Protein AF-A0ABD3E0N3-F1 (afdb_monomer)

Sequence (915 aa):
MKGLLKVYPAPFKTHHQGITCQASEEGISEEGERRDCPWVLFLNRLLGYKVDYRSIFSSAVKKGVQGAMGGGGATRLKSFRVTPQPYVPPEEAGAAVAAESSTGTWTTVWTDGLTSLDPYKGRCYHIEPVPGETDQYICYVAYPLDLFEEGSVTNMFTSIVGNVFGFKALRALRLEDLRIPPAYIKTFQGPPHGIQVERDKLNKYGRPLLGCTIKPKLGLSAKNYGRAVYECLRGGLDFTKDDENQFIKHRLNEIKGHYLNATAGTCEEMIKRAVFARELGVPIVMHDYLTGGFTANTSLAHYFRGLLLHIHRAMHAVIDRQKNHGIHFRVLAKACSMSGGDHIHSGTVVGKQEGERDITLGFVDLLRDDFFEKDRSRGIYFTQDWVSLPGVIPVASGGIHVWHMPALTEIFGDDSVLQFGGGTLGHPWGNAPGAVANRVALEACVQARNEGRDLAAEGNAIIREASKWSPELAAACEVWKEIKFEFTAVDTLDKGQENSMERCVRLIFEKSFFIFRGRISRGTRFFSSQSIMPPRDENSLNSNSTQASSTVTSQSQSTTTINDSSLTGTQGSYNGIFEDHPGLNPSSERIVELQSDIHAKLGELMINRSPQDVLVAAEALHGESDNILFIPSLLNDLNINGVQGEAYTEALNLAGLVPIPSPLEQFAIIPLIPMKIGNLYFSFTNPSLFMLLTLSLVLLFVHFVTKKGGGNSVPNAWQSLVELIYDFVPNLVNEQIGGLSGNVKQKFFPCISVTLTFSLFRNLQGMIPYSFTVTSHFLITLGLSFSLFIGITIVGFQKNGLHFLSFSLPAGVPLPLAPFLVLLELIPHCFRALSLGIRLFANMMAGHSSVKILSGSAWTMLCMNDLFYFIGDPGPLFIVLALTGLELGVAISQAHVSTISICIYLNDATNLHQR

Solvent-accessible surface area (backbone atoms only — not comparable to full-atom values): 53062 Å² total; per-residue (Å²): 133,89,86,83,92,88,84,89,84,87,86,90,86,88,84,83,87,88,91,86,81,88,86,86,81,86,88,84,86,84,91,74,90,77,83,77,62,72,66,62,64,54,54,69,71,73,64,85,73,79,86,65,75,68,78,80,53,67,71,56,74,78,62,52,79,73,60,71,83,72,64,82,82,57,63,29,43,35,37,30,39,38,25,48,31,90,95,49,53,69,68,56,50,33,41,52,46,19,25,55,36,54,73,47,69,100,62,93,58,77,67,53,77,79,51,73,54,81,74,54,44,29,38,51,78,49,75,45,77,38,59,94,50,93,66,34,28,40,30,30,32,38,33,43,54,88,82,44,59,77,60,35,64,54,52,46,44,51,38,66,60,56,56,56,73,74,38,83,64,40,72,32,39,16,44,52,38,70,28,64,33,53,80,58,52,71,47,30,81,17,17,48,60,8,49,69,51,48,30,63,75,69,71,56,76,94,47,53,45,37,31,25,42,56,75,68,70,69,88,70,52,58,70,59,45,51,49,54,47,50,36,26,44,76,22,57,28,51,31,34,29,54,34,97,90,37,75,76,89,78,88,80,91,62,106,57,37,50,28,48,44,27,64,51,99,44,68,69,57,19,50,50,44,47,50,51,44,54,75,64,65,54,60,33,29,24,37,36,36,64,78,59,24,56,68,50,32,30,55,50,24,67,70,26,68,87,36,47,39,35,31,41,58,55,73,46,68,82,36,30,44,51,70,62,39,38,41,30,57,54,40,56,49,54,46,40,43,43,39,20,24,24,28,34,62,61,40,50,47,62,14,73,47,82,38,44,62,49,50,41,48,37,41,50,46,69,36,46,58,49,65,44,73,58,34,69,85,25,64,32,81,51,55,38,50,45,82,78,47,49,24,28,27,37,25,31,51,48,73,41,45,63,88,47,38,28,57,48,51,67,70,55,36,46,73,22,34,46,29,28,27,65,44,12,64,65,27,97,81,34,34,28,42,16,18,35,19,46,42,52,40,44,52,51,43,50,52,40,45,75,73,69,47,55,41,88,83,42,29,72,56,55,50,57,58,52,26,75,79,32,67,44,32,36,54,51,46,68,77,49,70,84,70,77,51,91,71,88,66,70,45,70,77,77,62,64,91,69,56,71,63,58,58,50,53,47,56,54,47,54,60,51,49,56,60,46,60,73,55,60,83,77,69,83,82,90,88,82,85,87,87,87,84,87,85,86,87,90,86,85,89,83,88,88,86,86,88,81,89,85,86,89,88,90,88,89,86,84,90,84,90,87,84,88,88,84,91,86,85,88,86,88,84,85,88,75,93,85,89,88,74,96,83,72,62,73,71,59,59,55,50,52,52,53,53,51,50,37,36,53,50,44,51,68,69,44,77,92,55,55,76,65,55,38,50,42,20,36,51,45,56,55,57,90,60,85,48,85,71,55,59,60,50,44,45,48,35,42,70,74,44,34,88,77,14,69,51,45,51,47,9,36,56,63,43,57,74,46,84,70,88,50,81,64,58,74,73,58,83,46,71,76,46,82,40,73,61,86,96,45,83,51,55,45,29,50,60,57,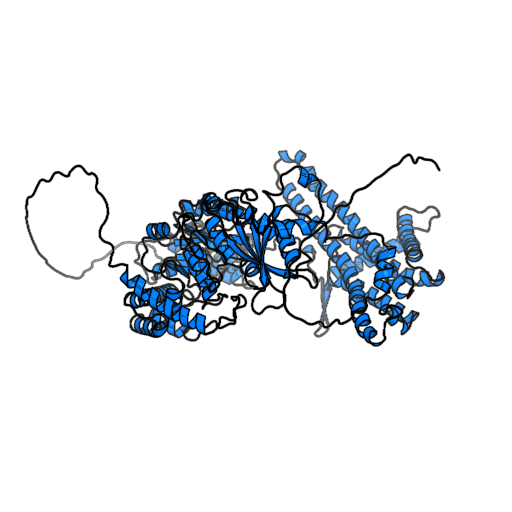52,50,52,50,51,48,52,51,48,52,53,48,52,52,44,44,42,59,72,72,60,48,85,50,96,70,67,49,76,69,43,47,51,52,49,50,60,58,55,47,46,56,53,53,49,60,73,50,37,71,102,61,61,71,81,62,58,59,68,51,44,65,61,53,45,50,51,33,53,49,43,33,50,43,40,54,47,31,71,41,85,96,46,62,45,49,47,42,34,61,70,56,26,35,51,52,26,44,52,51,44,51,50,41,50,52,53,17,37,72,74,45,45,82,61,44,64,49,75,35,46,72,92,86,66,57,78,86,54,47,69,59,44,32,57,61,41,49,52,62,58,56,44,53,32,52,51,57,11,50,54,47,14,53,55,44,36,53,43,56,45,50,50,48,50,50,43,50,51,41,48,56,58,68,70,62,81,57,89,84,44,84,83,70,57,61,58,54,56,46,51,42,51,52,48,49,53,51,41,52,52,48,37,51,47,47,24,51,53,52,45,50,50,52,38,45,53,43,28,57,44,70,50,79,86,83,123

Radius of gyration: 40.69 Å; Cα contacts (8 Å, |Δi|>4): 1198; chains: 1; bounding box: 104×104×114 Å

Organism: NCBI:txid1961234

Foldseek 3Di:
DDDDDDDDDDDDDDDDDDDDDDDDDDDDDDDDDDDDDPVVVVVVVPPPDDPDPPPPPPVPLVPLQPPPVPDDFFKKKWKKKFQFDPPQDPQNLLQVLQQQLWPHDPDDDPCCVVDVVVQTGKDFHDKAAFFPDDRIIITMIIGGNVQADALDLPSVCCSNVVPSQVDPRTPAMETQDMADTQVRLVSFQFALQFQPRVCVLLVDDLAAAEEAEADDLDDDAQVVSVVLQVLQVLLPHQEYEHRQPDAHDDADDDSGAYAGELEDPDLVSSVVSVVVCVVSVGQHYEYADVVSHLVSLLVSSVVPNRHAYAYEPPPVCVAAQAQGHHYHVLHVLVSCRRSHHQAYAQEACWFQDDDDQLLSLLSLCVQQDQWDQADLSNSRHHTYGSPPRHHHQYEYDHRDALLCQLVRCVRNNRSHYYYQHCQQQVQPVGRSLSSNLNNLSRVLNSVCVVVPHRSVVCVVVSLVVSCVPRVSVVSSCVVCVPDTRDDDGNHDRRDDPPPVVVVVVVVVVVVVVVVVVVVVVVDDDDDDDDDDDDDDDDDDDDDDDDDDDDDDDDDDDDDDDDDDDDDDDDDDDDDDDDPDDPDDDPLVVVLVVLLVLQLVLLCVLPVPDDNVLSVLLSCQLCVPDSDSVPSVVLSVQCVPQNCNGPSNVSSCVRSCVPPDDDLCVLQDWAFPAWDDDDPDTDGCTQLNVLLVVLVVVLVVLCCCLDPVVDPDPDHDPSVVVVVCLLVVQLVLLVVLAPDDDSVVSVVCSVVLSCLLSSLLSLLVQLLDPPHRNSLLDLVVLLVVLVVLLVVLLVVLCVQQPPCLLCLQPDPPDDPVCSVVSSVVVVVVSVVLSVVLSCLSNVLSNVLSSVLSVLVVVLVVVVVPDDPVCPPVRVVSVVVSVVSSVVSNVSSSVSSVVSSSSSSNSSSCSNDPPPD

InterPro domains:
  IPR000568 ATP synthase, F0 complex, subunit A [MF_01393] (665-913)
  IPR000568 ATP synthase, F0 complex, subunit A [PF00119] (689-907)
  IPR000568 ATP synthase, F0 complex, subunit A [PR00123] (751-767)
  IPR000568 ATP synthase, F0 complex, subunit A [PR00123] (812-827)
  IPR000568 ATP synthase, F0 complex, subunit A [PR00123] (832-854)
  IPR000568 ATP synthase, F0 complex, subunit A [PR00123] (893-908)
  IPR000568 ATP synthase, F0 complex, subunit A [TIGR01131] (664-909)
  IPR000685 Ribulose bisphosphate carboxylase, large subunit, C-terminal [PF00016] (194-246)
  IPR000685 Ribulose bisphosphate carboxylase, large subunit, C-terminal [PF00016] (251-480)
  IPR017443 Ribulose bisphosphate carboxylase, large subunit, ferrodoxin-like N-terminal [PF02788] (79-184)
  IPR020878 Ribulose bisphosphate carboxylase, large chain, active site [PS00157] (236-244)
  IPR023011 ATP synthase, F0 complex, subunit A, active site [PS00449] (835-844)
  IPR033966 RuBisCO [PTHR42704] (77-492)
  IPR033966 RuBisCO [SFLDS00014] (77-482)
  IPR035908 ATP synthase, F0 complex, subunit A superfamily [G3DSA:1.20.120.220] (743-913)
  IPR035908 ATP synthase, F0 complex, subunit A superfamily [SSF81336] (743-906)
  IPR036376 Ribulose bisphosphate carboxylase, large subunit, C-terminal domain superfamily [G3DSA:3.20.20.110] (190-498)
  IPR036376 Ribulose bisphosphate carboxylase, large subunit, C-terminal domain superfamily [SSF51649] (188-492)
  IPR036422 RuBisCO large subunit, N-terminal domain superfamily [G3DSA:3.30.70.150] (71-187)
  IPR036422 RuBisCO large subunit, N-terminal domain superfamily [SSF54966] (78-189)

Mean predicted aligned error: 21.31 Å

Structure (mmCIF, N/CA/C/O backbone):
data_AF-A0ABD3E0N3-F1
#
_entry.id   AF-A0ABD3E0N3-F1
#
loop_
_atom_site.group_PDB
_atom_site.id
_atom_site.type_symbol
_atom_site.label_atom_id
_atom_site.label_alt_id
_atom_site.label_comp_id
_atom_site.label_asym_id
_atom_site.label_entity_id
_atom_site.label_seq_id
_atom_site.pdbx_PDB_ins_code
_atom_site.Cartn_x
_atom_site.Cartn_y
_atom_site.Cartn_z
_atom_site.occupancy
_atom_site.B_iso_or_equiv
_atom_site.auth_seq_id
_atom_site.auth_comp_id
_atom_site.auth_asym_id
_atom_site.auth_atom_id
_atom_site.pdbx_PDB_model_num
ATOM 1 N N . MET A 1 1 ? 53.113 -23.072 -41.668 1.00 29.53 1 MET A N 1
ATOM 2 C CA . MET A 1 1 ? 54.268 -23.861 -41.179 1.00 29.53 1 MET A CA 1
ATOM 3 C C . MET A 1 1 ? 53.775 -24.878 -40.151 1.00 29.53 1 MET A C 1
ATOM 5 O O . MET A 1 1 ? 53.182 -24.432 -39.187 1.00 29.53 1 MET A O 1
ATOM 9 N N . LYS A 1 2 ? 54.020 -26.179 -40.426 1.00 27.52 2 LYS A N 1
ATOM 10 C CA . LYS A 1 2 ? 54.194 -27.374 -39.544 1.00 27.52 2 LYS A CA 1
ATOM 11 C C . LYS A 1 2 ? 53.229 -27.549 -38.352 1.00 27.52 2 LYS A C 1
ATOM 13 O O . LYS A 1 2 ? 53.217 -26.698 -37.485 1.00 27.52 2 LYS A O 1
ATOM 18 N N . GLY A 1 3 ? 52.485 -28.633 -38.130 1.00 27.02 3 GLY A N 1
ATOM 19 C CA . GLY A 1 3 ? 52.343 -30.028 -38.604 1.00 27.02 3 GLY A CA 1
ATOM 20 C C . GLY A 1 3 ? 51.370 -30.680 -37.578 1.00 27.02 3 GLY A C 1
ATOM 21 O O . GLY A 1 3 ? 51.210 -30.129 -36.498 1.00 27.02 3 GLY A O 1
ATOM 22 N N . LEU A 1 4 ? 50.623 -31.767 -37.763 1.00 27.56 4 LEU A N 1
ATOM 23 C CA . LEU A 1 4 ? 50.784 -32.998 -38.525 1.00 27.56 4 LEU A CA 1
ATOM 24 C C . LEU A 1 4 ? 49.398 -33.680 -38.631 1.00 27.56 4 LEU A C 1
ATOM 26 O O . LEU A 1 4 ? 48.676 -33.782 -37.644 1.00 27.56 4 LEU A O 1
ATOM 30 N N . LEU A 1 5 ? 49.082 -34.201 -39.818 1.00 32.75 5 LEU A N 1
ATOM 31 C CA . LEU A 1 5 ? 48.110 -35.275 -40.073 1.00 32.75 5 LEU A CA 1
ATOM 32 C C . LEU A 1 5 ? 48.686 -36.638 -39.643 1.00 32.75 5 LEU A C 1
ATOM 34 O O . LEU A 1 5 ? 49.892 -36.817 -39.795 1.00 32.75 5 LEU A O 1
ATOM 38 N N . LYS A 1 6 ? 47.830 -37.593 -39.233 1.00 26.33 6 LYS A N 1
ATOM 39 C CA . LYS A 1 6 ? 47.902 -39.081 -39.390 1.00 26.33 6 LYS A CA 1
ATOM 40 C C . LYS A 1 6 ? 46.735 -39.706 -38.571 1.00 26.33 6 LYS A C 1
ATOM 42 O O . LYS A 1 6 ? 46.521 -39.222 -37.472 1.00 26.33 6 LYS A O 1
ATOM 47 N N . VAL A 1 7 ? 45.948 -40.743 -38.911 1.00 25.03 7 VAL A N 1
ATOM 48 C CA . VAL A 1 7 ? 45.742 -41.692 -40.035 1.00 25.03 7 VAL A CA 1
ATOM 49 C C . VAL A 1 7 ? 44.367 -42.405 -39.802 1.00 25.03 7 VAL A C 1
ATOM 51 O O . VAL A 1 7 ? 44.023 -42.665 -38.657 1.00 25.03 7 VAL A O 1
ATOM 54 N N . TYR A 1 8 ? 43.640 -42.683 -40.902 1.00 22.03 8 TYR A N 1
ATOM 55 C CA . TYR A 1 8 ? 42.472 -43.563 -41.252 1.00 22.03 8 TYR A CA 1
ATOM 56 C C . TYR A 1 8 ? 42.221 -44.923 -40.511 1.00 22.03 8 TYR A C 1
ATOM 58 O O . TYR A 1 8 ? 43.099 -45.288 -39.734 1.00 22.03 8 TYR A O 1
ATOM 66 N N . PRO A 1 9 ? 41.187 -45.786 -40.833 1.00 39.50 9 PRO A N 1
ATOM 67 C CA . PRO A 1 9 ? 39.984 -45.707 -41.727 1.00 39.50 9 PRO A CA 1
ATOM 68 C C . PRO A 1 9 ? 38.628 -46.306 -41.173 1.00 39.50 9 PRO A C 1
ATOM 70 O O . PRO A 1 9 ? 38.552 -46.794 -40.054 1.00 39.50 9 PRO A O 1
ATOM 73 N N . ALA A 1 10 ? 37.573 -46.269 -42.019 1.00 22.95 10 ALA A N 1
ATOM 74 C CA . ALA A 1 10 ? 36.174 -46.803 -41.969 1.00 22.95 10 ALA A CA 1
ATOM 75 C C . ALA A 1 10 ? 36.032 -48.370 -41.838 1.00 22.95 10 ALA A C 1
ATOM 77 O O . ALA A 1 10 ? 37.093 -48.979 -41.711 1.00 22.95 10 ALA A O 1
ATOM 78 N N . PRO A 1 11 ? 34.855 -49.090 -41.957 1.00 40.41 11 PRO A N 1
ATOM 79 C CA . PRO A 1 11 ? 33.506 -48.692 -42.451 1.00 40.41 11 PRO A CA 1
ATOM 80 C C . PRO A 1 11 ? 32.211 -49.457 -41.946 1.00 40.41 11 PRO A C 1
ATOM 82 O O . PRO A 1 11 ? 32.275 -50.385 -41.153 1.00 40.41 11 PRO A O 1
ATOM 85 N N . PHE A 1 12 ? 31.043 -49.096 -42.531 1.00 23.33 12 PHE A N 1
ATOM 86 C CA . PHE A 1 12 ? 29.817 -49.893 -42.851 1.00 23.33 12 PHE A CA 1
ATOM 87 C C . PHE A 1 12 ? 28.943 -50.577 -41.758 1.00 23.33 12 PHE A C 1
ATOM 89 O O . PHE A 1 12 ? 29.366 -51.545 -41.139 1.00 23.33 12 PHE A O 1
ATOM 96 N N . LYS A 1 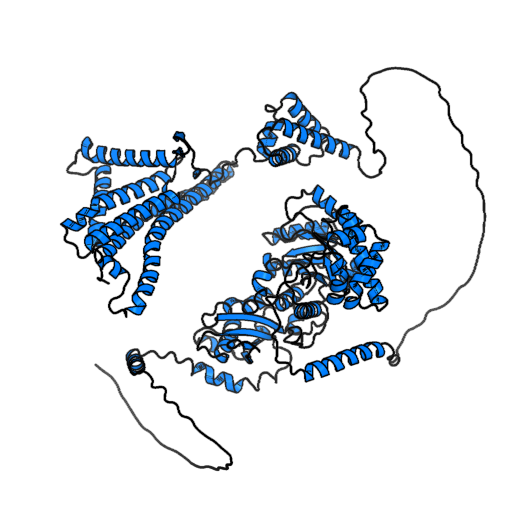13 ? 27.628 -50.258 -41.723 1.00 23.05 13 LYS A N 1
ATOM 97 C CA . LYS A 1 13 ? 26.529 -51.127 -42.240 1.00 23.05 13 LYS A CA 1
ATOM 98 C C . LYS A 1 13 ? 25.113 -50.562 -42.006 1.00 23.05 13 LYS A C 1
ATOM 100 O O . LYS A 1 13 ? 24.736 -50.191 -40.902 1.00 23.05 13 LYS A O 1
ATOM 105 N N . THR A 1 14 ? 24.333 -50.580 -43.081 1.00 31.77 14 THR A N 1
ATOM 106 C CA . THR A 1 14 ? 22.871 -50.470 -43.180 1.00 31.77 14 THR A CA 1
ATOM 107 C C . THR A 1 14 ? 22.194 -51.834 -42.959 1.00 31.77 14 THR A C 1
ATOM 109 O O . THR A 1 14 ? 22.765 -52.850 -43.339 1.00 31.77 14 THR A O 1
ATOM 112 N N . HIS A 1 15 ? 20.967 -51.853 -42.421 1.00 24.94 15 HIS A N 1
ATOM 113 C CA . HIS A 1 15 ? 19.892 -52.836 -42.691 1.00 24.94 15 HIS A CA 1
ATOM 114 C C . HIS A 1 15 ? 18.573 -52.239 -42.148 1.00 24.94 15 HIS A C 1
ATOM 116 O O . HIS A 1 15 ? 18.521 -51.859 -40.986 1.00 24.94 15 HIS A O 1
ATOM 122 N N . HIS A 1 16 ? 17.628 -51.806 -42.989 1.00 26.56 16 HIS A N 1
ATOM 123 C CA . HIS A 1 16 ? 16.592 -52.529 -43.756 1.00 26.56 16 HIS A CA 1
ATOM 124 C C . HIS A 1 16 ? 15.304 -52.850 -42.975 1.00 26.56 16 HIS A C 1
ATOM 126 O O . HIS A 1 16 ? 15.348 -53.616 -42.026 1.00 26.56 16 HIS A O 1
ATOM 132 N N . GLN A 1 17 ? 14.194 -52.335 -43.541 1.00 25.50 17 GLN A N 1
ATOM 133 C CA . GLN A 1 17 ? 12.817 -52.875 -43.594 1.00 25.50 17 GLN A CA 1
ATOM 134 C C . GLN A 1 17 ? 12.080 -53.019 -42.249 1.00 25.50 17 GLN A C 1
ATOM 136 O O . GLN A 1 17 ? 12.567 -53.643 -41.325 1.00 25.50 17 GLN A O 1
ATOM 141 N N . GLY A 1 18 ? 10.880 -52.482 -42.035 1.00 22.56 18 GLY A N 1
ATOM 142 C CA . GLY A 1 18 ? 9.789 -52.143 -42.947 1.00 22.56 18 GLY A CA 1
ATOM 143 C C . GLY A 1 18 ? 8.529 -52.832 -42.409 1.00 22.56 18 GLY A C 1
ATOM 144 O O . GLY A 1 18 ? 8.610 -54.007 -42.082 1.00 22.56 18 GLY A O 1
ATOM 145 N N . ILE A 1 19 ? 7.418 -52.106 -42.259 1.00 24.48 19 ILE A N 1
ATOM 146 C CA . ILE A 1 19 ? 6.038 -52.528 -42.572 1.00 24.48 19 ILE A CA 1
ATOM 147 C C . ILE A 1 19 ? 5.097 -51.345 -42.293 1.00 24.48 19 ILE A C 1
ATOM 149 O O . ILE A 1 19 ? 5.095 -50.720 -41.236 1.00 24.48 19 ILE A O 1
ATOM 153 N N . THR A 1 20 ? 4.341 -51.056 -43.338 1.00 22.56 20 THR A N 1
ATOM 154 C CA . THR A 1 20 ? 3.294 -50.064 -43.566 1.00 22.56 20 THR A CA 1
ATOM 155 C C . THR A 1 20 ? 1.901 -50.606 -43.239 1.00 22.56 20 THR A C 1
ATOM 157 O O . THR A 1 20 ? 1.657 -51.786 -43.468 1.00 22.56 20 THR A O 1
ATOM 160 N N . CYS A 1 21 ? 0.982 -49.719 -42.842 1.00 21.77 21 CYS A N 1
ATOM 161 C CA . CYS A 1 21 ? -0.399 -49.547 -43.355 1.00 21.77 21 CYS A CA 1
ATOM 162 C C . CYS A 1 21 ? -0.972 -48.301 -42.636 1.00 21.77 21 CYS A C 1
ATOM 164 O O . CYS A 1 21 ? -0.989 -48.290 -41.410 1.00 21.77 21 CYS A O 1
ATOM 166 N N . GLN A 1 22 ? -1.203 -47.135 -43.267 1.00 22.14 22 GLN A N 1
ATOM 167 C CA . GLN A 1 22 ? -2.268 -46.779 -44.239 1.00 22.14 22 GLN A CA 1
ATOM 168 C C . GLN A 1 22 ? -3.653 -47.239 -43.758 1.00 22.14 22 GLN A C 1
ATOM 170 O O . GLN A 1 22 ? -3.801 -48.387 -43.367 1.00 22.14 22 GLN A O 1
ATOM 175 N N . ALA A 1 23 ? -4.705 -46.425 -43.728 1.00 24.00 23 ALA A N 1
ATOM 176 C CA . ALA A 1 23 ? -5.139 -45.300 -44.568 1.00 24.00 23 ALA A CA 1
ATOM 177 C C . ALA A 1 23 ? -6.200 -44.509 -43.740 1.00 24.00 23 ALA A C 1
ATOM 179 O O . ALA A 1 23 ? -6.612 -45.017 -42.700 1.00 24.00 23 ALA A O 1
ATOM 180 N N . SER A 1 24 ? -6.763 -43.341 -44.040 1.00 23.12 24 SER A N 1
ATOM 181 C CA . SER A 1 24 ? -6.754 -42.278 -45.066 1.00 23.12 24 SER A CA 1
ATOM 182 C C . SER A 1 24 ? -7.875 -41.308 -44.577 1.00 23.12 24 SER A C 1
ATOM 184 O O . SER A 1 24 ? -8.678 -41.701 -43.737 1.00 23.12 24 SER A O 1
ATOM 186 N N . GLU A 1 25 ? -7.944 -40.012 -44.872 1.00 23.86 25 GLU A N 1
ATOM 187 C CA . GLU A 1 25 ? -8.243 -39.387 -46.162 1.00 23.86 25 GLU A CA 1
ATOM 188 C C . GLU A 1 25 ? -8.129 -37.852 -46.024 1.00 23.86 25 GLU A C 1
ATOM 190 O O . GLU A 1 25 ? -8.518 -37.298 -44.999 1.00 23.86 25 GLU A O 1
ATOM 195 N N . GLU A 1 26 ? -7.615 -37.239 -47.102 1.00 22.95 26 GLU A N 1
ATOM 196 C CA . GLU A 1 26 ? -7.993 -35.936 -47.699 1.00 22.95 26 GLU A CA 1
ATOM 197 C C . GLU A 1 26 ? -7.735 -34.650 -46.884 1.00 22.95 26 GLU A C 1
ATOM 199 O O . GLU A 1 26 ? -8.266 -34.453 -45.802 1.00 22.95 26 GLU A O 1
ATOM 204 N N . GLY A 1 27 ? -6.879 -33.706 -47.303 1.00 22.23 27 GLY A N 1
ATOM 205 C CA . GLY A 1 27 ? -6.776 -33.017 -48.607 1.00 22.23 27 GLY A CA 1
ATOM 206 C C . GLY A 1 27 ? -7.100 -31.523 -48.344 1.00 22.23 27 GLY A C 1
ATOM 207 O O . GLY A 1 27 ? -7.938 -31.248 -47.502 1.00 22.23 27 GLY A O 1
ATOM 208 N N . ILE A 1 28 ? -6.517 -30.457 -48.896 1.00 23.12 28 ILE A N 1
ATOM 209 C CA . ILE A 1 28 ? -5.662 -30.159 -50.045 1.00 23.12 28 ILE A CA 1
ATOM 210 C C . ILE A 1 28 ? -4.943 -28.822 -49.729 1.00 23.12 28 ILE A C 1
ATOM 212 O O . ILE A 1 28 ? -5.405 -28.010 -48.931 1.00 23.12 28 ILE A O 1
ATOM 216 N N . SER A 1 29 ? -3.796 -28.644 -50.375 1.00 23.38 29 SER A N 1
ATOM 217 C CA . SER A 1 29 ? -2.869 -27.509 -50.427 1.00 23.38 29 SER A CA 1
ATOM 218 C C . SER A 1 29 ? -3.440 -26.136 -50.816 1.00 23.38 29 SER A C 1
ATOM 220 O O . SER A 1 29 ? -4.213 -26.049 -51.765 1.00 23.38 29 SER A O 1
ATOM 222 N N . GLU A 1 30 ? -2.842 -25.075 -50.266 1.00 23.98 30 GLU A N 1
ATOM 223 C CA . GLU A 1 30 ? -2.461 -23.876 -51.030 1.00 23.98 30 GLU A CA 1
ATOM 224 C C . GLU A 1 30 ? -1.081 -23.385 -50.549 1.00 23.98 30 GLU A C 1
ATOM 226 O O . GLU A 1 30 ? -0.914 -22.868 -49.444 1.00 23.98 30 GLU A O 1
ATOM 231 N N . GLU A 1 31 ? -0.064 -23.618 -51.384 1.00 25.31 31 GLU A N 1
ATOM 232 C CA . GLU A 1 31 ? 1.266 -23.022 -51.278 1.00 25.31 31 GLU A CA 1
ATOM 233 C C . GLU A 1 31 ? 1.202 -21.558 -51.732 1.00 25.31 31 GLU A C 1
ATOM 235 O O . GLU A 1 31 ? 0.884 -21.261 -52.882 1.00 25.31 31 GLU A O 1
ATOM 240 N N . GLY A 1 32 ? 1.556 -20.639 -50.833 1.00 23.98 32 GLY A N 1
ATOM 241 C CA . GLY A 1 32 ? 1.853 -19.247 -51.152 1.00 23.98 32 GLY A CA 1
ATOM 242 C C . GLY A 1 32 ? 3.311 -18.940 -50.827 1.00 23.98 32 GLY A C 1
ATOM 243 O O . GLY A 1 32 ? 3.668 -18.771 -49.662 1.00 23.98 32 GLY A O 1
ATOM 244 N N . GLU A 1 33 ? 4.147 -18.866 -51.862 1.00 28.77 33 GLU A N 1
ATOM 245 C CA . GLU A 1 33 ? 5.533 -18.395 -51.815 1.00 28.77 33 GLU A CA 1
ATOM 246 C C . GLU A 1 33 ? 5.674 -17.079 -51.022 1.00 28.77 33 GLU A C 1
ATOM 248 O O . GLU A 1 33 ? 5.171 -16.030 -51.431 1.00 28.77 33 GLU A O 1
ATOM 253 N N . ARG A 1 34 ? 6.472 -17.077 -49.946 1.00 26.11 34 ARG A N 1
ATOM 254 C CA . ARG A 1 34 ? 7.168 -15.863 -49.490 1.00 26.11 34 ARG A CA 1
ATOM 255 C C . ARG A 1 34 ? 8.636 -15.983 -49.856 1.00 26.11 34 ARG A C 1
ATOM 257 O O . ARG A 1 34 ? 9.377 -16.761 -49.269 1.00 26.11 34 ARG A O 1
ATOM 264 N N . ARG A 1 35 ? 9.034 -15.198 -50.856 1.00 27.55 35 ARG A N 1
ATOM 265 C CA . ARG A 1 35 ? 10.427 -15.009 -51.262 1.00 27.55 35 ARG A CA 1
ATOM 266 C C . ARG A 1 35 ? 11.194 -14.356 -50.117 1.00 27.55 35 ARG A C 1
ATOM 268 O O . ARG A 1 35 ? 10.958 -13.189 -49.803 1.00 27.55 35 ARG A O 1
ATOM 275 N N . ASP A 1 36 ? 12.131 -15.091 -49.539 1.00 31.38 36 ASP A N 1
ATOM 276 C CA . ASP A 1 36 ? 13.157 -14.508 -48.686 1.00 31.38 36 ASP A CA 1
ATOM 277 C C . ASP A 1 36 ? 14.042 -13.558 -49.509 1.00 31.38 36 ASP A C 1
ATOM 279 O O . ASP A 1 36 ? 14.464 -13.853 -50.630 1.00 31.38 36 ASP A O 1
ATOM 283 N N . CYS A 1 37 ? 14.303 -12.377 -48.953 1.00 26.92 37 CYS A N 1
ATOM 284 C CA . CYS A 1 37 ? 15.081 -11.326 -49.595 1.00 26.92 37 CYS A CA 1
ATOM 285 C C . CYS A 1 37 ? 16.564 -11.763 -49.728 1.00 26.92 37 CYS A C 1
ATOM 287 O O . CYS A 1 37 ? 17.170 -12.129 -48.714 1.00 26.92 37 CYS A O 1
ATOM 289 N N . PRO A 1 38 ? 17.202 -11.691 -50.918 1.00 31.20 38 PRO A N 1
ATOM 290 C CA . PRO A 1 38 ? 18.561 -12.211 -51.152 1.00 31.20 38 PRO A CA 1
ATOM 291 C C . PRO A 1 38 ? 19.659 -11.614 -50.251 1.00 31.20 38 PRO A C 1
ATOM 293 O O . PRO A 1 38 ? 20.710 -12.223 -50.055 1.00 31.20 38 PRO A O 1
ATOM 296 N N . TRP A 1 39 ? 19.411 -10.445 -49.654 1.00 28.98 39 TRP A N 1
ATOM 297 C CA . TRP A 1 39 ? 20.341 -9.766 -48.747 1.00 28.98 39 TRP A CA 1
ATOM 298 C C . TRP A 1 39 ? 20.481 -10.438 -47.373 1.00 28.98 39 TRP A C 1
ATOM 300 O O . TRP A 1 39 ? 21.549 -10.367 -46.763 1.00 28.98 39 TRP A O 1
ATOM 310 N N . VAL A 1 40 ? 19.453 -11.157 -46.905 1.00 35.28 40 VAL A N 1
ATOM 311 C CA . VAL A 1 40 ? 19.463 -11.839 -45.595 1.00 35.28 40 VAL A CA 1
ATOM 312 C C . VAL A 1 40 ? 20.333 -13.103 -45.634 1.00 35.28 40 VAL A C 1
ATOM 314 O O . VAL A 1 40 ? 21.040 -13.417 -44.677 1.00 35.28 40 VAL A O 1
ATOM 317 N N . LEU A 1 41 ? 20.365 -13.795 -46.777 1.00 37.56 41 LEU A N 1
ATOM 318 C CA . LEU A 1 41 ? 21.240 -14.951 -47.002 1.00 37.56 41 LEU A CA 1
ATOM 319 C C . LEU A 1 41 ? 22.715 -14.552 -47.186 1.00 37.56 41 LEU A C 1
ATOM 321 O O . LEU A 1 41 ? 23.603 -15.324 -46.822 1.00 37.56 41 LEU A O 1
ATOM 325 N N . PHE A 1 42 ? 22.984 -13.344 -47.692 1.00 34.28 42 PHE A N 1
ATOM 326 C CA . PHE A 1 42 ? 24.343 -12.822 -47.870 1.00 34.28 42 PHE A CA 1
ATOM 327 C C . PHE A 1 42 ? 24.991 -12.408 -46.534 1.00 34.28 42 PHE A C 1
ATOM 329 O O . PHE A 1 42 ? 26.137 -12.767 -46.269 1.00 34.28 42 PHE A O 1
ATOM 336 N N . LEU A 1 43 ? 24.237 -11.754 -45.641 1.00 34.69 43 LEU A N 1
ATOM 337 C CA . LEU A 1 43 ? 24.704 -11.363 -44.299 1.00 34.69 43 LEU A CA 1
ATOM 338 C C . LEU A 1 43 ? 24.931 -12.563 -43.364 1.00 34.69 43 LEU A C 1
ATOM 340 O O . LEU A 1 43 ? 25.924 -12.600 -42.636 1.00 34.69 43 LEU A O 1
ATOM 344 N N . ASN A 1 44 ? 24.085 -13.594 -43.455 1.00 35.91 44 ASN A N 1
ATOM 345 C CA . ASN A 1 44 ? 24.238 -14.829 -42.676 1.00 35.91 44 ASN A CA 1
ATOM 346 C C . ASN A 1 44 ? 25.480 -15.652 -43.055 1.00 35.91 44 ASN A C 1
ATOM 348 O O . ASN A 1 44 ? 25.924 -16.490 -42.270 1.00 35.91 44 ASN A O 1
ATOM 352 N N . ARG A 1 45 ? 26.061 -15.421 -44.240 1.00 34.31 45 ARG A N 1
ATOM 353 C CA . ARG A 1 45 ? 27.274 -16.110 -44.698 1.00 34.31 45 ARG A CA 1
ATOM 354 C C . ARG A 1 45 ? 28.563 -15.354 -44.331 1.00 34.31 45 ARG A C 1
ATOM 356 O O . ARG A 1 45 ? 29.624 -15.969 -44.338 1.00 34.31 45 ARG A O 1
ATOM 363 N N . LEU A 1 46 ? 28.480 -14.065 -43.977 1.00 31.66 46 LEU A N 1
ATOM 364 C CA . LEU A 1 46 ? 29.649 -13.216 -43.703 1.00 31.66 46 LEU A CA 1
ATOM 365 C C . LEU A 1 46 ? 30.022 -13.115 -42.211 1.00 31.66 46 LEU A C 1
ATOM 367 O O . LEU A 1 46 ? 31.185 -12.883 -41.899 1.00 31.66 46 LEU A O 1
ATOM 371 N N . LEU A 1 47 ? 29.061 -13.281 -41.290 1.00 37.69 47 LEU A N 1
ATOM 372 C CA . LEU A 1 47 ? 29.254 -12.935 -39.871 1.00 37.69 47 LEU A CA 1
ATOM 373 C C . LEU A 1 47 ? 29.445 -14.105 -38.896 1.00 37.69 47 LEU A C 1
ATOM 375 O O . LEU A 1 47 ? 29.643 -13.847 -37.717 1.00 37.69 47 LEU A O 1
ATOM 379 N N . GLY A 1 48 ? 29.447 -15.366 -39.342 1.00 30.11 48 GLY A N 1
ATOM 380 C CA . GLY A 1 48 ? 30.022 -16.496 -38.585 1.00 30.11 48 GLY A CA 1
ATOM 381 C C . GLY A 1 48 ? 29.505 -16.778 -37.159 1.00 30.11 48 GLY A C 1
ATOM 382 O O . GLY A 1 48 ? 30.040 -17.671 -36.511 1.00 30.11 48 GLY A O 1
ATOM 383 N N . TYR A 1 49 ? 28.475 -16.088 -36.668 1.00 29.27 49 TYR A N 1
ATOM 384 C CA . TYR A 1 49 ? 27.887 -16.288 -35.344 1.00 29.27 49 TYR A CA 1
ATOM 385 C C . TYR A 1 49 ? 26.414 -16.666 -35.488 1.00 29.27 49 TYR A C 1
ATOM 387 O O . TYR A 1 49 ? 25.555 -15.826 -35.745 1.00 29.27 49 TYR A O 1
ATOM 395 N N . LYS A 1 50 ? 26.118 -17.955 -35.307 1.00 27.34 50 LYS A N 1
ATOM 396 C CA . LYS A 1 50 ? 24.767 -18.437 -35.008 1.00 27.34 50 LYS A CA 1
ATOM 397 C C . LYS A 1 50 ? 24.658 -18.627 -33.499 1.00 27.34 50 LYS A C 1
ATOM 399 O O . LYS A 1 50 ? 25.280 -19.538 -32.963 1.00 27.34 50 LYS A O 1
ATOM 404 N N . VAL A 1 51 ? 23.836 -17.821 -32.833 1.00 29.33 51 VAL A N 1
ATOM 405 C CA . VAL A 1 51 ? 23.219 -18.244 -31.570 1.00 29.33 51 VAL A CA 1
ATOM 406 C C . VAL A 1 51 ? 21.953 -19.001 -31.958 1.00 29.33 51 VAL A C 1
ATOM 408 O O . VAL A 1 51 ? 20.958 -18.405 -32.362 1.00 29.33 51 VAL A O 1
ATOM 411 N N . ASP A 1 52 ? 22.033 -20.329 -31.946 1.00 28.50 52 ASP A N 1
ATOM 412 C CA . ASP A 1 52 ? 20.922 -21.214 -32.294 1.00 28.50 52 ASP A CA 1
ATOM 413 C C . ASP A 1 52 ? 20.191 -21.664 -31.020 1.00 28.50 52 ASP A C 1
ATOM 415 O O . ASP A 1 52 ? 20.518 -22.689 -30.415 1.00 28.50 52 ASP A O 1
ATOM 419 N N . TYR A 1 53 ? 19.191 -20.879 -30.608 1.00 35.00 53 TYR A N 1
ATOM 420 C CA . TYR A 1 53 ? 18.336 -21.167 -29.449 1.00 35.00 53 TYR A CA 1
ATOM 421 C C . TYR A 1 53 ? 17.469 -22.433 -29.624 1.00 35.00 53 TYR A C 1
ATOM 423 O O . TYR A 1 53 ? 16.895 -22.918 -28.653 1.00 35.00 53 TYR A O 1
ATOM 431 N N . ARG A 1 54 ? 17.383 -23.038 -30.823 1.00 30.56 54 ARG A N 1
ATOM 432 C CA . ARG A 1 54 ? 16.553 -24.241 -31.042 1.00 30.56 54 ARG A CA 1
ATOM 433 C C . ARG A 1 54 ? 17.170 -25.529 -30.497 1.00 30.56 54 ARG A C 1
ATOM 435 O O . ARG A 1 54 ? 16.429 -26.463 -30.187 1.00 30.56 54 ARG A O 1
ATOM 442 N N . SER A 1 55 ? 18.498 -25.611 -30.380 1.00 26.22 55 SER A N 1
ATOM 443 C CA . SER A 1 55 ? 19.164 -26.884 -30.049 1.00 26.22 55 SER A CA 1
ATOM 444 C C . SER A 1 55 ? 19.140 -27.242 -28.556 1.00 26.22 55 SER A C 1
ATOM 446 O O . SER A 1 55 ? 19.167 -28.424 -28.219 1.00 26.22 55 SER A O 1
ATOM 448 N N . ILE A 1 56 ? 19.004 -26.253 -27.664 1.00 35.78 56 ILE A N 1
ATOM 449 C CA . ILE A 1 56 ? 19.031 -26.462 -26.204 1.00 35.78 56 ILE A CA 1
ATOM 450 C C . ILE A 1 56 ? 17.649 -26.881 -25.661 1.00 35.78 56 ILE A C 1
ATOM 452 O O . ILE A 1 56 ? 17.561 -27.645 -24.702 1.00 35.78 56 ILE A O 1
ATOM 456 N N . PHE A 1 57 ? 16.554 -26.475 -26.312 1.00 36.91 57 PHE A N 1
ATOM 457 C CA . PHE A 1 57 ? 15.205 -26.582 -25.735 1.00 36.91 57 PHE A CA 1
ATOM 458 C C . PHE A 1 57 ? 14.322 -27.702 -26.319 1.00 36.91 57 PHE A C 1
ATOM 460 O O . PHE A 1 57 ? 13.350 -28.121 -25.685 1.00 36.91 57 PHE A O 1
ATOM 467 N N . SER A 1 58 ? 14.686 -28.290 -27.469 1.00 27.00 58 SER A N 1
ATOM 468 C CA . SER A 1 58 ? 13.865 -29.319 -28.138 1.00 27.00 58 SER A CA 1
ATOM 469 C C . SER A 1 58 ? 13.738 -30.649 -27.370 1.00 27.00 58 SER A C 1
ATOM 471 O O . SER A 1 58 ? 12.828 -31.427 -27.665 1.00 27.00 58 SER A O 1
ATOM 473 N N . SER A 1 59 ? 14.613 -30.945 -26.402 1.00 27.41 59 SER A N 1
ATOM 474 C CA . SER A 1 59 ? 14.560 -32.206 -25.636 1.00 27.41 59 SER A CA 1
ATOM 475 C C . SER A 1 59 ? 13.677 -32.112 -24.376 1.00 27.41 59 SER A C 1
ATOM 477 O O . SER A 1 59 ? 13.158 -33.125 -23.903 1.00 27.41 59 SER A O 1
ATOM 479 N N . ALA A 1 60 ? 13.439 -30.900 -23.853 1.00 33.09 60 ALA A N 1
ATOM 480 C CA . ALA A 1 60 ? 12.702 -30.685 -22.603 1.00 33.09 60 ALA A CA 1
ATOM 481 C C . ALA A 1 60 ? 11.172 -30.719 -22.785 1.00 33.09 60 ALA A C 1
ATOM 483 O O . ALA A 1 60 ? 10.462 -31.282 -21.951 1.00 33.09 60 ALA A O 1
ATOM 484 N N . VAL A 1 61 ? 10.665 -30.189 -23.904 1.00 32.47 61 VAL A N 1
ATOM 485 C CA . VAL A 1 61 ? 9.217 -30.030 -24.146 1.00 32.47 61 VAL A CA 1
ATOM 486 C C . VAL A 1 61 ? 8.511 -31.370 -24.412 1.00 32.47 61 VAL A C 1
ATOM 488 O O . VAL A 1 61 ? 7.363 -31.548 -24.020 1.00 32.47 61 VAL A O 1
ATOM 491 N N . LYS A 1 62 ? 9.193 -32.370 -24.993 1.00 25.77 62 LYS A N 1
ATOM 492 C CA . LYS A 1 62 ? 8.569 -33.670 -25.324 1.00 25.77 62 LYS A CA 1
ATOM 493 C C . LYS A 1 62 ? 8.580 -34.713 -24.198 1.00 25.77 62 LYS A C 1
ATOM 495 O O . LYS A 1 62 ? 7.820 -35.670 -24.280 1.00 25.77 62 LYS A O 1
ATOM 500 N N . LYS A 1 63 ? 9.396 -34.552 -23.148 1.00 27.98 63 LYS A N 1
ATOM 501 C CA . LYS A 1 63 ? 9.486 -35.521 -22.030 1.00 27.98 63 LYS A CA 1
ATOM 502 C C . LYS A 1 63 ? 8.812 -35.062 -20.728 1.00 27.98 63 LYS A C 1
ATOM 504 O O . LYS A 1 63 ? 8.640 -35.874 -19.825 1.00 27.98 63 LYS A O 1
ATOM 509 N N . GLY A 1 64 ? 8.395 -33.796 -20.622 1.00 30.19 64 GLY A N 1
ATOM 510 C CA . GLY A 1 64 ? 7.803 -33.230 -19.399 1.00 30.19 64 GLY A CA 1
ATOM 511 C C . GLY A 1 64 ? 6.345 -33.619 -19.113 1.00 30.19 64 GLY A C 1
ATOM 512 O O . GLY A 1 64 ? 5.912 -33.524 -17.968 1.00 30.19 64 GLY A O 1
ATOM 513 N N . VAL A 1 65 ? 5.598 -34.095 -20.116 1.00 31.52 65 VAL A N 1
ATOM 514 C CA . VAL A 1 65 ? 4.140 -34.316 -20.012 1.00 31.52 65 VAL A CA 1
ATOM 515 C C . VAL A 1 65 ? 3.771 -35.553 -19.174 1.00 31.52 65 VAL A C 1
ATOM 517 O O . VAL A 1 65 ? 2.710 -35.575 -18.562 1.00 31.52 65 VAL A O 1
ATOM 520 N N . GLN A 1 66 ? 4.648 -36.558 -19.062 1.00 25.39 66 GLN A N 1
ATOM 521 C CA . GLN A 1 66 ? 4.355 -37.789 -18.302 1.00 25.39 66 GLN A CA 1
ATOM 522 C C . GLN A 1 66 ? 4.907 -37.810 -16.865 1.00 25.39 66 GLN A C 1
ATOM 524 O O . GLN A 1 66 ? 4.447 -38.611 -16.058 1.00 25.39 66 GLN A O 1
ATOM 529 N N . GLY A 1 67 ? 5.853 -36.932 -16.510 1.00 28.75 67 GLY A N 1
ATOM 530 C CA . GLY A 1 67 ? 6.482 -36.934 -15.178 1.00 28.75 67 GLY A CA 1
ATOM 531 C C . GLY A 1 67 ? 5.780 -36.071 -14.123 1.00 28.75 67 GLY A C 1
ATOM 532 O O . GLY A 1 67 ? 5.894 -36.349 -12.933 1.00 28.75 67 GLY A O 1
ATOM 533 N N . ALA A 1 68 ? 5.041 -35.034 -14.533 1.00 33.12 68 ALA A N 1
ATOM 534 C CA . ALA A 1 68 ? 4.447 -34.064 -13.605 1.00 33.12 68 ALA A CA 1
ATOM 535 C C . ALA A 1 68 ? 3.165 -34.559 -12.905 1.00 33.12 68 ALA A C 1
ATOM 537 O O . ALA A 1 68 ? 2.789 -34.008 -11.876 1.00 33.12 68 ALA A O 1
ATOM 538 N N . MET A 1 69 ? 2.512 -35.604 -13.428 1.00 32.19 69 MET A N 1
ATOM 539 C CA . MET A 1 69 ? 1.300 -36.183 -12.825 1.00 32.19 69 MET A CA 1
ATOM 540 C C . MET A 1 69 ? 1.570 -37.399 -11.916 1.00 32.19 69 MET A C 1
ATOM 542 O O . MET A 1 69 ? 0.638 -37.916 -11.312 1.00 32.19 69 MET A O 1
ATOM 546 N N . GLY A 1 70 ? 2.823 -37.865 -11.809 1.00 26.17 70 GLY A N 1
ATOM 547 C CA . GLY A 1 70 ? 3.173 -39.116 -11.113 1.00 26.17 70 GLY A CA 1
ATOM 548 C C . GLY A 1 70 ? 3.829 -38.975 -9.731 1.00 26.17 70 GLY A C 1
ATOM 549 O O . GLY A 1 70 ? 4.086 -39.990 -9.091 1.00 26.17 70 GLY A O 1
ATOM 550 N N . GLY A 1 71 ? 4.125 -37.758 -9.262 1.00 27.48 71 GLY A N 1
ATOM 551 C CA . GLY A 1 71 ? 4.803 -37.514 -7.980 1.00 27.48 71 GLY A CA 1
ATOM 552 C C . GLY A 1 71 ? 3.908 -36.771 -6.991 1.00 27.48 71 GLY A C 1
ATOM 553 O O . GLY A 1 71 ? 3.521 -35.633 -7.238 1.00 27.48 71 GLY A O 1
ATOM 554 N N . GLY A 1 72 ? 3.565 -37.414 -5.876 1.00 29.81 72 GLY A N 1
ATOM 555 C CA . GLY A 1 72 ? 2.644 -36.881 -4.872 1.00 29.81 72 GLY A CA 1
ATOM 556 C C . GLY A 1 72 ? 3.068 -35.547 -4.235 1.00 29.81 72 GLY A C 1
ATOM 557 O O . GLY A 1 72 ? 4.228 -35.320 -3.903 1.00 29.81 72 GLY A O 1
ATOM 558 N N . GLY A 1 73 ? 2.079 -34.677 -4.012 1.00 38.00 73 GLY A N 1
ATOM 559 C CA . GLY A 1 73 ? 2.007 -33.722 -2.895 1.00 38.00 73 GLY A CA 1
ATOM 560 C C . GLY A 1 73 ? 2.865 -32.445 -2.918 1.00 38.00 73 GLY A C 1
ATOM 561 O O . GLY A 1 73 ? 2.394 -31.419 -2.422 1.00 38.00 73 GLY A O 1
ATOM 562 N N . ALA A 1 74 ? 4.076 -32.455 -3.482 1.00 47.50 74 ALA A N 1
ATOM 563 C CA . ALA A 1 74 ? 5.112 -31.471 -3.121 1.00 47.50 74 ALA A CA 1
ATOM 564 C C . ALA A 1 74 ? 5.266 -30.241 -4.047 1.00 47.50 74 ALA A C 1
ATOM 566 O O . ALA A 1 74 ? 6.042 -29.338 -3.742 1.00 47.50 74 ALA A O 1
ATOM 567 N N . THR A 1 75 ? 4.555 -30.158 -5.174 1.00 53.81 75 THR A N 1
ATOM 568 C CA . THR A 1 75 ? 4.812 -29.108 -6.181 1.00 53.81 75 THR A CA 1
ATOM 569 C C . THR A 1 75 ? 3.960 -27.850 -5.970 1.00 53.81 75 THR A C 1
ATOM 571 O O . THR A 1 75 ? 2.736 -27.928 -5.802 1.00 53.81 75 THR A O 1
ATOM 574 N N . ARG A 1 76 ? 4.587 -26.663 -6.015 1.00 62.03 76 ARG A N 1
ATOM 575 C CA . ARG A 1 76 ? 3.872 -25.371 -6.047 1.00 62.03 76 ARG A CA 1
ATOM 576 C C . ARG A 1 76 ? 3.476 -25.042 -7.476 1.00 62.03 76 ARG A C 1
ATOM 578 O O . ARG A 1 76 ? 4.339 -25.063 -8.349 1.00 62.03 76 ARG A O 1
ATOM 585 N N . LEU A 1 77 ? 2.213 -24.701 -7.706 1.00 77.50 77 LEU A N 1
ATOM 586 C CA . LEU A 1 77 ? 1.698 -24.329 -9.028 1.00 77.50 77 LEU A CA 1
ATOM 587 C C . LEU A 1 77 ? 1.399 -22.832 -9.051 1.00 77.50 77 LEU A C 1
ATOM 589 O O . LEU A 1 77 ? 0.917 -22.285 -8.062 1.00 77.50 77 LEU A O 1
ATOM 593 N N . LYS A 1 78 ? 1.713 -22.164 -10.158 1.00 81.88 78 LYS A N 1
ATOM 594 C CA . LYS A 1 78 ? 1.536 -20.714 -10.321 1.00 81.88 78 LYS A CA 1
ATOM 595 C C . LYS A 1 78 ? 0.927 -20.426 -11.676 1.00 81.88 78 LYS A C 1
ATOM 597 O O . LYS A 1 78 ? 1.245 -21.141 -12.623 1.00 81.88 78 LYS A O 1
ATOM 602 N N . SER A 1 79 ? 0.094 -19.397 -11.765 1.00 86.19 79 SER A N 1
ATOM 603 C CA . SER A 1 79 ? -0.491 -18.931 -13.024 1.00 86.19 79 SER A CA 1
ATOM 604 C C . SER A 1 79 ? -0.006 -17.518 -13.326 1.00 86.19 79 SER A C 1
ATOM 606 O O . SER A 1 79 ? -0.298 -16.573 -12.589 1.00 86.19 79 SER A O 1
ATOM 608 N N . PHE A 1 80 ? 0.740 -17.378 -14.417 1.00 95.69 80 PHE A N 1
ATOM 609 C CA . PHE A 1 80 ? 1.209 -16.095 -14.923 1.00 95.69 80 PHE A CA 1
ATOM 610 C C . PHE A 1 80 ? 0.411 -15.705 -16.156 1.00 95.69 80 PHE A C 1
ATOM 612 O O . PHE A 1 80 ? 0.374 -16.464 -17.115 1.00 95.69 80 PHE A O 1
ATOM 619 N N . ARG A 1 81 ? -0.165 -14.507 -16.173 1.00 97.62 81 ARG A N 1
ATOM 620 C CA . ARG A 1 81 ? -0.631 -13.866 -17.400 1.00 97.62 81 ARG A CA 1
ATOM 621 C C . ARG A 1 81 ? 0.570 -13.245 -18.102 1.00 97.62 81 ARG A C 1
ATOM 623 O O . ARG A 1 81 ? 1.194 -12.325 -17.577 1.00 97.62 81 ARG A O 1
ATOM 630 N N . VAL A 1 82 ? 0.908 -13.762 -19.273 1.00 97.56 82 VAL A N 1
ATOM 631 C CA . VAL A 1 82 ? 2.108 -13.419 -20.036 1.00 97.56 82 VAL A CA 1
ATOM 632 C C . VAL A 1 82 ? 1.698 -12.761 -21.345 1.00 97.56 82 VAL A C 1
ATOM 634 O O . VAL A 1 82 ? 0.884 -13.305 -22.087 1.00 97.56 82 VAL A O 1
ATOM 637 N N . THR A 1 83 ? 2.284 -11.601 -21.638 1.00 97.94 83 THR A N 1
ATOM 638 C CA . THR A 1 83 ? 2.180 -10.931 -22.944 1.00 97.94 83 THR A CA 1
ATOM 639 C C . THR A 1 83 ? 3.578 -10.888 -23.569 1.00 97.94 83 THR A C 1
ATOM 641 O O . THR A 1 83 ? 4.382 -10.027 -23.188 1.00 97.94 83 THR A O 1
ATOM 644 N N . PRO A 1 84 ? 3.926 -11.825 -24.469 1.00 97.00 84 PRO A N 1
ATOM 645 C CA . PRO A 1 84 ? 5.237 -11.860 -25.116 1.00 97.00 84 PRO A CA 1
ATOM 646 C C . PRO A 1 84 ? 5.480 -10.646 -26.029 1.00 97.00 84 PRO A C 1
ATOM 648 O O . PRO A 1 84 ? 4.547 -9.971 -26.469 1.00 97.00 84 PRO A O 1
ATOM 651 N N . GLN A 1 85 ? 6.745 -10.360 -26.345 1.00 95.38 85 GLN A N 1
ATOM 652 C CA . GLN A 1 85 ? 7.073 -9.483 -27.474 1.00 95.38 85 GLN A CA 1
ATOM 653 C C . GLN A 1 85 ? 6.640 -10.123 -28.803 1.00 95.38 85 GLN A C 1
ATOM 655 O O . GLN A 1 85 ? 6.603 -11.354 -28.906 1.00 95.38 85 GLN A O 1
ATOM 660 N N . PRO A 1 86 ? 6.379 -9.320 -29.853 1.00 93.69 86 PRO A N 1
ATOM 661 C CA . PRO A 1 86 ? 6.201 -9.854 -31.196 1.00 93.69 86 PRO A CA 1
ATOM 662 C C . PRO A 1 86 ? 7.346 -10.807 -31.558 1.00 93.69 86 PRO A C 1
ATOM 664 O O . PRO A 1 86 ? 8.507 -10.527 -31.261 1.00 93.69 86 PRO A O 1
ATOM 667 N N . TYR A 1 87 ? 7.006 -11.921 -32.209 1.00 89.94 87 TYR A N 1
ATOM 668 C CA . TYR A 1 87 ? 7.934 -12.980 -32.635 1.00 89.94 87 TYR A CA 1
ATOM 669 C C . TYR A 1 87 ? 8.533 -13.855 -31.521 1.00 89.94 87 TYR A C 1
ATOM 671 O O . TYR A 1 87 ? 9.253 -14.798 -31.846 1.00 89.94 87 TYR A O 1
ATOM 679 N N . VAL A 1 88 ? 8.222 -13.610 -30.243 1.00 94.38 88 VAL A N 1
ATOM 680 C CA . VAL A 1 88 ? 8.573 -14.526 -29.146 1.00 94.38 88 VAL A CA 1
ATOM 681 C C . VAL A 1 88 ? 7.450 -15.559 -28.985 1.00 94.38 88 VAL A C 1
ATOM 683 O O . VAL A 1 88 ? 6.322 -15.166 -28.677 1.00 94.38 88 VAL A O 1
ATOM 686 N N . PRO A 1 89 ? 7.711 -16.867 -29.186 1.00 96.00 89 PRO A N 1
ATOM 687 C CA . PRO A 1 89 ? 6.701 -17.901 -28.978 1.00 96.00 89 PRO A CA 1
ATOM 688 C C . PRO A 1 89 ? 6.216 -17.938 -27.519 1.00 96.00 89 PRO A C 1
ATOM 690 O O . PRO A 1 89 ? 7.032 -17.752 -26.608 1.00 96.00 89 PRO A O 1
ATOM 693 N N . PRO A 1 90 ? 4.926 -18.211 -27.260 1.00 94.69 90 PRO A N 1
ATOM 694 C CA . PRO A 1 90 ? 4.401 -18.291 -25.898 1.00 94.69 90 PRO A CA 1
ATOM 695 C C . PRO A 1 90 ? 5.071 -19.402 -25.074 1.00 94.69 90 PRO A C 1
ATOM 697 O O . PRO A 1 90 ? 5.281 -19.226 -23.874 1.00 94.69 90 PRO A O 1
ATOM 700 N N . GLU A 1 91 ? 5.484 -20.505 -25.706 1.00 96.56 91 GLU A N 1
ATOM 701 C CA . GLU A 1 91 ? 6.231 -21.591 -25.063 1.00 96.56 91 GLU A CA 1
ATOM 702 C C . GLU A 1 91 ? 7.587 -21.119 -24.545 1.00 96.56 91 GLU A C 1
ATOM 704 O O . GLU A 1 91 ? 7.952 -21.422 -23.409 1.00 96.56 91 GLU A O 1
ATOM 709 N N . GLU A 1 92 ? 8.304 -20.335 -25.352 1.00 94.19 92 GLU A N 1
ATOM 710 C CA . GLU A 1 92 ? 9.598 -19.762 -24.979 1.00 94.19 92 GLU A CA 1
ATOM 711 C C . GLU A 1 92 ? 9.427 -18.720 -23.871 1.00 94.19 92 GLU A C 1
ATOM 713 O O . GLU A 1 92 ? 10.175 -18.716 -22.899 1.00 94.19 92 GLU A O 1
ATOM 718 N N . ALA A 1 93 ? 8.391 -17.880 -23.958 1.00 96.31 93 ALA A N 1
ATOM 719 C CA . ALA A 1 93 ? 8.069 -16.913 -22.915 1.00 96.31 93 ALA A CA 1
ATOM 720 C C . ALA A 1 93 ? 7.762 -17.603 -21.571 1.00 96.31 93 ALA A C 1
ATOM 722 O O . ALA A 1 93 ? 8.301 -17.214 -20.534 1.00 96.31 93 ALA A O 1
ATOM 723 N N . GLY A 1 94 ? 6.939 -18.658 -21.579 1.00 94.94 94 GLY A N 1
ATOM 724 C CA . GLY A 1 94 ? 6.643 -19.454 -20.387 1.00 94.94 94 GLY A CA 1
ATOM 725 C C . GLY A 1 94 ? 7.871 -20.186 -19.835 1.00 94.94 94 GLY A C 1
ATOM 726 O O . GLY A 1 94 ? 8.069 -20.225 -18.618 1.00 94.94 94 GLY A O 1
ATOM 727 N N . ALA A 1 95 ? 8.722 -20.731 -20.709 1.00 94.50 95 ALA A N 1
ATOM 728 C CA . ALA A 1 95 ? 9.969 -21.385 -20.320 1.00 94.50 95 ALA A CA 1
ATOM 729 C C . ALA A 1 95 ? 10.979 -20.400 -19.712 1.00 94.50 95 ALA A C 1
ATOM 731 O O . ALA A 1 95 ? 11.561 -20.707 -18.673 1.00 94.50 95 ALA A O 1
ATOM 732 N N . ALA A 1 96 ? 11.135 -19.208 -20.296 1.00 94.44 96 ALA A N 1
ATOM 733 C CA . ALA A 1 96 ? 12.009 -18.156 -19.784 1.00 94.44 96 ALA A CA 1
ATOM 734 C C . ALA A 1 96 ? 11.575 -17.692 -18.386 1.00 94.44 96 ALA A C 1
ATOM 736 O O . ALA A 1 96 ? 12.409 -17.616 -17.483 1.00 94.44 96 ALA A O 1
ATOM 737 N N . VAL A 1 97 ? 10.267 -17.475 -18.174 1.00 95.94 97 VAL A N 1
ATOM 738 C CA . VAL A 1 97 ? 9.721 -17.170 -16.840 1.00 95.94 97 VAL A CA 1
ATOM 739 C C . VAL A 1 97 ? 10.048 -18.296 -15.862 1.00 95.94 97 VAL A C 1
ATOM 741 O O . VAL A 1 97 ? 10.530 -18.021 -14.769 1.00 95.94 97 VAL A O 1
ATOM 744 N N . ALA A 1 98 ? 9.833 -19.562 -16.234 1.00 95.38 98 ALA A N 1
ATOM 745 C CA . ALA A 1 98 ? 10.104 -20.700 -15.355 1.00 95.38 98 ALA A CA 1
ATOM 746 C C . ALA A 1 98 ? 11.592 -20.845 -14.995 1.00 95.38 98 ALA A C 1
ATOM 748 O O . ALA A 1 98 ? 11.921 -21.114 -13.839 1.00 95.38 98 ALA A O 1
ATOM 749 N N . ALA A 1 99 ? 12.482 -20.656 -15.968 1.00 93.62 99 ALA A N 1
ATOM 750 C CA . ALA A 1 99 ? 13.920 -20.793 -15.794 1.00 93.62 99 ALA A CA 1
ATOM 751 C C . ALA A 1 99 ? 14.477 -19.718 -14.849 1.00 93.62 99 ALA A C 1
ATOM 753 O O . ALA A 1 99 ? 15.070 -20.051 -13.827 1.00 93.62 99 ALA A O 1
ATOM 754 N N . GLU A 1 100 ? 14.214 -18.443 -15.131 1.00 95.00 100 GLU A N 1
ATOM 755 C CA . GLU A 1 100 ? 14.825 -17.297 -14.431 1.00 95.00 100 GLU A CA 1
ATOM 756 C C . GLU A 1 100 ? 14.120 -16.921 -13.116 1.00 95.00 100 GLU A C 1
ATOM 758 O O . GLU A 1 100 ? 14.525 -15.998 -12.413 1.00 95.00 100 GLU A O 1
ATOM 763 N N . SER A 1 101 ? 13.074 -17.667 -12.752 1.00 95.56 101 SER A N 1
ATOM 764 C CA . SER A 1 101 ? 12.480 -17.669 -11.406 1.00 95.56 101 SER A CA 1
ATOM 765 C C . SER A 1 101 ? 12.810 -18.938 -10.605 1.00 95.56 101 SER A C 1
ATOM 767 O O . SER A 1 101 ? 12.205 -19.192 -9.561 1.00 95.56 101 SER A O 1
ATOM 769 N N . SER A 1 102 ? 13.732 -19.772 -11.105 1.00 94.62 102 SER A N 1
ATOM 770 C CA . SER A 1 102 ? 14.223 -20.968 -10.413 1.00 94.62 102 SER A CA 1
ATOM 771 C C . SER A 1 102 ? 15.750 -21.074 -10.464 1.00 94.62 102 SER A C 1
ATOM 773 O O . SER A 1 102 ? 16.413 -20.633 -9.533 1.00 94.62 102 SER A O 1
ATOM 775 N N . THR A 1 103 ? 16.314 -21.651 -11.526 1.00 94.19 103 THR A N 1
ATOM 776 C CA . THR A 1 103 ? 17.742 -22.017 -11.598 1.00 94.19 103 THR A CA 1
ATOM 777 C C . THR A 1 103 ? 18.444 -21.582 -12.883 1.00 94.19 103 THR A C 1
ATOM 779 O O . THR A 1 103 ? 19.655 -21.733 -12.989 1.00 94.19 103 THR A O 1
ATOM 782 N N . GLY A 1 104 ? 17.704 -21.128 -13.895 1.00 91.31 104 GLY A N 1
ATOM 783 C CA . GLY A 1 104 ? 18.251 -20.829 -15.216 1.00 91.31 104 GLY A CA 1
ATOM 784 C C . GLY A 1 104 ? 18.838 -19.425 -15.333 1.00 91.31 104 GLY A C 1
ATOM 785 O O . GLY A 1 104 ? 18.500 -18.530 -14.566 1.00 91.31 104 GLY A O 1
ATOM 786 N N . THR A 1 105 ? 19.689 -19.243 -16.343 1.00 92.31 105 THR A N 1
ATOM 787 C CA . THR A 1 105 ? 20.191 -17.939 -16.794 1.00 92.31 105 THR A CA 1
ATOM 788 C C . THR A 1 105 ? 20.253 -17.892 -18.328 1.00 92.31 105 THR A C 1
ATOM 790 O O . THR A 1 105 ? 19.960 -18.882 -19.001 1.00 92.31 105 THR A O 1
ATOM 793 N N . TRP A 1 106 ? 20.662 -16.761 -18.903 1.00 93.31 106 TRP A N 1
ATOM 794 C CA . TRP A 1 106 ? 20.646 -16.490 -20.347 1.00 93.31 106 TRP A CA 1
ATOM 795 C C . TRP A 1 106 ? 21.581 -17.367 -21.205 1.00 93.31 106 TRP A C 1
ATOM 797 O O . TRP A 1 106 ? 21.463 -17.365 -22.432 1.00 93.31 106 TRP A O 1
ATOM 807 N N . THR A 1 107 ? 22.523 -18.090 -20.594 1.00 90.75 107 THR A N 1
ATOM 808 C CA . THR A 1 107 ? 23.476 -18.979 -21.275 1.00 90.75 107 THR A CA 1
ATOM 809 C C . THR A 1 107 ? 23.696 -20.262 -20.480 1.00 90.75 107 THR A C 1
ATOM 811 O O . THR A 1 107 ? 23.506 -20.289 -19.266 1.00 90.75 107 THR A O 1
ATOM 814 N N . THR A 1 108 ? 24.120 -21.334 -21.152 1.00 93.94 108 THR A N 1
ATOM 815 C CA . THR A 1 108 ? 24.459 -22.594 -20.484 1.00 93.94 108 THR A CA 1
ATOM 816 C C . THR A 1 108 ? 25.669 -22.409 -19.578 1.00 93.94 108 THR A C 1
ATOM 818 O O . THR A 1 108 ? 26.705 -21.893 -20.002 1.00 93.94 108 THR A O 1
ATOM 821 N N . VAL A 1 109 ? 25.559 -22.898 -18.345 1.00 91.56 109 VAL A N 1
ATOM 822 C CA . VAL A 1 109 ? 26.640 -22.864 -17.363 1.00 91.56 109 VAL A CA 1
ATOM 823 C C . VAL A 1 109 ? 27.051 -24.285 -17.002 1.00 91.56 109 VAL A C 1
ATOM 825 O O . VAL A 1 109 ? 26.225 -25.148 -16.722 1.00 91.56 109 VAL A O 1
ATOM 828 N N . TRP A 1 110 ? 28.355 -24.560 -17.016 1.00 95.44 110 TRP A N 1
ATOM 829 C CA . TRP A 1 110 ? 28.870 -25.903 -16.719 1.00 95.44 110 TRP A CA 1
ATOM 830 C C . TRP A 1 110 ? 28.587 -26.332 -15.270 1.00 95.44 110 TRP A C 1
ATOM 832 O O . TRP A 1 110 ? 28.539 -27.525 -14.977 1.00 95.44 110 TRP A O 1
ATOM 84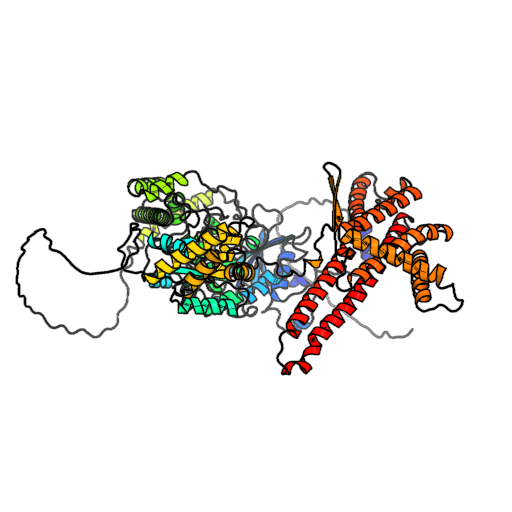2 N N . THR A 1 111 ? 28.373 -25.361 -14.377 1.00 93.88 111 THR A N 1
ATOM 843 C CA . THR A 1 111 ? 28.034 -25.576 -12.967 1.00 93.88 111 THR A CA 1
ATOM 844 C C . THR A 1 111 ? 26.702 -26.294 -12.780 1.00 93.88 111 THR A C 1
ATOM 846 O O . THR A 1 111 ? 26.514 -26.917 -11.741 1.00 93.88 111 THR A O 1
ATOM 849 N N . ASP A 1 112 ? 25.822 -26.310 -13.787 1.00 91.81 112 ASP A N 1
ATOM 850 C CA . ASP A 1 112 ? 24.619 -27.150 -13.770 1.00 91.81 112 ASP A CA 1
ATOM 851 C C . ASP A 1 112 ? 24.974 -28.636 -13.622 1.00 91.81 112 ASP A C 1
ATOM 853 O O . ASP A 1 112 ? 24.233 -29.384 -12.996 1.00 91.81 112 ASP A O 1
ATOM 857 N N . GLY A 1 113 ? 26.136 -29.063 -14.136 1.00 92.94 113 GLY A N 1
ATOM 858 C CA . GLY A 1 113 ? 26.641 -30.430 -13.996 1.00 92.94 113 GLY A CA 1
ATOM 859 C C . GLY A 1 113 ? 27.165 -30.779 -12.598 1.00 92.94 113 GLY A C 1
ATOM 860 O O . GLY A 1 113 ? 27.453 -31.946 -12.341 1.00 92.94 113 GLY A O 1
ATOM 861 N N . LEU A 1 114 ? 27.294 -29.797 -11.696 1.00 94.25 114 LEU A N 1
ATOM 862 C CA . LEU A 1 114 ? 27.658 -30.024 -10.291 1.00 94.25 114 LEU A CA 1
ATOM 863 C C . LEU A 1 114 ? 26.447 -30.364 -9.415 1.00 94.25 114 LEU A C 1
ATOM 865 O O . LEU A 1 114 ? 26.618 -30.817 -8.286 1.00 94.25 114 LEU A O 1
ATOM 869 N N . THR A 1 115 ? 25.233 -30.140 -9.916 1.00 93.12 115 THR A N 1
ATOM 870 C CA . THR A 1 115 ? 23.983 -30.428 -9.214 1.00 93.12 115 THR A CA 1
ATOM 871 C C . THR A 1 115 ? 23.085 -31.320 -10.066 1.00 93.12 115 THR A C 1
ATOM 873 O O . THR A 1 115 ? 23.303 -31.520 -11.258 1.00 93.12 115 THR A O 1
ATOM 876 N N . SER A 1 116 ? 22.043 -31.879 -9.459 1.00 90.06 116 SER A N 1
ATOM 877 C CA . SER A 1 116 ? 20.966 -32.490 -10.227 1.00 90.06 116 SER A CA 1
ATOM 878 C C . SER A 1 116 ? 19.959 -31.401 -10.574 1.00 90.06 116 SER A C 1
ATOM 880 O O . SER A 1 116 ? 19.184 -30.981 -9.725 1.00 90.06 116 SER A O 1
ATOM 882 N N . LEU A 1 117 ? 19.962 -30.912 -11.815 1.00 89.12 117 LEU A N 1
ATOM 883 C CA . LEU A 1 117 ? 19.062 -29.823 -12.216 1.00 89.12 117 LEU A CA 1
ATOM 884 C C . LEU A 1 117 ? 17.583 -30.253 -12.241 1.00 89.12 117 LEU A C 1
ATOM 886 O O . LEU A 1 117 ? 16.682 -29.444 -12.029 1.00 89.12 117 LEU A O 1
ATOM 890 N N . ASP A 1 118 ? 17.310 -31.533 -12.496 1.00 87.38 118 ASP A N 1
ATOM 891 C CA . ASP A 1 118 ? 15.949 -32.064 -12.600 1.00 87.38 118 ASP A CA 1
ATOM 892 C C . ASP A 1 118 ? 15.083 -31.861 -11.340 1.00 87.38 118 ASP A C 1
ATOM 894 O O . ASP A 1 118 ? 13.939 -31.421 -11.496 1.00 87.38 118 ASP A O 1
ATOM 898 N N . PRO A 1 119 ? 15.546 -32.127 -10.108 1.00 87.94 119 PRO A N 1
ATOM 899 C CA . PRO A 1 119 ? 14.767 -31.836 -8.908 1.00 87.94 119 PRO A CA 1
ATOM 900 C C . PRO A 1 119 ? 14.601 -30.342 -8.613 1.00 87.94 119 PRO A C 1
ATOM 902 O O . PRO A 1 119 ? 13.631 -30.012 -7.946 1.00 87.94 119 PRO A O 1
ATOM 905 N N . TYR A 1 120 ? 15.463 -29.448 -9.118 1.00 89.75 120 TYR A N 1
ATOM 906 C CA . TYR A 1 120 ? 15.430 -28.016 -8.768 1.00 89.75 120 TYR A CA 1
ATOM 907 C C . TYR A 1 120 ? 14.791 -27.108 -9.825 1.00 89.75 120 TYR A C 1
ATOM 909 O O . TYR A 1 120 ? 14.253 -26.058 -9.483 1.00 89.75 120 TYR A O 1
ATOM 917 N N . LYS A 1 121 ? 14.797 -27.484 -11.107 1.00 90.62 121 LYS A N 1
ATOM 918 C CA . LYS A 1 121 ? 14.293 -26.598 -12.165 1.00 90.62 121 LYS A CA 1
ATOM 919 C C . LYS A 1 121 ? 12.783 -26.365 -12.070 1.00 90.62 121 LYS A C 1
ATOM 921 O O . LYS A 1 121 ? 11.986 -27.311 -11.992 1.00 90.62 121 LYS A O 1
ATOM 926 N N . GLY A 1 122 ? 12.390 -25.097 -12.171 1.00 93.00 122 GLY A N 1
ATOM 927 C CA . GLY A 1 122 ? 11.015 -24.698 -12.442 1.00 93.00 122 GLY A CA 1
ATOM 928 C C . GLY A 1 122 ? 10.584 -25.173 -13.831 1.00 93.00 122 GLY A C 1
ATOM 929 O O . GLY A 1 122 ? 11.387 -25.226 -14.764 1.00 93.00 122 GLY A O 1
ATOM 930 N N . ARG A 1 123 ? 9.317 -25.566 -13.983 1.00 93.44 123 ARG A N 1
ATOM 931 C CA . ARG A 1 123 ? 8.794 -26.120 -15.242 1.00 93.44 123 ARG A CA 1
ATOM 932 C C . ARG A 1 123 ? 7.495 -25.438 -15.636 1.00 93.44 123 ARG A C 1
ATOM 934 O O . ARG A 1 123 ? 6.504 -25.564 -14.921 1.00 93.44 123 ARG A O 1
ATOM 941 N N . CYS A 1 124 ? 7.480 -24.770 -16.787 1.00 95.69 124 CYS A N 1
ATOM 942 C CA . CYS A 1 124 ? 6.227 -24.412 -17.445 1.00 95.69 124 CYS A CA 1
ATOM 943 C C . CYS A 1 124 ? 5.605 -25.695 -18.010 1.00 95.69 124 CYS A C 1
ATOM 945 O O . CYS A 1 124 ? 6.208 -26.337 -18.870 1.00 95.69 124 CYS A O 1
ATOM 947 N N . TYR A 1 125 ? 4.462 -26.119 -17.473 1.00 92.94 125 TYR A N 1
ATOM 948 C CA . TYR A 1 125 ? 3.849 -27.411 -17.815 1.00 92.94 125 TYR A CA 1
ATOM 949 C C . TYR A 1 125 ? 2.553 -27.273 -18.616 1.00 92.94 125 TYR A C 1
ATOM 951 O O . TYR A 1 125 ? 2.104 -28.249 -19.214 1.00 92.94 125 TYR A O 1
ATOM 959 N N . HIS A 1 126 ? 1.948 -26.086 -18.628 1.00 94.44 126 HIS A N 1
ATOM 960 C CA . HIS A 1 126 ? 0.736 -25.812 -19.388 1.00 94.44 126 HIS A CA 1
ATOM 961 C C . HIS A 1 126 ? 0.677 -24.339 -19.794 1.00 94.44 126 HIS A C 1
ATOM 963 O O . HIS A 1 126 ? 1.115 -23.470 -19.040 1.00 94.44 126 HIS A O 1
ATOM 969 N N . ILE A 1 127 ? 0.149 -24.066 -20.985 1.00 95.06 127 ILE A N 1
ATOM 970 C CA . ILE A 1 127 ? -0.044 -22.721 -21.527 1.00 95.06 127 ILE A CA 1
ATOM 971 C C . ILE A 1 127 ? -1.407 -22.706 -22.212 1.00 95.06 127 ILE A C 1
ATOM 973 O O . ILE A 1 127 ? -1.679 -23.573 -23.042 1.00 95.06 127 ILE A O 1
ATOM 977 N N . GLU A 1 128 ? -2.244 -21.731 -21.875 1.00 94.62 128 GLU A N 1
ATOM 978 C CA . GLU A 1 128 ? -3.543 -21.510 -22.519 1.00 94.62 128 GLU A CA 1
ATOM 979 C C . GLU A 1 128 ? -3.662 -20.053 -22.996 1.00 94.62 128 GLU A C 1
ATOM 981 O O . GLU A 1 128 ? -3.179 -19.150 -22.309 1.00 94.62 128 GLU A O 1
ATOM 986 N N . PRO A 1 129 ? -4.270 -19.781 -24.163 1.00 95.56 129 PRO A N 1
ATOM 987 C CA . PRO A 1 129 ? -4.571 -18.414 -24.580 1.00 95.56 129 PRO A CA 1
ATOM 988 C C . PRO A 1 129 ? -5.638 -17.792 -23.668 1.00 95.56 129 PRO A C 1
ATOM 990 O O . PRO A 1 129 ? -6.556 -18.474 -23.209 1.00 95.56 129 PRO A O 1
ATOM 993 N N . VAL A 1 130 ? -5.537 -16.487 -23.418 1.00 94.50 130 VAL A N 1
ATOM 994 C CA . VAL A 1 130 ? -6.539 -15.742 -22.645 1.00 94.50 130 VAL A CA 1
ATOM 995 C C . VAL A 1 130 ? -7.759 -15.446 -23.529 1.00 94.50 130 VAL A C 1
ATOM 997 O O . VAL A 1 130 ? -7.608 -14.825 -24.581 1.00 94.50 130 VAL A O 1
ATOM 1000 N N . PRO A 1 131 ? -8.985 -15.822 -23.118 1.00 89.50 131 PRO A N 1
ATOM 1001 C CA . PRO A 1 131 ? -10.192 -15.501 -23.875 1.00 89.50 131 PRO A CA 1
ATOM 1002 C C . PRO A 1 131 ? -10.379 -13.991 -24.078 1.00 89.50 131 PRO A C 1
ATOM 1004 O O . PRO A 1 131 ? -10.336 -13.220 -23.122 1.00 89.50 131 PRO A O 1
ATOM 1007 N N . GLY A 1 132 ? -10.633 -13.583 -25.324 1.00 87.94 132 GLY A N 1
ATOM 1008 C CA . GLY A 1 132 ? -10.861 -12.181 -25.694 1.00 87.94 132 GLY A CA 1
ATOM 1009 C C . GLY A 1 132 ? -9.594 -11.361 -25.959 1.00 87.94 132 GLY A C 1
ATOM 1010 O O . GLY A 1 132 ? -9.712 -10.246 -26.455 1.00 87.94 132 GLY A O 1
ATOM 1011 N N . GLU A 1 133 ? -8.406 -11.916 -25.708 1.00 91.38 133 GLU A N 1
ATOM 1012 C CA . GLU A 1 133 ? -7.113 -11.269 -25.950 1.00 91.38 133 GLU A CA 1
ATOM 1013 C C . GLU A 1 133 ? -6.347 -12.006 -27.062 1.00 91.38 133 GLU A C 1
ATOM 1015 O O . GLU A 1 133 ? -6.382 -13.233 -27.151 1.00 91.38 133 GLU A O 1
ATOM 1020 N N . THR A 1 134 ? -5.653 -11.275 -27.938 1.00 87.19 134 THR A N 1
ATOM 1021 C CA . THR A 1 134 ? -5.017 -11.866 -29.136 1.00 87.19 134 THR A CA 1
ATOM 1022 C C . THR A 1 134 ? -3.594 -12.374 -28.914 1.00 87.19 134 THR A C 1
ATOM 1024 O O . THR A 1 134 ? -3.137 -13.267 -29.622 1.00 87.19 134 THR A O 1
ATOM 1027 N N . ASP A 1 135 ? -2.868 -11.788 -27.967 1.00 92.88 135 ASP A N 1
ATOM 1028 C CA . ASP A 1 135 ? -1.429 -11.985 -27.752 1.00 92.88 135 ASP A CA 1
ATOM 1029 C C . ASP A 1 135 ? -1.087 -12.226 -26.273 1.00 92.88 135 ASP A C 1
ATOM 1031 O O . ASP A 1 135 ? 0.045 -12.002 -25.836 1.00 92.88 135 ASP A O 1
ATOM 1035 N N . GLN A 1 136 ? -2.061 -12.711 -25.502 1.00 96.06 136 GLN A N 1
ATOM 1036 C CA . GLN A 1 136 ? -1.926 -12.945 -24.072 1.00 96.06 136 GLN A CA 1
ATOM 1037 C C . GLN A 1 136 ? -2.255 -14.392 -23.699 1.00 96.06 136 GLN A C 1
ATOM 1039 O O . GLN A 1 136 ? -3.195 -14.993 -24.217 1.00 96.06 136 GLN A O 1
ATOM 1044 N N . TYR A 1 137 ? -1.475 -14.942 -22.772 1.00 96.69 137 TYR A N 1
ATOM 1045 C CA . TYR A 1 137 ? -1.525 -16.351 -22.389 1.00 96.69 137 TYR A CA 1
ATOM 1046 C C . TYR A 1 137 ? -1.481 -16.499 -20.870 1.00 96.69 137 TYR A C 1
ATOM 1048 O O . TYR A 1 137 ? -0.854 -15.686 -20.192 1.00 96.69 137 TYR A O 1
ATOM 1056 N N . ILE A 1 138 ? -2.092 -17.550 -20.328 1.00 97.56 138 ILE A N 1
ATOM 1057 C CA . ILE A 1 138 ? -1.840 -18.011 -18.963 1.00 97.56 138 ILE A CA 1
ATOM 1058 C C . ILE A 1 138 ? -0.803 -19.133 -19.021 1.00 97.56 138 ILE A C 1
ATOM 1060 O O . ILE A 1 138 ? -1.076 -20.222 -19.523 1.00 97.56 138 ILE A O 1
ATOM 1064 N N . CYS A 1 139 ? 0.389 -18.871 -18.492 1.00 97.12 139 CYS A N 1
ATOM 1065 C CA . CYS A 1 139 ? 1.468 -19.841 -18.350 1.00 97.12 139 CYS A CA 1
ATOM 1066 C C . CYS A 1 139 ? 1.465 -20.422 -16.935 1.00 97.12 139 CYS A C 1
ATOM 1068 O O . CYS A 1 139 ? 1.593 -19.696 -15.942 1.00 97.12 139 CYS A O 1
ATOM 1070 N N . TYR A 1 140 ? 1.358 -21.743 -16.844 1.00 96.81 140 TYR A N 1
ATOM 1071 C CA . TYR A 1 140 ? 1.355 -22.474 -15.589 1.00 96.81 140 TYR A CA 1
ATOM 1072 C C . TYR A 1 140 ? 2.737 -23.029 -15.275 1.00 96.81 140 TYR A C 1
ATOM 1074 O O . TYR A 1 140 ? 3.265 -23.871 -16.007 1.00 96.81 140 TYR A O 1
ATOM 1082 N N . VAL A 1 141 ? 3.308 -22.591 -14.153 1.00 95.44 141 VAL A N 1
ATOM 1083 C CA . VAL A 1 141 ? 4.670 -22.958 -13.756 1.00 95.44 141 VAL A CA 1
ATOM 1084 C C . VAL A 1 141 ? 4.669 -23.725 -12.437 1.00 95.44 141 VAL A C 1
ATOM 1086 O O . VAL A 1 141 ? 4.064 -23.309 -11.447 1.00 95.44 141 VAL A O 1
ATOM 1089 N N . ALA A 1 142 ? 5.357 -24.861 -12.444 1.00 94.88 142 ALA A N 1
ATOM 1090 C CA . ALA A 1 142 ? 5.561 -25.759 -11.322 1.00 94.88 142 ALA A CA 1
ATOM 1091 C C . ALA A 1 142 ? 6.949 -25.545 -10.703 1.00 94.88 142 ALA A C 1
ATOM 1093 O O . ALA A 1 142 ? 7.949 -25.575 -11.421 1.00 94.88 142 ALA A O 1
ATOM 1094 N N . TYR A 1 143 ? 7.010 -25.372 -9.381 1.00 94.19 143 TYR A N 1
ATOM 1095 C CA . TYR A 1 143 ? 8.258 -25.175 -8.640 1.00 94.19 143 TYR A CA 1
ATOM 1096 C C . TYR A 1 143 ? 8.423 -26.248 -7.562 1.00 94.19 143 TYR A C 1
ATOM 1098 O O . TYR A 1 143 ? 7.470 -26.490 -6.807 1.00 94.19 143 TYR A O 1
ATOM 1106 N N . PRO A 1 144 ? 9.611 -26.865 -7.471 1.00 92.56 144 PRO A N 1
ATOM 1107 C CA . PRO A 1 144 ? 9.985 -27.732 -6.359 1.00 92.56 144 PRO A CA 1
ATOM 1108 C C . PRO A 1 144 ? 9.919 -26.999 -5.015 1.00 92.56 144 PRO A C 1
ATOM 1110 O O . PRO A 1 144 ? 10.148 -25.791 -4.954 1.00 92.56 144 PRO A O 1
ATOM 1113 N N . LEU A 1 145 ? 9.584 -27.725 -3.946 1.00 91.25 145 LEU A N 1
ATOM 1114 C CA . LEU A 1 145 ? 9.459 -27.155 -2.603 1.00 91.25 145 LEU A CA 1
ATOM 1115 C C . LEU A 1 145 ? 10.808 -26.662 -2.060 1.00 91.25 145 LEU A C 1
ATOM 1117 O O . LEU A 1 145 ? 10.862 -25.568 -1.507 1.00 91.25 145 LEU A O 1
ATOM 1121 N N . ASP A 1 146 ? 11.871 -27.421 -2.313 1.00 92.19 146 ASP A N 1
ATOM 1122 C CA . ASP A 1 146 ? 13.226 -27.206 -1.785 1.00 92.19 146 ASP A CA 1
ATOM 1123 C C . ASP A 1 146 ? 13.892 -25.904 -2.268 1.00 92.19 146 ASP A C 1
ATOM 1125 O O . ASP A 1 146 ? 14.945 -25.524 -1.770 1.00 92.19 146 ASP A O 1
ATOM 1129 N N . LEU A 1 147 ? 13.294 -25.199 -3.236 1.00 92.94 147 LEU A N 1
ATOM 1130 C CA . LEU A 1 147 ? 13.763 -23.876 -3.665 1.00 92.94 147 LEU A CA 1
ATOM 1131 C C . LEU A 1 147 ? 13.475 -22.771 -2.645 1.00 92.94 147 LEU A C 1
ATOM 1133 O O . LEU A 1 147 ? 14.006 -21.670 -2.777 1.00 92.94 147 LEU A O 1
ATOM 1137 N N . PHE A 1 148 ? 12.57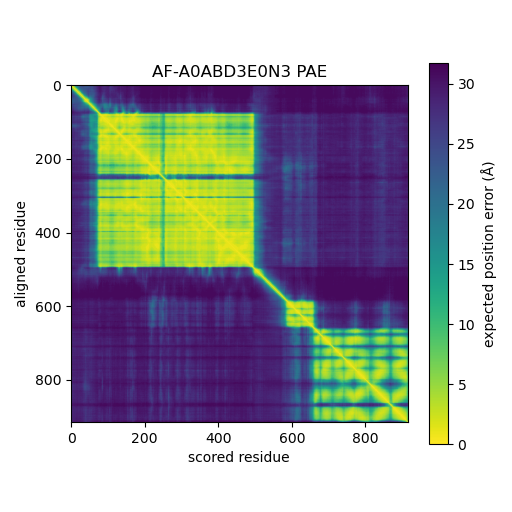5 -23.021 -1.697 1.00 95.25 148 PHE A N 1
ATOM 1138 C CA . PHE A 1 148 ? 12.001 -21.977 -0.868 1.00 95.25 148 PHE A CA 1
ATOM 1139 C C . PHE A 1 148 ? 12.355 -22.164 0.595 1.00 95.25 148 PHE A C 1
ATOM 1141 O O . PHE A 1 148 ? 12.060 -23.201 1.179 1.00 95.25 148 PHE A O 1
ATOM 1148 N N . GLU A 1 149 ? 12.868 -21.098 1.192 1.00 97.50 149 GLU A N 1
ATOM 1149 C CA . GLU A 1 149 ? 13.107 -21.012 2.628 1.00 97.50 149 GLU A CA 1
ATOM 1150 C C . GLU A 1 149 ? 11.787 -21.135 3.408 1.00 97.50 149 GLU A C 1
ATOM 1152 O O . GLU A 1 149 ? 10.782 -20.471 3.099 1.00 97.50 149 GLU A O 1
ATOM 1157 N N . GLU A 1 150 ? 11.787 -22.006 4.414 1.00 97.88 150 GLU A N 1
ATOM 1158 C CA . GLU A 1 150 ? 10.683 -22.244 5.337 1.00 97.88 150 GLU A CA 1
ATOM 1159 C C . GLU A 1 150 ? 10.281 -20.961 6.082 1.00 97.88 150 GLU A C 1
ATOM 1161 O O . GLU A 1 150 ? 11.122 -20.200 6.552 1.00 97.88 150 GLU A O 1
ATOM 1166 N N . GLY A 1 151 ? 8.976 -20.692 6.185 1.00 95.56 151 GLY A N 1
ATOM 1167 C CA . GLY A 1 151 ? 8.459 -19.529 6.916 1.00 95.56 151 GLY A CA 1
ATOM 1168 C C . GLY A 1 151 ? 8.763 -18.155 6.290 1.00 95.56 151 GLY A C 1
ATOM 1169 O O . GLY A 1 151 ? 8.467 -17.131 6.905 1.00 95.56 151 GLY A O 1
ATOM 1170 N N . SER A 1 152 ? 9.312 -18.095 5.069 1.00 97.75 152 SER A N 1
ATOM 1171 C CA . SER A 1 152 ? 9.779 -16.850 4.436 1.00 97.75 152 SER A CA 1
ATOM 1172 C C . SER A 1 152 ? 8.961 -16.465 3.194 1.00 97.75 152 SER A C 1
ATOM 1174 O O . SER A 1 152 ? 9.243 -16.877 2.065 1.00 97.75 152 SER A O 1
ATOM 1176 N N . VAL A 1 153 ? 7.953 -15.596 3.375 1.00 97.50 153 VAL A N 1
ATOM 1177 C CA . VAL A 1 153 ? 7.217 -14.987 2.243 1.00 97.50 153 VAL A CA 1
ATOM 1178 C C . VAL A 1 153 ? 8.167 -14.175 1.357 1.00 97.50 153 VAL A C 1
ATOM 1180 O O . VAL A 1 153 ? 8.036 -14.190 0.132 1.00 97.50 153 VAL A O 1
ATOM 1183 N N . THR A 1 154 ? 9.153 -13.515 1.972 1.00 98.06 154 THR A N 1
ATOM 1184 C CA . THR A 1 154 ? 10.186 -12.740 1.281 1.00 98.06 154 THR A CA 1
ATOM 1185 C C . THR A 1 154 ? 10.959 -13.612 0.295 1.00 98.06 154 THR A C 1
ATOM 1187 O O . THR A 1 154 ? 10.989 -13.288 -0.887 1.00 98.06 154 THR A O 1
ATOM 1190 N N . ASN A 1 155 ? 11.513 -14.752 0.727 1.00 98.00 155 ASN A N 1
ATOM 1191 C CA . ASN A 1 155 ? 12.234 -15.668 -0.164 1.00 98.00 155 ASN A CA 1
ATOM 1192 C C . ASN A 1 155 ? 11.338 -16.209 -1.292 1.00 98.00 155 ASN A C 1
ATOM 1194 O O . ASN A 1 155 ? 11.750 -16.260 -2.459 1.00 98.00 155 ASN A O 1
ATOM 1198 N N . MET A 1 156 ? 10.084 -16.542 -0.961 1.00 96.75 156 MET A N 1
ATOM 1199 C CA . MET A 1 156 ? 9.105 -16.966 -1.953 1.00 96.75 156 MET A CA 1
ATOM 1200 C C . MET A 1 156 ? 8.913 -15.902 -3.042 1.00 96.75 156 MET A C 1
ATOM 1202 O O . MET A 1 156 ? 8.998 -16.228 -4.223 1.00 96.75 156 MET A O 1
ATOM 1206 N N . PHE A 1 157 ? 8.689 -14.636 -2.691 1.00 97.56 157 PHE A N 1
ATOM 1207 C CA . PHE A 1 157 ? 8.527 -13.570 -3.685 1.00 97.56 157 PHE A CA 1
ATOM 1208 C C . PHE A 1 157 ? 9.826 -13.227 -4.418 1.00 97.56 157 PHE A C 1
ATOM 1210 O O . PHE A 1 157 ? 9.777 -13.046 -5.634 1.00 97.56 157 PHE A O 1
ATOM 1217 N N . THR A 1 158 ? 10.981 -13.240 -3.749 1.00 96.94 158 THR A N 1
ATOM 1218 C CA . THR A 1 158 ? 12.291 -13.044 -4.396 1.00 96.94 158 THR A CA 1
ATOM 1219 C C . THR A 1 158 ? 12.487 -14.007 -5.563 1.00 96.94 158 THR A C 1
ATOM 1221 O O . THR A 1 158 ? 12.905 -13.591 -6.640 1.00 96.94 158 THR A O 1
ATOM 1224 N N . SER A 1 159 ? 12.108 -15.274 -5.390 1.00 93.00 159 SER A N 1
ATOM 1225 C CA . SER A 1 159 ? 12.211 -16.265 -6.465 1.00 93.00 159 SER A CA 1
ATOM 1226 C C . SER A 1 159 ? 11.164 -16.035 -7.563 1.00 93.00 159 SER A C 1
ATOM 1228 O O . SER A 1 159 ? 11.477 -16.048 -8.747 1.00 93.00 159 SER A O 1
ATOM 1230 N N . ILE A 1 160 ? 9.899 -15.813 -7.189 1.00 94.75 160 ILE A N 1
ATOM 1231 C CA . ILE A 1 160 ? 8.760 -15.834 -8.128 1.00 94.75 160 ILE A CA 1
ATOM 1232 C C . ILE A 1 160 ? 8.652 -14.571 -8.966 1.00 94.75 160 ILE A C 1
ATOM 1234 O O . ILE A 1 160 ? 8.328 -14.640 -10.150 1.00 94.75 160 ILE A O 1
ATOM 1238 N N . VAL A 1 161 ? 8.836 -13.425 -8.322 1.00 96.06 161 VAL A N 1
ATOM 1239 C CA . VAL A 1 161 ? 8.554 -12.108 -8.894 1.00 96.06 161 VAL A CA 1
ATOM 1240 C C . VAL A 1 161 ? 9.786 -11.203 -8.893 1.00 96.06 161 VAL A C 1
ATOM 1242 O O . VAL A 1 161 ? 9.658 -10.037 -9.239 1.00 96.06 161 VAL A O 1
ATOM 1245 N N . GLY A 1 162 ? 10.969 -11.728 -8.547 1.00 92.56 162 GLY A N 1
ATOM 1246 C CA . GLY A 1 162 ? 12.206 -10.949 -8.446 1.00 92.56 162 GLY A CA 1
ATOM 1247 C C . GLY A 1 162 ? 12.625 -10.302 -9.766 1.00 92.56 162 GLY A C 1
ATOM 1248 O O . GLY A 1 162 ? 12.599 -9.082 -9.888 1.00 92.56 162 GLY A O 1
ATOM 1249 N N . ASN A 1 163 ? 12.983 -11.113 -10.769 1.00 94.88 163 ASN A N 1
ATOM 1250 C CA . ASN A 1 163 ? 13.582 -10.605 -12.015 1.00 94.88 163 ASN A CA 1
ATOM 1251 C C . ASN A 1 163 ? 12.656 -10.690 -13.236 1.00 94.88 163 ASN A C 1
ATOM 1253 O O . ASN A 1 163 ? 12.736 -9.856 -14.139 1.00 94.88 163 ASN A O 1
ATOM 1257 N N . VAL A 1 164 ? 11.764 -11.685 -13.277 1.00 96.50 164 VAL A N 1
ATOM 1258 C CA . VAL A 1 164 ? 11.016 -12.068 -14.492 1.00 96.50 164 VAL A CA 1
ATOM 1259 C C . VAL A 1 164 ? 10.094 -10.972 -15.043 1.00 96.50 164 VAL A C 1
ATOM 1261 O O . VAL A 1 164 ? 9.801 -10.956 -16.235 1.00 96.50 164 VAL A O 1
ATOM 1264 N N . PHE A 1 165 ? 9.686 -10.010 -14.212 1.00 97.19 165 PHE A N 1
ATOM 1265 C CA . PHE A 1 165 ? 8.858 -8.871 -14.624 1.00 97.19 165 PHE A CA 1
ATOM 1266 C C . PHE A 1 165 ? 9.623 -7.839 -15.470 1.00 97.19 165 PHE A C 1
ATOM 1268 O O . PHE A 1 165 ? 9.002 -7.079 -16.209 1.00 97.19 165 PHE A O 1
ATOM 1275 N N . GLY A 1 166 ? 10.961 -7.831 -15.404 1.00 94.88 166 GLY A N 1
ATOM 1276 C CA . GLY A 1 166 ? 11.836 -6.931 -16.165 1.00 94.88 166 GLY A CA 1
ATOM 1277 C C . GLY A 1 166 ? 12.360 -7.508 -17.487 1.00 94.88 166 GLY A C 1
ATOM 1278 O O . GLY A 1 166 ? 13.254 -6.925 -18.103 1.00 94.88 166 GLY A O 1
ATOM 1279 N N . PHE A 1 167 ? 11.861 -8.668 -17.922 1.00 94.94 167 PHE A N 1
ATOM 1280 C CA . PHE A 1 167 ? 12.389 -9.377 -19.088 1.00 94.94 167 PHE A CA 1
ATOM 1281 C C . PHE A 1 167 ? 12.060 -8.657 -20.395 1.00 94.94 167 PHE A C 1
ATOM 1283 O O . PHE A 1 167 ? 10.897 -8.505 -20.747 1.00 94.94 167 PHE A O 1
ATOM 1290 N N . LYS A 1 168 ? 13.086 -8.308 -21.187 1.00 94.94 168 LYS A N 1
ATOM 1291 C CA . LYS A 1 168 ? 12.910 -7.626 -22.488 1.00 94.94 168 LYS A CA 1
ATOM 1292 C C . LYS A 1 168 ? 12.052 -8.407 -23.485 1.00 94.94 168 LYS A C 1
ATOM 1294 O O . LYS A 1 168 ? 11.399 -7.794 -24.324 1.00 94.94 168 LYS A O 1
ATOM 1299 N N . ALA A 1 169 ? 12.073 -9.739 -23.403 1.00 93.56 169 ALA A N 1
ATOM 1300 C CA . ALA A 1 169 ? 11.286 -10.630 -24.253 1.00 93.56 169 ALA A CA 1
ATOM 1301 C C . ALA A 1 169 ? 9.779 -10.611 -23.926 1.00 93.56 169 ALA A C 1
ATOM 1303 O O . ALA A 1 169 ? 8.985 -11.157 -24.691 1.00 93.56 169 ALA A O 1
ATOM 1304 N N . LEU A 1 170 ? 9.377 -9.970 -22.824 1.00 96.12 170 LEU A N 1
ATOM 1305 C CA . LEU A 1 170 ? 7.992 -9.816 -22.399 1.00 96.12 170 LEU A CA 1
ATOM 1306 C C . LEU A 1 170 ? 7.591 -8.339 -22.486 1.00 96.12 170 LEU A C 1
ATOM 1308 O O . LEU A 1 170 ? 8.343 -7.449 -22.097 1.00 96.12 170 LEU A O 1
ATOM 1312 N N . ARG A 1 171 ? 6.386 -8.069 -22.988 1.00 97.38 171 ARG A N 1
ATOM 1313 C CA . ARG A 1 171 ? 5.769 -6.734 -22.927 1.00 97.38 171 ARG A CA 1
ATOM 1314 C C . ARG A 1 171 ? 5.096 -6.496 -21.584 1.00 97.38 171 ARG A C 1
ATOM 1316 O O . ARG A 1 171 ? 5.118 -5.380 -21.076 1.00 97.38 171 ARG A O 1
ATOM 1323 N N . ALA A 1 172 ? 4.475 -7.536 -21.035 1.00 97.75 172 ALA A N 1
ATOM 1324 C CA . ALA A 1 172 ? 3.836 -7.495 -19.732 1.00 97.75 172 ALA A CA 1
ATOM 1325 C C . ALA A 1 172 ? 3.795 -8.889 -19.095 1.00 97.75 172 ALA A C 1
ATOM 1327 O O . ALA A 1 172 ? 3.739 -9.905 -19.793 1.00 97.75 172 ALA A O 1
ATOM 1328 N N . LEU A 1 173 ? 3.810 -8.916 -17.764 1.00 98.12 173 LEU A N 1
ATOM 1329 C CA . LEU A 1 173 ? 3.711 -10.119 -16.955 1.00 98.12 173 LEU A CA 1
ATOM 1330 C C . LEU A 1 173 ? 2.867 -9.793 -15.724 1.00 98.12 173 LEU A C 1
ATOM 1332 O O . LEU A 1 173 ? 3.121 -8.788 -15.060 1.00 98.12 173 LEU A O 1
ATOM 1336 N N . ARG A 1 174 ? 1.880 -10.633 -15.410 1.00 98.44 174 ARG A N 1
ATOM 1337 C CA . ARG A 1 174 ? 1.106 -10.541 -14.172 1.00 98.44 174 ARG A CA 1
ATOM 1338 C C . ARG A 1 174 ? 1.033 -11.891 -13.474 1.00 98.44 174 ARG A C 1
ATOM 1340 O O . ARG A 1 174 ? 0.713 -12.894 -14.103 1.00 98.44 174 ARG A O 1
ATOM 1347 N N . LEU A 1 175 ? 1.306 -11.926 -12.175 1.00 98.25 175 LEU A N 1
ATOM 1348 C CA . LEU A 1 175 ? 1.080 -13.112 -11.351 1.00 98.25 175 LEU A CA 1
ATOM 1349 C C . LEU A 1 175 ? -0.382 -13.124 -10.888 1.00 98.25 175 LEU A C 1
ATOM 1351 O O . LEU A 1 175 ? -0.787 -12.281 -10.088 1.00 98.25 175 LEU A O 1
ATOM 1355 N N . GLU A 1 176 ? -1.172 -14.062 -11.411 1.00 97.44 176 GLU A N 1
ATOM 1356 C CA . GLU A 1 176 ? -2.613 -14.140 -11.145 1.00 97.44 176 GLU A CA 1
ATOM 1357 C C . GLU A 1 176 ? -2.920 -14.924 -9.867 1.00 97.44 176 GLU A C 1
ATOM 1359 O O . GLU A 1 176 ? -3.732 -14.480 -9.058 1.00 97.44 176 GLU A O 1
ATOM 1364 N N . ASP A 1 177 ? -2.287 -16.080 -9.653 1.00 97.44 177 ASP A N 1
ATOM 1365 C CA . ASP A 1 177 ? -2.580 -16.934 -8.499 1.00 97.44 177 ASP A CA 1
ATOM 1366 C C . ASP A 1 177 ? -1.408 -17.867 -8.143 1.00 97.44 177 ASP A C 1
ATOM 1368 O O . ASP A 1 177 ? -0.548 -18.181 -8.975 1.00 97.44 177 ASP A O 1
ATOM 1372 N N . LEU A 1 178 ? -1.401 -18.332 -6.892 1.00 95.06 178 LEU A N 1
ATOM 1373 C CA . LEU A 1 178 ? -0.442 -19.281 -6.330 1.00 95.06 178 LEU A CA 1
ATOM 1374 C C . LEU A 1 178 ? -1.167 -20.430 -5.626 1.00 95.06 178 LEU A C 1
ATOM 1376 O O . LEU A 1 178 ? -1.973 -20.202 -4.727 1.00 95.06 178 LEU A O 1
ATOM 1380 N N . ARG A 1 179 ? -0.806 -21.671 -5.951 1.00 96.12 179 ARG A N 1
ATOM 1381 C CA . ARG A 1 179 ? -1.113 -22.845 -5.130 1.00 96.12 179 ARG A CA 1
ATOM 1382 C C . ARG A 1 179 ? 0.007 -23.056 -4.122 1.00 96.12 179 ARG A C 1
ATOM 1384 O O . ARG A 1 179 ? 1.106 -23.484 -4.496 1.00 96.12 179 ARG A O 1
ATOM 1391 N N . ILE A 1 180 ? -0.273 -22.788 -2.852 1.00 96.44 180 ILE A N 1
ATOM 1392 C CA . ILE A 1 180 ? 0.672 -23.029 -1.763 1.00 96.44 180 ILE A CA 1
ATOM 1393 C C . ILE A 1 180 ? 0.438 -24.449 -1.225 1.00 96.44 180 ILE A C 1
ATOM 1395 O O . ILE A 1 180 ? -0.677 -24.759 -0.811 1.00 96.44 180 ILE A O 1
ATOM 1399 N N . PRO A 1 181 ? 1.431 -25.353 -1.263 1.00 95.06 181 PRO A N 1
ATOM 1400 C CA . PRO A 1 181 ? 1.248 -26.719 -0.791 1.00 95.06 181 PRO A CA 1
ATOM 1401 C C . PRO A 1 181 ? 1.149 -26.760 0.743 1.00 95.06 181 PRO A C 1
ATOM 1403 O O . PRO A 1 181 ? 1.889 -26.024 1.404 1.00 95.06 181 PRO A O 1
ATOM 1406 N N . PRO A 1 182 ? 0.357 -27.688 1.314 1.00 95.81 182 PRO A N 1
ATOM 1407 C CA . PRO A 1 182 ? 0.255 -27.884 2.761 1.00 95.81 182 PRO A CA 1
ATOM 1408 C C . PRO A 1 182 ? 1.601 -27.973 3.483 1.00 95.81 182 PRO A C 1
ATOM 1410 O O . PRO A 1 182 ? 1.801 -27.316 4.498 1.00 95.81 182 PRO A O 1
ATOM 1413 N N . ALA A 1 183 ? 2.562 -28.712 2.916 1.00 95.00 183 ALA A N 1
ATOM 1414 C CA . ALA A 1 183 ? 3.897 -28.866 3.495 1.00 95.00 183 ALA A CA 1
ATOM 1415 C C . ALA A 1 183 ? 4.613 -27.524 3.718 1.00 95.00 183 ALA A C 1
ATOM 1417 O O . ALA A 1 183 ? 5.307 -27.372 4.714 1.00 95.00 183 ALA A O 1
ATOM 1418 N N . TYR A 1 184 ? 4.408 -26.539 2.835 1.00 95.88 184 TYR A N 1
ATOM 1419 C CA . TYR A 1 184 ? 4.975 -25.209 3.038 1.00 95.88 184 TYR A CA 1
ATOM 1420 C C . TYR A 1 184 ? 4.153 -24.367 4.004 1.00 95.88 184 TYR A C 1
ATOM 1422 O O . TYR A 1 184 ? 4.731 -23.678 4.833 1.00 95.88 184 TYR A O 1
ATOM 1430 N N . ILE A 1 185 ? 2.822 -24.445 3.936 1.00 96.38 185 ILE A N 1
ATOM 1431 C CA . ILE A 1 185 ? 1.924 -23.702 4.835 1.00 96.38 185 ILE A CA 1
ATOM 1432 C C . ILE A 1 185 ? 2.248 -24.017 6.294 1.00 96.38 185 ILE A C 1
ATOM 1434 O O . ILE A 1 185 ? 2.349 -23.105 7.105 1.00 96.38 185 ILE A O 1
ATOM 1438 N N . LYS A 1 186 ? 2.520 -25.289 6.613 1.00 96.50 186 LYS A N 1
ATOM 1439 C CA . LYS A 1 186 ? 2.900 -25.719 7.969 1.00 96.50 186 LYS A CA 1
ATOM 1440 C C . LYS A 1 186 ? 4.223 -25.136 8.479 1.00 96.50 186 LYS A C 1
ATOM 1442 O O . LYS A 1 186 ? 4.499 -25.273 9.665 1.00 96.50 186 LYS A O 1
ATOM 1447 N N . THR A 1 187 ? 5.024 -24.498 7.624 1.00 97.44 187 THR A N 1
ATOM 1448 C CA . THR A 1 187 ? 6.246 -23.787 8.038 1.00 97.44 187 THR A CA 1
ATOM 1449 C C . THR A 1 187 ? 5.981 -22.355 8.505 1.00 97.44 187 THR A C 1
ATOM 1451 O O . THR A 1 187 ? 6.859 -21.737 9.099 1.00 97.44 187 THR A O 1
ATOM 1454 N N . PHE A 1 188 ? 4.778 -21.826 8.266 1.00 97.44 188 PHE A N 1
ATOM 1455 C CA . PHE A 1 188 ? 4.371 -20.493 8.697 1.00 97.44 188 PHE A CA 1
ATOM 1456 C C . PHE A 1 188 ? 3.558 -20.556 9.983 1.00 97.44 188 PHE A C 1
ATOM 1458 O O . PHE A 1 188 ? 2.812 -21.505 10.223 1.00 97.44 188 PHE A O 1
ATOM 1465 N N . GLN A 1 189 ? 3.652 -19.495 10.784 1.00 95.25 189 GLN A N 1
ATOM 1466 C CA . GLN A 1 189 ? 2.731 -19.295 11.898 1.00 95.25 189 GLN A CA 1
ATOM 1467 C C . GLN A 1 189 ? 1.307 -19.009 11.403 1.00 95.25 189 GLN A C 1
ATOM 1469 O O . GLN A 1 189 ? 0.351 -19.544 11.957 1.00 95.25 189 GLN A O 1
ATOM 1474 N N . GLY A 1 190 ? 1.179 -18.149 10.389 1.00 95.88 190 GLY A N 1
ATOM 1475 C CA . GLY A 1 190 ? -0.096 -17.567 9.993 1.00 95.88 190 GLY A CA 1
ATOM 1476 C C . GLY A 1 190 ? -0.571 -16.446 10.921 1.00 95.88 190 GLY A C 1
ATOM 1477 O O . GLY A 1 190 ? 0.247 -15.849 11.637 1.00 95.88 190 GLY A O 1
ATOM 1478 N N . PRO A 1 191 ? -1.878 -16.119 10.903 1.00 97.19 191 PRO A N 1
ATOM 1479 C CA . PRO A 1 191 ? -2.444 -15.072 11.748 1.00 97.19 191 PRO A CA 1
ATOM 1480 C C . PRO A 1 191 ? -2.149 -15.314 13.234 1.00 97.19 191 PRO A C 1
ATOM 1482 O O . PRO A 1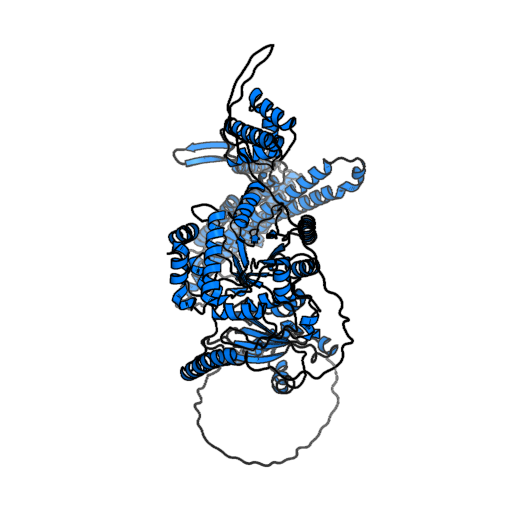 191 ? -2.225 -16.462 13.680 1.00 97.19 191 PRO A O 1
ATOM 1485 N N . PRO A 1 192 ? -1.809 -14.271 14.015 1.00 96.44 192 PRO A N 1
ATOM 1486 C CA . PRO A 1 192 ? -1.525 -14.431 15.441 1.00 96.44 192 PRO A CA 1
ATOM 1487 C C . PRO A 1 192 ? -2.659 -15.092 16.243 1.00 96.44 192 PRO A C 1
ATOM 1489 O O . PRO A 1 192 ? -2.378 -15.822 17.195 1.00 96.44 192 PRO A O 1
ATOM 1492 N N . HIS A 1 193 ? -3.917 -14.857 15.856 1.00 96.56 193 HIS A N 1
ATOM 1493 C CA . HIS A 1 193 ? -5.123 -15.370 16.512 1.00 96.56 193 HIS A CA 1
ATOM 1494 C C . HIS A 1 193 ? -6.127 -15.962 15.517 1.00 96.56 193 HIS A C 1
ATOM 1496 O O . HIS A 1 193 ? -6.626 -17.068 15.728 1.00 96.56 193 HIS A O 1
ATOM 1502 N N . GLY A 1 194 ? -6.418 -15.223 14.446 1.00 96.19 194 GLY A N 1
ATOM 1503 C CA . GLY A 1 194 ? -7.477 -15.522 13.487 1.00 96.19 194 GLY A CA 1
ATOM 1504 C C . GLY A 1 194 ? -8.902 -15.274 13.998 1.00 96.19 194 GLY A C 1
ATOM 1505 O O . GLY A 1 194 ? -9.132 -14.911 15.155 1.00 96.19 194 GLY A O 1
ATOM 1506 N N . ILE A 1 195 ? -9.870 -15.484 13.102 1.00 97.62 195 ILE A N 1
ATOM 1507 C CA . ILE A 1 195 ? -11.278 -15.061 13.247 1.00 97.62 195 ILE A CA 1
ATOM 1508 C C . ILE A 1 195 ? -11.915 -15.514 14.566 1.00 97.62 195 ILE A C 1
ATOM 1510 O O . ILE A 1 195 ? -12.506 -14.710 15.285 1.00 97.62 195 ILE A O 1
ATOM 1514 N N . GLN A 1 196 ? -11.823 -16.808 14.882 1.00 97.44 196 GLN A N 1
ATOM 1515 C CA . GLN A 1 196 ? -12.533 -17.398 16.019 1.00 97.44 196 GLN A CA 1
ATOM 1516 C C . GLN A 1 196 ? -12.007 -16.832 17.341 1.00 97.44 196 GLN A C 1
ATOM 1518 O O . GLN A 1 196 ? -12.779 -16.332 18.155 1.00 97.44 196 GLN A O 1
ATOM 1523 N N . VAL A 1 197 ? -10.683 -16.828 17.513 1.00 96.75 197 VAL A N 1
ATOM 1524 C CA . VAL A 1 197 ? -10.038 -16.345 18.739 1.00 96.75 197 VAL A CA 1
ATOM 1525 C C . VAL A 1 197 ? -10.244 -14.842 18.915 1.00 96.75 197 VAL A C 1
ATOM 1527 O O . VAL A 1 197 ? -10.414 -14.375 20.040 1.00 96.75 197 VAL A O 1
ATOM 1530 N N . GLU A 1 198 ? -10.259 -14.067 17.830 1.00 96.50 198 GLU A N 1
ATOM 1531 C CA . GLU A 1 198 ? -10.595 -12.648 17.905 1.00 96.50 198 GLU A CA 1
ATOM 1532 C C . GLU A 1 198 ? -12.021 -12.422 18.422 1.00 96.50 198 GLU A C 1
ATOM 1534 O O . GLU A 1 198 ? -12.225 -11.638 19.354 1.00 96.50 198 GLU A O 1
ATOM 1539 N N . ARG A 1 199 ? -13.008 -13.135 17.874 1.00 96.44 199 ARG A N 1
ATOM 1540 C CA . ARG A 1 199 ? -14.394 -13.035 18.351 1.00 96.44 199 ARG A CA 1
ATOM 1541 C C . ARG A 1 199 ? -14.534 -13.432 19.812 1.00 96.44 199 ARG A C 1
ATOM 1543 O O . ARG A 1 199 ? -15.239 -12.734 20.544 1.00 96.44 199 ARG A O 1
ATOM 1550 N N . ASP A 1 200 ? -13.827 -14.479 20.228 1.00 95.88 200 ASP A N 1
ATOM 1551 C CA . ASP A 1 200 ? -13.800 -14.945 21.614 1.00 95.88 200 ASP A CA 1
ATOM 1552 C C . ASP A 1 200 ? -13.200 -13.888 22.549 1.00 95.88 200 ASP A C 1
ATOM 1554 O O . ASP A 1 200 ? -13.778 -13.572 23.590 1.00 95.88 200 ASP A O 1
ATOM 1558 N N . LYS A 1 201 ? -12.083 -13.265 22.149 1.00 91.31 201 LYS A N 1
ATOM 1559 C CA . LYS A 1 201 ? -11.435 -12.184 22.910 1.00 91.31 201 LYS A CA 1
ATOM 1560 C C . LYS A 1 201 ? -12.319 -10.949 23.057 1.00 91.31 201 LYS A C 1
ATOM 1562 O O . LYS A 1 201 ? -12.301 -10.303 24.102 1.00 91.31 201 LYS A O 1
ATOM 1567 N N . LEU A 1 202 ? -13.060 -10.597 22.010 1.00 91.38 202 LEU A N 1
ATOM 1568 C CA . LEU A 1 202 ? -13.916 -9.409 21.995 1.00 91.38 202 LEU A CA 1
ATOM 1569 C C . LEU A 1 202 ? -15.316 -9.673 22.555 1.00 91.38 202 LEU A C 1
ATOM 1571 O O . LEU A 1 202 ? -16.039 -8.715 22.830 1.00 91.38 202 LEU A O 1
ATOM 1575 N N . ASN A 1 203 ? -15.699 -10.945 22.695 1.00 94.50 203 ASN A N 1
ATOM 1576 C CA . ASN A 1 203 ? -17.044 -11.406 23.026 1.00 94.50 203 ASN A CA 1
ATOM 1577 C C . ASN A 1 203 ? -18.118 -10.834 22.073 1.00 94.50 203 ASN A C 1
ATOM 1579 O O . ASN A 1 203 ? -19.138 -10.292 22.506 1.00 94.50 203 ASN A O 1
ATOM 1583 N N . LYS A 1 204 ? -17.859 -10.897 20.757 1.00 93.25 204 LYS A N 1
ATOM 1584 C CA . LYS A 1 204 ? -18.711 -10.308 19.702 1.00 93.25 204 LYS A CA 1
ATOM 1585 C C . LYS A 1 204 ? -19.001 -11.308 18.582 1.00 93.25 204 LYS A C 1
ATOM 1587 O O . LYS A 1 204 ? -18.123 -11.637 17.783 1.00 93.25 204 LYS A O 1
ATOM 1592 N N . TYR A 1 205 ? -20.264 -11.718 18.469 1.00 96.50 205 TYR A N 1
ATOM 1593 C CA . TYR A 1 205 ? -20.712 -12.765 17.541 1.00 96.50 205 TYR A CA 1
ATOM 1594 C C . TYR A 1 205 ? -21.957 -12.352 16.750 1.00 96.50 205 TYR A C 1
ATOM 1596 O O . TYR A 1 205 ? -22.673 -11.429 17.134 1.00 96.50 205 TYR A O 1
ATOM 1604 N N . GLY A 1 206 ? -22.226 -13.072 15.656 1.00 95.56 206 GLY A N 1
ATOM 1605 C CA . GLY A 1 206 ? -23.486 -12.988 14.906 1.00 95.56 206 GLY A CA 1
ATOM 1606 C C . GLY A 1 206 ? -23.673 -11.729 14.057 1.00 95.56 206 GLY A C 1
ATOM 1607 O O . GLY A 1 206 ? -24.769 -11.506 13.554 1.00 95.56 206 GLY A O 1
ATOM 1608 N N . ARG A 1 207 ? -22.632 -10.901 13.915 1.00 97.88 207 ARG A N 1
ATOM 1609 C CA . ARG A 1 207 ? -22.611 -9.730 13.032 1.00 97.88 207 ARG A CA 1
ATOM 1610 C C . ARG A 1 207 ? -21.180 -9.372 12.606 1.00 97.88 207 ARG A C 1
ATOM 1612 O O . ARG A 1 207 ? -20.232 -9.726 13.324 1.00 97.88 207 ARG A O 1
ATOM 1619 N N . PRO A 1 208 ? -21.032 -8.596 11.518 1.00 98.38 208 PRO A N 1
ATOM 1620 C CA . PRO A 1 208 ? -19.816 -7.845 11.228 1.00 98.38 208 PRO A CA 1
ATOM 1621 C C . PRO A 1 208 ? -19.377 -6.968 12.399 1.00 98.38 208 PRO A C 1
ATOM 1623 O O . PRO A 1 208 ? -20.200 -6.417 13.140 1.00 98.38 208 PRO A O 1
ATOM 1626 N N . LEU A 1 209 ? -18.067 -6.816 12.550 1.00 98.25 209 LEU A N 1
ATOM 1627 C CA . LEU A 1 209 ? -17.474 -5.826 13.441 1.00 98.25 209 LEU A CA 1
ATOM 1628 C C . LEU A 1 209 ? -17.526 -4.448 12.769 1.00 98.25 209 LEU A C 1
ATOM 1630 O O . LEU A 1 209 ? -17.401 -4.331 11.550 1.00 98.25 209 LEU A O 1
ATOM 1634 N N . LEU A 1 210 ? -17.697 -3.389 13.556 1.00 97.88 210 LEU A N 1
ATOM 1635 C CA . LEU A 1 210 ? -17.737 -2.016 13.055 1.00 97.88 210 LEU A CA 1
ATOM 1636 C C . LEU A 1 210 ? -16.489 -1.242 13.451 1.00 97.88 210 LEU A C 1
ATOM 1638 O O . LEU A 1 210 ? -16.148 -1.153 14.630 1.00 97.88 210 LEU A O 1
ATOM 1642 N N . GLY A 1 211 ? -15.845 -0.627 12.463 1.00 96.31 211 GLY A N 1
ATOM 1643 C CA . GLY A 1 211 ? -14.670 0.209 12.665 1.00 96.31 211 GLY A CA 1
ATOM 1644 C C . GLY A 1 211 ? -14.815 1.617 12.093 1.00 96.31 211 GLY A C 1
ATOM 1645 O O . GLY A 1 211 ? -15.737 1.926 11.336 1.00 96.31 211 GLY A O 1
ATOM 1646 N N . CYS A 1 212 ? -13.857 2.484 12.404 1.00 95.50 212 CYS A N 1
ATOM 1647 C CA . CYS A 1 212 ? -13.781 3.827 11.835 1.00 95.50 212 CYS A CA 1
ATOM 1648 C C . CYS A 1 212 ? -12.336 4.339 11.803 1.00 95.50 212 CYS A C 1
ATOM 1650 O O . CYS A 1 212 ? -11.626 4.269 12.801 1.00 95.50 212 CYS A O 1
ATOM 1652 N N . THR A 1 213 ? -11.891 4.870 10.663 1.00 93.69 213 THR A N 1
ATOM 1653 C CA . THR A 1 213 ? -10.618 5.606 10.576 1.00 93.69 213 THR A CA 1
ATOM 1654 C C . THR A 1 213 ? -10.834 7.051 10.997 1.00 93.69 213 THR A C 1
ATOM 1656 O O . THR A 1 213 ? -11.672 7.725 10.389 1.00 93.69 213 THR A O 1
ATOM 1659 N N . ILE A 1 214 ? -10.060 7.529 11.972 1.00 93.19 214 ILE A N 1
ATOM 1660 C CA . ILE A 1 214 ? -10.144 8.915 12.446 1.00 93.19 214 ILE A CA 1
ATOM 1661 C C . ILE A 1 214 ? -9.751 9.892 11.322 1.00 93.19 214 ILE A C 1
ATOM 1663 O O . ILE A 1 214 ? -8.965 9.567 10.428 1.00 93.19 214 ILE A O 1
ATOM 1667 N N . LYS A 1 215 ? -10.382 11.072 11.313 1.00 89.62 215 LYS A N 1
ATOM 1668 C CA . LYS A 1 215 ? -10.209 12.139 10.315 1.00 89.62 215 LYS A CA 1
ATOM 1669 C C . LYS A 1 215 ? -10.120 13.512 11.000 1.00 89.62 215 LYS A C 1
ATOM 1671 O O . LYS A 1 215 ? -10.738 13.664 12.051 1.00 89.62 215 LYS A O 1
ATOM 1676 N N . PRO A 1 216 ? -9.450 14.519 10.395 1.00 90.69 216 PRO A N 1
ATOM 1677 C CA . PRO A 1 216 ? -8.690 14.472 9.136 1.00 90.69 216 PRO A CA 1
ATOM 1678 C C . PRO A 1 216 ? -7.504 13.504 9.200 1.00 90.69 216 PRO A C 1
ATOM 1680 O O . PRO A 1 216 ? -7.074 13.123 10.280 1.00 90.69 216 PRO A O 1
ATOM 1683 N N . LYS A 1 217 ? -7.009 13.067 8.032 1.00 74.19 217 LYS A N 1
ATOM 1684 C CA . LYS A 1 217 ? -5.938 12.055 7.947 1.00 74.19 217 LYS A CA 1
ATOM 1685 C C . LYS A 1 217 ? -4.675 12.436 8.721 1.00 74.19 217 LYS A C 1
ATOM 1687 O O . LYS A 1 217 ? -3.970 11.561 9.193 1.00 74.19 217 LYS A O 1
ATOM 1692 N N . LEU A 1 218 ? -4.356 13.729 8.736 1.00 72.00 218 LEU A N 1
ATOM 1693 C CA . LEU A 1 218 ? -3.204 14.331 9.395 1.00 72.00 218 LEU A CA 1
ATOM 1694 C C . LEU A 1 218 ? -3.645 15.647 10.046 1.00 72.00 218 LEU A C 1
ATOM 1696 O O . LEU A 1 218 ? -4.576 16.285 9.554 1.00 72.00 218 LEU A O 1
ATOM 1700 N N . GLY A 1 219 ? -2.972 16.053 11.126 1.00 78.75 219 GLY A N 1
ATOM 1701 C CA . GLY A 1 219 ? -3.138 17.377 11.742 1.00 78.75 219 GLY A CA 1
ATOM 1702 C C . GLY A 1 219 ? -3.973 17.437 13.025 1.00 78.75 219 GLY A C 1
ATOM 1703 O O . GLY A 1 219 ? -4.075 18.507 13.615 1.00 78.75 219 GLY A O 1
ATOM 1704 N N . LEU A 1 220 ? -4.550 16.326 13.495 1.00 72.44 220 LEU A N 1
ATOM 1705 C CA . LEU A 1 220 ? -5.142 16.290 14.837 1.00 72.44 220 LEU A CA 1
ATOM 1706 C C . LEU A 1 220 ? -4.056 16.207 15.907 1.00 72.44 220 LEU A C 1
ATOM 1708 O O . LEU A 1 220 ? -3.160 15.368 15.820 1.00 72.44 220 LEU A O 1
ATOM 1712 N N . SER A 1 221 ? -4.192 17.032 16.946 1.00 80.62 221 SER A N 1
ATOM 1713 C CA . SER A 1 221 ? -3.420 16.860 18.170 1.00 80.62 221 SER A CA 1
ATOM 1714 C C . SER A 1 221 ? -3.821 15.573 18.877 1.00 80.62 221 SER A C 1
ATOM 1716 O O . SER A 1 221 ? -4.942 15.072 18.741 1.00 80.62 221 SER A O 1
ATOM 1718 N N . ALA A 1 222 ? -2.903 15.096 19.704 1.00 75.62 222 ALA A N 1
ATOM 1719 C CA . ALA A 1 222 ? -3.077 13.975 20.597 1.00 75.62 222 ALA A CA 1
ATOM 1720 C C . ALA A 1 222 ? -4.455 13.959 21.296 1.00 75.62 222 ALA A C 1
ATOM 1722 O O . ALA A 1 222 ? -5.285 13.070 21.094 1.00 75.62 222 ALA A O 1
ATOM 1723 N N . LYS A 1 223 ? -4.734 14.989 22.092 1.00 75.62 223 LYS A N 1
ATOM 1724 C CA . LYS A 1 223 ? -5.969 15.097 22.878 1.00 75.62 223 LYS A CA 1
ATOM 1725 C C . LYS A 1 223 ? -7.234 15.044 22.013 1.00 75.62 223 LYS A C 1
ATOM 1727 O O . LYS A 1 223 ? -8.193 14.353 22.359 1.00 75.62 223 LYS A O 1
ATOM 1732 N N . ASN A 1 224 ? -7.237 15.745 20.879 1.00 80.75 224 ASN A N 1
ATOM 1733 C CA . ASN A 1 224 ? -8.383 15.762 19.969 1.00 80.75 224 ASN A CA 1
ATOM 1734 C C . ASN A 1 224 ? -8.579 14.418 19.265 1.00 80.75 224 ASN A C 1
ATOM 1736 O O . ASN A 1 224 ? -9.715 14.001 19.035 1.00 80.75 224 ASN A O 1
ATOM 1740 N N . TYR A 1 225 ? -7.486 13.716 18.988 1.00 83.25 225 TYR A N 1
ATOM 1741 C CA . TYR A 1 225 ? -7.516 12.365 18.463 1.00 83.25 225 TYR A CA 1
ATOM 1742 C C . TYR A 1 225 ? -8.185 11.396 19.449 1.00 83.25 225 TYR A C 1
ATOM 1744 O O . TYR A 1 225 ? -9.167 10.736 19.103 1.00 83.25 225 TYR A O 1
ATOM 1752 N N . GLY A 1 226 ? -7.751 11.406 20.716 1.00 83.25 226 GLY A N 1
ATOM 1753 C CA . GLY A 1 226 ? -8.381 10.633 21.792 1.00 83.25 226 GLY A CA 1
ATOM 1754 C C . GLY A 1 226 ? -9.864 10.972 21.993 1.00 83.25 226 GLY A C 1
ATOM 1755 O O . GLY A 1 226 ? -10.684 10.071 22.171 1.00 83.25 226 GLY A O 1
ATOM 1756 N N . ARG A 1 227 ? -10.244 12.253 21.878 1.00 83.12 227 ARG A N 1
ATOM 1757 C CA . ARG A 1 227 ? -11.653 12.684 21.915 1.00 83.12 227 ARG A CA 1
ATOM 1758 C C . ARG A 1 227 ? -12.461 12.089 20.761 1.00 83.12 227 ARG A C 1
ATOM 1760 O O . ARG A 1 227 ? -13.544 11.560 20.990 1.00 83.12 227 ARG A O 1
ATOM 1767 N N . ALA A 1 228 ? -11.946 12.145 19.534 1.00 90.44 228 ALA A N 1
ATOM 1768 C CA . ALA A 1 228 ? -12.633 11.581 18.375 1.00 90.44 228 ALA A CA 1
ATOM 1769 C C . ALA A 1 228 ? -12.825 10.063 18.512 1.00 90.44 228 ALA A C 1
ATOM 1771 O O . ALA A 1 228 ? -13.912 9.559 18.217 1.00 90.44 228 ALA A O 1
ATOM 1772 N N . VAL A 1 229 ? -11.800 9.363 19.009 1.00 90.69 229 VAL A N 1
ATOM 1773 C CA . VAL A 1 229 ? -11.848 7.931 19.329 1.00 90.69 229 VAL A CA 1
ATOM 1774 C C . VAL A 1 229 ? -12.930 7.638 20.365 1.00 90.69 229 VAL A C 1
ATOM 1776 O O . VAL A 1 229 ? -13.803 6.809 20.109 1.00 90.69 229 VAL A O 1
ATOM 1779 N N . TYR A 1 230 ? -12.919 8.345 21.496 1.00 87.69 230 TYR A N 1
ATOM 1780 C CA . TYR A 1 230 ? -13.908 8.182 22.562 1.00 87.69 230 TYR A CA 1
ATOM 1781 C C . TYR A 1 230 ? -15.344 8.353 22.049 1.00 87.69 230 TYR A C 1
ATOM 1783 O O . TYR A 1 230 ? -16.187 7.485 22.271 1.00 87.69 230 TYR A O 1
ATOM 1791 N N . GLU A 1 231 ? -15.610 9.422 21.296 1.00 90.62 231 GLU A N 1
ATOM 1792 C CA . GLU A 1 231 ? -16.939 9.713 20.752 1.00 90.62 231 GLU A CA 1
ATOM 1793 C C . GLU A 1 231 ? -17.441 8.623 19.788 1.00 90.62 231 GLU A C 1
ATOM 1795 O O . GLU A 1 231 ? -18.595 8.197 19.850 1.00 90.62 231 GLU A O 1
ATOM 1800 N N . CYS A 1 232 ? -16.565 8.126 18.915 1.00 93.69 232 CYS A N 1
ATOM 1801 C CA . CYS A 1 232 ? -16.884 7.041 17.987 1.00 93.69 232 CYS A CA 1
ATOM 1802 C C . CYS A 1 232 ? -17.198 5.730 18.726 1.00 93.69 232 CYS A C 1
ATOM 1804 O O . CYS A 1 232 ? -18.180 5.046 18.431 1.00 93.69 232 CYS A O 1
ATOM 1806 N N . LEU A 1 233 ? -16.367 5.387 19.710 1.00 91.00 233 LEU A N 1
ATOM 1807 C CA . LEU A 1 233 ? -16.475 4.154 20.483 1.00 91.00 233 LEU A CA 1
ATOM 1808 C C . LEU A 1 233 ? -17.687 4.161 21.426 1.00 91.00 233 LEU A C 1
ATOM 1810 O O . LEU A 1 233 ? -18.366 3.142 21.566 1.00 91.00 233 LEU A O 1
ATOM 1814 N N . ARG A 1 234 ? -18.007 5.288 22.076 1.00 88.88 234 ARG A N 1
ATOM 1815 C CA . ARG A 1 234 ? -19.217 5.399 22.915 1.00 88.88 234 ARG A CA 1
ATOM 1816 C C . ARG A 1 234 ? -20.504 5.328 22.093 1.00 88.88 234 ARG A C 1
ATOM 1818 O O . ARG A 1 234 ? -21.506 4.844 22.600 1.00 88.88 234 ARG A O 1
ATOM 1825 N N . GLY A 1 235 ? -20.468 5.763 20.831 1.00 88.81 235 GLY A N 1
ATOM 1826 C CA . GLY A 1 235 ? -21.613 5.708 19.919 1.00 88.81 235 GLY A CA 1
ATOM 1827 C C . GLY A 1 235 ? -21.921 4.316 19.354 1.00 88.81 235 GLY A C 1
ATOM 1828 O O . GLY A 1 235 ? -22.900 4.162 18.636 1.00 88.81 235 GLY A O 1
ATOM 1829 N N . GLY A 1 236 ? -21.124 3.289 19.671 1.00 89.12 236 GLY A N 1
ATOM 1830 C CA . GLY A 1 236 ? -21.462 1.892 19.363 1.00 89.12 236 GLY A CA 1
ATOM 1831 C C . GLY A 1 236 ? -20.580 1.199 18.324 1.00 89.12 236 GLY A C 1
ATOM 1832 O O . GLY A 1 236 ? -20.870 0.047 17.981 1.00 89.12 236 GLY A O 1
ATOM 1833 N N . LEU A 1 237 ? -19.507 1.852 17.857 1.00 94.69 237 LEU A N 1
ATOM 1834 C CA . LEU A 1 237 ? -18.462 1.193 17.068 1.00 94.69 237 LEU A CA 1
ATOM 1835 C C . LEU A 1 237 ? -17.635 0.243 17.941 1.00 94.69 237 LEU A C 1
ATOM 1837 O O . LEU A 1 237 ? -17.366 0.518 19.111 1.00 94.69 237 LEU A O 1
ATOM 1841 N N . ASP A 1 238 ? -17.208 -0.875 17.354 1.00 93.38 238 ASP A N 1
ATOM 1842 C CA . ASP A 1 238 ? -16.344 -1.844 18.031 1.00 93.38 238 ASP A CA 1
ATOM 1843 C C . ASP A 1 238 ? -14.895 -1.365 18.072 1.00 93.38 238 ASP A C 1
ATOM 1845 O O . ASP A 1 238 ? -14.187 -1.608 19.055 1.00 93.38 238 ASP A O 1
ATOM 1849 N N . PHE A 1 239 ? -14.497 -0.676 17.002 1.00 95.31 239 PHE A N 1
ATOM 1850 C CA . PHE A 1 239 ? -13.143 -0.230 16.763 1.00 95.31 239 PHE A CA 1
ATOM 1851 C C . PHE A 1 239 ? -13.059 1.187 16.198 1.00 95.31 239 PHE A C 1
ATOM 1853 O O . PHE A 1 239 ? -13.933 1.673 15.479 1.00 95.31 239 PHE A O 1
ATOM 1860 N N . THR A 1 240 ? -11.925 1.826 16.453 1.00 93.06 240 THR A N 1
ATOM 1861 C CA . THR A 1 240 ? -11.418 2.952 15.656 1.00 93.06 240 THR A CA 1
ATOM 1862 C C . THR A 1 240 ? -9.980 2.652 15.224 1.00 93.06 240 THR A C 1
ATOM 1864 O O . THR A 1 240 ? -9.398 1.671 15.684 1.00 93.06 240 THR A O 1
ATOM 1867 N N . LYS A 1 241 ? -9.395 3.435 14.316 1.00 86.25 241 LYS A N 1
ATOM 1868 C CA . LYS A 1 241 ? -8.009 3.226 13.872 1.00 86.25 241 LYS A CA 1
ATOM 1869 C C . LYS A 1 241 ? -7.287 4.506 13.487 1.00 86.25 241 LYS A C 1
ATOM 1871 O O . LYS A 1 241 ? -7.924 5.414 12.939 1.00 86.25 241 LYS A O 1
ATOM 1876 N N . ASP A 1 242 ? -5.970 4.473 13.673 1.00 78.81 242 ASP A N 1
ATOM 1877 C CA . ASP A 1 242 ? -5.001 5.343 13.004 1.00 78.81 242 ASP A CA 1
ATOM 1878 C C . ASP A 1 242 ? -5.193 5.337 11.490 1.00 78.81 242 ASP A C 1
ATOM 1880 O O . ASP A 1 242 ? -5.561 4.325 10.884 1.00 78.81 242 ASP A O 1
ATOM 1884 N N . ASP A 1 243 ? -5.002 6.496 10.861 1.00 74.81 243 ASP A N 1
ATOM 1885 C CA . ASP A 1 243 ? -4.770 6.553 9.418 1.00 74.81 243 ASP A CA 1
ATOM 1886 C C . ASP A 1 243 ? -3.403 5.916 9.125 1.00 74.81 243 ASP A C 1
ATOM 1888 O O . ASP A 1 243 ? -2.514 5.914 9.978 1.00 74.81 243 ASP A O 1
ATOM 1892 N N . GLU A 1 244 ? -3.214 5.368 7.927 1.00 51.47 244 GLU A N 1
ATOM 1893 C CA . GLU A 1 244 ? -1.991 4.635 7.566 1.00 51.47 244 GLU A CA 1
ATOM 1894 C C . GLU A 1 244 ? -0.696 5.448 7.767 1.00 51.47 244 GLU A C 1
ATOM 1896 O O . GLU A 1 244 ? 0.355 4.897 8.066 1.00 51.47 244 GLU A O 1
ATOM 1901 N N . ASN A 1 245 ? -0.786 6.779 7.714 1.00 42.41 245 ASN A N 1
ATOM 1902 C CA . ASN A 1 245 ? 0.364 7.679 7.816 1.00 42.41 245 ASN A CA 1
ATOM 1903 C C . ASN A 1 245 ? 0.545 8.322 9.207 1.00 42.41 245 ASN A C 1
ATOM 1905 O O . ASN A 1 245 ? 1.350 9.245 9.337 1.00 42.41 245 ASN A O 1
ATOM 1909 N N . GLN A 1 246 ? -0.219 7.911 10.229 1.00 43.28 246 GLN A N 1
ATOM 1910 C CA . GLN A 1 246 ? -0.197 8.526 11.564 1.00 43.28 246 GLN A CA 1
ATOM 1911 C C . GLN A 1 246 ? 0.245 7.579 12.677 1.00 43.28 246 GLN A C 1
ATOM 1913 O O . GLN A 1 246 ? -0.065 6.393 12.656 1.00 43.28 246 GLN A O 1
ATOM 1918 N N . PHE A 1 247 ? 0.918 8.154 13.680 1.00 39.03 247 PHE A N 1
ATOM 1919 C CA . PHE A 1 247 ? 1.142 7.552 14.991 1.00 39.03 247 PHE A CA 1
ATOM 1920 C C . PHE A 1 247 ? 0.928 8.607 16.076 1.00 39.03 247 PHE A C 1
ATOM 1922 O O . PHE A 1 247 ? 1.588 9.649 16.059 1.00 39.03 247 PHE A O 1
ATOM 1929 N N . ILE A 1 248 ? 0.021 8.345 17.016 1.00 49.00 248 ILE A N 1
ATOM 1930 C CA . ILE A 1 248 ? -0.294 9.261 18.113 1.00 49.00 248 ILE A CA 1
ATOM 1931 C C . ILE A 1 248 ? -0.450 8.452 19.424 1.00 49.00 248 ILE A C 1
ATOM 1933 O O . ILE A 1 248 ? -1.094 7.407 19.447 1.00 49.00 248 ILE A O 1
ATOM 1937 N N . LYS A 1 249 ? 0.187 8.895 20.522 1.00 42.44 249 LYS A N 1
ATOM 1938 C CA . LYS A 1 249 ? 0.206 8.189 21.823 1.00 42.44 249 LYS A CA 1
ATOM 1939 C C . LYS A 1 249 ? -1.026 8.506 22.689 1.00 42.44 249 LYS A C 1
ATOM 1941 O O . LYS A 1 249 ? -1.061 9.579 23.288 1.00 42.44 249 LYS A O 1
ATOM 1946 N N . HIS A 1 250 ? -1.966 7.563 22.857 1.00 45.06 250 HIS A N 1
ATOM 1947 C CA . HIS A 1 250 ? -3.183 7.747 23.684 1.00 45.06 250 HIS A CA 1
ATOM 1948 C C . HIS A 1 250 ? -3.546 6.534 24.549 1.00 45.06 250 HIS A C 1
ATOM 1950 O O . HIS A 1 250 ? -3.225 5.402 24.201 1.00 45.06 250 HIS A O 1
ATOM 1956 N N . ARG A 1 251 ? -4.249 6.772 25.672 1.00 35.75 251 ARG A N 1
ATOM 1957 C CA . ARG A 1 251 ? -4.808 5.743 26.578 1.00 35.75 251 ARG A CA 1
ATOM 1958 C C . ARG A 1 251 ? -6.323 5.580 26.393 1.00 35.75 251 ARG A C 1
ATOM 1960 O O . ARG A 1 251 ? -7.014 6.574 26.187 1.00 35.75 251 ARG A O 1
ATOM 1967 N N . LEU A 1 252 ? -6.834 4.352 26.540 1.00 38.56 252 LEU A N 1
ATOM 1968 C CA . LEU A 1 252 ? -8.269 4.010 26.539 1.00 38.56 252 LEU A CA 1
ATOM 1969 C C . LEU A 1 252 ? -8.587 3.039 27.696 1.00 38.56 252 LEU A C 1
ATOM 1971 O O . LEU A 1 252 ? -7.757 2.192 28.005 1.00 38.56 252 LEU A O 1
ATOM 1975 N N . ASN A 1 253 ? -9.776 3.154 28.312 1.00 33.12 253 ASN A N 1
ATOM 1976 C CA . ASN A 1 253 ? -10.167 2.449 29.554 1.00 33.12 253 ASN A CA 1
ATOM 1977 C C . ASN A 1 253 ? -11.397 1.499 29.420 1.00 33.12 253 ASN A C 1
ATOM 1979 O O . ASN A 1 253 ? -12.009 1.161 30.428 1.00 33.12 253 ASN A O 1
ATOM 1983 N N . GLU A 1 254 ? -11.780 1.035 28.221 1.00 37.25 254 GLU A N 1
ATOM 1984 C CA . GLU A 1 254 ? -12.890 0.064 28.024 1.00 37.25 254 GLU A CA 1
ATOM 1985 C C . GLU A 1 254 ? -12.484 -1.107 27.101 1.00 37.25 254 GLU A C 1
ATOM 1987 O O . GLU A 1 254 ? -11.521 -0.975 26.348 1.00 37.25 254 GLU A O 1
ATOM 1992 N N . ILE A 1 255 ? -13.241 -2.227 27.091 1.00 53.06 255 ILE A N 1
ATOM 1993 C CA . ILE A 1 255 ? -13.114 -3.346 26.114 1.00 53.06 255 ILE A CA 1
ATOM 1994 C C . ILE A 1 255 ? -13.610 -2.888 24.725 1.00 53.06 255 ILE A C 1
ATOM 1996 O O . ILE A 1 255 ? -14.599 -3.364 24.164 1.00 53.06 255 ILE A O 1
ATOM 2000 N N . LYS A 1 256 ? -12.943 -1.878 24.183 1.00 65.12 256 LYS A N 1
ATOM 2001 C CA . LYS A 1 256 ? -13.101 -1.323 22.844 1.00 65.12 256 LYS A CA 1
ATOM 2002 C C . LYS A 1 256 ? -11.701 -1.080 22.304 1.00 65.12 256 LYS A C 1
ATOM 2004 O O . LYS A 1 256 ? -10.808 -0.684 23.048 1.00 65.12 256 LYS A O 1
ATOM 2009 N N . GLY A 1 257 ? -11.484 -1.375 21.028 1.00 77.19 257 GLY A N 1
ATOM 2010 C CA . GLY A 1 257 ? -10.143 -1.312 20.457 1.00 77.19 257 GLY A CA 1
ATOM 2011 C C . GLY A 1 257 ? -9.911 -0.038 19.657 1.00 77.19 257 GLY A C 1
ATOM 2012 O O . GLY A 1 257 ? -10.799 0.466 18.968 1.00 77.19 257 GLY A O 1
ATOM 2013 N N . HIS A 1 258 ? -8.680 0.449 19.702 1.00 87.81 258 HIS A N 1
ATOM 2014 C CA . HIS A 1 258 ? -8.171 1.400 18.731 1.00 87.81 258 HIS A CA 1
ATOM 2015 C C . HIS A 1 258 ? -6.924 0.804 18.092 1.00 87.81 258 HIS A C 1
ATOM 2017 O O . HIS A 1 258 ? -6.032 0.361 18.813 1.00 87.81 258 HIS A O 1
ATOM 2023 N N . TYR A 1 259 ? -6.866 0.755 16.762 1.00 90.50 259 TYR A N 1
ATOM 2024 C CA . TYR A 1 259 ? -5.723 0.162 16.073 1.00 90.50 259 TYR A CA 1
ATOM 2025 C C . TYR A 1 259 ? -4.562 1.161 16.108 1.00 90.50 259 TYR A C 1
ATOM 2027 O O . TYR A 1 259 ? -4.493 2.047 15.258 1.00 90.50 259 TYR A O 1
ATOM 2035 N N . LEU A 1 260 ? -3.675 1.024 17.096 1.00 89.81 260 LEU A N 1
ATOM 2036 C CA . LEU A 1 260 ? -2.462 1.841 17.198 1.00 89.81 260 LEU A CA 1
ATOM 2037 C C . LEU A 1 260 ? -1.451 1.416 16.129 1.00 89.81 260 LEU A C 1
ATOM 2039 O O . LEU A 1 260 ? -1.121 0.232 16.026 1.00 89.81 260 LEU A O 1
ATOM 2043 N N . ASN A 1 261 ? -0.951 2.360 15.334 1.00 91.75 261 ASN A N 1
ATOM 2044 C CA . ASN A 1 261 ? -0.070 2.048 14.210 1.00 91.75 261 ASN A CA 1
ATOM 2045 C C . ASN A 1 261 ? 1.381 1.770 14.642 1.00 91.75 261 ASN A C 1
ATOM 2047 O O . ASN A 1 261 ? 2.122 2.662 15.058 1.00 91.75 261 ASN A O 1
ATOM 2051 N N . ALA A 1 262 ? 1.824 0.522 14.493 1.00 94.50 262 ALA A N 1
ATOM 2052 C CA . ALA A 1 262 ? 3.194 0.110 14.788 1.00 94.50 262 ALA A CA 1
ATOM 2053 C C . ALA A 1 262 ? 4.179 0.403 13.638 1.00 94.50 262 ALA A C 1
ATOM 2055 O O . ALA A 1 262 ? 5.383 0.283 13.838 1.00 94.50 262 ALA A O 1
ATOM 2056 N N . THR A 1 263 ? 3.708 0.806 12.453 1.00 92.56 263 THR A N 1
ATOM 2057 C CA . THR A 1 263 ? 4.557 1.047 11.270 1.00 92.56 263 THR A CA 1
ATOM 2058 C C . THR A 1 263 ? 5.603 2.132 11.535 1.00 92.56 263 THR A C 1
ATOM 2060 O O . THR A 1 263 ? 5.268 3.251 11.927 1.00 92.56 263 THR A O 1
ATOM 2063 N N . ALA A 1 264 ? 6.881 1.826 11.305 1.00 93.06 264 ALA A N 1
ATOM 2064 C CA . ALA A 1 264 ? 7.997 2.726 11.589 1.00 93.06 264 ALA A CA 1
ATOM 2065 C C . ALA A 1 264 ? 9.112 2.616 10.535 1.00 93.06 264 ALA A C 1
ATOM 2067 O O . ALA A 1 264 ? 9.111 1.710 9.708 1.00 93.06 264 ALA A O 1
ATOM 2068 N N . GLY A 1 265 ? 10.075 3.544 10.578 1.00 91.00 265 GLY A N 1
ATOM 2069 C CA . GLY A 1 265 ? 11.214 3.561 9.650 1.00 91.00 265 GLY A CA 1
ATOM 2070 C C . GLY A 1 265 ? 12.263 2.471 9.902 1.00 91.00 265 GLY A C 1
ATOM 2071 O O . GLY A 1 265 ? 13.040 2.167 9.003 1.00 91.00 265 GLY A O 1
ATOM 2072 N N . THR A 1 266 ? 12.289 1.874 11.098 1.00 94.88 266 THR A N 1
ATOM 2073 C CA . THR A 1 266 ? 13.159 0.738 11.438 1.00 94.88 266 THR A CA 1
ATOM 2074 C C . THR A 1 266 ? 12.393 -0.312 12.242 1.00 94.88 266 THR A C 1
ATOM 2076 O O . THR A 1 266 ? 11.366 -0.013 12.862 1.00 94.88 266 THR A O 1
ATOM 2079 N N . CYS A 1 267 ? 12.893 -1.552 12.248 1.00 95.56 267 CYS A N 1
ATOM 2080 C CA . CYS A 1 267 ? 12.268 -2.648 12.991 1.00 95.56 267 CYS A CA 1
ATOM 2081 C C . CYS A 1 267 ? 12.312 -2.412 14.509 1.00 95.56 267 CYS A C 1
ATOM 2083 O O . CYS A 1 267 ? 11.365 -2.763 15.206 1.00 95.56 267 CYS A O 1
ATOM 2085 N N . GLU A 1 268 ? 13.367 -1.784 15.027 1.00 94.19 268 GLU A N 1
ATOM 2086 C CA . GLU A 1 268 ? 13.515 -1.480 16.454 1.00 94.19 268 GLU A CA 1
ATOM 2087 C C . GLU A 1 268 ? 12.425 -0.513 16.920 1.00 94.19 268 GLU A C 1
ATOM 2089 O O . GLU A 1 268 ? 11.790 -0.744 17.947 1.00 94.19 268 GLU A O 1
ATOM 2094 N N . GLU A 1 269 ? 12.156 0.540 16.143 1.00 93.00 269 GLU A N 1
ATOM 2095 C CA . GLU A 1 269 ? 11.107 1.504 16.471 1.00 93.00 269 GLU A CA 1
ATOM 2096 C C . GLU A 1 269 ? 9.709 0.887 16.300 1.00 93.00 269 GLU A C 1
ATOM 2098 O O . GLU A 1 269 ? 8.827 1.130 17.123 1.00 93.00 269 GLU A O 1
ATOM 2103 N N . MET A 1 270 ? 9.516 0.023 15.295 1.00 96.12 270 MET A N 1
ATOM 2104 C CA . MET A 1 270 ? 8.276 -0.745 15.125 1.00 96.12 270 MET A CA 1
ATOM 2105 C C . MET A 1 270 ? 7.989 -1.613 16.358 1.00 96.12 270 MET A C 1
ATOM 2107 O O . MET A 1 270 ? 6.896 -1.558 16.927 1.00 96.12 270 MET A O 1
ATOM 2111 N N . ILE A 1 271 ? 8.985 -2.375 16.820 1.00 94.12 271 ILE A N 1
ATOM 2112 C CA . ILE A 1 271 ? 8.855 -3.221 18.011 1.00 94.12 271 ILE A CA 1
ATOM 2113 C C . ILE A 1 271 ? 8.689 -2.373 19.275 1.00 94.12 271 ILE A C 1
ATOM 2115 O O . ILE A 1 271 ? 7.885 -2.719 20.134 1.00 94.12 271 ILE A O 1
ATOM 2119 N N . LYS A 1 272 ? 9.359 -1.226 19.394 1.00 92.69 272 LYS A N 1
ATOM 2120 C CA . LYS A 1 272 ? 9.170 -0.312 20.530 1.00 92.69 272 LYS A CA 1
ATOM 2121 C C . LYS A 1 272 ? 7.726 0.193 20.635 1.00 92.69 272 LYS A C 1
ATOM 2123 O O . LYS A 1 272 ? 7.168 0.220 21.731 1.00 92.69 272 LYS A O 1
ATOM 2128 N N . ARG A 1 273 ? 7.091 0.544 19.510 1.00 91.31 273 ARG A N 1
ATOM 2129 C CA . ARG A 1 273 ? 5.667 0.933 19.477 1.00 91.31 273 ARG A CA 1
ATOM 2130 C C . ARG A 1 273 ? 4.750 -0.229 19.850 1.00 91.31 273 ARG A C 1
ATOM 2132 O O . ARG A 1 273 ? 3.813 -0.040 20.622 1.00 91.31 273 ARG A O 1
ATOM 2139 N N . ALA A 1 274 ? 5.053 -1.426 19.352 1.00 91.12 274 ALA A N 1
ATOM 2140 C CA . ALA A 1 274 ? 4.351 -2.660 19.696 1.00 91.12 274 ALA A CA 1
ATOM 2141 C C . ALA A 1 274 ? 4.418 -2.988 21.199 1.00 91.12 274 ALA A C 1
ATOM 2143 O O . ALA A 1 274 ? 3.397 -3.306 21.811 1.00 91.12 274 ALA A O 1
ATOM 2144 N N . VAL A 1 275 ? 5.608 -2.876 21.799 1.00 91.56 275 VAL A N 1
ATOM 2145 C CA . VAL A 1 275 ? 5.841 -3.061 23.240 1.00 91.56 275 VAL A CA 1
ATOM 2146 C C . VAL A 1 275 ? 5.018 -2.052 24.035 1.00 91.56 275 VAL A C 1
ATOM 2148 O O . VAL A 1 275 ? 4.289 -2.442 24.941 1.00 91.56 275 VAL A O 1
ATOM 2151 N N . PHE A 1 276 ? 5.058 -0.775 23.652 1.00 87.81 276 PHE A N 1
ATOM 2152 C CA . PHE A 1 276 ? 4.297 0.267 24.338 1.00 87.81 276 PHE A CA 1
ATOM 2153 C C . PHE A 1 276 ? 2.780 0.029 24.267 1.00 87.81 276 PHE A C 1
ATOM 2155 O O . PHE A 1 276 ? 2.089 0.137 25.276 1.00 87.81 276 PHE A O 1
ATOM 2162 N N . ALA A 1 277 ? 2.248 -0.366 23.106 1.00 88.25 277 ALA A N 1
ATOM 2163 C CA . ALA A 1 277 ? 0.835 -0.731 22.973 1.00 88.25 277 ALA A CA 1
ATOM 2164 C C . ALA A 1 277 ? 0.456 -1.898 23.905 1.00 88.25 277 ALA A C 1
ATOM 2166 O O . ALA A 1 277 ? -0.589 -1.873 24.558 1.00 88.25 277 ALA A O 1
ATOM 2167 N N . ARG A 1 278 ? 1.339 -2.894 24.033 1.00 86.31 278 ARG A N 1
ATOM 2168 C CA . ARG A 1 278 ? 1.155 -4.010 24.966 1.00 86.31 278 ARG A CA 1
ATOM 2169 C C . ARG A 1 278 ? 1.147 -3.560 26.426 1.00 86.31 278 ARG A C 1
ATOM 2171 O O . ARG A 1 278 ? 0.303 -4.026 27.183 1.00 86.31 278 ARG A O 1
ATOM 2178 N N . GLU A 1 279 ? 2.052 -2.666 26.816 1.00 87.75 279 GLU A N 1
ATOM 2179 C CA . GLU A 1 279 ? 2.108 -2.098 28.172 1.00 87.75 279 GLU A CA 1
ATOM 2180 C C . GLU A 1 279 ? 0.847 -1.300 28.524 1.00 87.75 279 GLU A C 1
ATOM 2182 O O . GLU A 1 279 ? 0.410 -1.307 29.674 1.00 87.75 279 GLU A O 1
ATOM 2187 N N . LEU A 1 280 ? 0.225 -0.655 27.533 1.00 84.38 280 LEU A N 1
ATOM 2188 C CA . LEU A 1 280 ? -1.060 0.026 27.697 1.00 84.38 280 LEU A CA 1
ATOM 2189 C C . LEU A 1 280 ? -2.254 -0.931 27.818 1.00 84.38 280 LEU A C 1
ATOM 2191 O O . LEU A 1 280 ? -3.344 -0.484 28.168 1.00 84.38 280 LEU A O 1
ATOM 2195 N N . GLY A 1 281 ? -2.077 -2.221 27.523 1.00 85.31 281 GLY A N 1
ATOM 2196 C CA . GLY A 1 281 ? -3.150 -3.212 27.573 1.00 85.31 281 GLY A CA 1
ATOM 2197 C C . GLY A 1 281 ? -4.210 -3.044 26.479 1.00 85.31 281 GLY A C 1
ATOM 2198 O O . GLY A 1 281 ? -5.330 -3.524 26.652 1.00 85.31 281 GLY A O 1
ATOM 2199 N N . VAL A 1 282 ? -3.895 -2.371 25.362 1.00 86.62 282 VAL A N 1
ATOM 2200 C CA . VAL A 1 282 ? -4.840 -2.278 24.234 1.00 86.62 282 VAL A CA 1
ATOM 2201 C C . VAL A 1 282 ? -5.013 -3.648 23.569 1.00 86.62 282 VAL A C 1
ATOM 2203 O O . VAL A 1 282 ? -4.075 -4.434 23.582 1.00 86.62 282 VAL A O 1
ATOM 2206 N N . PRO A 1 283 ? -6.168 -3.976 22.964 1.00 88.00 283 PRO A N 1
ATOM 2207 C CA . PRO A 1 283 ? -6.396 -5.320 22.424 1.00 88.00 283 PRO A CA 1
ATOM 2208 C C . PRO A 1 283 ? -5.805 -5.553 21.023 1.00 88.00 283 PRO A C 1
ATOM 2210 O O . PRO A 1 283 ? -5.707 -6.702 20.591 1.00 88.00 283 PRO A O 1
ATOM 2213 N N . ILE A 1 284 ? -5.449 -4.488 20.295 1.00 93.38 284 ILE A N 1
ATOM 2214 C CA . ILE A 1 284 ? -5.144 -4.535 18.859 1.00 93.38 284 ILE A CA 1
ATOM 2215 C C . ILE A 1 284 ? -4.168 -3.428 18.442 1.00 93.38 284 ILE A C 1
ATOM 2217 O O . ILE A 1 284 ? -4.217 -2.313 18.962 1.00 93.38 284 ILE A O 1
ATOM 2221 N N . VAL A 1 285 ? -3.315 -3.723 17.464 1.00 93.94 285 VAL A N 1
ATOM 2222 C CA . VAL A 1 285 ? -2.456 -2.757 16.761 1.00 93.94 285 VAL A CA 1
ATOM 2223 C C . VAL A 1 285 ? -2.639 -2.885 15.249 1.00 93.94 285 VAL A C 1
ATOM 2225 O O . VAL A 1 285 ? -3.252 -3.845 14.782 1.00 93.94 285 VAL A O 1
ATOM 2228 N N . MET A 1 286 ? -2.089 -1.954 14.466 1.00 96.00 286 MET A N 1
ATOM 2229 C CA . MET A 1 286 ? -2.024 -2.085 13.009 1.00 96.00 286 MET A CA 1
ATOM 2230 C C . MET A 1 286 ? -0.619 -1.958 12.426 1.00 96.00 286 MET A C 1
ATOM 2232 O O . MET A 1 286 ? 0.255 -1.331 13.021 1.00 96.00 286 MET A O 1
ATOM 2236 N N . HIS A 1 287 ? -0.430 -2.534 11.238 1.00 97.56 287 HIS A N 1
ATOM 2237 C CA . HIS A 1 287 ? 0.807 -2.464 10.468 1.00 97.56 287 HIS A CA 1
ATOM 2238 C C . HIS A 1 287 ? 0.534 -2.376 8.959 1.00 97.56 287 HIS A C 1
ATOM 2240 O O . HIS A 1 287 ? -0.361 -3.048 8.435 1.00 97.56 287 HIS A O 1
ATOM 2246 N N . ASP A 1 288 ? 1.323 -1.568 8.252 1.00 96.75 288 ASP A N 1
ATOM 2247 C CA . ASP A 1 288 ? 1.310 -1.491 6.793 1.00 96.75 288 ASP A CA 1
ATOM 2248 C C . ASP A 1 288 ? 2.304 -2.498 6.195 1.00 96.75 288 ASP A C 1
ATOM 2250 O O . ASP A 1 288 ? 3.473 -2.199 5.955 1.00 96.75 288 ASP A O 1
ATOM 2254 N N . TYR A 1 289 ? 1.851 -3.728 5.948 1.00 95.62 289 TYR A N 1
ATOM 2255 C CA . TYR A 1 289 ? 2.757 -4.847 5.649 1.00 95.62 289 TYR A CA 1
ATOM 2256 C C . TYR A 1 289 ? 3.561 -4.730 4.345 1.00 95.62 289 TYR A C 1
ATOM 2258 O O . TYR A 1 289 ? 4.641 -5.309 4.256 1.00 95.62 289 TYR A O 1
ATOM 2266 N N . LEU A 1 290 ? 3.067 -4.011 3.329 1.00 96.44 290 LEU A N 1
ATOM 2267 C CA . LEU A 1 290 ? 3.797 -3.844 2.063 1.00 96.44 290 LEU A CA 1
ATOM 2268 C C . LEU A 1 290 ? 4.849 -2.743 2.157 1.00 96.44 290 LEU A C 1
ATOM 2270 O O . LEU A 1 290 ? 5.969 -2.940 1.696 1.00 96.44 290 LEU A O 1
ATOM 2274 N N . THR A 1 291 ? 4.507 -1.600 2.755 1.00 96.88 291 THR A N 1
ATOM 2275 C CA . THR A 1 291 ? 5.431 -0.467 2.898 1.00 96.88 291 THR A CA 1
ATOM 2276 C C . THR A 1 291 ? 6.449 -0.700 4.011 1.00 96.88 291 THR A C 1
ATOM 2278 O O . THR A 1 291 ? 7.603 -0.321 3.846 1.00 96.88 291 THR A O 1
ATOM 2281 N N . GLY A 1 292 ? 6.061 -1.364 5.106 1.00 95.94 292 GLY A N 1
ATOM 2282 C CA . GLY A 1 292 ? 6.993 -1.867 6.123 1.00 95.94 292 GLY A CA 1
ATOM 2283 C C . GLY A 1 292 ? 7.768 -3.112 5.666 1.00 95.94 292 GLY A C 1
ATOM 2284 O O . GLY A 1 292 ? 8.896 -3.342 6.097 1.00 95.94 292 GLY A O 1
ATOM 2285 N N . GLY A 1 293 ? 7.188 -3.896 4.754 1.00 96.94 293 GLY A N 1
ATOM 2286 C CA . GLY A 1 293 ? 7.786 -5.089 4.157 1.00 96.94 293 GLY A CA 1
ATOM 2287 C C . GLY A 1 293 ? 7.443 -6.397 4.882 1.00 96.94 293 GLY A C 1
ATOM 2288 O O . GLY A 1 293 ? 7.235 -6.446 6.097 1.00 96.94 293 GLY A O 1
ATOM 2289 N N . PHE A 1 294 ? 7.434 -7.503 4.127 1.00 97.75 294 PHE A N 1
ATOM 2290 C CA . PHE A 1 294 ? 7.057 -8.834 4.626 1.00 97.75 294 PHE A CA 1
ATOM 2291 C C . PHE A 1 294 ? 7.935 -9.339 5.778 1.00 97.75 294 PHE A C 1
ATOM 2293 O O . PHE A 1 294 ? 7.429 -10.004 6.681 1.00 97.75 294 PHE A O 1
ATOM 2300 N N . THR A 1 295 ? 9.230 -9.015 5.787 1.00 97.94 295 THR A N 1
ATOM 2301 C CA . THR A 1 295 ? 10.140 -9.409 6.876 1.00 97.94 295 THR A CA 1
ATOM 2302 C C . THR A 1 295 ? 9.777 -8.719 8.194 1.00 97.94 295 THR A C 1
ATOM 2304 O O . THR A 1 295 ? 9.708 -9.374 9.238 1.00 97.94 295 THR A O 1
ATOM 2307 N N . ALA A 1 296 ? 9.486 -7.414 8.149 1.00 97.50 296 ALA A N 1
ATOM 2308 C CA . ALA A 1 296 ? 9.027 -6.663 9.314 1.00 97.50 296 ALA A CA 1
ATOM 2309 C C . ALA A 1 296 ? 7.656 -7.175 9.778 1.00 97.50 296 ALA A C 1
ATOM 2311 O O . ALA A 1 296 ? 7.474 -7.461 10.960 1.00 97.50 296 ALA A O 1
ATOM 2312 N N . ASN A 1 297 ? 6.733 -7.405 8.837 1.00 97.88 297 ASN A N 1
ATOM 2313 C CA . ASN A 1 297 ? 5.406 -7.928 9.146 1.00 97.88 297 ASN A CA 1
ATOM 2314 C C . ASN A 1 297 ? 5.449 -9.305 9.824 1.00 97.88 297 ASN A C 1
ATOM 2316 O O . ASN A 1 297 ? 4.775 -9.514 10.825 1.00 97.88 297 ASN A O 1
ATOM 2320 N N . THR A 1 298 ? 6.268 -10.226 9.313 1.00 97.50 298 THR A N 1
ATOM 2321 C CA . THR A 1 298 ? 6.397 -11.582 9.874 1.00 97.50 298 THR A CA 1
ATOM 2322 C C . THR A 1 298 ? 7.011 -11.537 11.276 1.00 97.50 298 THR A C 1
ATOM 2324 O O . THR A 1 298 ? 6.517 -12.192 12.191 1.00 97.50 298 THR A O 1
ATOM 2327 N N . SER A 1 299 ? 8.035 -10.697 11.487 1.00 96.44 299 SER A N 1
ATOM 2328 C CA . SER A 1 299 ? 8.601 -10.447 12.823 1.00 96.44 299 SER A CA 1
ATOM 2329 C C . SER A 1 299 ? 7.543 -9.924 13.798 1.00 96.44 299 SER A C 1
ATOM 2331 O O . SER A 1 299 ? 7.458 -10.372 14.943 1.00 96.44 299 SER A O 1
ATOM 2333 N N . LEU A 1 300 ? 6.704 -9.000 13.332 1.00 95.31 300 LEU A N 1
ATOM 2334 C CA . LEU A 1 300 ? 5.641 -8.397 14.121 1.00 95.31 300 LEU A CA 1
ATOM 2335 C C . LEU A 1 300 ? 4.525 -9.407 14.449 1.00 95.31 300 LEU A C 1
ATOM 2337 O O . LEU A 1 300 ? 4.088 -9.494 15.596 1.00 95.31 300 LEU A O 1
ATOM 2341 N N . ALA A 1 301 ? 4.121 -10.237 13.486 1.00 95.88 301 ALA A N 1
ATOM 2342 C CA . ALA A 1 301 ? 3.155 -11.314 13.690 1.00 95.88 301 ALA A CA 1
ATOM 2343 C C . ALA A 1 301 ? 3.653 -12.365 14.697 1.00 95.88 301 ALA A C 1
ATOM 2345 O O . ALA A 1 301 ? 2.881 -12.841 15.533 1.00 95.88 301 ALA A O 1
ATOM 2346 N N . HIS A 1 302 ? 4.946 -12.702 14.675 1.00 94.44 302 HIS A N 1
ATOM 2347 C CA . HIS A 1 302 ? 5.553 -13.580 15.681 1.00 94.44 302 HIS A CA 1
ATOM 2348 C C . HIS A 1 302 ? 5.554 -12.948 17.079 1.00 94.44 302 HIS A C 1
ATOM 2350 O O . HIS A 1 302 ? 5.289 -13.635 18.067 1.00 94.44 302 HIS A O 1
ATOM 2356 N N . TYR A 1 303 ? 5.807 -11.639 17.174 1.00 89.06 303 TYR A N 1
ATOM 2357 C CA . TYR A 1 303 ? 5.788 -10.914 18.446 1.00 89.06 303 TYR A CA 1
ATOM 2358 C C . TYR A 1 303 ? 4.389 -10.896 19.094 1.00 89.06 303 TYR A C 1
ATOM 2360 O O . TYR A 1 303 ? 4.258 -10.958 20.319 1.00 89.06 303 TYR A O 1
ATOM 2368 N N . PHE A 1 304 ? 3.327 -10.854 18.286 1.00 78.19 304 PHE A N 1
ATOM 2369 C CA . PHE A 1 304 ? 1.971 -10.539 18.735 1.00 78.19 304 PHE A CA 1
ATOM 2370 C C . PHE A 1 304 ? 1.044 -11.714 19.063 1.00 78.19 304 PHE A C 1
ATOM 2372 O O . PHE A 1 304 ? -0.167 -11.538 19.073 1.00 78.19 304 PHE A O 1
ATOM 2379 N N . ARG A 1 305 ? 1.538 -12.872 19.511 1.00 72.31 305 ARG A N 1
ATOM 2380 C CA . ARG A 1 305 ? 0.650 -13.941 20.042 1.00 72.31 305 ARG A CA 1
ATOM 2381 C C . ARG A 1 305 ? -0.249 -13.535 21.238 1.00 72.31 305 ARG A C 1
ATOM 2383 O O . ARG A 1 305 ? -1.043 -14.342 21.707 1.00 72.31 305 ARG A O 1
ATOM 2390 N N . GLY A 1 306 ? -0.118 -12.310 21.762 1.00 70.56 306 GLY A N 1
ATOM 2391 C CA . GLY A 1 306 ? -0.999 -11.726 22.782 1.00 70.56 306 GLY A CA 1
ATOM 2392 C C . GLY A 1 306 ? -1.925 -10.592 22.306 1.00 70.56 306 GLY A C 1
ATOM 2393 O O . GLY A 1 306 ? -2.908 -10.322 22.994 1.00 70.56 306 GLY A O 1
ATOM 2394 N N . LEU A 1 307 ? -1.661 -9.955 21.157 1.00 86.06 307 LEU A N 1
ATOM 2395 C CA . LEU A 1 307 ? -2.361 -8.756 20.656 1.00 86.06 307 LEU A CA 1
ATOM 2396 C C . LEU A 1 307 ? -2.873 -8.972 19.234 1.00 86.06 307 LEU A C 1
ATOM 2398 O O . LEU A 1 307 ? -2.161 -9.536 18.413 1.00 86.06 307 LEU A O 1
ATOM 2402 N N . LEU A 1 308 ? -4.077 -8.500 18.920 1.00 94.81 308 LEU A N 1
ATOM 2403 C CA . LEU A 1 308 ? -4.590 -8.604 17.555 1.00 94.81 308 LEU A CA 1
ATOM 2404 C C . LEU A 1 308 ? -3.749 -7.748 16.594 1.00 94.81 308 LEU A C 1
ATOM 2406 O O . LEU A 1 308 ? -3.320 -6.644 16.950 1.00 94.81 308 LEU A O 1
ATOM 2410 N N . LEU A 1 309 ? -3.534 -8.245 15.375 1.00 96.88 309 LEU A N 1
ATOM 2411 C CA . LEU A 1 309 ? -2.742 -7.562 14.349 1.00 96.88 309 LEU A CA 1
ATOM 2412 C C . LEU A 1 309 ? -3.589 -7.211 13.123 1.00 96.88 309 LEU A C 1
ATOM 2414 O O . LEU A 1 309 ? -3.872 -8.058 12.275 1.00 96.88 309 LEU A O 1
ATOM 2418 N N . HIS A 1 310 ? -3.939 -5.933 12.987 1.00 97.94 310 HIS A N 1
ATOM 2419 C CA . HIS A 1 310 ? -4.633 -5.421 11.810 1.00 97.94 310 HIS A CA 1
ATOM 2420 C C . HIS A 1 310 ? -3.662 -5.075 10.679 1.00 97.94 310 HIS A C 1
ATOM 2422 O O . HIS A 1 310 ? -2.795 -4.218 10.843 1.00 97.94 310 HIS A O 1
ATOM 2428 N N . ILE A 1 311 ? -3.849 -5.655 9.493 1.00 98.19 311 ILE A N 1
ATOM 2429 C CA . ILE A 1 311 ? -3.024 -5.338 8.325 1.00 98.19 311 ILE A CA 1
ATOM 2430 C C . ILE A 1 311 ? -3.724 -4.336 7.420 1.00 98.19 311 ILE A C 1
ATOM 2432 O O . ILE A 1 311 ? -4.798 -4.582 6.859 1.00 98.19 311 ILE A O 1
ATOM 2436 N N . HIS A 1 312 ? -3.076 -3.193 7.230 1.00 97.69 312 HIS A N 1
ATOM 2437 C CA . HIS A 1 312 ? -3.455 -2.246 6.198 1.00 97.69 312 HIS A CA 1
ATOM 2438 C C . HIS A 1 312 ? -2.576 -2.440 4.954 1.00 97.69 312 HIS A C 1
ATOM 2440 O O . HIS A 1 312 ? -1.385 -2.736 5.029 1.00 97.69 312 HIS A O 1
ATOM 2446 N N . ARG A 1 313 ? -3.193 -2.334 3.774 1.00 96.69 313 ARG A N 1
ATOM 2447 C CA . ARG A 1 313 ? -2.577 -2.703 2.490 1.00 96.69 313 ARG A CA 1
ATOM 2448 C C . ARG A 1 313 ? -2.024 -1.508 1.718 1.00 96.69 313 ARG A C 1
ATOM 2450 O O . ARG A 1 313 ? -2.142 -1.464 0.497 1.00 96.69 313 ARG A O 1
ATOM 2457 N N . ALA A 1 314 ? -1.470 -0.507 2.402 1.00 94.88 314 ALA A N 1
ATOM 2458 C CA . ALA A 1 314 ? -0.867 0.652 1.737 1.00 94.88 314 ALA A CA 1
ATOM 2459 C C . ALA A 1 314 ? 0.078 0.203 0.601 1.00 94.88 314 ALA A C 1
ATOM 2461 O O . ALA A 1 314 ? 0.745 -0.816 0.729 1.00 94.88 314 ALA A O 1
ATOM 2462 N N . MET A 1 315 ? 0.105 0.936 -0.521 1.00 96.88 315 MET A N 1
ATOM 2463 C CA . MET A 1 315 ? 0.863 0.618 -1.751 1.00 96.88 315 MET A CA 1
ATOM 2464 C C . MET A 1 315 ? 0.318 -0.526 -2.638 1.00 96.88 315 MET A C 1
ATOM 2466 O O . MET A 1 315 ? 0.734 -0.612 -3.791 1.00 96.88 315 MET A O 1
ATOM 2470 N N . HIS A 1 316 ? -0.661 -1.336 -2.206 1.00 97.50 316 HIS A N 1
ATOM 2471 C CA . HIS A 1 316 ? -1.122 -2.502 -2.990 1.00 97.50 316 HIS A CA 1
ATOM 2472 C C . HIS A 1 316 ? -1.537 -2.177 -4.441 1.00 97.50 316 HIS A C 1
ATOM 2474 O O . HIS A 1 316 ? -1.110 -2.856 -5.372 1.00 97.50 316 HIS A O 1
ATOM 2480 N N . ALA A 1 317 ? -2.267 -1.074 -4.649 1.00 95.75 317 ALA A N 1
ATOM 2481 C CA . ALA A 1 317 ? -2.781 -0.654 -5.955 1.00 95.75 317 ALA A CA 1
ATOM 2482 C C . ALA A 1 317 ? -1.701 -0.215 -6.960 1.00 95.75 317 ALA A C 1
ATOM 2484 O O . ALA A 1 317 ? -1.992 -0.075 -8.145 1.00 95.75 317 ALA A O 1
ATOM 2485 N N . VAL A 1 318 ? -0.455 -0.013 -6.516 1.00 97.56 318 VAL A N 1
ATOM 2486 C CA . VAL A 1 318 ? 0.694 0.157 -7.423 1.00 97.56 318 VAL A CA 1
ATOM 2487 C C . VAL A 1 318 ? 0.993 -1.153 -8.160 1.00 97.56 318 VAL A C 1
ATOM 2489 O O . VAL A 1 318 ? 1.481 -1.132 -9.286 1.00 97.56 318 VAL A O 1
ATOM 2492 N N . ILE A 1 319 ? 0.684 -2.286 -7.528 1.00 97.00 319 ILE A N 1
ATOM 2493 C CA . ILE A 1 319 ? 1.078 -3.624 -7.960 1.00 97.00 319 ILE A CA 1
ATOM 2494 C C . ILE A 1 319 ? -0.117 -4.405 -8.525 1.00 97.00 319 ILE A C 1
ATOM 2496 O O . ILE A 1 319 ? 0.060 -5.165 -9.472 1.00 97.00 319 ILE A O 1
ATOM 2500 N N . ASP A 1 320 ? -1.322 -4.246 -7.968 1.00 97.00 320 ASP A N 1
ATOM 2501 C CA . ASP A 1 320 ? -2.453 -5.140 -8.270 1.00 97.00 320 ASP A CA 1
ATOM 2502 C C . ASP A 1 320 ? -3.527 -4.574 -9.205 1.00 97.00 320 ASP A C 1
ATOM 2504 O O . ASP A 1 320 ? -4.343 -5.342 -9.716 1.00 97.00 320 ASP A O 1
ATOM 2508 N N . ARG A 1 321 ? -3.499 -3.266 -9.484 1.00 96.31 321 ARG A N 1
ATOM 2509 C CA . ARG A 1 321 ? -4.595 -2.560 -10.162 1.00 96.31 321 ARG A CA 1
ATOM 2510 C C . ARG A 1 321 ? -4.752 -2.896 -11.642 1.00 96.31 321 ARG A C 1
ATOM 2512 O O . ARG A 1 321 ? -5.863 -2.892 -12.156 1.00 96.31 321 ARG A O 1
ATOM 2519 N N . GLN A 1 322 ? -3.645 -3.086 -12.356 1.00 96.88 322 GLN A N 1
ATOM 2520 C CA . GLN A 1 322 ? -3.675 -3.290 -13.802 1.00 96.88 322 GLN A CA 1
ATOM 2521 C C . GLN A 1 322 ? -3.830 -4.775 -14.129 1.00 96.88 322 GLN A C 1
ATOM 2523 O O . GLN A 1 322 ? -3.089 -5.617 -13.622 1.00 96.88 322 GLN A O 1
ATOM 2528 N N . LYS A 1 323 ? -4.766 -5.103 -15.027 1.00 96.06 323 LYS A N 1
ATOM 2529 C CA . LYS A 1 323 ? -5.023 -6.493 -15.429 1.00 96.06 323 LYS A CA 1
ATOM 2530 C C . LYS A 1 323 ? -3.870 -7.113 -16.226 1.00 96.06 323 LYS A C 1
ATOM 2532 O O . LYS A 1 323 ? -3.672 -8.321 -16.185 1.00 96.06 323 LYS A O 1
ATOM 2537 N N . ASN A 1 324 ? -3.098 -6.313 -16.959 1.00 95.50 324 ASN A N 1
ATOM 2538 C CA . ASN A 1 324 ? -2.037 -6.806 -17.841 1.00 95.50 324 ASN A CA 1
ATOM 2539 C C . ASN A 1 324 ? -0.686 -7.038 -17.140 1.00 95.50 324 ASN A C 1
ATOM 2541 O O . ASN A 1 324 ? 0.080 -7.882 -17.602 1.00 95.50 324 ASN A O 1
ATOM 2545 N N . HIS A 1 325 ? -0.368 -6.303 -16.069 1.00 98.19 325 HIS A N 1
ATOM 2546 C CA . HIS A 1 325 ? 0.947 -6.339 -15.425 1.00 98.19 325 HIS A CA 1
ATOM 2547 C C . HIS A 1 325 ? 0.846 -6.207 -13.900 1.00 98.19 325 HIS A C 1
ATOM 2549 O O . HIS A 1 325 ? 0.052 -5.412 -13.408 1.00 98.19 325 HIS A O 1
ATOM 2555 N N . GLY A 1 326 ? 1.686 -6.942 -13.164 1.00 97.69 326 GLY A N 1
ATOM 2556 C CA . GLY A 1 326 ? 1.821 -6.824 -11.705 1.00 97.69 326 GLY A CA 1
ATOM 2557 C C . GLY A 1 326 ? 1.465 -8.096 -10.927 1.00 97.69 326 GLY A C 1
ATOM 2558 O O . GLY A 1 326 ? 1.705 -9.209 -11.385 1.00 97.69 326 GLY A O 1
ATOM 2559 N N . ILE A 1 327 ? 0.910 -7.975 -9.726 1.00 98.44 327 ILE A N 1
ATOM 2560 C CA . ILE A 1 327 ? 0.559 -9.130 -8.880 1.00 98.44 327 ILE A CA 1
ATOM 2561 C C . ILE A 1 327 ? -0.871 -8.942 -8.411 1.00 98.44 327 ILE A C 1
ATOM 2563 O O . ILE A 1 327 ? -1.155 -7.967 -7.730 1.00 98.44 327 ILE A O 1
ATOM 2567 N N . HIS A 1 328 ? -1.774 -9.858 -8.756 1.00 98.19 328 HIS A N 1
ATOM 2568 C CA . HIS A 1 328 ? -3.171 -9.735 -8.351 1.00 98.19 328 HIS A CA 1
ATOM 2569 C C . HIS A 1 328 ? -3.319 -9.786 -6.816 1.00 98.19 328 HIS A C 1
ATOM 2571 O O . HIS A 1 328 ? -2.650 -10.574 -6.140 1.00 98.19 328 HIS A O 1
ATOM 2577 N N . PHE A 1 329 ? -4.262 -9.017 -6.256 1.00 98.12 329 PHE A N 1
ATOM 2578 C CA . PHE A 1 329 ? -4.465 -8.898 -4.807 1.00 98.12 329 PHE A CA 1
ATOM 2579 C C . PHE A 1 329 ? -4.655 -10.247 -4.090 1.00 98.12 329 PHE A C 1
ATOM 2581 O O . PHE A 1 329 ? -4.110 -10.446 -3.015 1.00 98.12 329 PHE A O 1
ATOM 2588 N N . ARG A 1 330 ? -5.348 -11.220 -4.697 1.00 97.12 330 ARG A N 1
ATOM 2589 C CA . ARG A 1 330 ? -5.492 -12.599 -4.171 1.00 97.12 330 ARG A CA 1
ATOM 2590 C C . ARG A 1 330 ? -4.164 -13.265 -3.778 1.00 97.12 330 ARG A C 1
ATOM 2592 O O . ARG A 1 330 ? -4.111 -14.015 -2.809 1.00 97.12 330 ARG A O 1
ATOM 2599 N N . VAL A 1 331 ? -3.080 -12.975 -4.498 1.00 98.06 331 VAL A N 1
ATOM 2600 C CA . VAL A 1 331 ? -1.738 -13.483 -4.180 1.00 98.06 331 VAL A CA 1
ATOM 2601 C C . VAL A 1 331 ? -1.175 -12.769 -2.954 1.00 98.06 331 VAL A C 1
ATOM 2603 O O . VAL A 1 331 ? -0.598 -13.406 -2.075 1.00 98.06 331 VAL A O 1
ATOM 2606 N N . LEU A 1 332 ? -1.384 -11.455 -2.870 1.00 98.12 332 LEU A N 1
ATOM 2607 C CA . LEU A 1 332 ? -1.004 -10.640 -1.719 1.00 98.12 332 LEU A CA 1
ATOM 2608 C C . LEU A 1 332 ? -1.815 -11.003 -0.462 1.00 98.12 332 LEU A C 1
ATOM 2610 O O . LEU A 1 332 ? -1.268 -10.977 0.638 1.00 98.12 332 LEU A O 1
ATOM 2614 N N . ALA A 1 333 ? -3.079 -11.397 -0.628 1.00 97.44 333 ALA A N 1
ATOM 2615 C CA . ALA A 1 333 ? -3.944 -11.920 0.423 1.00 97.44 333 ALA A CA 1
ATOM 2616 C C . ALA A 1 333 ? -3.398 -13.248 0.971 1.00 97.44 333 ALA A C 1
ATOM 2618 O O . ALA A 1 333 ? -3.144 -13.345 2.167 1.00 97.44 333 ALA A O 1
ATOM 2619 N N . LYS A 1 334 ? -3.077 -14.217 0.097 1.00 97.69 334 LYS A N 1
ATOM 2620 C CA . LYS A 1 334 ? -2.401 -15.473 0.487 1.00 97.69 334 LYS A CA 1
ATOM 2621 C C . LYS A 1 334 ? -1.073 -15.215 1.208 1.00 97.69 334 LYS A C 1
ATOM 2623 O O . LYS A 1 334 ? -0.764 -15.869 2.201 1.00 97.69 334 LYS A O 1
ATOM 2628 N N . ALA A 1 335 ? -0.288 -14.256 0.720 1.00 97.56 335 ALA A N 1
ATOM 2629 C CA . ALA A 1 335 ? 0.974 -13.860 1.338 1.00 97.56 335 ALA A CA 1
ATOM 2630 C C . ALA A 1 335 ? 0.773 -13.263 2.741 1.00 97.56 335 ALA A C 1
ATOM 2632 O O . ALA A 1 335 ? 1.550 -13.566 3.643 1.00 97.56 335 ALA A O 1
ATOM 2633 N N . CYS A 1 336 ? -0.281 -12.469 2.946 1.00 97.12 336 CYS A N 1
ATOM 2634 C CA . CYS A 1 336 ? -0.641 -11.953 4.262 1.00 97.12 336 CYS A CA 1
ATOM 2635 C C . CYS A 1 336 ? -1.105 -13.065 5.209 1.00 97.12 336 CYS A C 1
ATOM 2637 O O . CYS A 1 336 ? -0.650 -13.088 6.350 1.00 97.12 336 CYS A O 1
ATOM 2639 N N . SER A 1 337 ? -1.936 -14.007 4.744 1.00 96.75 337 SER A N 1
ATOM 2640 C CA . SER A 1 337 ? -2.349 -15.169 5.543 1.00 96.75 337 SER A CA 1
ATOM 2641 C C . SER A 1 337 ? -1.142 -15.966 6.033 1.00 96.75 337 SER A C 1
ATOM 2643 O O . SER A 1 337 ? -1.108 -16.346 7.192 1.00 96.75 337 SER A O 1
ATOM 2645 N N . MET A 1 338 ? -0.117 -16.167 5.196 1.00 97.69 338 MET A N 1
ATOM 2646 C CA . MET A 1 338 ? 1.113 -16.867 5.594 1.00 97.69 338 MET A CA 1
ATOM 2647 C C . MET A 1 338 ? 2.021 -16.029 6.506 1.00 97.69 338 MET A C 1
ATOM 2649 O O . MET A 1 338 ? 2.499 -16.531 7.518 1.00 97.69 338 MET A O 1
ATOM 2653 N N . SER A 1 339 ? 2.270 -14.760 6.163 1.00 96.94 339 SER A N 1
ATOM 2654 C CA . SER A 1 339 ? 3.137 -13.867 6.953 1.00 96.94 339 SER A CA 1
ATOM 2655 C C . SER A 1 339 ? 2.565 -13.563 8.342 1.00 96.94 339 SER A C 1
ATOM 2657 O O . SER A 1 339 ? 3.326 -13.401 9.293 1.00 96.94 339 SER A O 1
ATOM 2659 N N . GLY A 1 340 ? 1.238 -13.517 8.448 1.00 94.38 340 GLY A N 1
ATOM 2660 C CA . GLY A 1 340 ? 0.494 -13.316 9.681 1.00 94.38 340 GLY A CA 1
ATOM 2661 C C . GLY A 1 340 ? -0.146 -11.931 9.771 1.00 94.38 340 GLY A C 1
ATOM 2662 O O . GLY A 1 340 ? 0.524 -10.899 9.736 1.00 94.38 340 GLY A O 1
ATOM 2663 N N . GLY A 1 341 ? -1.468 -11.933 9.915 1.00 95.81 341 GLY A N 1
ATOM 2664 C CA . GLY A 1 341 ? -2.315 -10.774 10.172 1.00 95.81 341 GLY A CA 1
ATOM 2665 C C . GLY A 1 341 ? -3.714 -11.264 10.521 1.00 95.81 341 GLY A C 1
ATOM 2666 O O . GLY A 1 341 ? -4.228 -12.134 9.830 1.00 95.81 341 GLY A O 1
ATOM 2667 N N . ASP A 1 342 ? -4.311 -10.749 11.592 1.00 98.00 342 ASP A N 1
ATOM 2668 C CA . ASP A 1 342 ? -5.662 -11.142 12.014 1.00 98.00 342 ASP A CA 1
ATOM 2669 C C . ASP A 1 342 ? -6.727 -10.485 11.127 1.00 98.00 342 ASP A C 1
ATOM 2671 O O . ASP A 1 342 ? -7.742 -11.099 10.803 1.00 98.00 342 ASP A O 1
ATOM 2675 N N . HIS A 1 343 ? -6.443 -9.272 10.641 1.00 98.38 343 HIS A N 1
ATOM 2676 C CA . HIS A 1 343 ? -7.258 -8.564 9.656 1.00 98.38 343 HIS A CA 1
ATOM 2677 C C . HIS A 1 343 ? -6.473 -8.240 8.390 1.00 98.38 343 HIS A C 1
ATOM 2679 O O . HIS A 1 343 ? -5.284 -7.944 8.473 1.00 98.38 343 HIS A O 1
ATOM 2685 N N . ILE A 1 344 ? -7.160 -8.125 7.250 1.00 98.25 344 ILE A N 1
ATOM 2686 C CA . ILE A 1 344 ? -6.625 -7.439 6.066 1.00 98.25 344 ILE A CA 1
ATOM 2687 C C . ILE A 1 344 ? -7.715 -6.667 5.321 1.00 98.25 344 ILE A C 1
ATOM 2689 O O . ILE A 1 344 ? -8.823 -7.155 5.110 1.00 98.25 344 ILE A O 1
ATOM 2693 N N . HIS A 1 345 ? -7.397 -5.456 4.866 1.00 98.12 345 HIS A N 1
ATOM 2694 C CA . HIS A 1 345 ? -8.267 -4.712 3.952 1.00 98.12 345 HIS A CA 1
ATOM 2695 C C . HIS A 1 345 ? -8.492 -5.477 2.643 1.00 98.12 345 HIS A C 1
ATOM 2697 O O . HIS A 1 345 ? -7.538 -5.812 1.949 1.00 98.12 345 HIS A O 1
ATOM 2703 N N . SER A 1 346 ? -9.751 -5.697 2.272 1.00 95.75 346 SER A N 1
ATOM 2704 C CA . SER A 1 346 ? -10.140 -6.535 1.130 1.00 95.75 346 SER A CA 1
ATOM 2705 C C . SER A 1 346 ? -10.967 -5.779 0.077 1.00 95.75 346 SER A C 1
ATOM 2707 O O . SER A 1 346 ? -11.288 -6.317 -0.971 1.00 95.75 346 SER A O 1
ATOM 2709 N N . GLY A 1 347 ? -11.219 -4.482 0.262 1.00 93.69 347 GLY A N 1
ATOM 2710 C CA . GLY A 1 347 ? -12.026 -3.676 -0.665 1.00 93.69 347 GLY A CA 1
ATOM 2711 C C . GLY A 1 347 ? -13.491 -3.639 -0.250 1.00 93.69 347 GLY A C 1
ATOM 2712 O O . GLY A 1 347 ? -13.848 -4.153 0.800 1.00 93.69 347 GLY A O 1
ATOM 2713 N N . THR A 1 348 ? -14.332 -2.948 -1.016 1.00 95.31 348 THR A N 1
ATOM 2714 C CA . THR A 1 348 ? -15.733 -2.690 -0.618 1.00 95.31 348 THR A CA 1
ATOM 2715 C C . THR A 1 348 ? -16.754 -3.016 -1.695 1.00 95.31 348 THR A C 1
ATOM 2717 O O . THR A 1 348 ? -17.936 -3.073 -1.374 1.00 95.31 348 THR A O 1
ATOM 2720 N N . VAL A 1 349 ? -16.326 -3.217 -2.946 1.00 95.25 349 VAL A N 1
ATOM 2721 C CA . VAL A 1 349 ? -17.163 -3.321 -4.157 1.00 95.25 349 VAL A CA 1
ATOM 2722 C C . VAL A 1 349 ? -17.919 -2.029 -4.492 1.00 95.25 349 VAL A C 1
ATOM 2724 O O . VAL A 1 349 ? -17.818 -1.523 -5.601 1.00 95.25 349 VAL A O 1
ATOM 2727 N N . VAL A 1 350 ? -18.641 -1.466 -3.525 1.00 94.25 350 VAL A N 1
ATOM 2728 C CA . VAL A 1 350 ? -19.533 -0.305 -3.690 1.00 94.25 350 VAL A CA 1
ATOM 2729 C C . VAL A 1 350 ? -18.913 1.030 -3.263 1.00 94.25 350 VAL A C 1
ATOM 2731 O O . VAL A 1 350 ? -19.507 2.087 -3.460 1.00 94.25 350 VAL A O 1
ATOM 2734 N N . GLY A 1 351 ? -17.745 0.997 -2.619 1.00 94.56 351 GLY A N 1
ATOM 2735 C CA . GLY A 1 351 ? -17.079 2.189 -2.106 1.00 94.56 351 GLY A CA 1
ATOM 2736 C C . GLY A 1 351 ? -16.207 2.897 -3.143 1.00 94.56 351 GLY A C 1
ATOM 2737 O O . GLY A 1 351 ? -16.200 2.598 -4.331 1.00 94.56 351 GLY A O 1
ATOM 2738 N N . LYS A 1 352 ? -15.411 3.857 -2.671 1.00 92.44 352 LYS A N 1
ATOM 2739 C CA . LYS A 1 352 ? -14.627 4.757 -3.541 1.00 92.44 352 LYS A CA 1
ATOM 2740 C C . LYS A 1 352 ? -13.391 4.120 -4.193 1.00 92.44 352 LYS A C 1
ATOM 2742 O O . LYS A 1 352 ? -12.739 4.755 -5.017 1.00 92.44 352 LYS A O 1
ATOM 2747 N N . GLN A 1 353 ? -12.973 2.950 -3.716 1.00 90.31 353 GLN A N 1
ATOM 2748 C CA . GLN A 1 353 ? -11.796 2.225 -4.201 1.00 90.31 353 GLN A CA 1
ATOM 2749 C C . GLN A 1 353 ? -12.263 1.033 -5.029 1.00 90.31 353 GLN A C 1
ATOM 2751 O O . GLN A 1 353 ? -13.290 0.440 -4.715 1.00 90.31 353 GLN A O 1
ATOM 2756 N N . GLU A 1 354 ? -11.497 0.681 -6.059 1.00 89.31 354 GLU A N 1
ATOM 2757 C CA . GLU A 1 354 ? -11.863 -0.407 -6.964 1.00 89.31 354 GLU A CA 1
ATOM 2758 C C . GLU A 1 354 ? -12.040 -1.749 -6.237 1.00 89.31 354 GLU A C 1
ATOM 2760 O O . GLU A 1 354 ? -11.280 -2.091 -5.327 1.00 89.31 354 GLU A O 1
ATOM 2765 N N . GLY A 1 355 ? -13.040 -2.505 -6.684 1.00 89.25 355 GLY A N 1
ATOM 2766 C CA . GLY A 1 355 ? -13.267 -3.897 -6.323 1.00 89.25 355 GLY A CA 1
ATOM 2767 C C . GLY A 1 355 ? -14.385 -4.475 -7.182 1.00 89.25 355 GLY A C 1
ATOM 2768 O O . GLY A 1 355 ? -15.545 -4.120 -7.011 1.00 89.25 355 GLY A O 1
ATOM 2769 N N . GLU A 1 356 ? -14.047 -5.353 -8.120 1.00 92.44 356 GLU A N 1
ATOM 2770 C CA . GLU A 1 356 ? -15.049 -6.132 -8.852 1.00 92.44 356 GLU A CA 1
ATOM 2771 C C . GLU A 1 356 ? -15.641 -7.192 -7.904 1.00 92.44 356 GLU A C 1
ATOM 2773 O O . GLU A 1 356 ? -14.925 -7.747 -7.063 1.00 92.44 356 GLU A O 1
ATOM 2778 N N . ARG A 1 357 ? -16.958 -7.425 -7.972 1.00 92.88 357 ARG A N 1
ATOM 2779 C CA . ARG A 1 357 ? -17.690 -8.214 -6.971 1.00 92.88 357 ARG A CA 1
ATOM 2780 C C . ARG A 1 357 ? -17.230 -9.666 -6.942 1.00 92.88 357 ARG A C 1
ATOM 2782 O O . ARG A 1 357 ? -16.929 -10.169 -5.861 1.00 92.88 357 ARG A O 1
ATOM 2789 N N . ASP A 1 358 ? -17.169 -10.326 -8.091 1.00 92.69 358 ASP A N 1
ATOM 2790 C CA . ASP A 1 358 ? -16.882 -11.761 -8.160 1.00 92.69 358 ASP A CA 1
ATOM 2791 C C . ASP A 1 358 ? -15.416 -12.056 -7.803 1.00 92.69 358 ASP A C 1
ATOM 2793 O O . ASP A 1 358 ? -15.133 -13.003 -7.065 1.00 92.69 358 ASP A O 1
ATOM 2797 N N . ILE A 1 359 ? -14.486 -11.187 -8.218 1.00 92.88 359 ILE A N 1
ATOM 2798 C CA . ILE A 1 359 ? -13.085 -11.219 -7.768 1.00 92.88 359 ILE A CA 1
ATOM 2799 C C . ILE A 1 359 ? -12.997 -11.034 -6.248 1.00 92.88 359 ILE A C 1
ATOM 2801 O O . ILE A 1 359 ? -12.246 -11.754 -5.582 1.00 92.88 359 ILE A O 1
ATOM 2805 N N . THR A 1 360 ? -13.750 -10.072 -5.703 1.00 94.56 360 THR A N 1
ATOM 2806 C CA . THR A 1 360 ? -13.729 -9.754 -4.268 1.00 94.56 360 THR A CA 1
ATOM 2807 C C . THR A 1 360 ? -14.218 -10.921 -3.432 1.00 94.56 360 THR A C 1
ATOM 2809 O O . THR A 1 360 ? -13.545 -11.301 -2.477 1.00 94.56 360 THR A O 1
ATOM 2812 N N . LEU A 1 361 ? -15.328 -11.544 -3.829 1.00 93.38 361 LEU A N 1
ATOM 2813 C CA . LEU A 1 361 ? -15.821 -12.762 -3.190 1.00 93.38 361 LEU A CA 1
ATOM 2814 C C . LEU A 1 361 ? -14.765 -13.873 -3.223 1.00 93.38 361 LEU A C 1
ATOM 2816 O O . LEU A 1 361 ? -14.510 -14.494 -2.197 1.00 93.38 361 LEU A O 1
ATOM 2820 N N . GLY A 1 362 ? -14.077 -14.055 -4.356 1.00 92.19 362 GLY A N 1
ATOM 2821 C CA . GLY A 1 362 ? -13.016 -15.053 -4.487 1.00 92.19 362 GLY A CA 1
ATOM 2822 C C . GLY A 1 362 ? -11.911 -14.917 -3.439 1.00 92.19 362 GLY A C 1
ATOM 2823 O O . GLY A 1 362 ? -11.583 -15.887 -2.757 1.00 92.19 362 GLY A O 1
ATOM 2824 N N . PHE A 1 363 ? -11.325 -13.725 -3.276 1.00 92.19 363 PHE A N 1
ATOM 2825 C CA . PHE A 1 363 ? -10.253 -13.557 -2.287 1.00 92.19 363 PHE A CA 1
ATOM 2826 C C . PHE A 1 363 ? -10.751 -13.367 -0.846 1.00 92.19 363 PHE A C 1
ATOM 2828 O O . PHE A 1 363 ? -9.977 -13.594 0.079 1.00 92.19 363 PHE A O 1
ATOM 2835 N N . VAL A 1 364 ? -12.007 -12.960 -0.636 1.00 94.06 364 VAL A N 1
ATOM 2836 C CA . VAL A 1 364 ? -12.641 -12.950 0.692 1.00 94.06 364 VAL A CA 1
ATOM 2837 C C . VAL A 1 364 ? -12.819 -14.372 1.199 1.00 94.06 364 VAL A C 1
ATOM 2839 O O . VAL A 1 364 ? -12.505 -14.638 2.356 1.00 94.06 364 VAL A O 1
ATOM 2842 N N . ASP A 1 365 ? -13.258 -15.280 0.331 1.00 90.06 365 ASP A N 1
ATOM 2843 C CA . ASP A 1 365 ? -13.328 -16.694 0.661 1.00 90.06 365 ASP A CA 1
ATOM 2844 C C . ASP A 1 365 ? -11.918 -17.186 0.985 1.00 90.06 365 ASP A C 1
ATOM 2846 O O . ASP A 1 365 ? -11.715 -17.604 2.118 1.00 90.06 365 ASP A O 1
ATOM 2850 N N . LEU A 1 366 ? -10.922 -16.986 0.099 1.00 93.75 366 LEU A N 1
ATOM 2851 C CA . LEU A 1 366 ? -9.518 -17.406 0.314 1.00 93.75 366 LEU A CA 1
ATOM 2852 C C . LEU A 1 366 ? -8.917 -17.009 1.672 1.00 93.75 366 LEU A C 1
ATOM 2854 O O . LEU A 1 366 ? -7.996 -17.680 2.139 1.00 93.75 366 LEU A O 1
ATOM 2858 N N . LEU A 1 367 ? -9.366 -15.896 2.254 1.00 96.44 367 LEU A N 1
ATOM 2859 C CA . LEU A 1 367 ? -8.903 -15.411 3.551 1.00 96.44 367 LEU A CA 1
ATOM 2860 C C . LEU A 1 367 ? -9.547 -16.153 4.731 1.00 96.44 367 LEU A C 1
ATOM 2862 O O . LEU A 1 367 ? -8.929 -16.204 5.790 1.00 96.44 367 LEU A O 1
ATOM 2866 N N . ARG A 1 368 ? -10.759 -16.700 4.581 1.00 95.31 368 ARG A N 1
ATOM 2867 C CA . ARG A 1 368 ? -11.590 -17.196 5.690 1.00 95.31 368 ARG A CA 1
ATOM 2868 C C . ARG A 1 368 ? -11.691 -18.712 5.784 1.00 95.31 368 ARG A C 1
ATOM 2870 O O . ARG A 1 368 ? -11.515 -19.244 6.878 1.00 95.31 368 ARG A O 1
ATOM 2877 N N . ASP A 1 369 ? -12.031 -19.386 4.690 1.00 94.75 369 ASP A N 1
ATOM 2878 C CA . ASP A 1 369 ? -12.295 -20.829 4.735 1.00 94.75 369 ASP A CA 1
ATOM 2879 C C . ASP A 1 369 ? -10.989 -21.637 4.772 1.00 94.75 369 ASP A C 1
ATOM 2881 O O . ASP A 1 369 ? -9.921 -21.164 4.395 1.00 94.75 369 ASP A O 1
ATOM 2885 N N . ASP A 1 370 ? -11.067 -22.885 5.229 1.00 95.00 370 ASP A N 1
ATOM 2886 C CA . ASP A 1 370 ? -9.900 -23.775 5.313 1.00 95.00 370 ASP A CA 1
ATOM 2887 C C . ASP A 1 370 ? -9.558 -24.414 3.953 1.00 95.00 370 ASP A C 1
ATOM 2889 O O . ASP A 1 370 ? -8.409 -24.754 3.679 1.00 95.00 370 ASP A O 1
ATOM 2893 N N . PHE A 1 371 ? -10.552 -24.561 3.071 1.00 94.88 371 PHE A N 1
ATOM 2894 C CA . PHE A 1 371 ? -10.410 -25.244 1.789 1.00 94.88 371 PHE A CA 1
ATOM 2895 C C . PHE A 1 371 ? -11.246 -24.584 0.692 1.00 94.88 371 PHE A C 1
ATOM 2897 O O . PHE A 1 371 ? -12.433 -24.321 0.880 1.00 94.88 371 PHE A O 1
ATOM 2904 N N . PHE A 1 372 ? -10.647 -24.413 -0.487 1.00 88.00 372 PHE A N 1
ATOM 2905 C CA . PHE A 1 372 ? -11.283 -23.821 -1.664 1.00 88.00 372 PHE A CA 1
ATOM 2906 C C . PHE A 1 372 ? -11.017 -24.654 -2.892 1.00 88.00 372 PHE A C 1
ATOM 2908 O O . PHE A 1 372 ? -9.872 -25.014 -3.171 1.00 88.00 372 PHE A O 1
ATOM 2915 N N . GLU A 1 373 ? -12.057 -24.872 -3.683 1.00 90.94 373 GLU A N 1
ATOM 2916 C CA . GLU A 1 373 ? -11.922 -25.471 -5.000 1.00 90.94 373 GLU A CA 1
ATOM 2917 C C . GLU A 1 373 ? -11.539 -24.429 -6.052 1.00 90.94 373 GLU A C 1
ATOM 2919 O O . GLU A 1 373 ? -11.769 -23.227 -5.910 1.00 90.94 373 GLU A O 1
ATOM 2924 N N . LYS A 1 374 ? -10.936 -24.906 -7.141 1.00 91.94 374 LYS A N 1
ATOM 2925 C CA . LYS A 1 374 ? -10.698 -24.095 -8.332 1.00 91.94 374 LYS A CA 1
ATOM 2926 C C . LYS A 1 374 ? -12.029 -23.553 -8.871 1.00 91.94 374 LYS A C 1
ATOM 2928 O O . LYS A 1 374 ? -12.872 -24.328 -9.310 1.00 91.94 374 LYS A O 1
ATOM 2933 N N . ASP A 1 375 ? -12.144 -22.231 -8.957 1.00 92.56 375 ASP A N 1
ATOM 2934 C CA . ASP A 1 375 ? -13.283 -21.531 -9.555 1.00 92.56 375 ASP A CA 1
ATOM 2935 C C . ASP A 1 375 ? -12.823 -20.312 -10.373 1.00 92.56 375 ASP A C 1
ATOM 2937 O O . ASP A 1 375 ? -12.554 -19.225 -9.852 1.00 92.56 375 ASP A O 1
ATOM 2941 N N . ARG A 1 376 ? -12.780 -20.471 -11.701 1.00 89.25 376 ARG A N 1
ATOM 2942 C CA . ARG A 1 376 ? -12.394 -19.388 -12.620 1.00 89.25 376 ARG A CA 1
ATOM 2943 C C . ARG A 1 376 ? -13.407 -18.243 -12.647 1.00 89.25 376 ARG A C 1
ATOM 2945 O O . ARG A 1 376 ? -13.000 -17.123 -12.948 1.00 89.25 376 ARG A O 1
ATOM 2952 N N . SER A 1 377 ? -14.669 -18.483 -12.277 1.00 90.00 377 SER A N 1
ATOM 2953 C CA . SER A 1 377 ? -15.703 -17.440 -12.210 1.00 90.00 377 SER A CA 1
ATOM 2954 C C . SER A 1 377 ? -15.535 -16.479 -11.030 1.00 90.00 377 SER A C 1
ATOM 2956 O O . SER A 1 377 ? -16.165 -15.433 -11.020 1.00 90.00 377 SER A O 1
ATOM 2958 N N . ARG A 1 378 ? -14.623 -16.779 -10.095 1.00 91.94 378 ARG A N 1
ATOM 2959 C CA . ARG A 1 378 ? -14.148 -15.862 -9.041 1.00 91.94 378 ARG A CA 1
ATOM 2960 C C . ARG A 1 378 ? -12.640 -15.588 -9.118 1.00 91.94 378 ARG A C 1
ATOM 2962 O O . ARG A 1 378 ? -12.034 -15.034 -8.202 1.00 91.94 378 ARG A O 1
ATOM 2969 N N . GLY A 1 379 ? -12.000 -15.989 -10.218 1.00 91.44 379 GLY A N 1
ATOM 2970 C CA . GLY A 1 379 ? -10.563 -15.809 -10.432 1.00 91.44 379 GLY A CA 1
ATOM 2971 C C . GLY A 1 379 ? -9.672 -16.727 -9.589 1.00 91.44 379 GLY A C 1
ATOM 2972 O O . GLY A 1 379 ? -8.505 -16.404 -9.385 1.00 91.44 379 GLY A O 1
ATOM 2973 N N . ILE A 1 380 ? -10.189 -17.858 -9.105 1.00 93.88 380 ILE A N 1
ATOM 2974 C CA . ILE A 1 380 ? -9.431 -18.879 -8.373 1.00 93.88 380 ILE A CA 1
ATOM 2975 C C . ILE A 1 380 ? -8.902 -19.912 -9.373 1.00 93.88 380 ILE A C 1
ATOM 2977 O O . ILE A 1 380 ? -9.660 -20.681 -9.969 1.00 93.88 380 ILE A O 1
ATOM 2981 N N . TYR A 1 381 ? -7.586 -19.930 -9.592 1.00 93.50 381 TYR A N 1
ATOM 2982 C CA . TYR A 1 381 ? -6.965 -20.787 -10.611 1.00 93.50 381 TYR A CA 1
ATOM 2983 C C . TYR A 1 381 ? -6.625 -22.177 -10.080 1.00 93.50 381 TYR A C 1
ATOM 2985 O O . TYR A 1 381 ? -6.554 -23.132 -10.863 1.00 93.50 381 TYR A O 1
ATOM 2993 N N . PHE A 1 382 ? -6.432 -22.294 -8.767 1.00 94.31 382 PHE A N 1
ATOM 2994 C CA . PHE A 1 382 ? -6.034 -23.527 -8.104 1.00 94.31 382 PHE A CA 1
ATOM 2995 C C . PHE A 1 382 ? -6.870 -23.788 -6.859 1.00 94.31 382 PHE A C 1
ATOM 2997 O O . PHE A 1 382 ? -7.150 -22.867 -6.095 1.00 94.31 382 PHE A O 1
ATOM 3004 N N . THR A 1 383 ? -7.161 -25.064 -6.613 1.00 94.25 383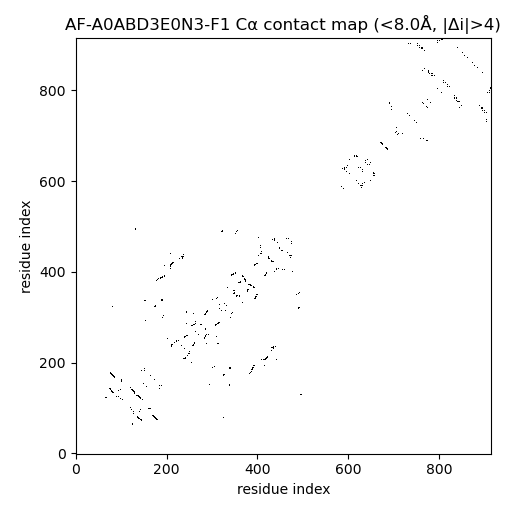 THR A N 1
ATOM 3005 C CA . THR A 1 383 ? -7.624 -25.528 -5.305 1.00 94.25 383 THR A CA 1
ATOM 3006 C C . THR A 1 383 ? -6.563 -25.207 -4.247 1.00 94.25 383 THR A C 1
ATOM 3008 O O . THR A 1 383 ? -5.377 -25.504 -4.450 1.00 94.25 383 THR A O 1
ATOM 3011 N N . GLN A 1 384 ? -6.980 -24.612 -3.132 1.00 95.31 384 GLN A N 1
ATOM 3012 C CA . GLN A 1 384 ? -6.117 -24.225 -2.019 1.00 95.31 384 GLN A CA 1
ATOM 3013 C C . GLN A 1 384 ? -6.635 -24.860 -0.729 1.00 95.31 384 GLN A C 1
ATOM 3015 O O . GLN A 1 384 ? -7.798 -24.700 -0.386 1.00 95.31 384 GLN A O 1
ATOM 3020 N N . ASP A 1 385 ? -5.751 -25.563 -0.030 1.00 96.25 385 ASP A N 1
ATOM 3021 C CA . ASP A 1 385 ? -5.989 -26.141 1.293 1.00 96.25 385 ASP A CA 1
ATOM 3022 C C . ASP A 1 385 ? -5.059 -25.430 2.279 1.00 96.25 385 ASP A C 1
ATOM 3024 O O . ASP A 1 385 ? -3.848 -25.382 2.038 1.00 96.25 385 ASP A O 1
ATOM 3028 N N . TRP A 1 386 ? -5.614 -24.816 3.321 1.00 96.94 386 TRP A N 1
ATOM 3029 C CA . TRP A 1 386 ? -4.868 -24.103 4.356 1.00 96.94 386 TRP A CA 1
ATOM 3030 C C . TRP A 1 386 ? -4.459 -24.983 5.531 1.00 96.94 386 TRP A C 1
ATOM 3032 O O . TRP A 1 386 ? -3.668 -24.529 6.358 1.00 96.94 386 TRP A O 1
ATOM 3042 N N . VAL A 1 387 ? -4.911 -26.240 5.586 1.00 96.50 387 VAL A N 1
ATOM 3043 C CA . VAL A 1 387 ? -4.539 -27.224 6.612 1.00 96.50 387 VAL A CA 1
ATOM 3044 C C . VAL A 1 387 ? -4.547 -26.655 8.033 1.00 96.50 387 VAL A C 1
ATOM 3046 O O . VAL A 1 387 ? -3.589 -26.811 8.808 1.00 96.50 387 VAL A O 1
ATOM 3049 N N . SER A 1 388 ? -5.667 -26.007 8.360 1.00 95.56 388 SER A N 1
ATOM 3050 C CA . SER A 1 388 ? -5.980 -25.389 9.647 1.00 95.56 388 SER A CA 1
ATOM 3051 C C . SER A 1 388 ? -5.145 -24.155 9.995 1.00 95.56 388 SER A C 1
ATOM 3053 O O . SER A 1 388 ? -4.997 -23.829 11.176 1.00 95.56 388 SER A O 1
ATOM 3055 N N . LEU A 1 389 ? -4.587 -23.458 8.998 1.00 96.06 389 LEU A N 1
ATOM 3056 C CA . LEU A 1 389 ? -4.109 -22.091 9.204 1.00 96.06 389 LEU A CA 1
ATOM 3057 C C . LEU A 1 389 ? -5.311 -21.216 9.612 1.00 96.06 389 LEU A C 1
ATOM 3059 O O . LEU A 1 389 ? -6.349 -21.299 8.955 1.00 96.06 389 LEU A O 1
ATOM 3063 N N . PRO A 1 390 ? -5.216 -20.394 10.672 1.00 96.94 390 PRO A N 1
ATOM 3064 C CA . PRO A 1 390 ? -6.337 -19.554 11.076 1.00 96.94 390 PRO A CA 1
ATOM 3065 C C . PRO A 1 390 ? -6.797 -18.628 9.943 1.00 96.94 390 PRO A C 1
ATOM 3067 O O . PRO A 1 390 ? -5.974 -18.098 9.194 1.00 96.94 390 PRO A O 1
ATOM 3070 N N . GLY A 1 391 ? -8.109 -18.413 9.842 1.00 97.00 391 GLY A N 1
ATOM 3071 C CA . GLY A 1 391 ? -8.673 -17.456 8.893 1.00 97.00 391 GLY A CA 1
ATOM 3072 C C . GLY A 1 391 ? -8.336 -16.011 9.273 1.00 97.00 391 GLY A C 1
ATOM 3073 O O . GLY A 1 391 ? -8.153 -15.686 10.448 1.00 97.00 391 GLY A O 1
ATOM 3074 N N . VAL A 1 392 ? -8.310 -15.134 8.278 1.00 98.38 392 VAL A N 1
ATOM 3075 C CA . VAL A 1 392 ? -8.095 -13.687 8.395 1.00 98.38 392 VAL A CA 1
ATOM 3076 C C . VAL A 1 392 ? -9.429 -12.975 8.198 1.00 98.38 392 VAL A C 1
ATOM 3078 O O . VAL A 1 392 ? -10.137 -13.256 7.231 1.00 98.38 392 VAL A O 1
ATOM 3081 N N . ILE A 1 393 ? -9.773 -12.016 9.061 1.00 98.44 393 ILE A N 1
ATOM 3082 C CA . ILE A 1 393 ? -10.999 -11.232 8.883 1.00 98.44 393 ILE A CA 1
ATOM 3083 C C . ILE A 1 393 ? -10.806 -10.224 7.730 1.00 98.44 393 ILE A C 1
ATOM 3085 O O . ILE A 1 393 ? -9.940 -9.341 7.806 1.00 98.44 393 ILE A O 1
ATOM 3089 N N . PRO A 1 394 ? -11.618 -10.294 6.659 1.00 98.12 394 PRO A N 1
ATOM 3090 C CA . PRO A 1 394 ? -11.635 -9.287 5.606 1.00 98.12 394 PRO A CA 1
ATOM 3091 C C . PRO A 1 394 ? -12.200 -7.956 6.121 1.00 98.12 394 PRO A C 1
ATOM 3093 O O . PRO A 1 394 ? -13.259 -7.897 6.749 1.00 98.12 394 PRO A O 1
ATOM 3096 N N . VAL A 1 395 ? -11.517 -6.858 5.802 1.00 98.44 395 VAL A N 1
ATOM 3097 C CA . VAL A 1 395 ? -11.918 -5.502 6.191 1.00 98.44 395 VAL A CA 1
ATOM 3098 C C . VAL A 1 395 ? -12.404 -4.716 4.978 1.00 98.44 395 VAL A C 1
ATOM 3100 O O . VAL A 1 395 ? -11.622 -4.357 4.091 1.00 98.44 395 VAL A O 1
ATOM 3103 N N . ALA A 1 396 ? -13.689 -4.373 4.984 1.00 97.88 396 ALA A N 1
ATOM 3104 C CA . ALA A 1 396 ? -14.306 -3.508 3.992 1.00 97.88 396 ALA A CA 1
ATOM 3105 C C . ALA A 1 396 ? -14.235 -2.049 4.459 1.00 97.88 396 ALA A C 1
ATOM 3107 O O . ALA A 1 396 ? -14.878 -1.648 5.428 1.00 97.88 396 ALA A O 1
ATOM 3108 N N . SER A 1 397 ? -13.426 -1.236 3.780 1.00 96.19 397 SER A N 1
ATOM 3109 C CA . SER A 1 397 ? -13.166 0.155 4.165 1.00 96.19 397 SER A CA 1
ATOM 3110 C C . SER A 1 397 ? -13.009 1.058 2.946 1.00 96.19 397 SER A C 1
ATOM 3112 O O . SER A 1 397 ? -12.417 0.657 1.947 1.00 96.19 397 SER A O 1
ATOM 3114 N N . GLY A 1 398 ? -13.495 2.298 3.055 1.00 91.69 398 GLY A N 1
ATOM 3115 C CA . GLY A 1 398 ? -13.257 3.364 2.077 1.00 91.69 398 GLY A CA 1
ATOM 3116 C C . GLY A 1 398 ? -14.496 3.798 1.291 1.00 91.69 398 GLY A C 1
ATOM 3117 O O . GLY A 1 398 ? -14.929 3.129 0.363 1.00 91.69 398 GLY A O 1
ATOM 3118 N N . GLY A 1 399 ? -15.012 4.995 1.595 1.00 94.12 399 GLY A N 1
ATOM 3119 C CA . GLY A 1 399 ? -16.118 5.604 0.837 1.00 94.12 399 GLY A CA 1
ATOM 3120 C C . GLY A 1 399 ? -17.468 4.904 1.007 1.00 94.12 399 GLY A C 1
ATOM 3121 O O . GLY A 1 399 ? -18.309 5.011 0.129 1.00 94.12 399 GLY A O 1
ATOM 3122 N N . ILE A 1 400 ? -17.670 4.183 2.109 1.00 97.69 400 ILE A N 1
ATOM 3123 C CA . ILE A 1 400 ? -18.933 3.512 2.439 1.00 97.69 400 ILE A CA 1
ATOM 3124 C C . ILE A 1 400 ? -19.719 4.295 3.503 1.00 97.69 400 ILE A C 1
ATOM 3126 O O . ILE A 1 400 ? -19.137 5.060 4.275 1.00 97.69 400 ILE A O 1
ATOM 3130 N N . HIS A 1 401 ? -21.041 4.110 3.521 1.00 98.25 401 HIS A N 1
ATOM 3131 C CA . HIS A 1 401 ? -22.015 4.777 4.403 1.00 98.25 401 HIS A CA 1
ATOM 3132 C C . HIS A 1 401 ? -23.258 3.890 4.598 1.00 98.25 401 HIS A C 1
ATOM 3134 O O . HIS A 1 401 ? -23.353 2.836 3.973 1.00 98.25 401 HIS A O 1
ATOM 3140 N N . VAL A 1 402 ? -24.225 4.320 5.416 1.00 98.00 402 VAL A N 1
ATOM 3141 C CA . VAL A 1 402 ? -25.387 3.516 5.857 1.00 98.00 402 VAL A CA 1
ATOM 3142 C C . VAL A 1 402 ? -26.190 2.844 4.730 1.00 98.00 402 VAL A C 1
ATOM 3144 O O . VAL A 1 402 ? -26.558 1.683 4.864 1.00 98.00 402 VAL A O 1
ATOM 3147 N N . TRP A 1 403 ? -26.391 3.502 3.581 1.00 97.88 403 TRP A N 1
ATOM 3148 C CA . TRP A 1 403 ? -27.075 2.889 2.425 1.00 97.88 403 TRP A CA 1
ATOM 3149 C C . TRP A 1 403 ? -26.340 1.697 1.799 1.00 97.88 403 TRP A C 1
ATOM 3151 O O . TRP A 1 403 ? -26.964 0.870 1.143 1.00 97.88 403 TRP A O 1
ATOM 3161 N N . HIS A 1 404 ? -25.030 1.580 2.010 1.00 98.12 404 HIS A N 1
ATOM 3162 C CA . HIS A 1 404 ? -24.243 0.442 1.541 1.00 98.12 404 HIS A CA 1
ATOM 3163 C C . HIS A 1 404 ? -24.346 -0.772 2.477 1.00 98.12 404 HIS A C 1
ATOM 3165 O O . HIS A 1 404 ? -23.927 -1.862 2.099 1.00 98.12 404 HIS A O 1
ATOM 3171 N N . MET A 1 405 ? -24.909 -0.616 3.682 1.00 98.25 405 MET A N 1
ATOM 3172 C CA . MET A 1 405 ? -24.931 -1.663 4.707 1.00 98.25 405 MET A CA 1
ATOM 3173 C C . MET A 1 405 ? -25.572 -2.988 4.252 1.00 98.25 405 MET A C 1
ATOM 3175 O O . MET A 1 405 ? -24.967 -4.031 4.516 1.00 98.25 405 MET A O 1
ATOM 3179 N N . PRO A 1 406 ? -26.714 -3.001 3.528 1.00 97.81 406 PRO A N 1
ATOM 3180 C CA . PRO A 1 406 ? -27.302 -4.254 3.052 1.00 97.81 406 PRO A CA 1
ATOM 3181 C C . PRO A 1 406 ? -26.372 -5.004 2.092 1.00 97.81 406 PRO A C 1
ATOM 3183 O O . PRO A 1 406 ? -26.139 -6.197 2.266 1.00 97.81 406 PRO A O 1
ATOM 3186 N N . ALA A 1 407 ? -25.776 -4.288 1.131 1.00 95.19 407 ALA A N 1
ATOM 3187 C CA . ALA A 1 407 ? -24.844 -4.865 0.164 1.00 95.19 407 ALA A CA 1
ATOM 3188 C C . ALA A 1 407 ? -23.567 -5.379 0.843 1.00 95.19 407 ALA A C 1
ATOM 3190 O O . ALA A 1 407 ? -23.112 -6.477 0.550 1.00 95.19 407 ALA A O 1
ATOM 3191 N N . LEU A 1 408 ? -23.006 -4.624 1.790 1.00 97.38 408 LEU A N 1
ATOM 3192 C CA . LEU A 1 408 ? -21.814 -5.044 2.531 1.00 97.38 408 LEU A CA 1
ATOM 3193 C C . LEU A 1 408 ? -22.077 -6.293 3.384 1.00 97.38 408 LEU A C 1
ATOM 3195 O O . LEU A 1 408 ? -21.241 -7.193 3.418 1.00 97.38 408 LEU A O 1
ATOM 3199 N N . THR A 1 409 ? -23.243 -6.364 4.032 1.00 96.56 409 THR A N 1
ATOM 3200 C CA . THR A 1 409 ? -23.652 -7.520 4.848 1.00 96.56 409 THR A CA 1
ATOM 3201 C C . THR A 1 409 ? -23.873 -8.767 3.987 1.00 96.56 409 THR A C 1
ATOM 3203 O O . THR A 1 409 ? -23.569 -9.871 4.433 1.00 96.56 409 THR A O 1
ATOM 3206 N N . GLU A 1 410 ? -24.368 -8.603 2.756 1.00 92.19 410 GLU A N 1
ATOM 3207 C CA . GLU A 1 410 ? -24.520 -9.697 1.786 1.00 92.19 410 GLU A CA 1
ATOM 3208 C C . GLU A 1 410 ? -23.170 -10.177 1.244 1.00 92.19 410 GLU A C 1
ATOM 3210 O O . GLU A 1 410 ? -22.895 -11.372 1.272 1.00 92.19 410 GLU A O 1
ATOM 3215 N N . ILE A 1 411 ? -22.310 -9.251 0.810 1.00 91.06 411 ILE A N 1
ATOM 3216 C CA . ILE A 1 411 ? -21.040 -9.573 0.146 1.00 91.06 411 ILE A CA 1
ATOM 3217 C C . ILE A 1 411 ? -20.032 -10.171 1.131 1.00 91.06 411 ILE A C 1
ATOM 3219 O O . ILE A 1 411 ? -19.407 -11.189 0.841 1.00 91.06 411 ILE A O 1
ATOM 3223 N N . PHE A 1 412 ? -19.834 -9.528 2.284 1.00 95.62 412 PHE A N 1
ATOM 3224 C CA . PHE A 1 412 ? -18.768 -9.908 3.212 1.00 95.62 412 PHE A CA 1
ATOM 3225 C C . PHE A 1 412 ? -19.239 -10.868 4.304 1.00 95.62 412 PHE A C 1
ATOM 3227 O O . PHE A 1 412 ? -18.411 -11.569 4.878 1.00 95.62 412 PHE A O 1
ATOM 3234 N N . GLY A 1 413 ? -20.542 -10.959 4.585 1.00 95.25 413 GLY A N 1
ATOM 3235 C CA . GLY A 1 413 ? -21.064 -11.801 5.663 1.00 95.25 413 GLY A CA 1
ATOM 3236 C C . GLY A 1 413 ? -20.571 -11.387 7.055 1.00 95.25 413 GLY A C 1
ATOM 3237 O O . GLY A 1 413 ? -19.960 -10.332 7.234 1.00 95.25 413 GLY A O 1
ATOM 3238 N N . ASP A 1 414 ? -20.849 -12.223 8.059 1.00 97.38 414 ASP A N 1
ATOM 3239 C CA . ASP A 1 414 ? -20.627 -11.864 9.467 1.00 97.38 414 ASP A CA 1
ATOM 3240 C C . ASP A 1 414 ? -19.153 -11.727 9.833 1.00 97.38 414 ASP A C 1
ATOM 3242 O O . ASP A 1 414 ? -18.800 -10.817 10.580 1.00 97.38 414 ASP A O 1
ATOM 3246 N N . ASP A 1 415 ? -18.291 -12.597 9.312 1.00 98.12 415 ASP A N 1
ATOM 3247 C CA . ASP A 1 415 ? -16.843 -12.574 9.542 1.00 98.12 415 ASP A CA 1
ATOM 3248 C C . ASP A 1 415 ? -16.169 -11.514 8.678 1.00 98.12 415 ASP A C 1
ATOM 3250 O O . ASP A 1 415 ? -15.475 -11.818 7.711 1.00 98.12 415 ASP A O 1
ATOM 3254 N N . SER A 1 416 ? -16.428 -10.254 9.022 1.00 98.19 416 SER A N 1
ATOM 3255 C CA . SER A 1 416 ? -15.854 -9.075 8.384 1.00 98.19 416 SER A CA 1
ATOM 3256 C C . SER A 1 416 ? -15.784 -7.886 9.346 1.00 98.19 416 SER A C 1
ATOM 3258 O O . SER A 1 416 ? -16.499 -7.833 10.352 1.00 98.19 416 SER A O 1
ATOM 3260 N N . VAL A 1 417 ? -14.935 -6.904 9.024 1.00 98.50 417 VAL A N 1
ATOM 3261 C CA . VAL A 1 417 ? -14.964 -5.577 9.660 1.00 98.50 417 VAL A CA 1
ATOM 3262 C C . VAL A 1 417 ? -15.407 -4.537 8.635 1.00 98.50 417 VAL A C 1
ATOM 3264 O O . VAL A 1 417 ? -14.738 -4.342 7.621 1.00 98.50 417 VAL A O 1
ATOM 3267 N N . LEU A 1 418 ? -16.496 -3.819 8.908 1.00 98.56 418 LEU A N 1
ATOM 3268 C CA . LEU A 1 418 ? -16.990 -2.732 8.060 1.00 98.56 418 LEU A CA 1
ATOM 3269 C C . LEU A 1 418 ? -16.561 -1.384 8.652 1.00 98.56 418 LEU A C 1
ATOM 3271 O O . LEU A 1 418 ? -16.907 -1.053 9.788 1.00 98.56 418 LEU A O 1
ATOM 3275 N N . GLN A 1 419 ? -15.782 -0.601 7.903 1.00 98.19 419 GLN A N 1
ATOM 3276 C CA . GLN A 1 419 ? -15.157 0.624 8.404 1.00 98.19 419 GLN A CA 1
ATOM 3277 C C . GLN A 1 419 ? -15.707 1.908 7.781 1.00 98.19 419 GLN A C 1
ATOM 3279 O O . GLN A 1 419 ? -15.489 2.212 6.604 1.00 98.19 419 GLN A O 1
ATOM 3284 N N . PHE A 1 420 ? -16.304 2.745 8.625 1.00 97.94 420 PHE A N 1
ATOM 3285 C CA . PHE A 1 420 ? -16.969 3.984 8.235 1.00 97.94 420 PHE A CA 1
ATOM 3286 C C . PHE A 1 420 ? -16.199 5.197 8.763 1.00 97.94 420 PHE A C 1
ATOM 3288 O O . PHE A 1 420 ? -16.555 5.765 9.787 1.00 97.94 420 PHE A O 1
ATOM 3295 N N . GLY A 1 421 ? -15.127 5.608 8.073 1.00 94.56 421 GLY A N 1
ATOM 3296 C CA . GLY A 1 421 ? -14.374 6.829 8.411 1.00 94.56 421 GLY A CA 1
ATOM 3297 C C . GLY A 1 421 ? -15.223 8.096 8.237 1.00 94.56 421 GLY A C 1
ATOM 3298 O O . GLY A 1 421 ? -15.866 8.574 9.169 1.00 94.56 421 GLY A O 1
ATOM 3299 N N . GLY A 1 422 ? -15.290 8.607 7.002 1.00 94.88 422 GLY A N 1
ATOM 3300 C CA . GLY A 1 422 ? -16.162 9.744 6.665 1.00 94.88 422 GLY A CA 1
ATOM 3301 C C . GLY A 1 422 ? -17.649 9.470 6.929 1.00 94.88 422 GLY A C 1
ATOM 3302 O O . GLY A 1 422 ? -18.364 10.380 7.326 1.00 94.88 422 GLY A O 1
ATOM 3303 N N . GLY A 1 423 ? -18.087 8.211 6.808 1.00 96.38 423 GLY A N 1
ATOM 3304 C CA . GLY A 1 423 ? -19.452 7.778 7.135 1.00 96.38 423 GLY A CA 1
ATOM 3305 C C . GLY A 1 423 ? -19.806 7.796 8.631 1.00 96.38 423 GLY A C 1
ATOM 3306 O O . GLY A 1 423 ? -20.945 7.504 8.974 1.00 96.38 423 GLY A O 1
ATOM 3307 N N . THR A 1 424 ? -18.856 8.117 9.519 1.00 98.06 424 THR A N 1
ATOM 3308 C CA . THR A 1 424 ? -19.107 8.364 10.953 1.00 98.06 424 THR A CA 1
ATOM 3309 C C . THR A 1 424 ? -18.815 9.820 11.298 1.00 98.06 424 THR A C 1
ATOM 3311 O O . THR A 1 424 ? -19.704 10.537 11.745 1.00 98.06 424 THR A O 1
ATOM 3314 N N . LEU A 1 425 ? -17.585 10.288 11.048 1.00 96.44 425 LEU A N 1
ATOM 3315 C CA . LEU A 1 425 ? -17.149 11.638 11.440 1.00 96.44 425 LEU A CA 1
ATOM 3316 C C . LEU A 1 425 ? -17.806 12.749 10.607 1.00 96.44 425 LEU A C 1
ATOM 3318 O O . LEU A 1 425 ? -17.829 13.898 11.028 1.00 96.44 425 LEU A O 1
ATOM 3322 N N . GLY A 1 426 ? -18.328 12.424 9.421 1.00 96.25 426 GLY A N 1
ATOM 3323 C CA . GLY A 1 426 ? -19.073 13.357 8.573 1.00 96.25 426 GLY A CA 1
ATOM 3324 C C . GLY A 1 426 ? -20.562 13.455 8.913 1.00 96.25 426 GLY A C 1
ATOM 3325 O O . GLY A 1 426 ? -21.299 14.103 8.175 1.00 96.25 426 GLY A O 1
ATOM 3326 N N . HIS A 1 427 ? -21.026 12.789 9.975 1.00 98.06 427 HIS A N 1
ATOM 3327 C CA . HIS A 1 427 ? -22.421 12.860 10.394 1.00 98.06 427 HIS A CA 1
ATOM 3328 C C . HIS A 1 427 ? -22.763 14.275 10.907 1.00 98.06 427 HIS A C 1
ATOM 3330 O O . HIS A 1 427 ? -22.012 14.821 11.720 1.00 98.06 427 HIS A O 1
ATOM 3336 N N . PRO A 1 428 ? -23.904 14.872 10.509 1.00 95.94 428 PRO A N 1
ATOM 3337 C CA . PRO A 1 428 ? -24.223 16.272 10.812 1.00 95.94 428 PRO A CA 1
ATOM 3338 C C . PRO A 1 428 ? -24.380 16.566 12.311 1.00 95.94 428 PRO A C 1
ATOM 3340 O O . PRO A 1 428 ? -24.289 17.716 12.724 1.00 95.94 428 PRO A O 1
ATOM 3343 N N . TRP A 1 429 ? -24.619 15.539 13.129 1.00 96.31 429 TRP A N 1
ATOM 3344 C CA . TRP A 1 429 ? -24.783 15.659 14.587 1.00 96.31 429 TRP A CA 1
ATOM 3345 C C . TRP A 1 429 ? -23.549 15.197 15.383 1.00 96.31 429 TRP A C 1
ATOM 3347 O O . TRP A 1 429 ? -23.622 15.026 16.596 1.00 96.31 429 TRP A O 1
ATOM 3357 N N . GLY A 1 430 ? -22.414 14.978 14.712 1.00 94.56 430 GLY A N 1
ATOM 3358 C CA . GLY A 1 430 ? -21.155 14.567 15.333 1.00 94.56 430 GLY A CA 1
ATOM 3359 C C . GLY A 1 430 ? -20.913 13.054 15.358 1.00 94.56 430 GLY A C 1
ATOM 3360 O O . GLY A 1 430 ? -21.717 12.251 14.878 1.00 94.56 430 GLY A O 1
ATOM 3361 N N . ASN A 1 431 ? -19.767 12.671 15.926 1.00 96.25 431 ASN A N 1
ATOM 3362 C CA . ASN A 1 431 ? -19.195 11.325 15.813 1.00 96.25 431 ASN A CA 1
ATOM 3363 C C . ASN A 1 431 ? -20.048 10.235 16.476 1.00 96.25 431 ASN A C 1
ATOM 3365 O O . ASN A 1 431 ? -20.248 9.178 15.880 1.00 96.25 431 ASN A O 1
ATOM 3369 N N . ALA A 1 432 ? -20.549 10.474 17.694 1.00 94.06 432 ALA A N 1
ATOM 3370 C CA . ALA A 1 432 ? -21.343 9.477 18.409 1.00 94.06 432 ALA A CA 1
ATOM 3371 C C . ALA A 1 432 ? -22.673 9.169 17.690 1.00 94.06 432 ALA A C 1
ATOM 3373 O O . ALA A 1 432 ? -22.933 7.990 17.458 1.00 94.06 432 ALA A O 1
ATOM 3374 N N . PRO A 1 433 ? -23.468 10.159 17.230 1.00 97.12 433 PRO A N 1
ATOM 3375 C CA . PRO A 1 433 ? -24.623 9.885 16.370 1.00 97.12 433 PRO A CA 1
ATOM 3376 C C . PRO A 1 433 ? -24.272 9.163 15.063 1.00 97.12 433 PRO A C 1
ATOM 3378 O O . PRO A 1 433 ? -24.979 8.242 14.666 1.00 97.12 433 PRO A O 1
ATOM 3381 N N . GLY A 1 434 ? -23.149 9.505 14.421 1.00 98.00 434 GLY A N 1
ATOM 3382 C CA . GLY A 1 434 ? -22.680 8.780 13.234 1.00 98.00 434 GLY A CA 1
ATOM 3383 C C . GLY A 1 434 ? -22.382 7.303 13.513 1.00 98.00 434 GLY A C 1
ATOM 3384 O O . GLY A 1 434 ? -22.712 6.428 12.712 1.00 98.00 434 GLY A O 1
ATOM 3385 N N . ALA A 1 435 ? -21.797 7.008 14.673 1.00 97.56 435 ALA A N 1
ATOM 3386 C CA . ALA A 1 435 ? -21.532 5.647 15.123 1.00 97.56 435 ALA A CA 1
ATOM 3387 C C . ALA A 1 435 ? -22.836 4.882 15.409 1.00 97.56 435 ALA A C 1
ATOM 3389 O O . ALA A 1 435 ? -22.974 3.739 14.965 1.00 97.56 435 ALA A O 1
ATOM 3390 N N . VAL A 1 436 ? -23.812 5.537 16.052 1.00 98.12 436 VAL A N 1
ATOM 3391 C CA . VAL A 1 436 ? -25.151 4.978 16.304 1.00 98.12 436 VAL A CA 1
ATOM 3392 C C . VAL A 1 436 ? -25.846 4.645 14.986 1.00 98.12 436 VAL A C 1
ATOM 3394 O O . VAL A 1 436 ? -26.322 3.525 14.820 1.00 98.12 436 VAL A O 1
ATOM 3397 N N . ALA A 1 437 ? -25.840 5.561 14.014 1.00 98.44 437 ALA A N 1
ATOM 3398 C CA . ALA A 1 437 ? -26.454 5.348 12.705 1.00 98.44 437 ALA A CA 1
ATOM 3399 C C . ALA A 1 437 ? -25.891 4.105 11.992 1.00 98.44 437 ALA A C 1
ATOM 3401 O O . ALA A 1 437 ? -26.652 3.270 11.497 1.00 98.44 437 ALA A O 1
ATOM 3402 N N . ASN A 1 438 ? -24.562 3.940 11.981 1.00 98.56 438 ASN A N 1
ATOM 3403 C CA . ASN A 1 438 ? -23.917 2.765 11.388 1.00 98.56 438 ASN A CA 1
ATOM 3404 C C . ASN A 1 438 ? -24.253 1.475 12.153 1.00 98.56 438 ASN A C 1
ATOM 3406 O O . ASN A 1 438 ? -24.510 0.444 11.530 1.00 98.56 438 ASN A O 1
ATOM 3410 N N . ARG A 1 439 ? -24.295 1.524 13.490 1.00 98.25 439 ARG A N 1
ATOM 3411 C CA . ARG A 1 439 ? -24.650 0.369 14.322 1.00 98.25 439 ARG A CA 1
ATOM 3412 C C . ARG A 1 439 ? -26.091 -0.083 14.099 1.00 98.25 439 ARG A C 1
ATOM 3414 O O . ARG A 1 439 ? -26.315 -1.267 13.863 1.00 98.25 439 ARG A O 1
ATOM 3421 N N . VAL A 1 440 ? -27.037 0.854 14.113 1.00 98.50 440 VAL A N 1
ATOM 3422 C CA . VAL A 1 440 ? -28.461 0.585 13.876 1.00 98.50 440 VAL A CA 1
ATOM 3423 C C . VAL A 1 440 ? -28.683 0.017 12.476 1.00 98.50 440 VAL A C 1
ATOM 3425 O O . VAL A 1 440 ? -29.368 -0.993 12.329 1.00 98.50 440 VAL A O 1
ATOM 3428 N N . ALA A 1 441 ? -28.068 0.615 11.449 1.00 98.62 441 ALA A N 1
ATOM 3429 C CA . ALA A 1 441 ? -28.168 0.112 10.081 1.00 98.62 441 ALA A CA 1
ATOM 3430 C C . ALA A 1 441 ? -27.672 -1.338 9.964 1.00 98.62 441 ALA A C 1
ATOM 3432 O O . ALA A 1 441 ? -28.311 -2.151 9.295 1.00 98.62 441 ALA A O 1
ATOM 3433 N N . LEU A 1 442 ? -26.549 -1.667 10.616 1.00 98.56 442 LEU A N 1
ATOM 3434 C CA . LEU A 1 442 ? -25.993 -3.017 10.590 1.00 98.56 442 LEU A CA 1
ATOM 3435 C C . LEU A 1 442 ? -26.915 -4.025 11.278 1.00 98.56 442 LEU A C 1
ATOM 3437 O O . LEU A 1 442 ? -27.222 -5.064 10.697 1.00 98.56 442 LEU A O 1
ATOM 3441 N N . GLU A 1 443 ? -27.362 -3.730 12.498 1.00 98.25 443 GLU A N 1
ATOM 3442 C CA . GLU A 1 443 ? -28.219 -4.647 13.255 1.00 98.25 443 GLU A CA 1
ATOM 3443 C C . GLU A 1 443 ? -29.567 -4.868 12.567 1.00 98.25 443 GLU A C 1
ATOM 3445 O O . GLU A 1 443 ? -30.021 -6.007 12.498 1.00 98.25 443 GLU A O 1
ATOM 3450 N N . ALA A 1 444 ? -30.150 -3.830 11.956 1.00 98.38 444 ALA A N 1
ATOM 3451 C CA . ALA A 1 444 ? -31.360 -3.966 11.150 1.00 98.38 444 ALA A CA 1
ATOM 3452 C C . ALA A 1 444 ? -31.148 -4.887 9.934 1.00 98.38 444 ALA A C 1
ATOM 3454 O O . ALA A 1 444 ? -32.001 -5.724 9.637 1.00 98.38 444 ALA A O 1
ATOM 3455 N N . CYS A 1 445 ? -30.003 -4.782 9.247 1.00 98.50 445 CYS A N 1
ATOM 3456 C CA . CYS A 1 445 ? -29.671 -5.668 8.126 1.00 98.50 445 CYS A CA 1
ATOM 3457 C C . CYS A 1 445 ? -29.460 -7.116 8.586 1.00 98.50 445 CYS A C 1
ATOM 3459 O O . CYS A 1 445 ? -29.981 -8.041 7.967 1.00 98.50 445 CYS A O 1
ATOM 3461 N N . VAL A 1 446 ? -28.722 -7.327 9.678 1.00 98.31 446 VAL A N 1
ATOM 3462 C CA . VAL A 1 446 ? -28.476 -8.666 10.234 1.00 98.31 446 VAL A CA 1
ATOM 3463 C C . VAL A 1 446 ? -29.783 -9.305 10.703 1.00 98.31 446 VAL A C 1
ATOM 3465 O O . VAL A 1 446 ? -30.035 -10.465 10.383 1.00 98.31 446 VAL A O 1
ATOM 3468 N N . GLN A 1 447 ? -30.639 -8.552 11.399 1.00 97.94 447 GLN A N 1
ATOM 3469 C CA . GLN A 1 447 ? -31.958 -9.021 11.818 1.00 97.94 447 GLN A CA 1
ATOM 3470 C C . GLN A 1 447 ? -32.803 -9.425 10.606 1.00 97.94 447 GLN A C 1
ATOM 3472 O O . GLN A 1 447 ? -33.254 -10.565 10.537 1.00 97.94 447 GLN A O 1
ATOM 3477 N N . ALA A 1 448 ? -32.948 -8.536 9.620 1.00 97.81 448 ALA A N 1
ATOM 3478 C CA . ALA A 1 448 ? -33.731 -8.799 8.416 1.00 97.81 448 ALA A CA 1
ATOM 3479 C C . ALA A 1 448 ? -33.231 -10.036 7.650 1.00 97.81 448 ALA A C 1
ATOM 3481 O O . ALA A 1 448 ? -34.028 -10.884 7.249 1.00 97.81 448 ALA A O 1
ATOM 3482 N N . ARG A 1 449 ? -31.909 -10.179 7.493 1.00 97.69 449 ARG A N 1
ATOM 3483 C CA . ARG A 1 449 ? -31.293 -11.358 6.870 1.00 97.69 449 ARG A CA 1
ATOM 3484 C C . ARG A 1 449 ? -31.616 -12.634 7.643 1.00 97.69 449 ARG A C 1
ATOM 3486 O O . ARG A 1 449 ? -31.971 -13.643 7.040 1.00 97.69 449 ARG A O 1
ATOM 3493 N N . ASN A 1 450 ? -31.493 -12.601 8.969 1.00 97.69 450 ASN A N 1
ATOM 3494 C CA . ASN A 1 450 ? -31.749 -13.762 9.822 1.00 97.69 450 ASN A CA 1
ATOM 3495 C C . ASN A 1 450 ? -33.245 -14.135 9.862 1.00 97.69 450 ASN A C 1
ATOM 3497 O O . ASN A 1 450 ? -33.577 -15.304 10.037 1.00 97.69 450 ASN A O 1
ATOM 3501 N N . GLU A 1 451 ? -34.140 -13.169 9.638 1.00 97.50 451 GLU A N 1
ATOM 3502 C CA . GLU A 1 451 ? -35.582 -13.373 9.431 1.00 97.50 451 GLU A CA 1
ATOM 3503 C C . GLU A 1 451 ? -35.928 -13.880 8.014 1.00 97.50 451 GLU A C 1
ATOM 3505 O O . GLU A 1 451 ? -37.083 -14.201 7.736 1.00 97.50 451 GLU A O 1
ATOM 3510 N N . GLY A 1 452 ? -34.937 -14.005 7.123 1.00 95.69 452 GLY A N 1
ATOM 3511 C CA . GLY A 1 452 ? -35.090 -14.556 5.775 1.00 95.69 452 GLY A CA 1
ATOM 3512 C C . GLY A 1 452 ? -35.418 -13.532 4.685 1.00 95.69 452 GLY A C 1
ATOM 3513 O O . GLY A 1 452 ? -35.796 -13.938 3.586 1.00 95.69 452 GLY A O 1
ATOM 3514 N N . ARG A 1 453 ? -35.282 -12.228 4.961 1.00 96.25 453 ARG A N 1
ATOM 3515 C CA . ARG A 1 453 ? -35.459 -11.165 3.957 1.00 96.25 453 ARG A CA 1
ATOM 3516 C C . ARG A 1 453 ? -34.272 -11.105 3.000 1.00 96.25 453 ARG A C 1
ATOM 3518 O O . ARG A 1 453 ? -33.126 -11.329 3.397 1.00 96.25 453 ARG A O 1
ATOM 3525 N N . ASP A 1 454 ? -34.538 -10.746 1.748 1.00 95.12 454 ASP A N 1
ATOM 3526 C CA . ASP A 1 454 ? -33.495 -10.609 0.730 1.00 95.12 454 ASP A CA 1
ATOM 3527 C C . ASP A 1 454 ? -32.848 -9.219 0.816 1.00 95.12 454 ASP A C 1
ATOM 3529 O O . ASP A 1 454 ? -33.424 -8.223 0.378 1.00 95.12 454 ASP A O 1
ATOM 3533 N N . LEU A 1 455 ? -31.631 -9.133 1.364 1.00 94.62 455 LEU A N 1
ATOM 3534 C CA . LEU A 1 455 ? -30.908 -7.861 1.489 1.00 94.62 455 LEU A CA 1
ATOM 3535 C C . LEU A 1 455 ? -30.602 -7.196 0.139 1.00 94.62 455 LEU A C 1
ATOM 3537 O O . LEU A 1 455 ? -30.528 -5.966 0.083 1.00 94.62 455 LEU A O 1
ATOM 3541 N N . ALA A 1 456 ? -30.435 -7.971 -0.936 1.00 90.56 456 ALA A N 1
ATOM 3542 C CA . ALA A 1 456 ? -30.127 -7.429 -2.255 1.00 90.56 456 ALA A CA 1
ATOM 3543 C C . ALA A 1 456 ? -31.352 -6.744 -2.880 1.00 90.56 456 ALA A C 1
ATOM 3545 O O . ALA A 1 456 ? -31.219 -5.694 -3.511 1.00 90.56 456 ALA A O 1
ATOM 3546 N N . ALA A 1 457 ? -32.547 -7.303 -2.668 1.00 93.50 457 ALA A N 1
ATOM 3547 C CA . ALA A 1 457 ? -33.798 -6.746 -3.182 1.00 93.50 457 ALA A CA 1
ATOM 3548 C C . ALA A 1 457 ? -34.434 -5.713 -2.232 1.00 93.50 457 ALA A C 1
ATOM 3550 O O . ALA A 1 457 ? -34.930 -4.673 -2.670 1.00 93.50 457 ALA A O 1
ATOM 3551 N N . GLU A 1 458 ? -34.414 -5.978 -0.925 1.00 95.94 458 GLU A N 1
ATOM 3552 C CA . GLU A 1 458 ? -35.160 -5.231 0.095 1.00 95.94 458 GLU A CA 1
ATOM 3553 C C . GLU A 1 458 ? -34.290 -4.279 0.928 1.00 95.94 458 GLU A C 1
ATOM 3555 O O . GLU A 1 458 ? -34.818 -3.538 1.761 1.00 95.94 458 GLU A O 1
ATOM 3560 N N . GLY A 1 459 ? -32.971 -4.243 0.709 1.00 94.94 459 GLY A N 1
ATOM 3561 C CA . GLY A 1 459 ? -32.021 -3.497 1.542 1.00 94.94 459 GLY A CA 1
ATOM 3562 C C . GLY A 1 459 ? -32.406 -2.036 1.791 1.00 94.94 459 GLY A C 1
ATOM 3563 O O . GLY A 1 459 ? -32.399 -1.562 2.926 1.00 94.94 459 GLY A O 1
ATOM 3564 N N . ASN A 1 460 ? -32.835 -1.323 0.747 1.00 95.75 460 ASN A N 1
ATOM 3565 C CA . ASN A 1 460 ? -33.270 0.070 0.882 1.00 95.75 460 ASN A CA 1
ATOM 3566 C C . ASN A 1 460 ? -34.562 0.224 1.702 1.00 95.75 460 ASN A C 1
ATOM 3568 O O . ASN A 1 460 ? -34.758 1.259 2.335 1.00 95.75 460 ASN A O 1
ATOM 3572 N N . ALA A 1 461 ? -35.469 -0.756 1.665 1.00 96.94 461 ALA A N 1
ATOM 3573 C CA . ALA A 1 461 ? -36.687 -0.732 2.472 1.00 96.94 461 ALA A CA 1
ATOM 3574 C C . ALA A 1 461 ? -36.357 -0.964 3.952 1.00 96.94 461 ALA A C 1
ATOM 3576 O O . ALA A 1 461 ? -36.820 -0.195 4.789 1.00 96.94 461 ALA A O 1
ATOM 3577 N N . ILE A 1 462 ? -35.473 -1.923 4.249 1.00 98.06 462 ILE A N 1
ATOM 3578 C CA . ILE A 1 462 ? -34.989 -2.220 5.608 1.00 98.06 462 ILE A CA 1
ATOM 3579 C C . ILE A 1 462 ? -34.369 -0.974 6.253 1.00 98.06 462 ILE A C 1
ATOM 3581 O O . ILE A 1 462 ? -34.736 -0.599 7.366 1.00 98.06 462 ILE A O 1
ATOM 3585 N N . ILE A 1 463 ? -33.484 -0.272 5.535 1.00 98.25 463 ILE A N 1
ATOM 3586 C CA . ILE A 1 463 ? -32.857 0.960 6.043 1.00 98.25 463 ILE A CA 1
ATOM 3587 C C . ILE A 1 463 ? -33.898 2.061 6.302 1.00 98.25 463 ILE A C 1
ATOM 3589 O O . ILE A 1 463 ? -33.835 2.737 7.329 1.00 98.25 463 ILE A O 1
ATOM 3593 N N . ARG A 1 464 ? -34.896 2.217 5.420 1.00 97.50 464 ARG A N 1
ATOM 3594 C CA . ARG A 1 464 ? -35.992 3.187 5.613 1.00 97.50 464 ARG A CA 1
ATOM 3595 C C . ARG A 1 464 ? -36.951 2.809 6.739 1.00 97.50 464 ARG A C 1
ATOM 3597 O O . ARG A 1 464 ? -37.597 3.683 7.304 1.00 97.50 464 ARG A O 1
ATOM 3604 N N . GLU A 1 465 ? -37.112 1.527 7.038 1.00 97.81 465 GLU A N 1
ATOM 3605 C CA . GLU A 1 465 ? -37.902 1.064 8.180 1.00 97.81 465 GLU A CA 1
ATOM 3606 C C . GLU A 1 465 ? -37.174 1.364 9.489 1.00 97.81 465 GLU A C 1
ATOM 3608 O O . GLU A 1 465 ? -37.782 1.916 10.406 1.00 97.81 465 GLU A O 1
ATOM 3613 N N . ALA A 1 466 ? -35.867 1.093 9.541 1.00 97.94 466 ALA A N 1
ATOM 3614 C CA . ALA A 1 466 ? -35.023 1.409 10.688 1.00 97.94 466 ALA A CA 1
ATOM 3615 C C . ALA A 1 466 ? -34.928 2.923 10.959 1.00 97.94 466 ALA A C 1
ATOM 3617 O O . ALA A 1 466 ? -34.965 3.363 12.110 1.00 97.94 466 ALA A O 1
ATOM 3618 N N . SER A 1 467 ? -34.887 3.751 9.909 1.00 97.38 467 SER A N 1
ATOM 3619 C CA . SER A 1 467 ? -34.812 5.209 10.058 1.00 97.38 467 SER A CA 1
ATOM 3620 C C . SER A 1 467 ? -36.077 5.849 10.645 1.00 97.38 467 SER A C 1
ATOM 3622 O O . SER A 1 467 ? -36.017 6.979 11.121 1.00 97.38 467 SER A O 1
ATOM 3624 N N . LYS A 1 468 ? -37.222 5.149 10.668 1.00 97.38 468 LYS A N 1
ATOM 3625 C CA . LYS A 1 468 ? -38.453 5.664 11.301 1.00 97.38 468 LYS A CA 1
ATOM 3626 C C . LYS A 1 468 ? -38.331 5.787 12.818 1.00 97.38 468 LYS A C 1
ATOM 3628 O O . LYS A 1 468 ? -39.022 6.615 13.403 1.00 97.38 468 LYS A O 1
ATOM 3633 N N . TRP A 1 469 ? -37.499 4.957 13.446 1.00 96.56 469 TRP A N 1
ATOM 3634 C CA . TRP A 1 469 ? -37.328 4.924 14.900 1.00 96.56 469 TRP A CA 1
ATOM 3635 C C . TRP A 1 469 ? -35.912 5.292 15.364 1.00 96.56 469 TRP A C 1
ATOM 3637 O O . TRP A 1 469 ? -35.735 5.545 16.552 1.00 96.56 469 TRP A O 1
ATOM 3647 N N . SER A 1 470 ? -34.925 5.386 14.461 1.00 97.81 470 SER A N 1
ATOM 3648 C CA . SER A 1 470 ? -33.603 5.967 14.745 1.00 97.81 470 SER A CA 1
ATOM 3649 C C . SER A 1 470 ? -33.412 7.301 14.006 1.00 97.81 470 SER A C 1
ATOM 3651 O O . SER A 1 470 ? -33.157 7.308 12.795 1.00 97.81 470 SER A O 1
ATOM 3653 N N . PRO A 1 471 ? -33.501 8.440 14.721 1.00 98.00 471 PRO A N 1
ATOM 3654 C CA . PRO A 1 471 ? -33.254 9.764 14.154 1.00 98.00 471 PRO A CA 1
ATOM 3655 C C . PRO A 1 471 ? -31.839 9.930 13.590 1.00 98.00 471 PRO A C 1
ATOM 3657 O O . PRO A 1 471 ? -31.663 10.576 12.559 1.00 98.00 471 PRO A O 1
ATOM 3660 N N . GLU A 1 472 ? -30.833 9.324 14.226 1.00 98.00 472 GLU A N 1
ATOM 3661 C CA . GLU A 1 472 ? -29.441 9.355 13.768 1.00 98.00 472 GLU A CA 1
ATOM 3662 C C . GLU A 1 472 ? -29.308 8.669 12.408 1.00 98.00 472 GLU A C 1
ATOM 3664 O O . GLU A 1 472 ? -28.710 9.213 11.480 1.00 98.00 472 GLU A O 1
ATOM 3669 N N . LEU A 1 473 ? -29.932 7.496 12.244 1.00 98.38 473 LEU A N 1
ATOM 3670 C CA . LEU A 1 473 ? -29.957 6.817 10.955 1.00 98.38 473 LEU A CA 1
ATOM 3671 C C . LEU A 1 473 ? -30.715 7.633 9.901 1.00 98.38 473 LEU A C 1
ATOM 3673 O O . LEU A 1 473 ? -30.267 7.696 8.758 1.00 98.38 473 LEU A O 1
ATOM 3677 N N . ALA A 1 474 ? -31.827 8.280 10.258 1.00 97.75 474 ALA A N 1
ATOM 3678 C CA . ALA A 1 474 ? -32.564 9.143 9.335 1.00 97.75 474 ALA A CA 1
ATOM 3679 C C . ALA A 1 474 ? -31.709 10.316 8.830 1.00 97.75 474 ALA A C 1
ATOM 3681 O O . ALA A 1 474 ? -31.669 10.567 7.624 1.00 97.75 474 ALA A O 1
ATOM 3682 N N . ALA A 1 475 ? -30.977 10.982 9.727 1.00 97.62 475 ALA A N 1
ATOM 3683 C CA . ALA A 1 475 ? -30.064 12.063 9.370 1.00 97.62 475 ALA A CA 1
ATOM 3684 C C . ALA A 1 475 ? -28.933 11.572 8.451 1.00 97.62 475 ALA A C 1
ATOM 3686 O O . ALA A 1 475 ? -28.691 12.169 7.402 1.00 97.62 475 ALA A O 1
ATOM 3687 N N . ALA A 1 476 ? -28.293 10.446 8.784 1.00 97.75 476 ALA A N 1
ATOM 3688 C CA . ALA A 1 476 ? -27.267 9.827 7.942 1.00 97.75 476 ALA A CA 1
ATOM 3689 C C . ALA A 1 476 ? -27.798 9.448 6.547 1.00 97.75 476 ALA A C 1
ATOM 3691 O O . ALA A 1 476 ? -27.129 9.656 5.531 1.00 97.75 476 ALA A O 1
ATOM 3692 N N . CYS A 1 477 ? -29.013 8.895 6.495 1.00 97.75 477 CYS A N 1
ATOM 3693 C CA . CYS A 1 477 ? -29.670 8.515 5.253 1.00 97.75 477 CYS A CA 1
ATOM 3694 C C . CYS A 1 477 ? -29.902 9.724 4.349 1.00 97.75 477 CYS A C 1
ATOM 3696 O O . CYS A 1 477 ? -29.647 9.632 3.150 1.00 97.75 477 CYS A O 1
ATOM 3698 N N . GLU A 1 478 ? -30.351 10.847 4.907 1.00 97.31 478 GLU A N 1
ATOM 3699 C CA . GLU A 1 478 ? -30.642 12.050 4.130 1.00 97.31 478 GLU A CA 1
ATOM 3700 C C . GLU A 1 478 ? -29.375 12.675 3.535 1.00 97.31 478 GLU A C 1
ATOM 3702 O O . GLU A 1 478 ? -29.375 13.065 2.368 1.00 97.31 478 GLU A O 1
ATOM 3707 N N . VAL A 1 479 ? -28.273 12.687 4.292 1.00 95.94 479 VAL A N 1
ATOM 3708 C CA . VAL A 1 479 ? -26.997 13.274 3.849 1.00 95.94 479 VAL A CA 1
ATOM 3709 C C . VAL A 1 479 ? -26.367 12.501 2.685 1.00 95.94 479 VAL A C 1
ATOM 3711 O O . VAL A 1 479 ? -25.784 13.114 1.792 1.00 95.94 479 VAL A O 1
ATOM 3714 N N . TRP A 1 480 ? -26.470 11.168 2.665 1.00 96.81 480 TRP A N 1
ATOM 3715 C CA . TRP A 1 480 ? -25.728 10.329 1.708 1.00 96.81 480 TRP A CA 1
ATOM 3716 C C . TRP A 1 480 ? -26.594 9.544 0.711 1.00 96.81 480 TRP A C 1
ATOM 3718 O O . TRP A 1 480 ? -26.079 8.659 0.033 1.00 96.81 480 TRP A O 1
ATOM 3728 N N . LYS A 1 481 ? -27.895 9.838 0.580 1.00 93.25 481 LYS A N 1
ATOM 3729 C CA . LYS A 1 481 ? -28.808 9.086 -0.315 1.00 93.25 481 LYS A CA 1
ATOM 3730 C C . LYS A 1 481 ? -28.427 9.102 -1.798 1.00 93.25 481 LYS A C 1
ATOM 3732 O O . LYS A 1 481 ? -28.756 8.159 -2.513 1.00 93.25 481 LYS A O 1
ATOM 3737 N N . GLU A 1 482 ? -27.754 10.154 -2.260 1.00 94.38 482 GLU A N 1
ATOM 3738 C CA . GLU A 1 482 ? -27.372 10.321 -3.672 1.00 94.38 482 GLU A CA 1
ATOM 3739 C C . GLU A 1 482 ? -25.919 9.914 -3.955 1.00 94.38 482 GLU A C 1
ATOM 3741 O O . GLU A 1 482 ? -25.497 9.885 -5.108 1.00 94.38 482 GLU A O 1
ATOM 3746 N N . ILE A 1 483 ? -25.139 9.592 -2.919 1.00 95.19 483 ILE A N 1
ATOM 3747 C CA . ILE A 1 483 ? -23.715 9.300 -3.069 1.00 95.19 483 ILE A CA 1
ATOM 3748 C C . ILE A 1 483 ? -23.532 7.845 -3.501 1.00 95.19 483 ILE A C 1
ATOM 3750 O O . ILE A 1 483 ? -23.885 6.915 -2.780 1.00 95.19 483 ILE A O 1
ATOM 3754 N N . LYS A 1 484 ? -22.955 7.654 -4.690 1.00 93.94 484 LYS A N 1
ATOM 3755 C CA . LYS A 1 484 ? -22.585 6.350 -5.251 1.00 93.94 484 LYS A CA 1
ATOM 3756 C C . LYS A 1 484 ? -21.267 6.449 -6.010 1.00 93.94 484 LYS A C 1
ATOM 3758 O O . LYS A 1 484 ? -20.928 7.507 -6.537 1.00 93.94 484 LYS A O 1
ATOM 3763 N N . PHE A 1 485 ? -20.546 5.335 -6.097 1.00 94.75 485 PHE A N 1
ATOM 3764 C CA . PHE A 1 485 ? -19.274 5.234 -6.813 1.00 94.75 485 PHE A CA 1
ATOM 3765 C C . PHE A 1 485 ? -19.392 4.229 -7.964 1.00 94.75 485 PHE A C 1
ATOM 3767 O O . PHE A 1 485 ? -18.966 3.085 -7.857 1.00 94.75 485 PHE A O 1
ATOM 3774 N N . GLU A 1 486 ? -19.995 4.654 -9.073 1.00 94.50 486 GLU A N 1
ATOM 3775 C CA . GLU A 1 486 ? -20.248 3.798 -10.239 1.00 94.50 486 GLU A CA 1
ATOM 3776 C C . GLU A 1 486 ? -19.208 4.070 -11.336 1.00 94.50 486 GLU A C 1
ATOM 3778 O O . GLU A 1 486 ? -19.364 4.961 -12.171 1.00 94.50 486 GLU A O 1
ATOM 3783 N N . PHE A 1 487 ? -18.120 3.298 -11.324 1.00 93.62 487 PHE A N 1
ATOM 3784 C CA . PHE A 1 487 ? -17.043 3.377 -12.313 1.00 93.62 487 PHE A CA 1
ATOM 3785 C C . PHE A 1 487 ? -16.748 1.998 -12.904 1.00 93.62 487 PHE A C 1
ATOM 3787 O O . PHE A 1 487 ? -16.946 0.972 -12.257 1.00 93.62 487 PHE A O 1
ATOM 3794 N N . THR A 1 488 ? -16.251 1.966 -14.143 1.00 92.62 488 THR A N 1
ATOM 3795 C CA . THR A 1 488 ? -15.822 0.705 -14.766 1.00 92.62 488 THR A CA 1
ATOM 3796 C C . THR A 1 488 ? -14.565 0.189 -14.063 1.00 92.62 488 THR A C 1
ATOM 3798 O O . THR A 1 488 ? -13.591 0.932 -13.935 1.00 92.62 488 THR A O 1
ATOM 3801 N N . ALA A 1 489 ? -14.586 -1.068 -13.612 1.00 91.75 489 ALA A N 1
ATOM 3802 C CA . ALA A 1 489 ? -13.432 -1.709 -12.985 1.00 91.75 489 ALA A CA 1
ATOM 3803 C C . ALA A 1 489 ? -12.302 -1.939 -14.003 1.00 91.75 489 ALA A C 1
ATOM 3805 O O . ALA A 1 489 ? -12.559 -2.350 -15.138 1.00 91.75 489 ALA A O 1
ATOM 3806 N N . VAL A 1 490 ? -11.059 -1.677 -13.592 1.00 94.81 490 VAL A N 1
ATOM 3807 C CA . VAL A 1 490 ? -9.856 -1.930 -14.397 1.00 94.81 490 VAL A CA 1
ATOM 3808 C C . VAL A 1 490 ? -9.476 -3.409 -14.327 1.00 94.81 490 VAL A C 1
ATOM 3810 O O . VAL A 1 490 ? -9.252 -4.042 -15.361 1.00 94.81 490 VAL A O 1
ATOM 3813 N N . ASP A 1 491 ? -9.437 -3.975 -13.123 1.00 93.31 491 ASP A N 1
ATOM 3814 C CA . ASP A 1 491 ? -9.226 -5.399 -12.907 1.00 93.31 491 ASP A CA 1
ATOM 3815 C C . ASP A 1 491 ? -10.554 -6.154 -13.001 1.00 93.31 491 ASP A C 1
ATOM 3817 O O . ASP A 1 491 ? -11.484 -5.945 -12.223 1.00 93.31 491 ASP A O 1
ATOM 3821 N N . THR A 1 492 ? -10.656 -7.022 -14.002 1.00 93.75 492 THR A N 1
ATOM 3822 C CA . THR A 1 492 ? -11.867 -7.789 -14.311 1.00 93.75 492 THR A CA 1
ATOM 3823 C C . THR A 1 492 ? -11.499 -9.216 -14.684 1.00 93.75 492 THR A C 1
ATOM 3825 O O . THR A 1 492 ? -10.423 -9.475 -15.229 1.00 93.75 492 THR A O 1
ATOM 3828 N N . LEU A 1 493 ? -12.405 -10.161 -14.437 1.00 92.44 493 LEU A N 1
ATOM 3829 C CA . LEU A 1 493 ? -12.205 -11.555 -14.829 1.00 92.44 493 LEU A CA 1
ATOM 3830 C C . LEU A 1 493 ? -12.086 -11.708 -16.349 1.00 92.44 493 LEU A C 1
ATOM 3832 O O . LEU A 1 493 ? -12.559 -10.878 -17.129 1.00 92.44 493 LEU A O 1
ATOM 3836 N N . ASP A 1 494 ? -11.430 -12.781 -16.784 1.00 86.81 494 ASP A N 1
ATOM 3837 C CA . ASP A 1 494 ? -11.420 -13.165 -18.194 1.00 86.81 494 ASP A CA 1
ATOM 3838 C C . ASP A 1 494 ? -12.802 -13.700 -18.564 1.00 86.81 494 ASP A C 1
ATOM 3840 O O . ASP A 1 494 ? -13.245 -14.729 -18.052 1.00 86.81 494 ASP A O 1
ATOM 3844 N N . LYS A 1 495 ? -13.514 -12.980 -19.432 1.00 67.88 495 LYS A N 1
ATOM 3845 C CA . LYS A 1 495 ? -14.829 -13.409 -19.905 1.00 67.88 495 LYS A CA 1
ATOM 3846 C C . LYS A 1 495 ? -14.634 -14.495 -20.957 1.00 67.88 495 LYS A C 1
ATOM 3848 O O . LYS A 1 495 ? -14.293 -14.201 -22.100 1.00 67.88 495 LYS A O 1
ATOM 3853 N N . GLY A 1 496 ? -14.861 -15.749 -20.580 1.00 54.75 496 GLY A N 1
ATOM 3854 C CA . GLY A 1 496 ? -15.067 -16.812 -21.559 1.00 54.75 496 GLY A CA 1
ATOM 3855 C C . GLY A 1 496 ? -16.333 -16.538 -22.379 1.00 54.75 496 GLY A C 1
ATOM 3856 O O . GLY A 1 496 ? -17.309 -15.996 -21.857 1.00 54.75 496 GLY A O 1
ATOM 3857 N N . GLN A 1 497 ? -16.346 -16.933 -23.654 1.00 36.03 497 GLN A N 1
ATOM 3858 C CA . GLN A 1 497 ? -17.604 -17.222 -24.346 1.00 36.03 497 GLN A CA 1
ATOM 3859 C C . GLN A 1 497 ? -18.225 -18.455 -23.677 1.00 36.03 497 GLN A C 1
ATOM 3861 O O . GLN A 1 497 ? -18.057 -19.579 -24.133 1.00 36.03 497 GLN A O 1
ATOM 3866 N N . GLU A 1 498 ? -18.886 -18.260 -22.541 1.00 38.66 498 GLU A N 1
ATOM 3867 C CA . GLU A 1 498 ? -19.686 -19.307 -21.920 1.00 38.66 498 GLU A CA 1
ATOM 3868 C C . GLU A 1 498 ? -20.971 -19.424 -22.753 1.00 38.66 498 GLU A C 1
ATOM 3870 O O . GLU A 1 498 ? -21.758 -18.474 -22.840 1.00 38.66 498 GLU A O 1
ATOM 3875 N N . ASN A 1 499 ? -21.154 -20.558 -23.438 1.00 39.56 499 ASN A N 1
ATOM 3876 C CA . ASN A 1 499 ? -22.389 -20.848 -24.161 1.00 39.56 499 ASN A CA 1
ATOM 3877 C C . ASN A 1 499 ? -23.560 -20.662 -23.186 1.00 39.56 499 ASN A C 1
ATOM 3879 O O . ASN A 1 499 ? -23.576 -21.248 -22.105 1.00 39.56 499 ASN A O 1
ATOM 3883 N N . SER A 1 500 ? -24.556 -19.860 -23.568 1.00 38.47 500 SER A N 1
ATOM 3884 C CA . SER A 1 500 ? -25.715 -19.488 -22.734 1.00 38.47 500 SER A CA 1
ATOM 3885 C C . SER A 1 500 ? -26.427 -20.679 -22.071 1.00 38.47 500 SER A C 1
ATOM 3887 O O . SER A 1 500 ? -27.080 -20.523 -21.041 1.00 38.47 500 SER A O 1
ATOM 3889 N N . MET A 1 501 ? -26.257 -21.878 -22.628 1.00 35.03 501 MET A N 1
ATOM 3890 C CA . MET A 1 501 ? -26.790 -23.135 -22.122 1.00 35.03 501 MET A CA 1
ATOM 3891 C C . MET A 1 501 ? -26.079 -23.644 -20.853 1.00 35.03 501 MET A C 1
ATOM 3893 O O . MET A 1 501 ? -26.767 -24.081 -19.935 1.00 35.03 501 MET A O 1
ATOM 3897 N N . GLU A 1 502 ? -24.752 -23.520 -20.727 1.00 39.34 502 GLU A N 1
ATOM 3898 C CA . GLU A 1 502 ? -24.017 -23.916 -19.507 1.00 39.34 502 GLU A CA 1
ATOM 3899 C C . GLU A 1 502 ? -24.320 -22.980 -18.339 1.00 39.34 502 GLU A C 1
ATOM 3901 O O . GLU A 1 502 ? -24.558 -23.440 -17.224 1.00 39.34 502 GLU A O 1
ATOM 3906 N N . ARG A 1 503 ? -24.439 -21.675 -18.606 1.00 41.84 503 ARG A N 1
ATOM 3907 C CA . ARG A 1 503 ? -24.854 -20.689 -17.603 1.00 41.84 503 ARG A CA 1
ATOM 3908 C C . ARG A 1 503 ? -26.280 -20.946 -17.108 1.00 41.84 503 ARG A C 1
ATOM 3910 O O . ARG A 1 503 ? -26.535 -20.856 -15.909 1.00 41.84 503 ARG A O 1
ATOM 3917 N N . CYS A 1 504 ? -27.203 -21.317 -18.000 1.00 38.16 504 CYS A N 1
ATOM 3918 C CA . CYS A 1 504 ? -28.558 -21.730 -17.621 1.00 38.16 504 CYS A CA 1
ATOM 3919 C C . CYS A 1 504 ? -28.559 -23.023 -16.794 1.00 38.16 504 CYS A C 1
ATOM 3921 O O . CYS A 1 504 ? -29.230 -23.076 -15.767 1.00 38.16 504 CYS A O 1
ATOM 3923 N N . VAL A 1 505 ? -27.791 -24.041 -17.192 1.00 43.81 505 VAL A N 1
ATOM 3924 C CA . VAL A 1 505 ? -27.700 -25.312 -16.454 1.00 43.81 505 VAL A CA 1
ATOM 3925 C C . VAL A 1 505 ? -27.057 -25.101 -15.080 1.00 43.81 505 VAL A C 1
ATOM 3927 O O . VAL A 1 505 ? -27.585 -25.594 -14.085 1.00 43.81 505 VAL A O 1
ATOM 3930 N N . ARG A 1 506 ? -25.995 -24.296 -14.983 1.00 45.16 506 ARG A N 1
ATOM 3931 C CA . ARG A 1 506 ? -25.321 -23.970 -13.720 1.00 45.16 506 ARG A CA 1
ATOM 3932 C C . ARG A 1 506 ? -26.204 -23.140 -12.785 1.00 45.16 506 ARG A C 1
ATOM 3934 O O . ARG A 1 506 ? -26.287 -23.468 -11.608 1.00 45.16 506 ARG A O 1
ATOM 3941 N N . LEU A 1 507 ? -26.945 -22.148 -13.290 1.00 44.34 507 LEU A N 1
ATOM 3942 C CA . LEU A 1 507 ? -27.919 -21.383 -12.491 1.00 44.34 507 LEU A CA 1
ATOM 3943 C C . LEU A 1 507 ? -29.073 -22.256 -11.969 1.00 44.34 507 LEU A C 1
ATOM 3945 O O . LEU A 1 507 ? -29.574 -22.026 -10.867 1.00 44.34 507 LEU A O 1
ATOM 3949 N N . ILE A 1 508 ? -29.489 -23.269 -12.737 1.00 45.12 508 ILE A N 1
ATOM 3950 C CA . ILE A 1 508 ? -30.491 -24.255 -12.308 1.00 45.12 508 ILE A CA 1
ATOM 3951 C C . ILE A 1 508 ? -29.901 -25.196 -11.242 1.00 45.12 508 ILE A C 1
ATOM 3953 O O . ILE A 1 508 ? -30.575 -25.498 -10.252 1.00 45.12 508 ILE A O 1
ATOM 3957 N N . PHE A 1 509 ? -28.640 -25.612 -11.388 1.00 40.59 509 PHE A N 1
ATOM 3958 C CA . PHE A 1 509 ? -27.946 -26.462 -10.416 1.00 40.59 509 PHE A CA 1
ATOM 3959 C C . PHE A 1 509 ? -27.613 -25.732 -9.107 1.00 40.59 509 PHE A C 1
ATOM 3961 O O . PHE A 1 509 ? -27.882 -26.282 -8.042 1.00 40.59 509 PHE A O 1
ATOM 3968 N N . GLU A 1 510 ? -27.124 -24.489 -9.142 1.00 42.56 510 GLU A N 1
ATOM 3969 C CA . GLU A 1 510 ? -26.809 -23.704 -7.936 1.00 42.56 510 GLU A CA 1
ATOM 3970 C C . GLU A 1 510 ? -28.068 -23.371 -7.121 1.00 42.56 510 GLU A C 1
ATOM 3972 O O . GLU A 1 510 ? -28.073 -23.535 -5.898 1.00 42.56 510 GLU A O 1
ATOM 3977 N N . LYS A 1 511 ? -29.187 -23.031 -7.783 1.00 38.16 511 LYS A N 1
ATOM 3978 C CA . LYS A 1 511 ? -30.485 -22.880 -7.098 1.00 38.16 511 LYS A CA 1
ATOM 3979 C C . LYS A 1 511 ? -30.984 -24.191 -6.484 1.00 38.16 511 LYS A C 1
ATOM 3981 O O . LYS A 1 511 ? -31.609 -24.169 -5.425 1.00 38.16 511 LYS A O 1
ATOM 3986 N N . SER A 1 512 ? -30.683 -25.331 -7.105 1.00 33.81 512 SER A N 1
ATOM 3987 C CA . SER A 1 512 ? -31.069 -26.652 -6.590 1.00 33.81 512 SER A CA 1
ATOM 3988 C C . SER A 1 512 ? -30.184 -27.110 -5.421 1.00 33.81 512 SER A C 1
ATOM 3990 O O . SER A 1 512 ? -30.680 -27.729 -4.479 1.00 33.81 512 SER A O 1
ATOM 3992 N N . PHE A 1 513 ? -28.893 -26.758 -5.424 1.00 36.16 513 PHE A N 1
ATOM 3993 C CA . PHE A 1 513 ? -27.941 -27.122 -4.369 1.00 36.16 513 PHE A CA 1
ATOM 3994 C C . PHE A 1 513 ? -28.134 -26.295 -3.088 1.00 36.16 513 PHE A C 1
ATOM 3996 O O . PHE A 1 513 ? -28.002 -26.828 -1.984 1.00 36.16 513 PHE A O 1
ATOM 4003 N N . PHE A 1 514 ? -28.548 -25.027 -3.209 1.00 37.84 514 PHE A N 1
ATOM 4004 C CA . PHE A 1 514 ? -28.894 -24.180 -2.060 1.00 37.84 514 PHE A CA 1
ATOM 4005 C C . PHE A 1 514 ? -30.108 -24.727 -1.283 1.00 37.84 514 PHE A C 1
ATOM 4007 O O . PHE A 1 514 ? -30.110 -24.765 -0.052 1.00 37.84 514 PHE A O 1
ATOM 4014 N N . ILE A 1 515 ? -31.098 -25.277 -1.998 1.00 39.81 515 ILE A N 1
ATOM 4015 C CA . ILE A 1 515 ? -32.258 -25.965 -1.406 1.00 39.81 515 ILE A CA 1
ATOM 4016 C C . ILE A 1 515 ? -31.843 -27.288 -0.732 1.00 39.81 515 ILE A C 1
ATOM 4018 O O . ILE A 1 515 ? -32.432 -27.687 0.277 1.00 39.81 515 ILE A O 1
ATOM 4022 N N . PHE A 1 516 ? -30.804 -27.961 -1.237 1.00 28.31 516 PHE A N 1
ATOM 4023 C CA . PHE A 1 516 ? -30.320 -29.231 -0.687 1.00 28.31 516 PHE A CA 1
ATOM 4024 C C . PHE A 1 516 ? -29.455 -29.052 0.576 1.00 28.31 516 PHE A C 1
ATOM 4026 O O . PHE A 1 516 ? -29.601 -29.819 1.533 1.00 28.31 516 PHE A O 1
ATOM 4033 N N . ARG A 1 517 ? -28.634 -27.993 0.655 1.00 35.25 517 ARG A N 1
ATOM 4034 C CA . ARG A 1 517 ? -27.828 -27.674 1.854 1.00 35.25 517 ARG A CA 1
ATOM 4035 C C . ARG A 1 517 ? -28.698 -27.297 3.062 1.00 35.25 517 ARG A C 1
ATOM 4037 O O . ARG A 1 517 ? -28.394 -27.704 4.181 1.00 35.25 517 ARG A O 1
ATOM 4044 N N . GLY A 1 518 ? -29.840 -26.642 2.831 1.00 32.97 518 GLY A N 1
ATOM 4045 C CA . GLY A 1 518 ? -30.850 -26.376 3.866 1.00 32.97 518 GLY A CA 1
ATOM 4046 C C . GLY A 1 518 ? -31.574 -27.626 4.394 1.00 32.97 518 GLY A C 1
ATOM 4047 O O . GLY A 1 518 ? -32.161 -27.587 5.475 1.00 32.97 518 GLY A O 1
ATOM 4048 N N . ARG A 1 519 ? -31.515 -28.758 3.674 1.00 30.98 519 ARG A N 1
ATOM 4049 C CA . ARG A 1 519 ? -32.200 -30.013 4.040 1.00 30.98 519 ARG A CA 1
ATOM 4050 C C . ARG A 1 519 ? -31.289 -31.071 4.671 1.00 30.98 519 ARG A C 1
ATOM 4052 O O . ARG A 1 519 ? -31.787 -31.893 5.436 1.00 30.98 519 ARG A O 1
ATOM 4059 N N . ILE A 1 520 ? -29.975 -31.025 4.435 1.00 30.61 520 ILE A N 1
ATOM 4060 C CA . ILE A 1 520 ? -29.013 -31.992 5.006 1.00 30.61 520 ILE A CA 1
ATOM 4061 C C . ILE A 1 520 ? -28.655 -31.682 6.477 1.00 30.61 520 ILE A C 1
ATOM 4063 O O . ILE A 1 520 ? -28.303 -32.590 7.223 1.00 30.61 520 ILE A O 1
ATOM 4067 N N . SER A 1 521 ? -28.893 -30.460 6.970 1.00 31.33 521 SER A N 1
ATOM 4068 C CA . SER A 1 521 ? -28.721 -30.110 8.399 1.00 31.33 521 SER A CA 1
ATOM 4069 C C . SER A 1 521 ? -29.789 -30.718 9.343 1.00 31.33 521 SER A C 1
ATOM 4071 O O . SER A 1 521 ? -29.733 -30.559 10.560 1.00 31.33 521 SER A O 1
ATOM 4073 N N . ARG A 1 522 ? -30.777 -31.465 8.820 1.00 31.44 522 ARG A N 1
ATOM 4074 C CA . ARG A 1 522 ? -31.825 -32.130 9.628 1.00 31.44 522 ARG A CA 1
ATOM 4075 C C . ARG A 1 522 ? -31.767 -33.664 9.639 1.00 31.44 522 ARG A C 1
ATOM 4077 O O . ARG A 1 522 ? -32.696 -34.284 10.149 1.00 31.44 522 ARG A O 1
ATOM 4084 N N . GLY A 1 523 ? -30.704 -34.290 9.129 1.00 30.50 523 GLY A N 1
ATOM 4085 C CA . GLY A 1 523 ? -30.713 -35.733 8.858 1.00 30.50 523 GLY A CA 1
ATOM 4086 C C . GLY A 1 523 ? -29.416 -36.493 9.116 1.00 30.50 523 GLY A C 1
ATOM 4087 O O . GLY A 1 523 ? -29.059 -37.319 8.291 1.00 30.50 523 GLY A O 1
ATOM 4088 N N . THR A 1 524 ? -28.730 -36.272 10.239 1.00 27.61 524 THR A N 1
ATOM 4089 C CA . THR A 1 524 ? -27.647 -37.172 10.692 1.00 27.61 524 THR A CA 1
ATOM 4090 C C . THR A 1 524 ? -27.573 -37.199 12.221 1.00 27.61 524 THR A C 1
ATOM 4092 O O . THR A 1 524 ? -26.683 -36.644 12.856 1.00 27.61 524 THR A O 1
ATOM 4095 N N . ARG A 1 525 ? -28.556 -37.863 12.842 1.00 28.53 525 ARG A N 1
ATOM 4096 C CA . ARG A 1 525 ? -28.347 -38.586 14.107 1.00 28.53 525 ARG A CA 1
ATOM 4097 C C . ARG A 1 525 ? -28.125 -40.056 13.761 1.00 28.53 525 ARG A C 1
ATOM 4099 O O . ARG A 1 525 ? -28.757 -40.540 12.830 1.00 28.53 525 ARG A O 1
ATOM 4106 N N . PHE A 1 526 ? -27.321 -40.728 14.585 1.00 25.72 526 PHE A N 1
ATOM 4107 C CA . PHE A 1 526 ? -26.925 -42.145 14.549 1.00 25.72 526 PHE A CA 1
ATOM 4108 C C . PHE A 1 526 ? -25.706 -42.471 13.679 1.00 25.72 526 PHE A C 1
ATOM 4110 O O . PHE A 1 526 ? -25.829 -42.764 12.501 1.00 25.72 526 PHE A O 1
ATOM 4117 N N . PHE A 1 527 ? -24.519 -42.423 14.291 1.00 23.67 527 PHE A N 1
ATOM 4118 C CA . PHE A 1 527 ? -23.720 -43.603 14.663 1.00 23.67 527 PHE A CA 1
ATOM 4119 C C . PHE A 1 527 ? -22.429 -43.105 15.341 1.00 23.67 527 PHE A C 1
ATOM 4121 O O . PHE A 1 527 ? -21.494 -42.683 14.671 1.00 23.67 527 PHE A O 1
ATOM 4128 N N . SER A 1 528 ? -22.366 -43.142 16.675 1.00 24.45 528 SER A N 1
ATOM 4129 C CA . SER A 1 528 ? -21.088 -43.165 17.396 1.00 24.45 528 SER A CA 1
ATOM 4130 C C . SER A 1 528 ? -21.070 -44.389 18.307 1.00 24.45 528 SER A C 1
ATOM 4132 O O . SER A 1 528 ? -21.979 -44.624 19.104 1.00 24.45 528 SER A O 1
ATOM 4134 N N . SER A 1 529 ? -20.064 -45.234 18.099 1.00 25.64 529 SER A N 1
ATOM 4135 C CA . SER A 1 529 ? -19.792 -46.431 18.884 1.00 25.64 529 SER A CA 1
ATOM 4136 C C . SER A 1 529 ? -19.149 -46.070 20.224 1.00 25.64 529 SER A C 1
ATOM 4138 O O . SER A 1 529 ? -18.303 -45.185 20.315 1.00 25.64 529 SER A O 1
ATOM 4140 N N . GLN A 1 530 ? -19.601 -46.794 21.242 1.00 23.80 530 GLN A N 1
ATOM 4141 C CA . GLN A 1 530 ? -19.342 -46.689 22.676 1.00 23.80 530 GLN A CA 1
ATOM 4142 C C . GLN A 1 530 ? -17.871 -46.802 23.104 1.00 23.80 530 GLN A C 1
ATOM 4144 O O . GLN A 1 530 ? -17.124 -47.599 22.541 1.00 23.80 530 GLN A O 1
ATOM 4149 N N . SER A 1 531 ? -17.528 -46.111 24.201 1.00 23.33 531 SER A N 1
ATOM 4150 C CA . SER A 1 531 ? -16.880 -46.612 25.445 1.00 23.33 531 SER A CA 1
ATOM 4151 C C . SER A 1 531 ? -16.115 -45.464 26.133 1.00 23.33 531 SER A C 1
ATOM 4153 O O . SER A 1 531 ? -15.540 -44.641 25.438 1.00 23.33 531 SER A O 1
ATOM 4155 N N . ILE A 1 532 ? -16.020 -45.255 27.450 1.00 24.59 532 ILE A N 1
ATOM 4156 C CA . ILE A 1 532 ? -16.562 -45.789 28.713 1.00 24.59 532 ILE A CA 1
ATOM 4157 C C . ILE A 1 532 ? -16.364 -44.626 29.719 1.00 24.59 532 ILE A C 1
ATOM 4159 O O . ILE A 1 532 ? -15.329 -43.963 29.687 1.00 24.59 532 ILE A O 1
ATOM 4163 N N . MET A 1 533 ? -17.326 -44.376 30.610 1.00 22.52 533 MET A N 1
ATOM 4164 C CA . MET A 1 533 ? -17.257 -43.368 31.683 1.00 22.52 533 MET A CA 1
ATOM 4165 C C . MET A 1 533 ? -17.526 -44.066 33.032 1.00 22.52 533 MET A C 1
ATOM 4167 O O . MET A 1 533 ? -18.404 -44.932 33.054 1.00 22.52 533 MET A O 1
ATOM 4171 N N . PRO A 1 534 ? -16.853 -43.716 34.146 1.00 24.78 534 PRO A N 1
ATOM 4172 C CA . PRO A 1 534 ? -17.304 -44.065 35.494 1.00 24.78 534 PRO A CA 1
ATOM 4173 C C . PRO A 1 534 ? -17.972 -42.867 36.216 1.00 24.78 534 PRO A C 1
ATOM 4175 O O . PRO A 1 534 ? -17.864 -41.732 35.745 1.00 24.78 534 PRO A O 1
ATOM 4178 N N . PRO A 1 535 ? -18.733 -43.115 37.304 1.00 32.69 535 PRO A N 1
ATOM 4179 C CA . PRO A 1 535 ? -20.022 -42.461 37.537 1.00 32.69 535 PRO A CA 1
ATOM 4180 C C . PRO A 1 535 ? -20.006 -41.293 38.538 1.00 32.69 535 PRO A C 1
ATOM 4182 O O . PRO A 1 535 ? -19.078 -41.117 39.322 1.00 32.69 535 PRO A O 1
ATOM 4185 N N . ARG A 1 536 ? -21.098 -40.517 38.491 1.00 25.58 536 ARG A N 1
ATOM 4186 C CA . ARG A 1 536 ? -21.529 -39.530 39.492 1.00 25.58 536 ARG A CA 1
ATOM 4187 C C . ARG A 1 536 ? -22.266 -40.224 40.639 1.00 25.58 536 ARG A C 1
ATOM 4189 O O . ARG A 1 536 ? -23.103 -41.080 40.365 1.00 25.58 536 ARG A O 1
ATOM 4196 N N . ASP A 1 537 ? -22.040 -39.744 41.857 1.00 25.81 537 ASP A N 1
ATOM 4197 C CA . ASP A 1 537 ? -22.909 -39.971 43.014 1.00 25.81 537 ASP A CA 1
ATOM 4198 C C . ASP A 1 537 ? -23.815 -38.751 43.256 1.00 25.81 537 ASP A C 1
ATOM 4200 O O . ASP A 1 537 ? -23.372 -37.599 43.226 1.00 25.81 537 ASP A O 1
ATOM 4204 N N . GLU A 1 538 ? -25.095 -39.038 43.489 1.00 26.03 538 GLU A N 1
ATOM 4205 C CA . GLU A 1 538 ? -26.135 -38.133 43.983 1.00 26.03 538 GLU A CA 1
ATOM 4206 C C . GLU A 1 538 ? -26.208 -38.177 45.519 1.00 26.03 538 GLU A C 1
ATOM 4208 O O . GLU A 1 538 ? -26.018 -39.236 46.109 1.00 26.03 538 GLU A O 1
ATOM 4213 N N . ASN A 1 539 ? -26.517 -37.029 46.140 1.00 26.25 539 ASN A N 1
ATOM 4214 C CA . ASN A 1 539 ? -27.240 -36.791 47.412 1.00 26.25 539 ASN A CA 1
ATOM 4215 C C . ASN A 1 539 ? -26.941 -35.321 47.800 1.00 26.25 539 ASN A C 1
ATOM 4217 O O . ASN A 1 539 ? -25.784 -34.929 47.850 1.00 26.25 539 ASN A O 1
ATOM 4221 N N . SER A 1 540 ? -27.868 -34.397 48.064 1.00 25.67 540 SER A N 1
ATOM 4222 C CA . SER A 1 540 ? -29.067 -34.475 48.897 1.00 25.67 540 SER A CA 1
ATOM 4223 C C . SER A 1 540 ? -29.917 -33.192 48.752 1.00 25.67 540 SER A C 1
ATOM 4225 O O . SER A 1 540 ? -29.409 -32.112 48.452 1.00 25.67 540 SER A O 1
ATOM 4227 N N . LEU A 1 541 ? -31.223 -33.339 48.984 1.00 27.34 541 LEU A N 1
ATOM 4228 C CA . LEU A 1 541 ? -32.243 -32.296 49.154 1.00 27.34 541 LEU A CA 1
ATOM 4229 C C . LEU A 1 541 ? -32.282 -31.789 50.614 1.00 27.34 541 LEU A C 1
ATOM 4231 O O . LEU A 1 541 ? -32.180 -32.619 51.513 1.00 27.34 541 LEU A O 1
ATOM 4235 N N . ASN A 1 542 ? -32.529 -30.484 50.843 1.00 26.12 542 ASN A N 1
ATOM 4236 C CA . ASN A 1 542 ? -33.690 -29.925 51.589 1.00 26.12 542 ASN A CA 1
ATOM 4237 C C . ASN A 1 542 ? -33.474 -28.542 52.267 1.00 26.12 542 ASN A C 1
ATOM 4239 O O . ASN A 1 542 ? -32.594 -28.363 53.099 1.00 26.12 542 ASN A O 1
ATOM 4243 N N . SER A 1 543 ? -34.391 -27.617 51.926 1.00 26.58 543 SER A N 1
ATOM 4244 C CA . SER A 1 543 ? -35.145 -26.627 52.739 1.00 26.58 543 SER A CA 1
ATOM 4245 C C . SER A 1 543 ? -34.498 -25.807 53.879 1.00 26.58 543 SER A C 1
ATOM 4247 O O . SER A 1 543 ? -34.119 -26.365 54.903 1.00 26.58 543 SER A O 1
ATOM 4249 N N . ASN A 1 544 ? -34.630 -24.468 53.829 1.00 24.83 544 ASN A N 1
ATOM 4250 C CA . ASN A 1 544 ? -35.633 -23.725 54.628 1.00 24.83 544 ASN A CA 1
ATOM 4251 C C . ASN A 1 544 ? -35.633 -22.199 54.383 1.00 24.83 544 ASN A C 1
ATOM 4253 O O . ASN A 1 544 ? -34.611 -21.572 54.131 1.00 24.83 544 ASN A O 1
ATOM 4257 N N . SER A 1 545 ? -36.837 -21.639 54.483 1.00 25.44 545 SER A N 1
ATOM 4258 C CA . SER A 1 545 ? -37.262 -20.241 54.354 1.00 25.44 545 SER A CA 1
ATOM 4259 C C . SER A 1 545 ? -37.279 -19.479 55.686 1.00 25.44 545 SER A C 1
ATOM 4261 O O . SER A 1 545 ? -37.702 -20.071 56.678 1.00 25.44 545 SER A O 1
ATOM 4263 N N . THR A 1 546 ? -37.064 -18.154 55.669 1.00 25.03 546 THR A N 1
ATOM 4264 C CA . THR A 1 546 ? -37.773 -17.216 56.574 1.00 25.03 546 THR A CA 1
ATOM 4265 C C . THR A 1 546 ? -37.804 -15.771 56.050 1.00 25.03 546 THR A C 1
ATOM 4267 O O . THR A 1 546 ? -36.827 -15.260 55.512 1.00 25.03 546 THR A O 1
ATOM 4270 N N . GLN A 1 547 ? -38.977 -15.149 56.207 1.00 23.92 547 GLN A N 1
ATOM 4271 C CA . GLN A 1 547 ? -39.401 -13.790 55.835 1.00 23.92 547 GLN A CA 1
ATOM 4272 C C . GLN A 1 547 ? -39.100 -12.738 56.925 1.00 23.92 547 GLN A C 1
ATOM 4274 O O . GLN A 1 547 ? -39.035 -13.107 58.095 1.00 23.92 547 GLN A O 1
ATOM 4279 N N . ALA A 1 548 ? -39.075 -11.445 56.550 1.00 23.89 548 ALA A N 1
ATOM 4280 C CA . ALA A 1 548 ? -39.881 -10.317 57.101 1.00 23.89 548 ALA A CA 1
ATOM 4281 C C . ALA A 1 548 ? -39.339 -8.966 56.544 1.00 23.89 548 ALA A C 1
ATOM 4283 O O . ALA A 1 548 ? -38.137 -8.742 56.605 1.00 23.89 548 ALA A O 1
ATOM 4284 N N . SER A 1 549 ? -40.101 -8.154 55.781 1.00 22.72 549 SER A N 1
ATOM 4285 C CA . SER A 1 549 ? -41.011 -7.043 56.202 1.00 22.72 549 SER A CA 1
ATOM 4286 C C . SER A 1 549 ? -40.323 -5.976 57.090 1.00 22.72 549 SER A C 1
ATOM 4288 O O . SER A 1 549 ? -39.644 -6.357 58.027 1.00 22.72 549 SER A O 1
ATOM 4290 N N . SER A 1 550 ? -40.440 -4.643 56.943 1.00 24.81 550 SER A N 1
ATOM 4291 C CA . SER A 1 550 ? -41.541 -3.803 56.437 1.00 24.81 550 SER A CA 1
ATOM 4292 C C . SER A 1 550 ? -41.223 -2.280 56.525 1.00 24.81 550 SER A C 1
ATOM 4294 O O . SER A 1 550 ? -40.807 -1.815 57.579 1.00 24.81 550 SER A O 1
ATOM 4296 N N . THR A 1 551 ? -41.569 -1.527 55.466 1.00 23.19 551 THR A N 1
ATOM 4297 C CA . THR A 1 551 ? -42.334 -0.243 55.468 1.00 23.19 551 THR A CA 1
ATOM 4298 C C . THR A 1 551 ? -41.703 1.162 55.675 1.00 23.19 551 THR A C 1
ATOM 4300 O O . THR A 1 551 ? -41.324 1.569 56.763 1.00 23.19 551 THR A O 1
ATOM 4303 N N . VAL A 1 552 ? -41.780 1.930 54.573 1.00 24.83 552 VAL A N 1
ATOM 4304 C CA . VAL A 1 552 ? -42.167 3.349 54.324 1.00 24.83 552 VAL A CA 1
ATOM 4305 C C . VAL A 1 552 ? -42.451 4.291 55.512 1.00 24.83 552 VAL A C 1
ATOM 4307 O O . VAL A 1 552 ? -43.379 4.048 56.277 1.00 24.83 552 VAL A O 1
ATOM 4310 N N . THR A 1 553 ? -41.839 5.489 55.519 1.00 23.27 553 THR A N 1
ATOM 4311 C CA . THR A 1 553 ? -42.564 6.770 55.732 1.00 23.27 553 THR A CA 1
ATOM 4312 C C . THR A 1 553 ? -41.781 8.006 55.262 1.00 23.27 553 THR A C 1
ATOM 4314 O O . THR A 1 553 ? -40.578 8.133 55.454 1.00 23.27 553 THR A O 1
ATOM 4317 N N . SER A 1 554 ? -42.520 8.908 54.621 1.00 23.78 554 SER A N 1
ATOM 4318 C CA . SER A 1 554 ? -42.183 10.245 54.121 1.00 23.78 554 SER A CA 1
ATOM 4319 C C . SER A 1 554 ? -42.175 11.317 55.217 1.00 23.78 554 SER A C 1
ATOM 4321 O O . SER A 1 554 ? -43.055 11.248 56.071 1.00 23.78 554 SER A O 1
ATOM 4323 N N . GLN A 1 555 ? -41.357 12.376 55.096 1.00 24.09 555 GLN A N 1
ATOM 4324 C CA . GLN A 1 555 ? -41.783 13.760 55.392 1.00 24.09 555 GLN A CA 1
ATOM 4325 C C . GLN A 1 555 ? -40.760 14.840 54.981 1.00 24.09 555 GLN A C 1
ATOM 4327 O O . GLN A 1 555 ? -39.557 14.716 55.177 1.00 24.09 555 GLN A O 1
ATOM 4332 N N . SER A 1 556 ? -41.310 15.906 54.402 1.00 22.19 556 SER A N 1
ATOM 4333 C CA . SER A 1 556 ? -40.744 17.211 54.042 1.00 22.19 556 SER A CA 1
ATOM 4334 C C . SER A 1 556 ? -40.670 18.178 55.234 1.00 22.19 556 SER A C 1
ATOM 4336 O O . SER A 1 556 ? -41.607 18.138 56.027 1.00 22.19 556 SER A O 1
ATOM 4338 N N . GLN A 1 557 ? -39.711 19.124 55.274 1.00 23.34 557 GLN A N 1
ATOM 4339 C CA . GLN A 1 557 ? -39.957 20.575 55.507 1.00 23.34 557 GLN A CA 1
ATOM 4340 C C . GLN A 1 557 ? -38.678 21.449 55.625 1.00 23.34 557 GLN A C 1
ATOM 4342 O O . GLN A 1 557 ? -37.816 21.235 56.466 1.00 23.34 557 GLN A O 1
ATOM 4347 N N . SER A 1 558 ? -38.622 22.446 54.733 1.00 20.41 558 SER A N 1
ATOM 4348 C CA . SER A 1 558 ? -38.281 23.884 54.856 1.00 20.41 558 SER A CA 1
ATOM 4349 C C . SER A 1 558 ? -37.678 24.522 56.138 1.00 20.41 558 SER A C 1
ATOM 4351 O O . SER A 1 558 ? -38.315 24.530 57.184 1.00 20.41 558 SER A O 1
ATOM 4353 N N . THR A 1 559 ? -36.559 25.242 55.914 1.00 21.34 559 THR A N 1
ATOM 4354 C CA . THR A 1 559 ? -36.233 26.667 56.238 1.00 21.34 559 THR A CA 1
ATOM 4355 C C . THR A 1 559 ? -36.244 27.181 57.693 1.00 21.34 559 THR A C 1
ATOM 4357 O O . THR A 1 559 ? -37.313 27.282 58.275 1.00 21.34 559 THR A O 1
ATOM 4360 N N . THR A 1 560 ? -35.110 27.692 58.223 1.00 22.11 560 THR A N 1
ATOM 4361 C CA . THR A 1 560 ? -34.828 29.136 58.531 1.00 22.11 560 THR A CA 1
ATOM 4362 C C . THR A 1 560 ? -33.519 29.386 59.329 1.00 22.11 560 THR A C 1
ATOM 4364 O O . THR A 1 560 ? -33.279 28.795 60.371 1.00 22.11 560 THR A O 1
ATOM 4367 N N . THR A 1 561 ? -32.696 30.288 58.771 1.00 23.27 561 THR A N 1
ATOM 4368 C CA . THR A 1 561 ? -31.797 31.348 59.315 1.00 23.27 561 THR A CA 1
ATOM 4369 C C . THR A 1 561 ? -31.526 31.523 60.827 1.00 23.27 561 THR A C 1
ATOM 4371 O O . THR A 1 561 ? -32.479 31.535 61.598 1.00 23.27 561 THR A O 1
ATOM 4374 N N . ILE A 1 562 ? -30.270 31.883 61.196 1.00 24.31 562 ILE A N 1
ATOM 4375 C CA . ILE A 1 562 ? -29.854 33.149 61.883 1.00 24.31 562 ILE A CA 1
ATOM 4376 C C . ILE A 1 562 ? -28.301 33.284 62.018 1.00 24.31 562 ILE A C 1
ATOM 4378 O O . ILE A 1 562 ? -27.644 32.441 62.619 1.00 24.31 562 ILE A O 1
ATOM 4382 N N . ASN A 1 563 ? -27.791 34.367 61.407 1.00 23.27 563 ASN A N 1
ATOM 4383 C CA . ASN A 1 563 ? -26.751 35.392 61.692 1.00 23.27 563 ASN A CA 1
ATOM 4384 C C . ASN A 1 563 ? -25.405 35.183 62.440 1.00 23.27 563 ASN A C 1
ATOM 4386 O O . ASN A 1 563 ? -25.379 34.757 63.589 1.00 23.27 563 ASN A O 1
ATOM 4390 N N . ASP A 1 564 ? -24.365 35.743 61.776 1.00 24.47 564 ASP A N 1
ATOM 4391 C CA . ASP A 1 564 ? -23.322 36.730 62.187 1.00 24.47 564 ASP A CA 1
ATOM 4392 C C . ASP A 1 564 ? -22.395 36.428 63.391 1.00 24.47 564 ASP A C 1
ATOM 4394 O O . ASP A 1 564 ? -22.836 35.968 64.430 1.00 24.47 564 ASP A O 1
ATOM 4398 N N . SER A 1 565 ? -21.077 36.694 63.409 1.00 24.61 565 SER A N 1
ATOM 4399 C CA . SER A 1 565 ? -20.212 37.655 62.694 1.00 24.61 565 SER A CA 1
ATOM 4400 C C . SER A 1 565 ? -18.715 37.341 62.927 1.00 24.61 565 SER A C 1
ATOM 4402 O O . SER A 1 565 ? -18.358 37.012 64.058 1.00 24.61 565 SER A O 1
ATOM 4404 N N . SER A 1 566 ? -17.833 37.548 61.930 1.00 24.38 566 SER A N 1
ATOM 4405 C CA . SER A 1 566 ? -16.655 38.467 61.972 1.00 24.38 566 SER A CA 1
ATOM 4406 C C . SER A 1 566 ? -15.522 38.139 60.958 1.00 24.38 566 SER A C 1
ATOM 4408 O O . SER A 1 566 ? -14.842 37.133 61.096 1.00 24.38 566 SER A O 1
ATOM 4410 N N . LEU A 1 567 ? -15.329 39.073 59.995 1.00 26.08 567 LEU A N 1
ATOM 4411 C CA . LEU A 1 567 ? -14.071 39.623 59.406 1.00 26.08 567 LEU A CA 1
ATOM 4412 C C . LEU A 1 567 ? -13.060 38.625 58.764 1.00 26.08 567 LEU A C 1
ATOM 4414 O O . LEU A 1 567 ? -12.600 37.714 59.426 1.00 26.08 567 LEU A O 1
ATOM 4418 N N . THR A 1 568 ? -12.571 38.714 57.512 1.00 24.39 568 THR A N 1
ATOM 4419 C CA . THR A 1 568 ? -12.295 39.829 56.571 1.00 24.39 568 THR A CA 1
ATOM 4420 C C . THR A 1 568 ? -11.784 39.266 55.218 1.00 24.39 568 THR A C 1
ATOM 4422 O O . THR A 1 568 ? -10.986 38.335 55.248 1.00 24.39 568 THR A O 1
ATOM 4425 N N . GLY A 1 569 ? -12.113 39.892 54.067 1.00 25.34 569 GLY A N 1
ATOM 4426 C CA . GLY A 1 569 ? -11.146 40.055 52.948 1.00 25.34 569 GLY A CA 1
ATOM 4427 C C . GLY A 1 569 ? -11.328 39.341 51.584 1.00 25.34 569 GLY A C 1
ATOM 4428 O O . GLY A 1 569 ? -10.449 38.596 51.184 1.00 25.34 569 GLY A O 1
ATOM 4429 N N . THR A 1 570 ? -12.417 39.627 50.856 1.00 24.55 570 THR A N 1
ATOM 4430 C CA . THR A 1 570 ? -12.562 39.815 49.375 1.00 24.55 570 THR A CA 1
ATOM 4431 C C . THR A 1 570 ? -11.543 39.258 48.347 1.00 24.55 570 THR A C 1
ATOM 4433 O O . THR A 1 570 ? -10.428 39.763 48.277 1.00 24.55 570 THR A O 1
ATOM 4436 N N . GLN A 1 571 ? -12.013 38.459 47.367 1.00 26.42 571 GLN A N 1
ATOM 4437 C CA . GLN A 1 571 ? -12.323 38.887 45.976 1.00 26.42 571 GLN A CA 1
ATOM 4438 C C . GLN A 1 571 ? -13.119 37.806 45.197 1.00 26.42 571 GLN A C 1
ATOM 4440 O O . GLN A 1 571 ? -13.021 36.622 45.493 1.00 26.42 571 GLN A O 1
ATOM 4445 N N . GLY A 1 572 ? -13.999 38.254 44.292 1.00 25.06 572 GLY A N 1
ATOM 4446 C CA . GLY A 1 572 ? -15.224 37.568 43.858 1.00 25.06 572 GLY A CA 1
ATOM 4447 C C . GLY A 1 572 ? -15.117 36.506 42.756 1.00 25.06 572 GLY A C 1
ATOM 4448 O O . GLY A 1 572 ? -14.256 36.556 41.883 1.00 25.06 572 GLY A O 1
ATOM 4449 N N . SER A 1 573 ? -16.082 35.584 42.817 1.00 24.11 573 SER A N 1
ATOM 4450 C CA . SER A 1 573 ? -16.361 34.495 41.876 1.00 24.11 573 SER A CA 1
ATOM 4451 C C . SER A 1 573 ? -17.177 34.978 40.669 1.00 24.11 573 SER A C 1
ATOM 4453 O O . SER A 1 573 ? -18.212 35.626 40.846 1.00 24.11 573 SER A O 1
ATOM 4455 N N . TYR A 1 574 ? -16.759 34.606 39.457 1.00 25.31 574 TYR A N 1
ATOM 4456 C CA . TYR A 1 574 ? -17.658 34.466 38.310 1.00 25.31 574 TYR A CA 1
ATOM 4457 C C . TYR A 1 574 ? -18.152 33.015 38.289 1.00 25.31 574 TYR A C 1
ATOM 4459 O O . TYR A 1 574 ? -17.421 32.112 37.899 1.00 25.31 574 TYR A O 1
ATOM 4467 N N . ASN A 1 575 ? -19.397 32.793 38.713 1.00 28.23 575 ASN A N 1
ATOM 4468 C CA . ASN A 1 575 ? -20.056 31.496 38.573 1.00 28.23 575 ASN A CA 1
ATOM 4469 C C . ASN A 1 575 ? -20.507 31.300 37.117 1.00 28.23 575 ASN A C 1
ATOM 4471 O O . ASN A 1 575 ? -21.393 32.015 36.641 1.00 28.23 575 ASN A O 1
ATOM 4475 N N . GLY A 1 576 ? -19.937 30.301 36.443 1.00 25.30 576 GLY A N 1
ATOM 4476 C CA . GLY A 1 576 ? -20.367 29.801 35.141 1.00 25.30 576 GLY A CA 1
ATOM 4477 C C . GLY A 1 576 ? -20.633 28.298 35.200 1.00 25.30 576 GLY A C 1
ATOM 4478 O O . GLY A 1 576 ? -19.705 27.510 35.161 1.00 25.30 576 GLY A O 1
ATOM 4479 N N . ILE A 1 577 ? -21.915 27.955 35.344 1.00 31.42 577 ILE A N 1
ATOM 4480 C CA . ILE A 1 577 ? -22.636 26.736 34.931 1.00 31.42 577 ILE A CA 1
ATOM 4481 C C . ILE A 1 577 ? -21.743 25.553 34.497 1.00 31.42 577 ILE A C 1
ATOM 4483 O O . ILE A 1 577 ? -21.246 25.581 33.381 1.00 31.42 577 ILE A O 1
ATOM 4487 N N . PHE A 1 578 ? -21.637 24.531 35.360 1.00 30.06 578 PHE A N 1
ATOM 4488 C CA . PHE A 1 578 ? -21.319 23.098 35.144 1.00 30.06 578 PHE A CA 1
ATOM 4489 C C . PHE A 1 578 ? -20.421 22.564 36.280 1.00 30.06 578 PHE A C 1
ATOM 4491 O O . PHE A 1 578 ? -19.297 22.140 36.051 1.00 30.06 578 PHE A O 1
ATOM 4498 N N . GLU A 1 579 ? -20.933 22.539 37.513 1.00 33.06 579 GLU A N 1
ATOM 4499 C CA . GLU A 1 579 ? -20.403 21.657 38.562 1.00 33.06 579 GLU A CA 1
ATOM 4500 C C . GLU A 1 579 ? -21.403 20.516 38.764 1.00 33.06 579 GLU A C 1
ATOM 4502 O O . GLU A 1 579 ? -22.553 20.766 39.114 1.00 33.06 579 GLU A O 1
ATOM 4507 N N . ASP A 1 580 ? -20.976 19.302 38.401 1.00 35.94 580 ASP A N 1
ATOM 4508 C CA . ASP A 1 580 ? -21.278 18.015 39.056 1.00 35.94 580 ASP A CA 1
ATOM 4509 C C . ASP A 1 580 ? -21.047 16.854 38.072 1.00 35.94 580 ASP A C 1
ATOM 4511 O O . ASP A 1 580 ? -21.977 16.244 37.542 1.00 35.94 580 ASP A O 1
ATOM 4515 N N . HIS A 1 581 ? -19.779 16.497 37.840 1.00 32.25 581 HIS A N 1
ATOM 4516 C CA . HIS A 1 581 ? -19.433 15.169 37.328 1.00 32.25 581 HIS A CA 1
ATOM 4517 C C . HIS A 1 581 ? -18.241 14.587 38.105 1.00 32.25 581 HIS A C 1
ATOM 4519 O O . HIS A 1 581 ? -17.150 15.158 38.090 1.00 32.25 581 HIS A O 1
ATOM 4525 N N . PRO A 1 582 ? -18.411 13.443 38.793 1.00 34.69 582 PRO A N 1
ATOM 4526 C CA . PRO A 1 582 ? -17.355 12.854 39.599 1.00 34.69 582 PRO A CA 1
ATOM 4527 C C . PRO A 1 582 ? -16.384 12.114 38.674 1.00 34.69 582 PRO A C 1
ATOM 4529 O O . PRO A 1 582 ? -16.709 11.048 38.154 1.00 34.69 582 PRO A O 1
ATOM 4532 N N . GLY A 1 583 ? -15.191 12.668 38.444 1.00 40.56 583 GLY A N 1
ATOM 4533 C CA . GLY A 1 583 ? -14.158 11.930 37.708 1.00 40.56 583 GLY A CA 1
ATOM 4534 C C . GLY A 1 583 ? -12.922 12.692 37.239 1.00 40.56 583 GLY A C 1
ATOM 4535 O O . GLY A 1 583 ? -11.965 12.044 36.820 1.00 40.56 583 GLY A O 1
ATOM 4536 N N . LEU A 1 584 ? -12.890 14.024 37.315 1.00 34.84 584 LEU A N 1
ATOM 4537 C CA . LEU A 1 584 ? -11.714 14.818 36.944 1.00 34.84 584 LEU A CA 1
ATOM 4538 C C . LEU A 1 584 ? -11.213 15.613 38.152 1.00 34.84 584 LEU A C 1
ATOM 4540 O O . LEU A 1 584 ? -11.986 16.144 38.941 1.00 34.84 584 LEU A O 1
ATOM 4544 N N . ASN A 1 585 ? -9.895 15.630 38.335 1.00 39.81 585 ASN A N 1
ATOM 4545 C CA . ASN A 1 585 ? -9.237 16.346 39.421 1.00 39.81 585 ASN A CA 1
ATOM 4546 C C . ASN A 1 585 ? -9.425 17.870 39.208 1.00 39.81 585 ASN A C 1
ATOM 4548 O O . ASN A 1 585 ? -9.014 18.348 38.149 1.00 39.81 585 ASN A O 1
ATOM 4552 N N . PRO A 1 586 ? -9.964 18.648 40.169 1.00 43.78 586 PRO A N 1
ATOM 4553 C CA . PRO A 1 586 ? -10.217 20.092 40.016 1.00 43.78 586 PRO A CA 1
ATOM 4554 C C . PRO A 1 586 ? -8.982 20.908 39.603 1.00 43.78 586 PRO A C 1
ATOM 4556 O O . PRO A 1 586 ? -9.074 21.927 38.924 1.00 43.78 586 PRO A O 1
ATOM 4559 N N . SER A 1 587 ? -7.789 20.434 39.970 1.00 52.44 587 SER A N 1
ATOM 4560 C CA . SER A 1 587 ? -6.526 21.065 39.572 1.00 52.44 587 SER A CA 1
ATOM 4561 C C . SER A 1 587 ? -6.226 20.955 38.070 1.00 52.44 587 SER A C 1
ATOM 4563 O O . SER A 1 587 ? -5.550 21.822 37.526 1.00 52.44 587 SER A O 1
ATOM 4565 N N . SER A 1 588 ? -6.769 19.946 37.382 1.00 55.41 588 SER A N 1
ATOM 4566 C CA . SER A 1 588 ? -6.566 19.739 35.942 1.00 55.41 588 SER A CA 1
ATOM 4567 C C . SER A 1 588 ? -7.426 20.657 35.069 1.00 55.41 588 SER A C 1
ATOM 4569 O O . SER A 1 588 ? -6.962 21.100 34.023 1.00 55.41 588 SER A O 1
ATOM 4571 N N . GLU A 1 589 ? -8.634 21.019 35.511 1.00 60.97 589 GLU A N 1
ATOM 4572 C CA . GLU A 1 589 ? -9.477 21.994 34.802 1.00 60.97 589 GLU A CA 1
ATOM 4573 C C . GLU A 1 589 ? -8.863 23.396 34.853 1.00 60.97 589 GLU A C 1
ATOM 4575 O O . GLU A 1 589 ? -8.751 24.061 33.824 1.00 60.97 589 GLU A O 1
ATOM 4580 N N . ARG A 1 590 ? -8.336 23.799 36.017 1.00 66.06 590 ARG A N 1
ATOM 4581 C CA . ARG A 1 590 ? -7.688 25.106 36.181 1.00 66.06 590 ARG A CA 1
ATOM 4582 C C . ARG A 1 590 ? -6.428 25.273 35.326 1.00 66.06 590 ARG A C 1
ATOM 4584 O O . ARG A 1 590 ? -6.158 26.365 34.833 1.00 66.06 590 ARG A O 1
ATOM 4591 N N . ILE A 1 591 ? -5.653 24.205 35.137 1.00 66.44 591 ILE A N 1
ATOM 4592 C CA . ILE A 1 591 ? -4.467 24.221 34.264 1.00 66.44 591 ILE A CA 1
ATOM 4593 C C . ILE A 1 591 ? -4.878 24.426 32.801 1.00 66.44 591 ILE A C 1
ATOM 4595 O O . ILE A 1 591 ? -4.221 25.176 32.081 1.00 66.44 591 ILE A O 1
ATOM 4599 N N . VAL A 1 592 ? -5.987 23.817 32.373 1.00 65.31 592 VAL A N 1
ATOM 4600 C CA . VAL A 1 592 ? -6.506 23.952 31.004 1.00 65.31 592 VAL A CA 1
ATOM 4601 C C . VAL A 1 592 ? -7.008 25.371 30.731 1.00 65.31 592 VAL A C 1
ATOM 4603 O O . VAL A 1 592 ? -6.757 25.897 29.647 1.00 65.31 592 VAL A O 1
ATOM 4606 N N . GLU A 1 593 ? -7.660 26.009 31.704 1.00 75.50 593 GLU A N 1
ATOM 4607 C CA . GLU A 1 593 ? -8.036 27.426 31.603 1.00 75.50 593 GLU A CA 1
ATOM 4608 C C . GLU A 1 593 ? -6.802 28.315 31.421 1.00 75.50 593 GLU A C 1
ATOM 4610 O O . GLU A 1 593 ? -6.733 29.096 30.477 1.00 75.50 593 GLU A O 1
ATOM 4615 N N . LEU A 1 594 ? -5.778 28.130 32.256 1.00 74.56 594 LEU A N 1
ATOM 4616 C CA . LEU A 1 594 ? -4.564 28.943 32.192 1.00 74.56 594 LEU A CA 1
ATOM 4617 C C . LEU A 1 594 ? -3.765 28.730 30.893 1.00 74.56 594 LEU A C 1
ATOM 4619 O O . LEU A 1 594 ? -3.203 29.680 30.354 1.00 74.56 594 LEU A O 1
ATOM 4623 N N . GLN A 1 595 ? -3.724 27.505 30.361 1.00 76.81 595 GLN A N 1
ATOM 4624 C CA . GLN A 1 595 ? -3.121 27.219 29.051 1.00 76.81 595 GLN A CA 1
ATOM 4625 C C . GLN A 1 595 ? -3.897 27.903 27.913 1.00 76.81 595 GLN A C 1
ATOM 4627 O O . GLN A 1 595 ? -3.293 28.445 26.985 1.00 76.81 595 GLN A O 1
ATOM 4632 N N . SER A 1 596 ? -5.232 27.927 28.002 1.00 78.44 596 SER A N 1
ATOM 4633 C CA . SER A 1 596 ? -6.086 28.656 27.059 1.00 78.44 596 SER A CA 1
ATOM 4634 C C . SER A 1 596 ? -5.840 30.167 27.122 1.00 78.44 596 SER A C 1
ATOM 4636 O O . SER A 1 596 ? -5.761 30.816 26.077 1.00 78.44 596 SER A O 1
ATOM 4638 N N . ASP A 1 597 ? -5.655 30.722 28.320 1.00 80.69 597 ASP A N 1
ATOM 4639 C CA . ASP A 1 597 ? -5.350 32.142 28.516 1.00 80.69 597 ASP A CA 1
ATOM 4640 C C . ASP A 1 597 ? -3.972 32.522 27.945 1.00 80.69 597 ASP A C 1
ATOM 4642 O O . ASP A 1 597 ? -3.832 33.571 27.316 1.00 80.69 597 ASP A O 1
ATOM 4646 N N . ILE A 1 598 ? -2.961 31.652 28.082 1.00 81.75 598 ILE A N 1
ATOM 4647 C CA . ILE A 1 598 ? -1.634 31.837 27.461 1.00 81.75 598 ILE A CA 1
ATOM 4648 C C . ILE A 1 598 ? -1.748 31.873 25.934 1.00 81.75 598 ILE A C 1
ATOM 4650 O O . ILE A 1 598 ? -1.162 32.747 25.292 1.00 81.75 598 ILE A O 1
ATOM 4654 N N . HIS A 1 599 ? -2.523 30.958 25.345 1.00 83.38 599 HIS A N 1
ATOM 4655 C CA . HIS A 1 599 ? -2.746 30.928 23.901 1.00 83.38 599 HIS A CA 1
ATOM 4656 C C . HIS A 1 599 ? -3.456 32.200 23.413 1.00 83.38 599 HIS A C 1
ATOM 4658 O O . HIS A 1 599 ? -3.005 32.825 22.451 1.00 83.38 599 HIS A O 1
ATOM 4664 N N . ALA A 1 600 ? -4.515 32.633 24.103 1.00 81.44 600 ALA A N 1
ATOM 4665 C CA . ALA A 1 600 ? -5.198 33.885 23.787 1.00 81.44 600 ALA A CA 1
ATOM 4666 C C . ALA A 1 600 ? -4.236 35.082 23.865 1.00 81.44 600 ALA A C 1
ATOM 4668 O O . ALA A 1 600 ? -4.205 35.913 22.954 1.00 81.44 600 ALA A O 1
ATOM 4669 N N . LYS A 1 601 ? -3.384 35.127 24.898 1.00 84.31 601 LYS A N 1
ATOM 4670 C CA . LYS A 1 601 ? -2.432 36.223 25.089 1.00 84.31 601 LYS A CA 1
ATOM 4671 C C . LYS A 1 601 ? -1.325 36.255 24.039 1.00 84.31 601 LYS A C 1
ATOM 4673 O O . LYS A 1 601 ? -0.990 37.327 23.539 1.00 84.31 601 LYS A O 1
ATOM 4678 N N . LEU A 1 602 ? -0.791 35.102 23.642 1.00 81.44 602 LEU A N 1
ATOM 4679 C CA . LEU A 1 602 ? 0.150 35.014 22.521 1.00 81.44 602 LEU A CA 1
ATOM 4680 C C . LEU A 1 602 ? -0.504 35.429 21.198 1.00 81.44 602 LEU A C 1
ATOM 4682 O O . LEU A 1 602 ? 0.145 36.088 20.389 1.00 81.44 602 LEU A O 1
ATOM 4686 N N . GLY A 1 603 ? -1.793 35.132 21.004 1.00 80.88 603 GLY A N 1
ATOM 4687 C CA . GLY A 1 603 ? -2.565 35.600 19.850 1.00 80.88 603 GLY A CA 1
ATOM 4688 C C . GLY A 1 603 ? -2.671 37.123 19.766 1.00 80.88 603 GLY A C 1
ATOM 4689 O O . GLY A 1 603 ? -2.573 37.683 18.676 1.00 80.88 603 GLY A O 1
ATOM 4690 N N . GLU A 1 604 ? -2.793 37.805 20.908 1.00 83.88 604 GLU A N 1
ATOM 4691 C CA . GLU A 1 604 ? -2.752 39.272 20.973 1.00 83.88 604 GLU A CA 1
ATOM 4692 C C . GLU A 1 604 ? -1.353 39.839 20.684 1.00 83.88 604 GLU A C 1
ATOM 4694 O O . GLU A 1 604 ? -1.229 40.895 20.064 1.00 83.88 604 GLU A O 1
ATOM 4699 N N . LEU A 1 605 ? -0.294 39.157 21.132 1.00 81.12 605 LEU A N 1
ATOM 4700 C CA . LEU A 1 605 ? 1.089 39.631 21.006 1.00 81.12 605 LEU A CA 1
ATOM 4701 C C . LEU A 1 605 ? 1.701 39.340 19.619 1.00 81.12 605 LEU A C 1
ATOM 4703 O O . LEU A 1 605 ? 2.538 40.106 19.140 1.00 81.12 605 LEU A O 1
ATOM 4707 N N . MET A 1 606 ? 1.273 38.273 18.938 1.00 78.44 606 MET A N 1
ATOM 4708 C CA . MET A 1 606 ? 1.828 37.795 17.660 1.00 78.44 606 MET A CA 1
ATOM 4709 C C . MET A 1 606 ? 1.028 38.273 16.428 1.00 78.44 606 MET A C 1
ATOM 4711 O O . MET A 1 606 ? 0.717 37.496 15.527 1.00 78.44 606 MET A O 1
ATOM 4715 N N . ILE A 1 607 ? 0.748 39.579 16.344 1.00 72.19 607 ILE A N 1
ATOM 4716 C CA . ILE A 1 607 ? -0.175 40.212 15.368 1.00 72.19 607 ILE A CA 1
ATOM 4717 C C . ILE A 1 607 ? 0.156 39.916 13.884 1.00 72.19 607 ILE A C 1
ATOM 4719 O O . ILE A 1 607 ? -0.731 39.917 13.035 1.00 72.19 607 ILE A O 1
ATOM 4723 N N . ASN A 1 608 ? 1.423 39.634 13.553 1.00 67.00 608 ASN A N 1
ATOM 4724 C CA . ASN A 1 608 ? 1.889 39.393 12.177 1.00 67.00 608 ASN A CA 1
ATOM 4725 C C . ASN A 1 608 ? 2.132 37.907 11.844 1.00 67.00 608 ASN A C 1
ATOM 4727 O O . ASN A 1 608 ? 2.822 37.604 10.866 1.00 67.00 608 ASN A O 1
ATOM 4731 N N . ARG A 1 609 ? 1.641 36.971 12.663 1.00 70.44 609 ARG A N 1
ATOM 4732 C CA . ARG A 1 609 ? 1.866 35.528 12.488 1.00 70.44 609 ARG A CA 1
ATOM 4733 C C . ARG A 1 609 ? 0.556 34.783 12.265 1.00 70.44 609 ARG A C 1
ATOM 4735 O O . ARG A 1 609 ? -0.517 35.270 12.608 1.00 70.44 609 ARG A O 1
ATOM 4742 N N . SER A 1 610 ? 0.635 33.621 11.618 1.00 72.69 610 SER A N 1
ATOM 4743 C CA . SER A 1 610 ? -0.567 32.834 11.348 1.00 72.69 610 SER A CA 1
ATOM 4744 C C . SER A 1 610 ? -1.124 32.252 12.656 1.00 72.69 610 SER A C 1
ATOM 4746 O O . SER A 1 610 ? -0.342 31.968 13.563 1.00 72.69 610 SER A O 1
ATOM 4748 N N . PRO A 1 611 ? -2.443 32.003 12.771 1.00 70.94 611 PRO A N 1
ATOM 4749 C CA . PRO A 1 611 ? -3.019 31.350 13.953 1.00 70.94 611 PRO A CA 1
ATOM 4750 C C . PRO A 1 611 ? -2.361 30.002 14.288 1.00 70.94 611 PRO A C 1
ATOM 4752 O O . PRO A 1 611 ? -2.323 29.598 15.445 1.00 70.94 611 PRO A O 1
ATOM 4755 N N . GLN A 1 612 ? -1.800 29.329 13.279 1.00 68.44 612 GLN A N 1
ATOM 4756 C CA . GLN A 1 612 ? -1.050 28.091 13.456 1.00 68.44 612 GLN A CA 1
ATOM 4757 C C . GLN A 1 612 ? 0.300 28.324 14.148 1.00 68.44 612 GLN A C 1
ATOM 4759 O O . GLN A 1 612 ? 0.670 27.546 15.018 1.00 68.44 612 GLN A O 1
ATOM 4764 N N . ASP A 1 613 ? 1.014 29.398 13.804 1.00 72.12 613 ASP A N 1
ATOM 4765 C CA . ASP A 1 613 ? 2.285 29.752 14.450 1.00 72.12 613 ASP A CA 1
ATOM 4766 C C . ASP A 1 613 ? 2.067 30.122 15.924 1.00 72.12 613 ASP A C 1
ATOM 4768 O O . ASP A 1 613 ? 2.867 29.760 16.781 1.00 72.12 613 ASP A O 1
ATOM 4772 N N . VAL A 1 614 ? 0.963 30.813 16.224 1.00 78.69 614 VAL A N 1
ATOM 4773 C CA . VAL A 1 614 ? 0.576 31.165 17.599 1.00 78.69 614 VAL A CA 1
ATOM 4774 C C . VAL A 1 614 ? 0.279 29.912 18.421 1.00 78.69 614 VAL A C 1
ATOM 4776 O O . VAL A 1 614 ? 0.741 29.803 19.555 1.00 78.69 614 VAL A O 1
ATOM 4779 N N . LEU A 1 615 ? -0.442 28.950 17.841 1.00 76.75 615 LEU A N 1
ATOM 4780 C CA . LEU A 1 615 ? -0.742 27.683 18.501 1.00 76.75 615 LEU A CA 1
ATOM 4781 C C . LEU A 1 615 ? 0.539 26.895 18.807 1.00 76.75 615 LEU A C 1
ATOM 4783 O O . LEU A 1 615 ? 0.716 26.440 19.931 1.00 76.75 615 LEU A O 1
ATOM 4787 N N . VAL A 1 616 ? 1.455 26.792 17.839 1.00 74.75 616 VAL A N 1
ATOM 4788 C CA . VAL A 1 616 ? 2.739 26.094 18.027 1.00 74.75 616 VAL A CA 1
ATOM 4789 C C . VAL A 1 616 ? 3.596 26.800 19.082 1.00 74.75 616 VAL A C 1
ATOM 4791 O O . VAL A 1 616 ? 4.195 26.130 19.916 1.00 74.75 616 VAL A O 1
ATOM 4794 N N . ALA A 1 617 ? 3.623 28.137 19.097 1.00 77.19 617 ALA A N 1
ATOM 4795 C CA . ALA A 1 617 ? 4.305 28.925 20.127 1.00 77.19 617 ALA A CA 1
ATOM 4796 C C . ALA A 1 617 ? 3.723 28.699 21.526 1.00 77.19 617 ALA A C 1
ATOM 4798 O O . ALA A 1 617 ? 4.480 28.506 22.475 1.00 77.19 617 ALA A O 1
ATOM 4799 N N . ALA A 1 618 ? 2.396 28.676 21.654 1.00 77.50 618 ALA A N 1
ATOM 4800 C CA . ALA A 1 618 ? 1.728 28.420 22.924 1.00 77.50 618 ALA A CA 1
ATOM 4801 C C . ALA A 1 618 ? 2.008 26.997 23.429 1.00 77.50 618 ALA A C 1
ATOM 4803 O O . ALA A 1 618 ? 2.455 26.832 24.564 1.00 77.50 618 ALA A O 1
ATOM 4804 N N . GLU A 1 619 ? 1.828 25.988 22.571 1.00 76.25 619 GLU A N 1
ATOM 4805 C CA . GLU A 1 619 ? 2.059 24.577 22.907 1.00 76.25 619 GLU A CA 1
ATOM 4806 C C . GLU A 1 619 ? 3.525 24.302 23.268 1.00 76.25 619 GLU A C 1
ATOM 4808 O O . GLU A 1 619 ? 3.800 23.554 24.207 1.00 76.25 619 GLU A O 1
ATOM 4813 N N . ALA A 1 620 ? 4.467 24.942 22.567 1.00 74.94 620 ALA A N 1
ATOM 4814 C CA . ALA A 1 620 ? 5.893 24.827 22.844 1.00 74.94 620 ALA A CA 1
ATOM 4815 C C . ALA A 1 620 ? 6.288 25.498 24.170 1.00 74.94 620 ALA A C 1
ATOM 4817 O O . ALA A 1 620 ? 7.122 24.960 24.893 1.00 74.94 620 ALA A O 1
ATOM 4818 N N . LEU A 1 621 ? 5.670 26.636 24.507 1.00 77.94 621 LEU A N 1
ATOM 4819 C CA . LEU A 1 621 ? 5.972 27.401 25.717 1.00 77.94 621 LEU A CA 1
ATOM 4820 C C . LEU A 1 621 ? 5.518 26.693 26.999 1.00 77.94 621 LEU A C 1
ATOM 4822 O O . LEU A 1 621 ? 6.273 26.611 27.963 1.00 77.94 621 LEU A O 1
ATOM 4826 N N . HIS A 1 622 ? 4.279 26.196 27.037 1.00 73.75 622 HIS A N 1
ATOM 4827 C CA . HIS A 1 622 ? 3.779 25.507 28.229 1.00 73.75 622 HIS A CA 1
ATOM 4828 C C . HIS A 1 622 ? 4.075 23.996 28.223 1.00 73.75 622 HIS A C 1
ATOM 4830 O O . HIS A 1 622 ? 3.953 23.363 29.270 1.00 73.75 622 HIS A O 1
ATOM 4836 N N . GLY A 1 623 ? 4.447 23.407 27.077 1.00 60.62 623 GLY A N 1
ATOM 4837 C CA . GLY A 1 623 ? 5.072 22.081 26.955 1.00 60.62 623 GLY A CA 1
ATOM 4838 C C . GLY A 1 623 ? 4.347 20.920 27.645 1.00 60.62 623 GLY A C 1
ATOM 4839 O O . GLY A 1 623 ? 4.992 20.155 28.354 1.00 60.62 623 GLY A O 1
ATOM 4840 N N . GLU A 1 624 ? 3.018 20.813 27.506 1.00 55.62 624 GLU A N 1
ATOM 4841 C CA . GLU A 1 624 ? 2.167 19.845 28.245 1.00 55.62 624 GLU A CA 1
ATOM 4842 C C . GLU A 1 624 ? 2.436 19.793 29.774 1.00 55.62 624 GLU A C 1
ATOM 4844 O O . GLU A 1 624 ? 2.180 18.786 30.429 1.00 55.62 624 GLU A O 1
ATOM 4849 N N . SER A 1 625 ? 2.965 20.870 30.367 1.00 59.47 625 SER A N 1
ATOM 4850 C CA . SER A 1 625 ? 3.319 20.915 31.785 1.00 59.47 625 SER A CA 1
ATOM 4851 C C . SER A 1 625 ? 2.074 21.022 32.668 1.00 59.47 625 SER A C 1
ATOM 4853 O O . SER A 1 625 ? 1.294 21.968 32.549 1.00 59.47 625 SER A O 1
ATOM 4855 N N . ASP A 1 626 ? 1.938 20.090 33.614 1.00 59.03 626 ASP A N 1
ATOM 4856 C CA . ASP A 1 626 ? 0.888 20.082 34.645 1.00 59.03 626 ASP A CA 1
ATOM 4857 C C . ASP A 1 626 ? 1.307 20.846 35.923 1.00 59.03 626 ASP A C 1
ATOM 4859 O O . ASP A 1 626 ? 0.727 20.686 37.001 1.00 59.03 626 ASP A O 1
ATOM 4863 N N . ASN A 1 627 ? 2.364 21.662 35.850 1.00 67.62 627 ASN A N 1
ATOM 4864 C CA . ASN A 1 627 ? 2.908 22.343 37.019 1.00 67.62 627 ASN A CA 1
ATOM 4865 C C . ASN A 1 627 ? 2.083 23.592 37.391 1.00 67.62 627 ASN A C 1
ATOM 4867 O O . ASN A 1 627 ? 2.168 24.643 36.751 1.00 67.62 627 ASN A O 1
ATOM 4871 N N . ILE A 1 628 ? 1.348 23.470 38.500 1.00 61.56 628 ILE A N 1
ATOM 4872 C CA . ILE A 1 628 ? 0.418 24.465 39.066 1.00 61.56 628 ILE A CA 1
ATOM 4873 C C . ILE A 1 628 ? 1.091 25.804 39.436 1.00 61.56 628 ILE A C 1
ATOM 4875 O O . ILE A 1 628 ? 0.402 26.815 39.538 1.00 61.56 628 ILE A O 1
ATOM 4879 N N . LEU A 1 629 ? 2.417 25.858 39.605 1.00 62.69 629 LEU A N 1
ATOM 4880 C CA . LEU A 1 629 ? 3.150 27.103 39.896 1.00 62.69 629 LEU A CA 1
ATOM 4881 C C . LEU A 1 629 ? 3.800 27.724 38.653 1.00 62.69 629 LEU A C 1
ATOM 4883 O O . LEU A 1 629 ? 3.975 28.939 38.587 1.00 62.69 629 LEU A O 1
ATOM 4887 N N . PHE A 1 630 ? 4.132 26.902 37.660 1.00 77.94 630 PHE A N 1
ATOM 4888 C CA . PHE A 1 630 ? 4.840 27.328 36.454 1.00 77.94 630 PHE A CA 1
ATOM 4889 C C . PHE A 1 630 ? 3.907 28.000 35.440 1.00 77.94 630 PHE A C 1
ATOM 4891 O O . PHE A 1 630 ? 4.191 29.107 34.984 1.00 77.94 630 PHE A O 1
ATOM 4898 N N . ILE A 1 631 ? 2.755 27.387 35.146 1.00 76.88 631 ILE A N 1
ATOM 4899 C CA . ILE A 1 631 ? 1.795 27.901 34.155 1.00 76.88 631 ILE A CA 1
ATOM 4900 C C . ILE A 1 631 ? 1.307 29.330 34.505 1.00 76.88 631 ILE A C 1
ATOM 4902 O O . ILE A 1 631 ? 1.344 30.197 33.629 1.00 76.88 631 ILE A O 1
ATOM 4906 N N . PRO A 1 632 ? 0.926 29.652 35.764 1.00 79.94 632 PRO A N 1
ATOM 4907 C CA . PRO A 1 632 ? 0.562 31.024 36.125 1.00 79.94 632 PRO A CA 1
ATOM 4908 C C . PRO A 1 632 ? 1.712 32.027 35.979 1.00 79.94 632 PRO A C 1
ATOM 4910 O O . PRO A 1 632 ? 1.466 33.187 35.658 1.00 79.94 632 PRO A O 1
ATOM 4913 N N . SER A 1 633 ? 2.962 31.603 36.207 1.00 80.12 633 SER A N 1
ATOM 4914 C CA . SER A 1 633 ? 4.134 32.481 36.085 1.00 80.12 633 SER A CA 1
ATOM 4915 C C . SER A 1 633 ? 4.407 32.890 34.635 1.00 80.12 633 SER A C 1
ATOM 4917 O O . SER A 1 633 ? 4.661 34.066 34.386 1.00 80.12 633 SER A O 1
ATOM 4919 N N . LEU A 1 634 ? 4.232 31.967 33.681 1.00 81.50 634 LEU A N 1
ATOM 4920 C CA . LEU A 1 634 ? 4.323 32.245 32.243 1.00 81.50 634 LEU A CA 1
ATOM 4921 C C . LEU A 1 634 ? 3.249 33.236 31.787 1.00 81.50 634 LEU A C 1
ATOM 4923 O O . LEU A 1 634 ? 3.544 34.205 31.090 1.00 81.50 634 LEU A O 1
ATOM 4927 N N . LEU A 1 635 ? 2.001 33.021 32.213 1.00 82.31 635 LEU A N 1
ATOM 4928 C CA . LEU A 1 635 ? 0.900 33.929 31.894 1.00 82.31 635 LEU A CA 1
ATOM 4929 C C . LEU A 1 635 ? 1.124 35.323 32.502 1.00 82.31 635 LEU A C 1
ATOM 4931 O O . LEU A 1 635 ? 0.812 36.332 31.872 1.00 82.31 635 LEU A O 1
ATOM 4935 N N . ASN A 1 636 ? 1.688 35.397 33.710 1.00 83.81 636 ASN A N 1
ATOM 4936 C CA . ASN A 1 636 ? 2.016 36.665 34.355 1.00 83.81 636 ASN A CA 1
ATOM 4937 C C . ASN A 1 636 ? 3.147 37.409 33.622 1.00 83.81 636 ASN A C 1
ATOM 4939 O O . ASN A 1 636 ? 3.037 38.614 33.408 1.00 83.81 636 ASN A O 1
ATOM 4943 N N . ASP A 1 637 ? 4.187 36.701 33.174 1.00 84.19 637 ASP A N 1
ATOM 4944 C CA . ASP A 1 637 ? 5.266 37.283 32.366 1.00 84.19 637 ASP A CA 1
ATOM 4945 C C . ASP A 1 637 ? 4.743 37.829 31.026 1.00 84.19 637 ASP A C 1
ATOM 4947 O O . ASP A 1 637 ? 5.007 38.979 30.677 1.00 84.19 637 ASP A O 1
ATOM 4951 N N . LEU A 1 638 ? 3.892 37.070 30.325 1.00 81.75 638 LEU A N 1
ATOM 4952 C CA . LEU A 1 638 ? 3.254 37.518 29.079 1.00 81.75 638 LEU A CA 1
ATOM 4953 C C . LEU A 1 638 ? 2.331 38.731 29.281 1.00 81.75 638 LEU A C 1
ATOM 4955 O O . LEU A 1 638 ? 2.225 39.579 28.394 1.00 81.75 638 LEU A O 1
ATOM 4959 N N . ASN A 1 639 ? 1.670 38.836 30.436 1.00 83.62 639 ASN A N 1
ATOM 4960 C CA . ASN A 1 639 ? 0.796 39.965 30.758 1.00 83.62 639 ASN A CA 1
ATOM 4961 C C . ASN A 1 639 ? 1.561 41.233 31.161 1.00 83.62 639 ASN A C 1
ATOM 4963 O O . ASN A 1 639 ? 1.111 42.329 30.831 1.00 83.62 639 ASN A O 1
ATOM 4967 N N . ILE A 1 640 ? 2.690 41.099 31.864 1.00 81.88 640 ILE A N 1
ATOM 4968 C CA . ILE A 1 640 ? 3.472 42.236 32.375 1.00 81.88 640 ILE A CA 1
ATOM 4969 C C . ILE A 1 640 ? 4.514 42.704 31.352 1.00 81.88 640 ILE A C 1
ATOM 4971 O O . ILE A 1 640 ? 4.617 43.901 31.086 1.00 81.88 640 ILE A O 1
ATOM 4975 N N . ASN A 1 641 ? 5.274 41.773 30.772 1.00 77.50 641 ASN A N 1
ATOM 4976 C CA . ASN A 1 641 ? 6.448 42.064 29.944 1.00 77.50 641 ASN A CA 1
ATOM 4977 C C . ASN A 1 641 ? 6.176 41.929 28.432 1.00 77.50 641 ASN A C 1
ATOM 4979 O O . ASN A 1 641 ? 6.934 42.457 27.612 1.00 77.50 641 ASN A O 1
ATOM 4983 N N . GLY A 1 642 ? 5.075 41.277 28.036 1.00 81.31 642 GLY A N 1
ATOM 4984 C CA . GLY A 1 642 ? 4.615 41.206 26.645 1.00 81.31 642 GLY A CA 1
ATOM 4985 C C . GLY A 1 642 ? 5.683 40.680 25.678 1.00 81.31 642 GLY A C 1
ATOM 4986 O O . GLY A 1 642 ? 6.318 39.663 25.932 1.00 81.31 642 GLY A O 1
ATOM 4987 N N . VAL A 1 643 ? 5.914 41.394 24.569 1.00 76.19 643 VAL A N 1
ATOM 4988 C CA . VAL A 1 643 ? 6.903 41.031 23.524 1.00 76.19 643 VAL A CA 1
ATOM 4989 C C . VAL A 1 643 ? 8.355 41.066 24.041 1.00 76.19 643 VAL A C 1
ATOM 4991 O O . VAL A 1 643 ? 9.246 40.506 23.410 1.00 76.19 643 VAL A O 1
ATOM 4994 N N . GLN A 1 644 ? 8.611 41.726 25.177 1.00 71.25 644 GLN A N 1
ATOM 4995 C CA . GLN A 1 644 ? 9.931 41.778 25.819 1.00 71.25 644 GLN A CA 1
ATOM 4996 C C . GLN A 1 644 ? 10.092 40.747 26.950 1.00 71.25 644 GLN A C 1
ATOM 4998 O O . GLN A 1 644 ? 11.142 40.720 27.586 1.00 71.25 644 GLN A O 1
ATOM 5003 N N . GLY A 1 645 ? 9.074 39.917 27.204 1.00 75.12 645 GLY A N 1
ATOM 5004 C CA . GLY A 1 645 ? 9.114 38.866 28.220 1.00 75.12 645 GLY A CA 1
ATOM 5005 C C . GLY A 1 645 ? 10.002 37.684 27.831 1.00 75.12 645 GLY A C 1
ATOM 5006 O O . GLY A 1 645 ? 10.165 37.357 26.645 1.00 75.12 645 GLY A O 1
ATOM 5007 N N . GLU A 1 646 ? 10.553 37.014 28.843 1.00 75.25 646 GLU A N 1
ATOM 5008 C CA . GLU A 1 646 ? 11.301 35.766 28.660 1.00 75.25 64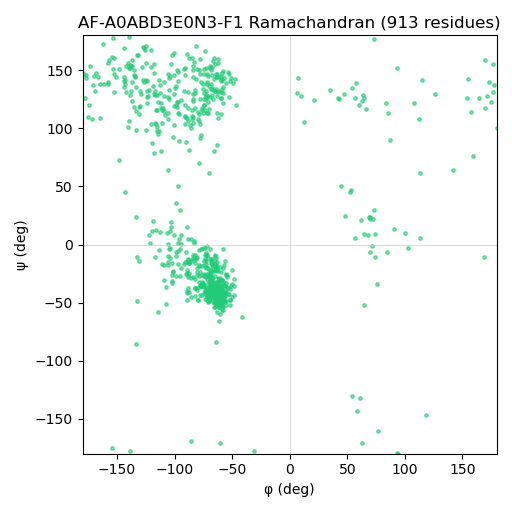6 GLU A CA 1
ATOM 5009 C C . GLU A 1 646 ? 10.390 34.688 28.071 1.00 75.25 646 GLU A C 1
ATOM 5011 O O . GLU A 1 646 ? 10.781 34.031 27.108 1.00 75.25 646 GLU A O 1
ATOM 5016 N N . ALA A 1 647 ? 9.136 34.605 28.531 1.00 77.75 647 ALA A N 1
ATOM 5017 C CA . ALA A 1 647 ? 8.161 33.635 28.044 1.00 77.75 647 ALA A CA 1
ATOM 5018 C C . ALA A 1 647 ? 7.831 33.831 26.552 1.00 77.75 647 ALA A C 1
ATOM 5020 O O . ALA A 1 647 ? 7.687 32.867 25.805 1.00 77.75 647 ALA A O 1
ATOM 5021 N N . TYR A 1 648 ? 7.757 35.077 26.074 1.00 78.50 648 TYR A N 1
ATOM 5022 C CA . TYR A 1 648 ? 7.516 35.359 24.653 1.00 78.50 648 TYR A CA 1
ATOM 5023 C C . TYR A 1 648 ? 8.718 34.970 23.777 1.00 78.50 648 TYR A C 1
ATOM 5025 O O . TYR A 1 648 ? 8.563 34.398 22.695 1.00 78.50 648 TYR A O 1
ATOM 5033 N N . THR A 1 649 ? 9.929 35.253 24.258 1.00 75.19 649 THR A N 1
ATOM 5034 C CA . THR A 1 649 ? 11.174 34.921 23.551 1.00 75.19 649 THR A CA 1
ATOM 5035 C C . THR A 1 649 ? 11.400 33.408 23.510 1.00 75.19 649 THR A C 1
ATOM 5037 O O . THR A 1 649 ? 11.767 32.851 22.475 1.00 75.19 649 THR A O 1
ATOM 5040 N N . GLU A 1 650 ? 11.128 32.726 24.619 1.00 77.88 650 GLU A N 1
ATOM 5041 C CA . GLU A 1 650 ? 11.216 31.276 24.749 1.00 77.88 650 GLU A CA 1
ATOM 5042 C C . GLU A 1 650 ? 10.181 30.560 23.869 1.00 77.88 650 GLU A C 1
ATOM 5044 O O . GLU A 1 650 ? 10.543 29.624 23.154 1.00 77.88 650 GLU A O 1
ATOM 5049 N N . ALA A 1 651 ? 8.943 31.067 23.796 1.00 74.50 651 ALA A N 1
ATOM 5050 C CA . ALA A 1 651 ? 7.906 30.548 22.901 1.00 74.50 651 ALA A CA 1
ATOM 5051 C C . ALA A 1 651 ? 8.336 30.580 21.426 1.00 74.50 651 ALA A C 1
ATOM 5053 O O . ALA A 1 651 ? 8.139 29.613 20.691 1.00 74.50 651 ALA A O 1
ATOM 5054 N N . LEU A 1 652 ? 8.964 31.677 20.987 1.00 72.44 652 LEU A N 1
ATOM 5055 C CA . LEU A 1 652 ? 9.465 31.823 19.617 1.00 72.44 652 LEU A CA 1
ATOM 5056 C C . LEU A 1 652 ? 10.632 30.875 19.308 1.00 72.44 652 LEU A C 1
ATOM 5058 O O . LEU A 1 652 ? 10.705 30.334 18.200 1.00 72.44 652 LEU A O 1
ATOM 5062 N N . ASN A 1 653 ? 11.531 30.679 20.274 1.00 71.62 653 ASN A N 1
ATOM 5063 C CA . ASN A 1 653 ? 12.684 29.793 20.139 1.00 71.62 653 ASN A CA 1
ATOM 5064 C C . ASN A 1 653 ? 12.260 28.317 20.096 1.00 71.62 653 ASN A C 1
ATOM 5066 O O . ASN A 1 653 ? 12.683 27.586 19.201 1.00 71.62 653 ASN A O 1
ATOM 5070 N N . LEU A 1 654 ? 11.401 27.887 21.027 1.00 68.31 654 LEU A N 1
ATOM 5071 C CA . LEU A 1 654 ? 10.943 26.498 21.140 1.00 68.31 654 LEU A CA 1
ATOM 5072 C C . LEU A 1 654 ? 10.037 26.081 19.976 1.00 68.31 654 LEU A C 1
ATOM 5074 O O . LEU A 1 654 ? 10.113 24.945 19.513 1.00 68.31 654 LEU A O 1
ATOM 5078 N N . ALA A 1 655 ? 9.229 27.003 19.448 1.00 61.56 655 ALA A N 1
ATOM 5079 C CA . ALA A 1 655 ? 8.389 26.755 18.278 1.00 61.56 655 ALA A CA 1
ATOM 5080 C C . ALA A 1 655 ? 9.158 26.698 16.947 1.00 61.56 655 ALA A C 1
ATOM 5082 O O . ALA A 1 655 ? 8.545 26.493 15.900 1.00 61.56 655 ALA A O 1
ATOM 5083 N N . GLY A 1 656 ? 10.479 26.928 16.947 1.00 53.47 656 GLY A N 1
ATOM 5084 C CA . GLY A 1 656 ? 11.274 26.996 15.715 1.00 53.47 656 GLY A CA 1
ATOM 5085 C C . GLY A 1 656 ? 10.837 28.128 14.775 1.00 53.47 656 GLY A C 1
ATOM 5086 O O . GLY A 1 656 ? 11.094 28.078 13.573 1.00 53.47 656 GLY A O 1
ATOM 5087 N N . LEU A 1 657 ? 10.146 29.141 15.313 1.00 58.47 657 LEU A N 1
ATOM 5088 C CA . LEU A 1 657 ? 9.680 30.327 14.585 1.00 58.47 657 LEU A CA 1
ATOM 5089 C C . LEU A 1 657 ? 10.769 31.404 14.481 1.00 58.47 657 LEU A C 1
ATOM 5091 O O . LEU A 1 657 ? 10.619 32.379 13.733 1.00 58.47 657 LEU A O 1
ATOM 5095 N N . VAL A 1 658 ? 11.874 31.202 15.203 1.00 51.19 658 VAL A N 1
ATOM 5096 C CA . VAL A 1 658 ? 13.187 31.767 14.893 1.00 51.19 658 VAL A CA 1
ATOM 5097 C C . VAL A 1 658 ? 13.849 30.875 13.832 1.00 51.19 658 VAL A C 1
ATOM 5099 O O . VAL A 1 658 ? 13.857 29.656 14.002 1.00 51.19 658 VAL A O 1
ATOM 5102 N N . PRO A 1 659 ? 14.388 31.434 12.731 1.00 39.94 659 PRO A N 1
ATOM 5103 C CA . PRO A 1 659 ? 14.949 30.631 11.653 1.00 39.94 659 PRO A CA 1
ATOM 5104 C C . PRO A 1 659 ? 16.104 29.763 12.167 1.00 39.94 659 PRO A C 1
ATOM 5106 O O . PRO A 1 659 ? 17.168 30.272 12.518 1.00 39.94 659 PRO A O 1
ATOM 5109 N N . ILE A 1 660 ? 15.901 28.445 12.188 1.00 44.91 660 ILE A N 1
ATOM 5110 C CA . ILE A 1 660 ? 16.999 27.481 12.261 1.00 44.91 660 ILE A CA 1
ATOM 5111 C C . ILE A 1 660 ? 17.673 27.509 10.879 1.00 44.91 660 ILE A C 1
ATOM 5113 O O . ILE A 1 660 ? 16.972 27.320 9.879 1.00 44.91 660 ILE A O 1
ATOM 5117 N N . PRO A 1 661 ? 18.992 27.753 10.782 1.00 48.00 661 PRO A N 1
ATOM 5118 C CA . PRO A 1 661 ? 19.668 27.903 9.500 1.00 48.00 661 PRO A CA 1
ATOM 5119 C C . PRO A 1 661 ? 19.565 26.607 8.694 1.00 48.00 661 PRO A C 1
ATOM 5121 O O . PRO A 1 661 ? 20.173 25.586 9.020 1.00 48.00 661 PRO A O 1
ATOM 5124 N N . SER A 1 662 ? 18.769 26.644 7.628 1.00 53.84 662 SER A N 1
ATOM 5125 C CA . SER A 1 662 ? 18.656 25.533 6.688 1.00 53.84 662 SER A CA 1
ATOM 5126 C C . SER A 1 662 ? 19.903 25.505 5.800 1.00 53.84 662 SER A C 1
ATOM 5128 O O . SER A 1 662 ? 20.304 26.552 5.286 1.00 53.84 662 SER A O 1
ATOM 5130 N N . PRO A 1 663 ? 20.495 24.332 5.502 1.00 54.56 663 PRO A N 1
ATOM 5131 C CA . PRO A 1 663 ? 21.614 24.227 4.561 1.00 54.56 663 PRO A CA 1
ATOM 5132 C C . PRO A 1 663 ? 21.307 24.786 3.161 1.00 54.56 663 PRO A C 1
ATOM 5134 O O . PRO A 1 663 ? 22.229 25.060 2.393 1.00 54.56 663 PRO A O 1
ATOM 5137 N N . LEU A 1 664 ? 20.022 24.956 2.826 1.00 61.22 664 LEU A N 1
ATOM 5138 C CA . LEU A 1 664 ? 19.541 25.523 1.566 1.00 61.22 664 LEU A CA 1
ATOM 5139 C C . LEU A 1 664 ? 19.401 27.054 1.593 1.00 61.22 664 LEU A C 1
ATOM 5141 O O . LEU A 1 664 ? 19.297 27.668 0.533 1.00 61.22 664 LEU A O 1
ATOM 5145 N N . GLU A 1 665 ? 19.447 27.687 2.768 1.00 65.88 665 GLU A N 1
ATOM 5146 C CA . GLU A 1 665 ? 19.328 29.144 2.927 1.00 65.88 665 GLU A CA 1
ATOM 5147 C C . GLU A 1 665 ? 20.466 29.899 2.224 1.00 65.88 665 GLU A C 1
ATOM 5149 O O . GLU A 1 665 ? 20.270 30.985 1.689 1.00 65.88 665 GLU A O 1
ATOM 5154 N N . GLN A 1 666 ? 21.644 29.282 2.105 1.00 63.22 666 GLN A N 1
ATOM 5155 C CA . GLN A 1 666 ? 22.772 29.838 1.348 1.00 63.22 666 GLN A CA 1
ATOM 5156 C C . GLN A 1 666 ? 22.466 30.080 -0.141 1.00 63.22 666 GLN A C 1
ATOM 5158 O O . GLN A 1 666 ? 23.146 30.881 -0.779 1.00 63.22 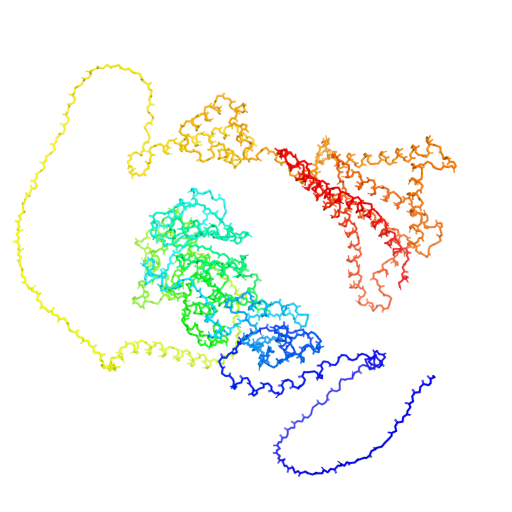666 GLN A O 1
ATOM 5163 N N . PHE A 1 667 ? 21.480 29.367 -0.695 1.00 71.19 667 PHE A N 1
ATOM 5164 C CA . PHE A 1 667 ? 21.028 29.513 -2.077 1.00 71.19 667 PHE A CA 1
ATOM 5165 C C . PHE A 1 667 ? 19.809 30.440 -2.172 1.00 71.19 667 PHE A C 1
ATOM 5167 O O . PHE A 1 667 ? 19.243 30.611 -3.251 1.00 71.19 667 PHE A O 1
ATOM 5174 N N . ALA A 1 668 ? 19.381 31.057 -1.067 1.00 76.19 668 ALA A N 1
ATOM 5175 C CA . ALA A 1 668 ? 18.313 32.039 -1.098 1.00 76.19 668 ALA A CA 1
ATOM 5176 C C . ALA A 1 668 ? 18.752 33.270 -1.904 1.00 76.19 668 ALA A C 1
ATOM 5178 O O . ALA A 1 668 ? 19.841 33.828 -1.726 1.00 76.19 668 ALA A O 1
ATOM 5179 N N . ILE A 1 669 ? 17.881 33.701 -2.815 1.00 80.38 669 ILE A N 1
ATOM 5180 C CA . ILE A 1 669 ? 18.083 34.927 -3.583 1.00 80.38 669 ILE A CA 1
ATOM 5181 C C . ILE A 1 669 ? 17.582 36.087 -2.729 1.00 80.38 669 ILE A C 1
ATOM 5183 O O . ILE A 1 669 ? 16.381 36.250 -2.521 1.00 80.38 669 ILE A O 1
ATOM 5187 N N . ILE A 1 670 ? 18.517 36.897 -2.248 1.00 81.06 670 ILE A N 1
ATOM 5188 C CA . ILE A 1 670 ? 18.260 38.052 -1.399 1.00 81.06 670 ILE A CA 1
ATOM 5189 C C . ILE A 1 670 ? 18.254 39.310 -2.280 1.00 81.06 670 ILE A C 1
ATOM 5191 O O . ILE A 1 670 ? 19.252 39.591 -2.961 1.00 81.06 670 ILE A O 1
ATOM 5195 N N . PRO A 1 671 ? 17.156 40.087 -2.292 1.00 81.50 671 PRO A N 1
ATOM 5196 C CA . PRO A 1 671 ? 17.132 41.399 -2.923 1.00 81.50 671 PRO A CA 1
ATOM 5197 C C . PRO A 1 671 ? 17.986 42.378 -2.104 1.00 81.50 671 PRO A C 1
ATOM 5199 O O . PRO A 1 671 ? 17.680 42.667 -0.954 1.00 81.50 671 PRO A O 1
ATOM 5202 N N . LEU A 1 672 ? 19.064 42.888 -2.700 1.00 81.69 672 LEU A N 1
ATOM 5203 C CA . LEU A 1 672 ? 19.969 43.861 -2.080 1.00 81.69 672 LEU A CA 1
ATOM 5204 C C . LEU A 1 672 ? 19.520 45.304 -2.338 1.00 81.69 672 LEU A C 1
ATOM 5206 O O . LEU A 1 672 ? 19.578 46.139 -1.443 1.00 81.69 672 LEU A O 1
ATOM 5210 N N . ILE A 1 673 ? 19.074 45.602 -3.565 1.00 83.75 673 ILE A N 1
ATOM 5211 C CA . ILE A 1 673 ? 18.546 46.922 -3.944 1.00 83.75 673 ILE A CA 1
ATOM 5212 C C . ILE A 1 673 ? 17.245 46.702 -4.724 1.00 83.75 673 ILE A C 1
ATOM 5214 O O . ILE A 1 673 ? 17.302 46.385 -5.918 1.00 83.75 673 ILE A O 1
ATOM 5218 N N . PRO A 1 674 ? 16.073 46.822 -4.082 1.00 75.69 674 PRO A N 1
ATOM 5219 C CA . PRO A 1 674 ? 14.796 46.680 -4.766 1.00 75.69 674 PRO A CA 1
ATOM 5220 C C . PRO A 1 674 ? 14.527 47.921 -5.628 1.00 75.69 674 PRO A C 1
ATOM 5222 O O . PRO A 1 674 ? 14.360 49.018 -5.100 1.00 75.69 674 PRO A O 1
ATOM 5225 N N . MET A 1 675 ? 14.461 47.767 -6.954 1.00 78.56 675 MET A N 1
ATOM 5226 C CA . MET A 1 675 ? 14.061 48.842 -7.869 1.00 78.56 675 MET A CA 1
ATOM 5227 C C . MET A 1 675 ? 12.710 48.494 -8.506 1.00 78.56 675 MET A C 1
ATOM 5229 O O . MET A 1 675 ? 12.484 47.393 -9.009 1.00 78.56 675 MET A O 1
ATOM 5233 N N . LYS A 1 676 ? 11.770 49.437 -8.477 1.00 70.56 676 LYS A N 1
ATOM 5234 C CA . LYS A 1 676 ? 10.479 49.311 -9.164 1.00 70.56 676 LYS A CA 1
ATOM 5235 C C . LYS A 1 676 ? 10.463 50.290 -10.327 1.00 70.56 676 LYS A C 1
ATOM 5237 O O . LYS A 1 676 ? 10.549 51.494 -10.107 1.00 70.56 676 LYS A O 1
ATOM 5242 N N . ILE A 1 677 ? 10.361 49.776 -11.552 1.00 69.31 677 ILE A N 1
ATOM 5243 C CA . ILE A 1 677 ? 10.186 50.592 -12.758 1.00 69.31 677 ILE A CA 1
ATOM 5244 C C . ILE A 1 677 ? 8.808 50.242 -13.327 1.00 69.31 677 ILE A C 1
ATOM 5246 O O . ILE A 1 677 ? 8.619 49.191 -13.937 1.00 69.31 677 ILE A O 1
ATOM 5250 N N . GLY A 1 678 ? 7.820 51.104 -13.074 1.00 72.19 678 GLY A N 1
ATOM 5251 C CA . GLY A 1 678 ? 6.421 50.849 -13.437 1.00 72.19 678 GLY A CA 1
ATOM 5252 C C . GLY A 1 678 ? 5.854 49.599 -12.748 1.00 72.19 678 GLY A C 1
ATOM 5253 O O . GLY A 1 678 ? 6.044 49.409 -11.549 1.00 72.19 678 GLY A O 1
ATOM 5254 N N . ASN A 1 679 ? 5.189 48.729 -13.518 1.00 68.31 679 ASN A N 1
ATOM 5255 C CA . ASN A 1 679 ? 4.630 47.454 -13.039 1.00 68.31 679 ASN A CA 1
ATOM 5256 C C . ASN A 1 679 ? 5.652 46.299 -12.999 1.00 68.31 679 ASN A C 1
ATOM 5258 O O . ASN A 1 679 ? 5.280 45.167 -12.697 1.00 68.31 679 ASN A O 1
ATOM 5262 N N . LEU A 1 680 ? 6.926 46.552 -13.322 1.00 62.53 680 LEU A N 1
ATOM 5263 C CA . LEU A 1 680 ? 7.972 45.530 -13.343 1.00 62.53 680 LEU A CA 1
ATOM 5264 C C . LEU A 1 680 ? 8.884 45.672 -12.116 1.00 62.53 680 LEU A C 1
ATOM 5266 O O . LEU A 1 680 ? 9.448 46.737 -11.845 1.00 62.53 680 LEU A O 1
ATOM 5270 N N . TYR A 1 681 ? 9.025 44.577 -11.368 1.00 70.94 681 TYR A N 1
ATOM 5271 C CA . TYR A 1 681 ? 9.887 44.489 -10.191 1.00 70.94 681 TYR A CA 1
ATOM 5272 C C . TYR A 1 681 ? 11.301 44.057 -10.608 1.00 70.94 681 TYR A C 1
ATOM 5274 O O . TYR A 1 681 ? 11.521 42.896 -10.947 1.00 70.94 681 TYR A O 1
ATOM 5282 N N . PHE A 1 682 ? 12.260 44.987 -10.583 1.00 76.56 682 PHE A N 1
ATOM 5283 C CA . PHE A 1 682 ? 13.667 44.746 -10.914 1.00 76.56 682 PHE A CA 1
ATOM 5284 C C . PHE A 1 682 ? 14.534 44.927 -9.664 1.00 76.56 682 PHE A C 1
ATOM 5286 O O . PHE A 1 682 ? 14.911 46.036 -9.311 1.00 76.56 682 PHE A O 1
ATOM 5293 N N . SER A 1 683 ? 14.895 43.845 -8.975 1.00 80.31 683 SER A N 1
ATOM 5294 C CA . SER A 1 683 ? 15.805 43.941 -7.825 1.00 80.31 683 SER A CA 1
ATOM 5295 C C . SER A 1 683 ? 17.240 43.594 -8.213 1.00 80.31 683 SER A C 1
ATOM 5297 O O . SER A 1 683 ? 17.479 42.582 -8.869 1.00 80.31 683 SER A O 1
ATOM 5299 N N . PHE A 1 684 ? 18.211 44.373 -7.734 1.00 85.62 684 PHE A N 1
ATOM 5300 C CA . PHE A 1 684 ? 19.602 43.924 -7.665 1.00 85.62 684 PHE A CA 1
ATOM 5301 C C . PHE A 1 684 ? 19.704 42.863 -6.565 1.00 85.62 684 PHE A C 1
ATOM 5303 O O . PHE A 1 684 ? 19.221 43.096 -5.457 1.00 85.62 684 PHE A O 1
ATOM 5310 N N . THR A 1 685 ? 20.268 41.694 -6.865 1.00 88.56 685 THR A N 1
ATOM 5311 C CA . THR A 1 685 ? 20.288 40.533 -5.954 1.00 88.56 685 THR A CA 1
ATOM 5312 C C . THR A 1 685 ? 21.714 40.097 -5.626 1.00 88.56 685 THR A C 1
ATOM 5314 O O . THR A 1 685 ? 22.666 40.512 -6.294 1.00 88.56 685 THR A O 1
ATOM 5317 N N . ASN A 1 686 ? 21.884 39.228 -4.627 1.00 85.19 686 ASN A N 1
ATOM 5318 C CA . ASN A 1 686 ? 23.167 38.583 -4.343 1.00 85.19 686 ASN A CA 1
ATOM 5319 C C . ASN A 1 686 ? 23.803 37.907 -5.586 1.00 85.19 686 ASN A C 1
ATOM 5321 O O . ASN A 1 686 ? 24.959 38.232 -5.862 1.00 85.19 686 ASN A O 1
ATOM 5325 N N . PRO A 1 687 ? 23.124 37.090 -6.428 1.00 86.12 687 PRO A N 1
ATOM 5326 C CA . PRO A 1 687 ? 23.736 36.579 -7.651 1.00 86.12 687 PRO A CA 1
ATOM 5327 C C . PRO A 1 687 ? 24.271 37.678 -8.573 1.00 86.12 687 PRO A C 1
ATOM 5329 O O . PRO A 1 687 ? 25.358 37.515 -9.130 1.00 86.12 687 PRO A O 1
ATOM 5332 N N . SER A 1 688 ? 23.547 38.796 -8.715 1.00 87.75 688 SER A N 1
ATOM 5333 C CA . SER A 1 688 ? 23.970 39.949 -9.525 1.00 87.75 688 SER A CA 1
ATOM 5334 C C . SER A 1 688 ? 25.250 40.589 -8.985 1.00 87.75 688 SER A C 1
ATOM 5336 O O . SER A 1 688 ? 26.182 40.827 -9.754 1.00 87.75 688 SER A O 1
ATOM 5338 N N . LEU A 1 689 ? 25.329 40.796 -7.667 1.00 88.44 689 LEU A N 1
ATOM 5339 C CA . LEU A 1 689 ? 26.527 41.311 -7.002 1.00 88.44 689 LEU A CA 1
ATOM 5340 C C . LEU A 1 689 ? 27.721 40.381 -7.213 1.00 88.44 689 LEU A C 1
ATOM 5342 O O . LEU A 1 689 ? 28.783 40.818 -7.650 1.00 88.44 689 LEU A O 1
ATOM 5346 N N . PHE A 1 690 ? 27.539 39.087 -6.949 1.00 87.31 690 PHE A N 1
ATOM 5347 C CA . PHE A 1 690 ? 28.614 38.117 -7.090 1.00 87.31 690 PHE A CA 1
ATOM 5348 C C . PHE A 1 690 ? 29.067 37.995 -8.551 1.00 87.31 690 PHE A C 1
ATOM 5350 O O . PHE A 1 690 ? 30.262 37.835 -8.771 1.00 87.31 690 PHE A O 1
ATOM 5357 N N . MET A 1 691 ? 28.172 38.076 -9.551 1.00 88.19 691 MET A N 1
ATOM 5358 C CA . MET A 1 691 ? 28.560 38.096 -10.981 1.00 88.19 691 MET A CA 1
ATOM 5359 C C . MET A 1 691 ? 29.459 39.289 -11.304 1.00 88.19 691 MET A C 1
ATOM 5361 O O . MET A 1 691 ? 30.470 39.128 -11.988 1.00 88.19 691 MET A O 1
ATOM 5365 N N . LEU A 1 692 ? 29.107 40.468 -10.787 1.00 89.00 692 LEU A N 1
ATOM 5366 C CA . LEU A 1 692 ? 29.872 41.693 -10.988 1.00 89.00 692 LEU A CA 1
ATOM 5367 C C . LEU A 1 692 ? 31.240 41.618 -10.299 1.00 89.00 692 LEU A C 1
ATOM 5369 O O . LEU A 1 692 ? 32.246 41.961 -10.913 1.00 89.00 692 LEU A O 1
ATOM 5373 N N . LEU A 1 693 ? 31.295 41.073 -9.078 1.00 88.12 693 LEU A N 1
ATOM 5374 C CA . LEU A 1 693 ? 32.549 40.821 -8.365 1.00 88.12 693 LEU A CA 1
ATOM 5375 C C . LEU A 1 693 ? 33.477 39.884 -9.143 1.00 88.12 693 LEU A C 1
ATOM 5377 O O . LEU A 1 693 ? 34.663 40.182 -9.256 1.00 88.12 693 LEU A O 1
ATOM 5381 N N . THR A 1 694 ? 32.965 38.791 -9.722 1.00 85.69 694 THR A N 1
ATOM 5382 C CA . THR A 1 694 ? 33.794 37.900 -10.551 1.00 85.69 694 THR A CA 1
ATOM 5383 C C . THR A 1 694 ? 34.339 38.622 -11.771 1.00 85.69 694 THR A C 1
ATOM 5385 O O . THR A 1 694 ? 35.519 38.491 -12.083 1.00 85.69 694 THR A O 1
ATOM 5388 N N . LEU A 1 695 ? 33.498 39.395 -12.461 1.00 87.06 695 LEU A N 1
ATOM 5389 C CA . LEU A 1 695 ? 33.920 40.145 -13.639 1.00 87.06 695 LEU A CA 1
ATOM 5390 C C . LEU A 1 695 ? 35.028 41.145 -13.283 1.00 87.06 695 LEU A C 1
ATOM 5392 O O . LEU A 1 695 ? 36.060 41.184 -13.951 1.00 87.06 695 LEU A O 1
ATOM 5396 N N . SER A 1 696 ? 34.851 41.910 -12.203 1.00 87.69 696 SER A N 1
ATOM 5397 C CA . SER A 1 696 ? 35.868 42.834 -11.701 1.00 87.69 696 SER A CA 1
ATOM 5398 C C . SER A 1 696 ? 37.152 42.112 -11.291 1.00 87.69 696 SER A C 1
ATOM 5400 O O . SER A 1 696 ? 38.232 42.589 -11.626 1.00 87.69 696 SER A O 1
ATOM 5402 N N . LEU A 1 697 ? 37.052 40.956 -10.624 1.00 85.06 697 LEU A N 1
ATOM 5403 C CA . LEU A 1 697 ? 38.201 40.147 -10.215 1.00 85.06 697 LEU A CA 1
ATOM 5404 C C . LEU A 1 697 ? 38.995 39.650 -11.426 1.00 85.06 697 LEU A C 1
ATOM 5406 O O . LEU A 1 697 ? 40.209 39.816 -11.456 1.00 85.06 697 LEU A O 1
ATOM 5410 N N . VAL A 1 698 ? 38.323 39.091 -12.435 1.00 85.19 698 VAL A N 1
ATOM 5411 C CA . VAL A 1 698 ? 38.965 38.603 -13.665 1.00 85.19 698 VAL A CA 1
ATOM 5412 C C . VAL A 1 698 ? 39.648 39.751 -14.407 1.00 85.19 698 VAL A C 1
ATOM 5414 O O . VAL A 1 698 ? 40.815 39.637 -14.776 1.00 85.19 698 VAL A O 1
ATOM 5417 N N . LEU A 1 699 ? 38.958 40.881 -14.588 1.00 84.81 699 LEU A N 1
ATOM 5418 C CA . LEU A 1 699 ? 39.520 42.042 -15.280 1.00 84.81 699 LEU A CA 1
ATOM 5419 C C . LEU A 1 699 ? 40.714 42.634 -14.527 1.00 84.81 699 LEU A C 1
ATOM 5421 O O . LEU A 1 699 ? 41.713 42.983 -15.153 1.00 84.81 699 LEU A O 1
ATOM 5425 N N . LEU A 1 700 ? 40.638 42.726 -13.198 1.00 83.69 700 LEU A N 1
ATOM 5426 C CA . LEU A 1 700 ? 41.727 43.233 -12.367 1.00 83.69 700 LEU A CA 1
ATOM 5427 C C . LEU A 1 700 ? 42.908 42.261 -12.342 1.00 83.69 700 LEU A C 1
ATOM 5429 O O . LEU A 1 700 ? 44.045 42.712 -12.448 1.00 83.69 700 LEU A O 1
ATOM 5433 N N . PHE A 1 701 ? 42.653 40.953 -12.272 1.00 81.06 701 PHE A N 1
ATOM 5434 C CA . PHE A 1 701 ? 43.675 39.910 -12.338 1.00 81.06 701 PHE A CA 1
ATOM 5435 C C . PHE A 1 701 ? 44.442 39.980 -13.661 1.00 81.06 701 PHE A C 1
ATOM 5437 O O . PHE A 1 701 ? 45.662 40.135 -13.660 1.00 81.06 701 PHE A O 1
ATOM 5444 N N . VAL A 1 702 ? 43.727 40.002 -14.791 1.00 77.81 702 VAL A N 1
ATOM 5445 C CA . VAL A 1 702 ? 44.342 40.140 -16.118 1.00 77.81 702 VAL A CA 1
ATOM 5446 C C . VAL A 1 702 ? 45.068 41.482 -16.245 1.00 77.81 702 VAL A C 1
ATOM 5448 O O . VAL A 1 702 ? 46.202 41.518 -16.713 1.00 77.81 702 VAL A O 1
ATOM 5451 N N . HIS A 1 703 ? 44.480 42.593 -15.793 1.00 80.69 703 HIS A N 1
ATOM 5452 C CA . HIS A 1 703 ? 45.101 43.920 -15.866 1.00 80.69 703 HIS A CA 1
ATOM 5453 C C . HIS A 1 703 ? 46.374 44.037 -15.019 1.00 80.69 703 HIS A C 1
ATOM 5455 O O . HIS A 1 703 ? 47.363 44.627 -15.459 1.00 80.69 703 HIS A O 1
ATOM 5461 N N . PHE A 1 704 ? 46.360 43.495 -13.802 1.00 75.38 704 PHE A N 1
ATOM 5462 C CA . PHE A 1 704 ? 47.501 43.538 -12.894 1.00 75.38 704 PHE A CA 1
ATOM 5463 C C . PHE A 1 704 ? 48.654 42.698 -13.439 1.00 75.38 704 PHE A C 1
ATOM 5465 O O . PHE A 1 704 ? 49.785 43.176 -13.466 1.00 75.38 704 PHE A O 1
ATOM 5472 N N . VAL A 1 705 ? 48.353 41.506 -13.958 1.00 72.75 705 VAL A N 1
ATOM 5473 C CA . VAL A 1 705 ? 49.348 40.603 -14.545 1.00 72.75 705 VAL A CA 1
ATOM 5474 C C . VAL A 1 705 ? 49.912 41.147 -15.865 1.00 72.75 705 VAL A C 1
ATOM 5476 O O . VAL A 1 705 ? 51.122 41.122 -16.054 1.00 72.75 705 VAL A O 1
ATOM 5479 N N . THR A 1 706 ? 49.079 41.708 -16.751 1.00 69.44 706 THR A N 1
ATOM 5480 C CA . THR A 1 706 ? 49.516 42.131 -18.100 1.00 69.44 706 THR A CA 1
ATOM 5481 C C . THR A 1 706 ? 50.041 43.568 -18.176 1.00 69.44 706 THR A C 1
ATOM 5483 O O . THR A 1 706 ? 51.016 43.822 -18.879 1.00 69.44 706 THR A O 1
ATOM 5486 N N . LYS A 1 707 ? 49.423 44.530 -17.470 1.00 63.88 707 LYS A N 1
ATOM 5487 C CA . LYS A 1 707 ? 49.709 45.972 -17.634 1.00 63.88 707 LYS A CA 1
ATOM 5488 C C . LYS A 1 707 ? 50.593 46.566 -16.532 1.00 63.88 707 LYS A C 1
ATOM 5490 O O . LYS A 1 707 ? 51.357 47.483 -16.818 1.00 63.88 707 LYS A O 1
ATOM 5495 N N . LYS A 1 708 ? 50.490 46.082 -15.284 1.00 58.38 708 LYS A N 1
ATOM 5496 C CA . LYS A 1 708 ? 51.308 46.547 -14.137 1.00 58.38 708 LYS A CA 1
ATOM 5497 C C . LYS A 1 708 ? 52.462 45.606 -13.773 1.00 58.38 708 LYS A C 1
ATOM 5499 O O . LYS A 1 708 ? 53.485 46.092 -13.309 1.00 58.38 708 LYS A O 1
ATOM 5504 N N . GLY A 1 709 ? 52.309 44.298 -13.980 1.00 57.00 709 GLY A N 1
ATOM 5505 C CA . GLY A 1 709 ? 53.328 43.288 -13.676 1.00 57.00 709 GLY A CA 1
ATOM 5506 C C . GLY A 1 709 ? 54.503 43.256 -14.652 1.00 57.00 709 GLY A C 1
ATOM 5507 O O . GLY A 1 709 ? 55.550 42.729 -14.285 1.00 57.00 709 GLY A O 1
ATOM 5508 N N . GLY A 1 710 ? 54.337 43.850 -15.845 1.00 56.38 710 GLY A N 1
ATOM 5509 C CA . GLY A 1 710 ? 55.286 43.774 -16.955 1.00 56.38 710 GLY A CA 1
ATOM 5510 C C . GLY A 1 710 ? 55.415 42.334 -17.452 1.00 56.38 710 GLY A C 1
ATOM 5511 O O . GLY A 1 710 ? 55.644 41.428 -16.661 1.00 56.38 710 GLY A O 1
ATOM 5512 N N . GLY A 1 711 ? 55.264 42.093 -18.754 1.00 60.12 711 GLY A N 1
ATOM 5513 C CA . GLY A 1 711 ? 55.605 40.793 -19.337 1.00 60.12 711 GLY A CA 1
ATOM 5514 C C . GLY A 1 711 ? 57.099 40.539 -19.157 1.00 60.12 711 GLY A C 1
ATOM 5515 O O . GLY A 1 711 ? 57.903 40.906 -20.010 1.00 60.12 711 GLY A O 1
ATOM 5516 N N . ASN A 1 712 ? 57.480 39.992 -18.006 1.00 63.56 712 ASN A N 1
ATOM 5517 C CA . ASN A 1 712 ? 58.859 39.658 -17.713 1.00 63.56 712 ASN A CA 1
ATOM 5518 C C . ASN A 1 712 ? 59.211 38.444 -18.567 1.00 63.56 712 ASN A C 1
ATOM 5520 O O . ASN A 1 712 ? 58.419 37.510 -18.681 1.00 63.56 712 ASN A O 1
ATOM 5524 N N . SER A 1 713 ? 60.408 38.447 -19.156 1.00 61.72 713 SER A N 1
ATOM 5525 C CA . SER A 1 713 ? 60.857 37.336 -20.005 1.00 61.72 713 SER A CA 1
ATOM 5526 C C . SER A 1 713 ? 60.992 36.014 -19.232 1.00 61.72 713 SER A C 1
ATOM 5528 O O . SER A 1 713 ? 61.018 34.955 -19.849 1.00 61.72 713 SER A O 1
ATOM 5530 N N . VAL A 1 714 ? 61.078 36.081 -17.896 1.00 72.50 714 VAL A N 1
ATOM 5531 C CA . VAL A 1 714 ? 60.890 34.950 -16.982 1.00 72.50 714 VAL A CA 1
ATOM 5532 C C . VAL A 1 714 ? 59.550 35.169 -16.271 1.00 72.50 714 VAL A C 1
ATOM 5534 O O . VAL A 1 714 ? 59.438 36.131 -15.500 1.00 72.50 714 VAL A O 1
ATOM 5537 N N . PRO A 1 715 ? 58.527 34.339 -16.534 1.00 71.25 715 PRO A N 1
ATOM 5538 C CA . PRO A 1 715 ? 57.191 34.568 -16.010 1.00 71.25 715 PRO A CA 1
ATOM 5539 C C . PRO A 1 715 ? 57.159 34.341 -14.495 1.00 71.25 715 PRO A C 1
ATOM 5541 O O . PRO A 1 715 ? 57.704 33.371 -13.969 1.00 71.25 715 PRO A O 1
ATOM 5544 N N . ASN A 1 716 ? 56.494 35.242 -13.771 1.00 76.12 716 ASN A N 1
ATOM 5545 C CA . ASN A 1 716 ? 56.168 35.008 -12.364 1.00 76.12 716 ASN A CA 1
ATOM 5546 C C . ASN A 1 716 ? 55.021 33.976 -12.248 1.00 76.12 716 ASN A C 1
ATOM 5548 O O . ASN A 1 716 ? 54.352 33.668 -13.236 1.00 76.12 716 ASN A O 1
ATOM 5552 N N . ALA A 1 717 ? 54.770 33.428 -11.053 1.00 77.44 717 ALA A N 1
ATOM 5553 C CA . ALA A 1 717 ? 53.748 32.386 -10.867 1.00 77.44 717 ALA A CA 1
ATOM 5554 C C . ALA A 1 717 ? 52.339 32.824 -11.327 1.00 77.44 717 ALA A C 1
ATOM 5556 O O . ALA A 1 717 ? 51.589 32.032 -11.894 1.00 77.44 717 ALA A O 1
ATOM 5557 N N . TRP A 1 718 ? 51.996 34.102 -11.139 1.00 74.81 718 TRP A N 1
ATOM 5558 C CA . TRP A 1 718 ? 50.702 34.667 -11.535 1.00 74.81 718 TRP A CA 1
ATOM 5559 C C . TRP A 1 718 ? 50.588 34.906 -13.047 1.00 74.81 718 TRP A C 1
ATOM 5561 O O . TRP A 1 718 ? 49.523 34.698 -13.622 1.00 74.81 718 TRP A O 1
ATOM 5571 N N . GLN A 1 719 ? 51.689 35.282 -13.696 1.00 80.25 719 GLN A N 1
ATOM 5572 C CA . GLN A 1 719 ? 51.829 35.396 -15.144 1.00 80.25 719 GLN A CA 1
ATOM 5573 C C . GLN A 1 719 ? 51.758 34.016 -15.793 1.00 80.25 719 GLN A C 1
ATOM 5575 O O . GLN A 1 719 ? 50.979 33.842 -16.720 1.00 80.25 719 GLN A O 1
ATOM 5580 N N . SER A 1 720 ? 52.443 33.018 -15.226 1.00 81.56 720 SER A N 1
ATOM 5581 C CA . SER A 1 720 ? 52.379 31.623 -15.683 1.00 81.56 720 SER A CA 1
ATOM 5582 C C . SER A 1 720 ? 50.954 31.068 -15.623 1.00 81.56 720 SER A C 1
ATOM 5584 O O . SER A 1 720 ? 50.539 30.337 -16.513 1.00 81.56 720 SER A O 1
ATOM 5586 N N . LEU A 1 721 ? 50.172 31.431 -14.598 1.00 80.00 721 LEU A N 1
ATOM 5587 C CA . LEU A 1 721 ? 48.769 31.024 -14.487 1.00 80.00 721 LEU A CA 1
ATOM 5588 C C . LEU A 1 721 ? 47.883 31.676 -15.563 1.00 80.00 721 LEU A C 1
ATOM 5590 O O . LEU A 1 721 ? 47.023 31.007 -16.134 1.00 80.00 721 LEU A O 1
ATOM 5594 N N . VAL A 1 722 ? 48.078 32.969 -15.849 1.00 80.31 722 VAL A N 1
ATOM 5595 C CA . VAL A 1 722 ? 47.336 33.666 -16.916 1.00 80.31 722 VAL A CA 1
ATOM 5596 C C . VAL A 1 722 ? 47.724 33.133 -18.292 1.00 80.31 722 VAL A C 1
ATOM 5598 O O . VAL A 1 722 ? 46.836 32.876 -19.100 1.00 80.31 722 VAL A O 1
ATOM 5601 N N . GLU A 1 723 ? 49.017 32.928 -18.543 1.00 81.81 723 GLU A N 1
ATOM 5602 C CA . GLU A 1 723 ? 49.537 32.331 -19.777 1.00 81.81 723 GLU A CA 1
ATOM 5603 C C . GLU A 1 723 ? 49.011 30.903 -19.954 1.00 81.81 723 GLU A C 1
ATOM 5605 O O . GLU A 1 723 ? 48.514 30.579 -21.024 1.00 81.81 723 GLU A O 1
ATOM 5610 N N . LEU A 1 724 ? 48.969 30.091 -18.891 1.00 83.19 724 LEU A N 1
ATOM 5611 C CA . LEU A 1 724 ? 48.381 28.750 -18.929 1.00 83.19 724 LEU A CA 1
ATOM 5612 C C . LEU A 1 724 ? 46.904 28.781 -19.343 1.00 83.19 724 LEU A C 1
ATOM 5614 O O . LEU A 1 724 ? 46.502 28.027 -20.223 1.00 83.19 724 LEU A O 1
ATOM 5618 N N . ILE A 1 725 ? 46.087 29.646 -18.731 1.00 81.56 725 ILE A N 1
ATOM 5619 C CA . ILE A 1 725 ? 44.662 29.778 -19.086 1.00 81.56 725 ILE A CA 1
ATOM 5620 C C . ILE A 1 725 ? 44.511 30.294 -20.524 1.00 81.56 725 ILE A C 1
ATOM 5622 O O . ILE A 1 725 ? 43.628 29.839 -21.256 1.00 81.56 725 ILE A O 1
ATOM 5626 N N . TYR A 1 726 ? 45.369 31.228 -20.935 1.00 82.75 726 TYR A N 1
ATOM 5627 C CA . TYR A 1 726 ? 45.352 31.809 -22.271 1.00 82.75 726 TYR A CA 1
ATOM 5628 C C . TYR A 1 726 ? 45.772 30.808 -23.348 1.00 82.75 726 TYR A C 1
ATOM 5630 O O . TYR A 1 726 ? 45.092 30.748 -24.361 1.00 82.75 726 TYR A O 1
ATOM 5638 N N . ASP A 1 727 ? 46.812 30.000 -23.132 1.00 82.38 727 ASP A N 1
ATOM 5639 C CA . ASP A 1 727 ? 47.324 28.998 -24.081 1.00 82.38 727 ASP A CA 1
ATOM 5640 C C . ASP A 1 727 ? 46.479 27.721 -24.109 1.00 82.38 727 ASP A C 1
ATOM 5642 O O . ASP A 1 727 ? 46.423 27.007 -25.115 1.00 82.38 727 ASP A O 1
ATOM 5646 N N . PHE A 1 728 ? 45.753 27.444 -23.029 1.00 82.56 728 PHE A N 1
ATOM 5647 C CA . PHE A 1 728 ? 44.837 26.315 -22.963 1.00 82.56 728 PHE A CA 1
ATOM 5648 C C . PHE A 1 728 ? 43.695 26.419 -23.982 1.00 82.56 728 PHE A C 1
ATOM 5650 O O . PHE A 1 728 ? 43.355 25.439 -24.646 1.00 82.56 728 PHE A O 1
ATOM 5657 N N . VAL A 1 729 ? 43.104 27.607 -24.142 1.00 81.25 729 VAL A N 1
ATOM 5658 C CA . VAL A 1 729 ? 41.934 27.804 -25.015 1.00 81.25 729 VAL A CA 1
ATOM 5659 C C . VAL A 1 729 ? 42.263 27.615 -26.509 1.00 81.25 729 VAL A C 1
ATOM 5661 O O . VAL A 1 729 ? 41.511 26.909 -27.178 1.00 81.25 729 VAL A O 1
ATOM 5664 N N . PRO A 1 730 ? 43.351 28.173 -27.077 1.00 79.75 730 PRO A N 1
ATOM 5665 C CA . PRO A 1 730 ? 43.752 27.967 -28.461 1.00 79.75 730 PRO A CA 1
ATOM 5666 C C . PRO A 1 730 ? 44.084 26.510 -28.747 1.00 79.75 730 PRO A C 1
ATOM 5668 O O . PRO A 1 730 ? 43.674 26.008 -29.790 1.00 79.75 730 PRO A O 1
ATOM 5671 N N . ASN A 1 731 ? 44.771 25.820 -27.830 1.00 82.25 731 ASN A N 1
ATOM 5672 C CA . ASN A 1 731 ? 45.065 24.394 -27.975 1.00 82.25 731 ASN A CA 1
ATOM 5673 C C . ASN A 1 731 ? 43.767 23.583 -28.051 1.00 82.25 731 ASN A C 1
ATOM 5675 O O . ASN A 1 731 ? 43.558 22.841 -29.010 1.00 82.25 731 ASN A O 1
ATOM 5679 N N . LEU A 1 732 ? 42.827 23.844 -27.138 1.00 80.00 732 LEU A N 1
ATOM 5680 C CA . LEU A 1 732 ? 41.515 23.202 -27.131 1.00 80.00 732 LEU A CA 1
ATOM 5681 C C . LEU A 1 732 ? 40.713 23.467 -28.416 1.00 80.00 732 LEU A C 1
ATOM 5683 O O . LEU A 1 732 ? 40.107 22.560 -28.983 1.00 80.00 732 LEU A O 1
ATOM 5687 N N . VAL A 1 733 ? 40.710 24.714 -28.892 1.00 80.44 733 VAL A N 1
ATOM 5688 C CA . VAL A 1 733 ? 40.030 25.117 -30.132 1.00 80.44 733 VAL A CA 1
ATOM 5689 C C . VAL A 1 733 ? 40.662 24.444 -31.352 1.00 80.44 733 VAL A C 1
ATOM 5691 O O . VAL A 1 733 ? 39.947 24.015 -32.258 1.00 80.44 733 VAL A O 1
ATOM 5694 N N . ASN A 1 734 ? 41.989 24.331 -31.387 1.00 80.12 734 ASN A N 1
ATOM 5695 C CA . ASN A 1 734 ? 42.711 23.737 -32.507 1.00 80.12 734 ASN A CA 1
ATOM 5696 C C . ASN A 1 734 ? 42.540 22.216 -32.584 1.00 80.12 734 ASN A C 1
ATOM 5698 O O . ASN A 1 734 ? 42.406 21.702 -33.697 1.00 80.12 734 ASN A O 1
ATOM 5702 N N . GLU A 1 735 ? 42.524 21.533 -31.435 1.00 80.69 735 GLU A N 1
ATOM 5703 C CA . GLU A 1 735 ? 42.344 20.080 -31.324 1.00 80.69 735 GLU A CA 1
ATOM 5704 C C . GLU A 1 735 ? 40.909 19.638 -31.625 1.00 80.69 735 GLU A C 1
ATOM 5706 O O . GLU A 1 735 ? 40.704 18.657 -32.336 1.00 80.69 735 GLU A O 1
ATOM 5711 N N . GLN A 1 736 ? 39.908 20.353 -31.100 1.00 80.44 736 GLN A N 1
ATOM 5712 C CA . GLN A 1 736 ? 38.510 19.905 -31.145 1.00 80.44 736 GLN A CA 1
ATOM 5713 C C . GLN A 1 736 ? 37.752 20.369 -32.396 1.00 80.44 736 GLN A C 1
ATOM 5715 O O . GLN A 1 736 ? 36.779 19.733 -32.800 1.00 80.44 736 GLN A O 1
ATOM 5720 N N . ILE A 1 737 ? 38.171 21.470 -33.029 1.00 75.06 737 ILE A N 1
ATOM 5721 C CA . ILE A 1 737 ? 37.535 21.978 -34.252 1.00 75.06 737 ILE A CA 1
ATOM 5722 C C . ILE A 1 737 ? 38.374 21.553 -35.459 1.00 75.06 737 ILE A C 1
ATOM 5724 O O . ILE A 1 737 ? 39.415 22.147 -35.737 1.00 75.06 737 ILE A O 1
ATOM 5728 N N . GLY A 1 738 ? 37.934 20.530 -36.195 1.00 65.50 738 GLY A N 1
ATOM 5729 C CA . GLY A 1 738 ? 38.597 20.013 -37.401 1.00 65.50 738 GLY A CA 1
ATOM 5730 C C . GLY A 1 738 ? 38.292 20.831 -38.668 1.00 65.50 738 GLY A C 1
ATOM 5731 O O . GLY A 1 738 ? 37.459 21.731 -38.656 1.00 65.50 738 GLY A O 1
ATOM 5732 N N . GLY A 1 739 ? 38.985 20.563 -39.781 1.00 61.31 739 GLY A N 1
ATOM 5733 C CA . GLY A 1 739 ? 38.546 20.958 -41.140 1.00 61.31 739 GLY A CA 1
ATOM 5734 C C . GLY A 1 739 ? 38.560 22.449 -41.538 1.00 61.31 739 GLY A C 1
ATOM 5735 O O . GLY A 1 739 ? 38.335 22.769 -42.702 1.00 61.31 739 GLY A O 1
ATOM 5736 N N . LEU A 1 740 ? 38.843 23.377 -40.621 1.00 61.44 740 LEU A N 1
ATOM 5737 C CA . LEU A 1 740 ? 38.859 24.830 -40.862 1.00 61.44 740 LEU A CA 1
ATOM 5738 C C . LEU A 1 740 ? 40.289 25.395 -40.952 1.00 61.44 740 LEU A C 1
ATOM 5740 O O . LEU A 1 740 ? 41.166 24.984 -40.196 1.00 61.44 740 LEU A O 1
ATOM 5744 N N . SER A 1 741 ? 40.523 26.382 -41.828 1.00 57.28 741 SER A N 1
ATOM 5745 C CA . SER A 1 741 ? 41.799 27.122 -41.884 1.00 57.28 741 SER A CA 1
ATOM 5746 C C . SER A 1 741 ? 42.088 27.822 -40.547 1.00 57.28 741 SER A C 1
ATOM 5748 O O . SER A 1 741 ? 41.164 28.346 -39.915 1.00 57.28 741 SER A O 1
ATOM 5750 N N . GLY A 1 742 ? 43.357 27.855 -40.116 1.00 59.72 742 GLY A N 1
ATOM 5751 C CA . GLY A 1 742 ? 43.776 28.361 -38.798 1.00 59.72 742 GLY A CA 1
ATOM 5752 C C . GLY A 1 742 ? 43.237 29.759 -38.462 1.00 59.72 742 GLY A C 1
ATOM 5753 O O . GLY A 1 742 ? 42.789 29.997 -37.343 1.00 59.72 742 GLY A O 1
ATOM 5754 N N . ASN A 1 743 ? 43.133 30.644 -39.459 1.00 61.09 743 ASN A N 1
ATOM 5755 C CA . ASN A 1 743 ? 42.612 32.007 -39.289 1.00 61.09 743 ASN A CA 1
ATOM 5756 C C . ASN A 1 743 ? 41.105 32.070 -38.965 1.00 61.09 743 ASN A C 1
ATOM 5758 O O . ASN A 1 743 ? 40.631 33.068 -38.427 1.00 61.09 743 ASN A O 1
ATOM 5762 N N . VAL A 1 744 ? 40.328 31.032 -39.299 1.00 64.62 744 VAL A N 1
ATOM 5763 C CA . VAL A 1 744 ? 38.882 30.970 -39.015 1.00 64.62 744 VAL A CA 1
ATOM 5764 C C . VAL A 1 744 ? 38.624 30.376 -37.633 1.00 64.62 744 VAL A C 1
ATOM 5766 O O . VAL A 1 744 ? 37.753 30.873 -36.922 1.00 64.62 744 VAL A O 1
ATOM 5769 N N . LYS A 1 745 ? 39.416 29.379 -37.211 1.00 68.62 745 LYS A N 1
ATOM 5770 C CA . LYS A 1 745 ? 39.324 28.790 -35.862 1.00 68.62 745 LYS A CA 1
ATOM 5771 C C . LYS A 1 745 ? 39.566 29.837 -34.772 1.00 68.62 745 LYS A C 1
ATOM 5773 O O . LYS A 1 745 ? 38.835 29.891 -33.786 1.00 68.62 745 LYS A O 1
ATOM 5778 N N . GLN A 1 746 ? 40.518 30.744 -35.002 1.00 70.31 746 GLN A N 1
ATOM 5779 C CA . GLN A 1 746 ? 40.836 31.815 -34.055 1.00 70.31 746 GLN A CA 1
ATOM 5780 C C . GLN A 1 746 ? 39.736 32.875 -33.890 1.00 70.31 746 GLN A C 1
ATOM 5782 O O . GLN A 1 746 ? 39.761 33.622 -32.918 1.00 70.31 746 GLN A O 1
ATOM 5787 N N . LYS A 1 747 ? 38.713 32.922 -34.755 1.00 77.81 747 LYS A N 1
ATOM 5788 C CA . LYS A 1 747 ? 37.568 33.832 -34.554 1.00 77.81 747 LYS A CA 1
ATOM 5789 C C . LYS A 1 747 ? 36.679 33.420 -33.379 1.00 77.81 747 LYS A C 1
ATOM 5791 O O . LYS A 1 747 ? 36.012 34.270 -32.799 1.00 77.81 747 LYS A O 1
ATOM 5796 N N . PHE A 1 748 ? 36.679 32.138 -33.016 1.00 77.56 748 PHE A N 1
ATOM 5797 C CA . PHE A 1 748 ? 35.888 31.610 -31.900 1.00 77.56 748 PHE A CA 1
ATOM 5798 C C . PHE A 1 748 ? 36.609 31.701 -30.555 1.00 77.56 748 PHE A C 1
ATOM 5800 O O . PHE A 1 748 ? 35.972 31.629 -29.503 1.00 77.56 748 PHE A O 1
ATOM 5807 N N . PHE A 1 749 ? 37.925 31.922 -30.590 1.00 81.62 749 PHE A N 1
ATOM 5808 C CA . PHE A 1 749 ? 38.777 32.014 -29.411 1.00 81.62 749 PHE A CA 1
ATOM 5809 C C . PHE A 1 749 ? 38.269 33.019 -28.357 1.00 81.62 749 PHE A C 1
ATOM 5811 O O . PHE A 1 749 ? 38.147 32.611 -27.204 1.00 81.62 749 PHE A O 1
ATOM 5818 N N . PRO A 1 750 ? 37.880 34.271 -28.688 1.00 82.50 750 PRO A N 1
ATOM 5819 C CA . PRO A 1 750 ? 37.441 35.231 -27.671 1.00 82.50 750 PRO A CA 1
ATOM 5820 C C . PRO A 1 750 ? 36.190 34.779 -26.907 1.00 82.50 750 PRO A C 1
ATOM 5822 O O . PRO A 1 750 ? 36.116 34.927 -25.692 1.00 82.50 750 PRO A O 1
ATOM 5825 N N . CYS A 1 751 ? 35.215 34.181 -27.597 1.00 82.06 751 CYS A N 1
ATOM 5826 C CA . CYS A 1 751 ? 33.971 33.716 -26.978 1.00 82.06 751 CYS A CA 1
ATOM 5827 C C . CYS A 1 751 ? 34.211 32.513 -26.052 1.00 82.06 751 CYS A C 1
ATOM 5829 O O . CYS A 1 751 ? 33.720 32.480 -24.920 1.00 82.06 751 CYS A O 1
ATOM 5831 N N . ILE A 1 752 ? 35.012 31.551 -26.512 1.00 84.31 752 ILE A N 1
ATOM 5832 C CA . ILE A 1 752 ? 35.356 30.346 -25.749 1.00 84.31 752 ILE A CA 1
ATOM 5833 C C . ILE A 1 752 ? 36.232 30.719 -24.545 1.00 84.31 752 ILE A C 1
ATOM 5835 O O . ILE A 1 752 ? 35.990 30.239 -23.439 1.00 84.31 752 ILE A O 1
ATOM 5839 N N . SER A 1 753 ? 37.176 31.646 -24.724 1.00 84.75 753 SER A N 1
ATOM 5840 C CA . SER A 1 753 ? 38.042 32.156 -23.656 1.00 84.75 753 SER A CA 1
ATOM 5841 C C . SER A 1 753 ? 37.251 32.885 -22.569 1.00 84.75 753 SER A C 1
ATOM 5843 O O . SER A 1 753 ? 37.432 32.600 -21.383 1.00 84.75 753 SER A O 1
ATOM 5845 N N . VAL A 1 754 ? 36.305 33.755 -22.948 1.00 85.50 754 VAL A N 1
ATOM 5846 C CA . VAL A 1 754 ? 35.411 34.431 -21.993 1.00 85.50 754 VAL A CA 1
ATOM 5847 C C . VAL A 1 754 ? 34.539 33.419 -21.256 1.00 85.50 754 VAL A C 1
ATOM 5849 O O . VAL A 1 754 ? 34.405 33.515 -20.041 1.00 85.50 754 VAL A O 1
ATOM 5852 N N . THR A 1 755 ? 33.990 32.423 -21.951 1.00 85.44 755 THR A N 1
ATOM 5853 C CA . THR A 1 755 ? 33.109 31.417 -21.337 1.00 85.44 755 THR A CA 1
ATOM 5854 C C . THR A 1 755 ? 33.853 30.517 -20.352 1.00 85.44 755 THR A C 1
ATOM 5856 O O . THR A 1 755 ? 33.349 30.278 -19.251 1.00 85.44 755 THR A O 1
ATOM 5859 N N . LEU A 1 756 ? 35.056 30.054 -20.712 1.00 87.81 756 LEU A N 1
ATOM 5860 C CA . LEU A 1 756 ? 35.911 29.253 -19.835 1.00 87.81 756 LEU A CA 1
ATOM 5861 C C . LEU A 1 756 ? 36.325 30.061 -18.606 1.00 87.81 756 LEU A C 1
ATOM 5863 O O . LEU A 1 756 ? 36.125 29.611 -17.481 1.00 87.81 756 LEU A O 1
ATOM 5867 N N . THR A 1 757 ? 36.868 31.261 -18.820 1.00 85.38 757 THR A N 1
ATOM 5868 C CA . THR A 1 757 ? 37.365 32.117 -17.736 1.00 85.38 757 THR A CA 1
ATOM 5869 C C . THR A 1 757 ? 36.223 32.525 -16.811 1.00 85.38 757 THR A C 1
ATOM 5871 O O . THR A 1 757 ? 36.346 32.445 -15.594 1.00 85.38 757 THR A O 1
ATOM 5874 N N . PHE A 1 758 ? 35.064 32.880 -17.362 1.00 84.31 758 PHE A N 1
ATOM 5875 C CA . PHE A 1 758 ? 33.887 33.168 -16.556 1.00 84.31 758 PHE A CA 1
ATOM 5876 C C . PHE A 1 758 ? 33.456 31.936 -15.749 1.00 84.31 758 PHE A C 1
ATOM 5878 O O . PHE A 1 758 ? 33.389 32.007 -14.528 1.00 84.31 758 PHE A O 1
ATOM 5885 N N . SER A 1 759 ? 33.239 30.782 -16.383 1.00 87.19 759 SER A N 1
ATOM 5886 C CA . SER A 1 759 ? 32.752 29.578 -15.687 1.00 87.19 759 SER A CA 1
ATOM 5887 C C . SER A 1 759 ? 33.721 29.086 -14.607 1.00 87.19 759 SER A C 1
ATOM 5889 O O . SER A 1 759 ? 33.289 28.740 -13.509 1.00 87.19 759 SER A O 1
ATOM 5891 N N . LEU A 1 760 ? 35.028 29.112 -14.884 1.00 88.69 760 LEU A N 1
ATOM 5892 C CA . LEU A 1 760 ? 36.072 28.700 -13.947 1.00 88.69 760 LEU A CA 1
ATOM 5893 C C . LEU A 1 760 ? 36.078 29.582 -12.693 1.00 88.69 760 LEU A C 1
ATOM 5895 O O . LEU A 1 760 ? 35.960 29.075 -11.580 1.00 88.69 760 LEU A O 1
ATOM 5899 N N . PHE A 1 761 ? 36.153 30.904 -12.860 1.00 88.19 761 PHE A N 1
ATOM 5900 C CA . PHE A 1 761 ? 36.212 31.823 -11.724 1.00 88.19 761 PHE A CA 1
ATOM 5901 C C . PHE A 1 761 ? 34.891 31.869 -10.945 1.00 88.19 761 PHE A C 1
ATOM 5903 O O . PHE A 1 761 ? 34.915 32.018 -9.726 1.00 88.19 761 PHE A O 1
ATOM 5910 N N . ARG A 1 762 ? 33.738 31.685 -11.606 1.00 87.56 762 ARG A N 1
ATOM 5911 C CA . ARG A 1 762 ? 32.432 31.582 -10.932 1.00 87.56 762 ARG A CA 1
ATOM 5912 C C . ARG A 1 762 ? 32.322 30.336 -10.064 1.00 87.56 762 ARG A C 1
ATOM 5914 O O . ARG A 1 762 ? 31.846 30.441 -8.935 1.00 87.56 762 ARG A O 1
ATOM 5921 N N . ASN A 1 763 ? 32.768 29.189 -10.575 1.00 89.06 763 ASN A N 1
ATOM 5922 C CA . ASN A 1 763 ? 32.751 27.937 -9.827 1.00 89.06 763 ASN A CA 1
ATOM 5923 C C . ASN A 1 763 ? 33.687 28.010 -8.614 1.00 89.06 763 ASN A C 1
ATOM 5925 O O . ASN A 1 763 ? 33.270 27.703 -7.502 1.00 89.06 763 ASN A O 1
ATOM 5929 N N . LEU A 1 764 ? 34.913 28.506 -8.807 1.00 87.56 764 LEU A N 1
ATOM 5930 C CA . LEU A 1 764 ? 35.897 28.653 -7.730 1.00 87.56 764 LEU A CA 1
ATOM 5931 C C . LEU A 1 764 ? 35.480 29.691 -6.684 1.00 87.56 764 LEU A C 1
ATOM 5933 O O . LEU A 1 764 ? 35.656 29.471 -5.489 1.00 87.56 764 LEU A O 1
ATOM 5937 N N . GLN A 1 765 ? 34.878 30.807 -7.100 1.00 86.56 765 GLN A N 1
ATOM 5938 C CA . GLN A 1 765 ? 34.373 31.808 -6.163 1.00 86.56 765 GLN A CA 1
ATOM 5939 C C . GLN A 1 765 ? 33.277 31.241 -5.258 1.00 86.56 765 GLN A C 1
ATOM 5941 O O . GLN A 1 765 ? 33.180 31.665 -4.110 1.00 86.56 765 GLN A O 1
ATOM 5946 N N . GLY A 1 766 ? 32.479 30.279 -5.727 1.00 80.62 766 GLY A N 1
ATOM 5947 C CA . GLY A 1 766 ? 31.490 29.591 -4.896 1.00 80.62 766 GLY A CA 1
ATOM 5948 C C . GLY A 1 766 ? 32.100 28.788 -3.743 1.00 80.62 766 GLY A C 1
ATOM 5949 O O . GLY A 1 766 ? 31.417 28.507 -2.763 1.00 80.62 766 GLY A O 1
ATOM 5950 N N . MET A 1 767 ? 33.380 28.413 -3.845 1.00 79.88 767 MET A N 1
ATOM 5951 C CA . MET A 1 767 ? 34.084 27.631 -2.822 1.00 79.88 767 MET A CA 1
ATOM 5952 C C . MET A 1 767 ? 34.638 28.490 -1.685 1.00 79.88 767 MET A C 1
ATOM 5954 O O . MET A 1 767 ? 35.062 27.967 -0.657 1.00 79.88 767 MET A O 1
ATOM 5958 N N . ILE A 1 768 ? 34.646 29.812 -1.859 1.00 82.19 768 ILE A N 1
ATOM 5959 C CA . ILE A 1 768 ? 35.094 30.739 -0.825 1.00 82.19 768 ILE A CA 1
ATOM 5960 C C . ILE A 1 768 ? 34.022 30.775 0.279 1.00 82.19 768 ILE A C 1
ATOM 5962 O O . ILE A 1 768 ? 32.844 30.993 -0.027 1.00 82.19 768 ILE A O 1
ATOM 5966 N N . PRO A 1 769 ? 34.385 30.594 1.561 1.00 72.19 769 PRO A N 1
ATOM 5967 C CA . PRO A 1 769 ? 33.444 30.747 2.665 1.00 72.19 769 PRO A CA 1
ATOM 5968 C C . PRO A 1 769 ? 32.712 32.092 2.587 1.00 72.19 769 PRO A C 1
ATOM 5970 O O . PRO A 1 769 ? 33.307 33.107 2.232 1.00 72.19 769 PRO A O 1
ATOM 5973 N N . TYR A 1 770 ? 31.416 32.097 2.907 1.00 72.81 770 TYR A N 1
ATOM 5974 C CA . TYR A 1 770 ? 30.537 33.279 2.820 1.00 72.81 770 TYR A CA 1
ATOM 5975 C C . TYR A 1 770 ? 30.298 33.832 1.404 1.00 72.81 770 TYR A C 1
ATOM 5977 O O . TYR A 1 770 ? 29.680 34.884 1.242 1.00 72.81 770 TYR A O 1
ATOM 5985 N N . SER A 1 771 ? 30.742 33.119 0.369 1.00 78.50 771 SER A N 1
ATOM 5986 C CA . SER A 1 771 ? 30.451 33.448 -1.023 1.00 78.50 771 SER A CA 1
ATOM 5987 C C . SER A 1 771 ? 29.159 32.796 -1.513 1.00 78.50 771 SER A C 1
ATOM 5989 O O . SER A 1 771 ? 28.635 31.857 -0.907 1.00 78.50 771 SER A O 1
ATOM 5991 N N . PHE A 1 772 ? 28.645 33.300 -2.633 1.00 81.56 772 PHE A N 1
ATOM 5992 C CA . PHE A 1 772 ? 27.425 32.817 -3.264 1.00 81.56 772 PHE A CA 1
ATOM 5993 C C . PHE A 1 772 ? 27.732 32.112 -4.592 1.00 81.56 772 PHE A C 1
ATOM 5995 O O . PHE A 1 772 ? 28.196 32.730 -5.559 1.00 81.56 772 PHE A O 1
ATOM 6002 N N . THR A 1 773 ? 27.442 30.811 -4.653 1.00 84.12 773 THR A N 1
ATOM 6003 C CA . THR A 1 773 ? 27.693 29.966 -5.829 1.00 84.12 773 THR A CA 1
ATOM 6004 C C . THR A 1 773 ? 26.628 30.187 -6.892 1.00 84.12 773 THR A C 1
ATOM 6006 O O . THR A 1 773 ? 25.608 29.508 -6.939 1.00 84.12 773 THR A O 1
ATOM 6009 N N . VAL A 1 774 ? 26.851 31.110 -7.817 1.00 85.69 774 VAL A N 1
ATOM 6010 C CA . VAL A 1 774 ? 25.829 31.424 -8.831 1.00 85.69 774 VAL A CA 1
ATOM 6011 C C . VAL A 1 774 ? 25.593 30.324 -9.854 1.00 85.69 774 VAL A C 1
ATOM 6013 O O . VAL A 1 774 ? 24.489 30.210 -10.381 1.00 85.69 774 VAL A O 1
ATOM 6016 N N . THR A 1 775 ? 26.584 29.474 -10.105 1.00 86.94 775 THR A N 1
ATOM 6017 C CA . THR A 1 775 ? 26.415 28.303 -10.972 1.00 86.94 775 THR A CA 1
ATOM 6018 C C . THR A 1 775 ? 25.580 27.194 -10.328 1.00 86.94 775 THR A C 1
ATOM 6020 O O . THR A 1 775 ? 25.172 26.275 -11.025 1.00 86.94 775 THR A O 1
ATOM 6023 N N . SER A 1 776 ? 25.217 27.314 -9.045 1.00 85.94 776 SER A N 1
ATOM 6024 C CA . SER A 1 776 ? 24.211 26.454 -8.407 1.00 85.94 776 SER A CA 1
ATOM 6025 C C . SER A 1 776 ? 22.769 26.861 -8.737 1.00 85.94 776 SER A C 1
ATOM 6027 O O . SER A 1 776 ? 21.844 26.156 -8.363 1.00 85.94 776 SER A O 1
ATOM 6029 N N . HIS A 1 777 ? 22.532 27.966 -9.457 1.00 87.56 777 HIS A N 1
ATOM 6030 C CA . HIS A 1 777 ? 21.183 28.366 -9.859 1.00 87.56 777 HIS A CA 1
ATOM 6031 C C . HIS A 1 777 ? 20.827 27.867 -11.253 1.00 87.56 777 HIS A C 1
ATOM 6033 O O . HIS A 1 777 ? 21.477 28.191 -12.253 1.00 87.56 777 HIS A O 1
ATOM 6039 N N . PHE A 1 778 ? 19.720 27.134 -11.318 1.00 85.94 778 PHE A N 1
ATOM 6040 C CA . PHE A 1 778 ? 19.227 26.505 -12.536 1.00 85.94 778 PHE A CA 1
ATOM 6041 C C . PHE A 1 778 ? 18.956 27.509 -13.665 1.00 85.94 778 PHE A C 1
ATOM 6043 O O . PHE A 1 778 ? 19.400 27.311 -14.791 1.00 85.94 778 PHE A O 1
ATOM 6050 N N . LEU A 1 779 ? 18.291 28.634 -13.368 1.00 86.00 779 LEU A N 1
ATOM 6051 C CA . LEU A 1 779 ? 17.974 29.637 -14.393 1.00 86.00 779 LEU A CA 1
ATOM 6052 C C . LEU A 1 779 ? 19.226 30.304 -14.977 1.00 86.00 779 LEU A C 1
ATOM 6054 O O . LEU A 1 779 ? 19.253 30.622 -16.163 1.00 86.00 779 LEU A O 1
ATOM 6058 N N . ILE A 1 780 ? 20.264 30.518 -14.166 1.00 86.12 780 ILE A N 1
ATOM 6059 C CA . ILE A 1 780 ? 21.472 31.234 -14.597 1.00 86.12 780 ILE A CA 1
ATOM 6060 C C . ILE A 1 780 ? 22.345 30.330 -15.474 1.00 86.12 780 ILE A C 1
ATOM 6062 O O . ILE A 1 780 ? 22.817 30.751 -16.530 1.00 86.12 780 ILE A O 1
ATOM 6066 N N . THR A 1 781 ? 22.512 29.069 -15.077 1.00 88.81 781 THR A N 1
ATOM 6067 C CA . THR A 1 781 ? 23.243 28.060 -15.862 1.00 88.81 781 THR A CA 1
ATOM 6068 C C . THR A 1 781 ? 22.535 27.711 -17.168 1.00 88.81 781 THR A C 1
ATOM 6070 O O . THR A 1 781 ? 23.189 27.624 -18.209 1.00 88.81 781 THR A O 1
ATOM 6073 N N . LEU A 1 782 ? 21.203 27.583 -17.156 1.00 88.94 782 LEU A N 1
ATOM 6074 C CA . LEU A 1 782 ? 20.429 27.438 -18.387 1.00 88.94 782 LEU A CA 1
ATOM 6075 C C . LEU A 1 782 ? 20.502 28.685 -19.262 1.00 88.94 782 LEU A C 1
ATOM 6077 O O . LEU A 1 782 ? 20.688 28.543 -20.465 1.00 88.94 782 LEU A O 1
ATOM 6081 N N . GLY A 1 783 ? 20.406 29.888 -18.694 1.00 88.94 783 GLY A N 1
ATOM 6082 C CA . GLY A 1 783 ? 20.529 31.133 -19.453 1.00 88.94 783 GLY A CA 1
ATOM 6083 C C . GLY A 1 783 ? 21.859 31.227 -20.205 1.00 88.94 783 GLY A C 1
ATOM 6084 O O . GLY A 1 783 ? 21.875 31.509 -21.405 1.00 88.94 783 GLY A O 1
ATOM 6085 N N . LEU A 1 784 ? 22.970 30.894 -19.536 1.00 86.25 784 LEU A N 1
ATOM 6086 C CA . LEU A 1 784 ? 24.288 30.812 -20.169 1.00 86.25 784 LEU A CA 1
ATOM 6087 C C . LEU A 1 784 ? 24.302 29.757 -21.287 1.00 86.25 784 LEU A C 1
ATOM 6089 O O . LEU A 1 784 ? 24.691 30.065 -22.412 1.00 86.25 784 LEU A O 1
ATOM 6093 N N . SER A 1 785 ? 23.812 28.547 -21.012 1.00 88.81 785 SER A N 1
ATOM 6094 C CA . SER A 1 785 ? 23.793 27.449 -21.984 1.00 88.81 785 SER A CA 1
ATOM 6095 C C . SER A 1 785 ? 22.941 27.748 -23.225 1.00 88.81 785 SER A C 1
ATOM 6097 O O . SER A 1 785 ? 23.394 27.554 -24.353 1.00 88.81 785 SER A O 1
ATOM 6099 N N . PHE A 1 786 ? 21.730 28.284 -23.044 1.00 88.69 786 PHE A N 1
ATOM 6100 C CA . PHE A 1 786 ? 20.849 28.666 -24.147 1.00 88.69 786 PHE A CA 1
ATOM 6101 C C . PHE A 1 786 ? 21.436 29.812 -24.970 1.00 88.69 786 PHE A C 1
ATOM 6103 O O . PHE A 1 786 ?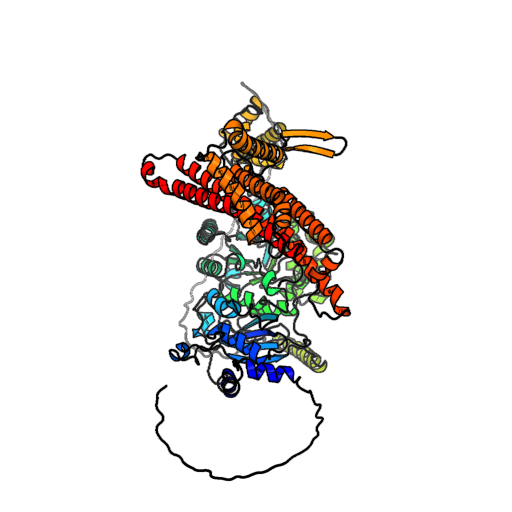 21.370 29.755 -26.194 1.00 88.69 786 PHE A O 1
ATOM 6110 N N . SER A 1 787 ? 22.055 30.818 -24.340 1.00 88.25 787 SER A N 1
ATOM 6111 C CA . SER A 1 787 ? 22.689 31.917 -25.083 1.00 88.25 787 SER A CA 1
ATOM 6112 C C . SER A 1 787 ? 23.842 31.432 -25.972 1.00 88.25 787 SER A C 1
ATOM 6114 O O . SER A 1 787 ? 23.923 31.813 -27.140 1.00 88.25 787 SER A O 1
ATOM 6116 N N . LEU A 1 788 ? 24.678 30.521 -25.463 1.00 86.06 788 LEU A N 1
ATOM 6117 C CA . LEU A 1 788 ? 25.767 29.901 -26.219 1.00 86.06 788 LEU A CA 1
ATOM 6118 C C . LEU A 1 788 ? 25.237 28.996 -27.333 1.00 86.06 788 LEU A C 1
ATOM 6120 O O . LEU A 1 788 ? 25.727 29.058 -28.457 1.00 86.06 788 LEU A O 1
ATOM 6124 N N . PHE A 1 789 ? 24.206 28.199 -27.055 1.00 86.50 789 PHE A N 1
ATOM 6125 C CA . PHE A 1 789 ? 23.575 27.332 -28.048 1.00 86.50 789 PHE A CA 1
ATOM 6126 C C . PHE A 1 789 ? 22.921 28.123 -29.189 1.00 86.50 789 PHE A C 1
ATOM 6128 O O . PHE A 1 789 ? 23.114 27.788 -30.360 1.00 86.50 789 PHE A O 1
ATOM 6135 N N . ILE A 1 790 ? 22.201 29.204 -28.871 1.00 86.94 790 ILE A N 1
ATOM 6136 C CA . ILE A 1 790 ? 21.644 30.129 -29.868 1.00 86.94 790 ILE A CA 1
ATOM 6137 C C . ILE A 1 790 ? 22.781 30.733 -30.700 1.00 86.94 790 ILE A C 1
ATOM 6139 O O . ILE A 1 790 ? 22.696 30.740 -31.926 1.00 86.94 790 ILE A O 1
ATOM 6143 N N . GLY A 1 791 ? 23.875 31.163 -30.062 1.00 85.44 791 GLY A N 1
ATOM 6144 C CA . GLY A 1 791 ? 25.063 31.669 -30.753 1.00 85.44 791 GLY A CA 1
ATOM 6145 C C . GLY A 1 791 ? 25.676 30.657 -31.731 1.00 85.44 791 GLY A C 1
ATOM 6146 O O . GLY A 1 791 ? 25.913 30.993 -32.890 1.00 85.44 791 GLY A O 1
ATOM 6147 N N . ILE A 1 792 ? 25.870 29.405 -31.305 1.00 83.19 792 ILE A N 1
ATOM 6148 C CA . ILE A 1 792 ? 26.387 28.314 -32.153 1.00 83.19 792 ILE A CA 1
ATOM 6149 C C . ILE A 1 792 ? 25.437 28.036 -33.325 1.00 83.19 792 ILE A C 1
ATOM 6151 O O . ILE A 1 792 ? 25.885 27.862 -34.458 1.00 83.19 792 ILE A O 1
ATOM 6155 N N . THR A 1 793 ? 24.127 28.048 -33.074 1.00 82.62 793 THR A N 1
ATOM 6156 C CA . THR A 1 793 ? 23.099 27.832 -34.101 1.00 82.62 793 THR A CA 1
ATOM 6157 C C . THR A 1 793 ? 23.127 28.946 -35.150 1.00 82.62 793 THR A C 1
ATOM 6159 O O . THR A 1 793 ? 23.141 28.662 -36.346 1.00 82.62 793 THR A O 1
ATOM 6162 N N . ILE A 1 794 ? 23.223 30.213 -34.725 1.00 84.00 794 ILE A N 1
ATOM 6163 C CA . ILE A 1 794 ? 23.357 31.369 -35.628 1.00 84.00 794 ILE A CA 1
ATOM 6164 C C . ILE A 1 794 ? 24.605 31.227 -36.507 1.00 84.00 794 ILE A C 1
ATOM 6166 O O . ILE A 1 794 ? 24.518 31.401 -37.722 1.00 84.00 794 ILE A O 1
ATOM 6170 N N . VAL A 1 795 ? 25.752 30.866 -35.923 1.00 81.69 795 VAL A N 1
ATOM 6171 C CA . VAL A 1 795 ? 26.997 30.625 -36.673 1.00 81.69 795 VAL A CA 1
ATOM 6172 C C . VAL A 1 795 ? 26.830 29.478 -37.679 1.00 81.69 795 VAL A C 1
ATOM 6174 O O . VAL A 1 795 ? 27.293 29.590 -38.817 1.00 81.69 795 VAL A O 1
ATOM 6177 N N . GLY A 1 796 ? 26.142 28.399 -37.296 1.00 77.75 796 GLY A N 1
ATOM 6178 C CA . GLY A 1 796 ? 25.833 27.267 -38.174 1.00 77.75 796 GLY A CA 1
ATOM 6179 C C . GLY A 1 796 ? 25.017 27.676 -39.405 1.00 77.75 796 GLY A C 1
ATOM 6180 O O . GLY A 1 796 ? 25.393 27.341 -40.532 1.00 77.75 796 GLY A O 1
ATOM 6181 N N . PHE A 1 797 ? 23.962 28.476 -39.210 1.00 79.94 797 PHE A N 1
ATOM 6182 C CA . PHE A 1 797 ? 23.158 29.039 -40.302 1.00 79.94 797 PHE A CA 1
ATOM 6183 C C . PHE A 1 797 ? 23.935 30.047 -41.157 1.00 79.94 797 PHE A C 1
ATOM 6185 O O . PHE A 1 797 ? 23.793 30.042 -42.376 1.00 79.94 797 PHE A O 1
ATOM 6192 N N . GLN A 1 798 ? 24.782 30.891 -40.561 1.00 80.81 798 GLN A N 1
ATOM 6193 C CA . GLN A 1 798 ? 25.600 31.851 -41.314 1.00 80.81 798 GLN A CA 1
ATOM 6194 C C . GLN A 1 798 ? 26.623 31.162 -42.222 1.00 80.81 798 GLN A C 1
ATOM 6196 O O . GLN A 1 798 ? 26.896 31.649 -43.317 1.00 80.81 798 GLN A O 1
ATOM 6201 N N . LYS A 1 799 ? 27.191 30.034 -41.780 1.00 74.69 799 LYS A N 1
ATOM 6202 C CA . LYS A 1 799 ? 28.217 29.312 -42.540 1.00 74.69 799 LYS A CA 1
ATOM 6203 C C . LYS A 1 799 ? 27.627 28.395 -43.614 1.00 74.69 799 LYS A C 1
ATOM 6205 O O . LYS A 1 799 ? 28.203 28.292 -44.692 1.00 74.69 799 LYS A O 1
ATOM 6210 N N . ASN A 1 800 ? 26.499 27.742 -43.327 1.00 72.56 800 ASN A N 1
ATOM 6211 C CA . ASN A 1 800 ? 25.931 26.697 -44.186 1.00 72.56 800 ASN A CA 1
ATOM 6212 C C . ASN A 1 800 ? 24.583 27.075 -44.839 1.00 72.56 800 ASN A C 1
ATOM 6214 O O . ASN A 1 800 ? 24.057 26.310 -45.644 1.00 72.56 800 ASN A O 1
ATOM 6218 N N . GLY A 1 801 ? 23.997 28.235 -44.527 1.00 74.69 801 GLY A N 1
ATOM 6219 C CA . GLY A 1 801 ? 22.704 28.666 -45.072 1.00 74.69 801 GLY A CA 1
ATOM 6220 C C . GLY A 1 801 ? 21.565 27.682 -44.766 1.00 74.69 801 GLY A C 1
ATOM 6221 O O . GLY A 1 801 ? 21.538 27.049 -43.712 1.00 74.69 801 GLY A O 1
ATOM 6222 N N . LEU A 1 802 ? 20.632 27.502 -45.710 1.00 68.19 802 LEU A N 1
ATOM 6223 C CA . LEU A 1 802 ? 19.544 26.512 -45.596 1.00 68.19 802 LEU A CA 1
ATOM 6224 C C . LEU A 1 802 ? 20.046 25.055 -45.586 1.00 68.19 802 LEU A C 1
ATOM 6226 O O . LEU A 1 802 ? 19.326 24.166 -45.135 1.00 68.19 802 LEU A O 1
ATOM 6230 N N . HIS A 1 803 ? 21.289 24.805 -46.016 1.00 68.88 803 HIS A N 1
ATOM 6231 C CA . HIS A 1 803 ? 21.918 23.483 -45.953 1.00 68.88 803 HIS A CA 1
ATOM 6232 C C . HIS A 1 803 ? 22.271 23.071 -44.511 1.00 68.88 803 HIS A C 1
ATOM 6234 O O . HIS A 1 803 ? 22.515 21.896 -44.256 1.00 68.88 803 HIS A O 1
ATOM 6240 N N . PHE A 1 804 ? 22.214 23.991 -43.537 1.00 69.50 804 PHE A N 1
ATOM 6241 C CA . PHE A 1 804 ? 22.295 23.648 -42.113 1.00 69.50 804 PHE A CA 1
ATOM 6242 C C . PHE A 1 804 ? 21.203 22.654 -41.684 1.00 69.50 804 PHE A C 1
ATOM 6244 O O . PHE A 1 804 ? 21.472 21.761 -40.889 1.00 69.50 804 PHE A O 1
ATOM 6251 N N . LEU A 1 805 ? 20.004 22.721 -42.278 1.00 67.56 805 LEU A N 1
ATOM 6252 C CA . LEU A 1 805 ? 18.916 21.772 -42.001 1.00 67.56 805 LEU A CA 1
ATOM 6253 C C . LEU A 1 805 ? 19.208 20.349 -42.511 1.00 67.56 805 LEU A C 1
ATOM 6255 O O . LEU A 1 805 ? 18.559 19.399 -42.079 1.00 67.56 805 LEU A O 1
ATOM 6259 N N . SER A 1 806 ? 20.224 20.175 -43.368 1.00 66.00 806 SER A N 1
ATOM 6260 C CA . SER A 1 806 ? 20.736 18.849 -43.730 1.00 66.00 806 SER A CA 1
ATOM 6261 C C . SER A 1 806 ? 21.424 18.148 -42.555 1.00 66.00 806 SER A C 1
ATOM 6263 O O . SER A 1 806 ? 21.602 16.937 -42.622 1.00 66.00 806 SER A O 1
ATOM 6265 N N . PHE A 1 807 ? 21.780 18.860 -41.478 1.00 65.81 807 PHE A N 1
ATOM 6266 C CA . PHE A 1 807 ? 22.245 18.256 -40.225 1.00 65.81 807 PHE A CA 1
ATOM 6267 C C . PHE A 1 807 ? 21.212 17.286 -39.633 1.00 65.81 807 PHE A C 1
ATOM 6269 O O . PHE A 1 807 ? 21.574 16.285 -39.025 1.00 65.81 807 PHE A O 1
ATOM 6276 N N . SER A 1 808 ? 19.925 17.567 -39.849 1.00 61.53 808 SER A N 1
ATOM 6277 C CA . SER A 1 808 ? 18.805 16.767 -39.349 1.00 61.53 808 SER A CA 1
ATOM 6278 C C . SER A 1 808 ? 18.386 15.633 -40.299 1.00 61.53 808 SER A C 1
ATOM 6280 O O . SER A 1 808 ? 17.390 14.960 -40.042 1.00 61.53 808 SER A O 1
ATOM 6282 N N . LEU A 1 809 ? 19.111 15.423 -41.409 1.00 66.31 809 LEU A N 1
ATOM 6283 C CA . LEU A 1 809 ? 18.784 14.445 -42.451 1.00 66.31 809 LEU A CA 1
ATOM 6284 C C . LEU A 1 809 ? 20.020 13.621 -42.864 1.00 66.31 809 LEU A C 1
ATOM 6286 O O . LEU A 1 809 ? 20.941 14.167 -43.475 1.00 66.31 809 LEU A O 1
ATOM 6290 N N . PRO A 1 810 ? 20.040 12.299 -42.608 1.00 59.91 810 PRO A N 1
ATOM 6291 C CA . PRO A 1 810 ? 21.049 11.399 -43.165 1.00 59.91 810 PRO A CA 1
ATOM 6292 C C . PRO A 1 810 ? 21.038 11.404 -44.704 1.00 59.91 810 PRO A C 1
ATOM 6294 O O . PRO A 1 810 ? 19.977 11.487 -45.330 1.00 59.91 810 PRO A O 1
ATOM 6297 N N . ALA A 1 811 ? 22.207 11.267 -45.336 1.00 57.94 811 ALA A N 1
ATOM 6298 C CA . ALA A 1 811 ? 22.298 11.157 -46.792 1.00 57.94 811 ALA A CA 1
ATOM 6299 C C . ALA A 1 811 ? 21.588 9.879 -47.292 1.00 57.94 811 ALA A C 1
ATOM 6301 O O . ALA A 1 811 ? 21.872 8.782 -46.816 1.00 57.94 811 ALA A O 1
ATOM 6302 N N . GLY A 1 812 ? 20.671 10.016 -48.259 1.00 64.06 812 GLY A N 1
ATOM 6303 C CA . GLY A 1 812 ? 19.960 8.888 -48.887 1.00 64.06 812 GLY A CA 1
ATOM 6304 C C . GLY A 1 812 ? 18.539 8.608 -48.374 1.00 64.06 812 GLY A C 1
ATOM 6305 O O . GLY A 1 812 ? 17.957 7.587 -48.735 1.00 64.06 812 GLY A O 1
ATOM 6306 N N . VAL A 1 813 ? 17.958 9.492 -47.555 1.00 70.38 813 VAL A N 1
ATOM 6307 C CA . VAL A 1 813 ? 16.594 9.322 -47.023 1.00 70.38 813 VAL A CA 1
ATOM 6308 C C . VAL A 1 813 ? 15.518 9.565 -48.103 1.00 70.38 813 VAL A C 1
ATOM 6310 O O . VAL A 1 813 ? 15.560 10.594 -48.782 1.00 70.38 813 VAL A O 1
ATOM 6313 N N . PRO A 1 814 ? 14.512 8.675 -48.247 1.00 73.94 814 PRO A N 1
ATOM 6314 C CA . PRO A 1 814 ? 13.360 8.895 -49.123 1.00 73.94 814 PRO A CA 1
ATOM 6315 C C . PRO A 1 814 ? 12.583 10.165 -48.741 1.00 73.94 814 PRO A C 1
ATOM 6317 O O . PRO A 1 814 ? 12.242 10.353 -47.572 1.00 73.94 814 PRO A O 1
ATOM 6320 N N . LEU A 1 815 ? 12.231 11.000 -49.728 1.00 73.94 815 LEU A N 1
ATOM 6321 C CA . LEU A 1 815 ? 11.555 12.297 -49.536 1.00 73.94 815 LEU A CA 1
ATOM 6322 C C . LEU A 1 815 ? 10.323 12.269 -48.589 1.00 73.94 815 LEU A C 1
ATOM 6324 O O . LEU A 1 815 ? 10.163 13.222 -47.828 1.00 73.94 815 LEU A O 1
ATOM 6328 N N . PRO A 1 816 ? 9.487 11.204 -48.544 1.00 78.81 816 PRO A N 1
ATOM 6329 C CA . PRO A 1 816 ? 8.350 11.133 -47.617 1.00 78.81 816 PRO A CA 1
ATOM 6330 C C . PRO A 1 816 ? 8.729 10.984 -46.133 1.00 78.81 816 PRO A C 1
ATOM 6332 O O . PRO A 1 816 ? 7.948 11.362 -45.264 1.00 78.81 816 PRO A O 1
ATOM 6335 N N . LEU A 1 817 ? 9.908 10.429 -45.827 1.00 71.88 817 LEU A N 1
ATOM 6336 C CA . LEU A 1 817 ? 10.367 10.169 -44.454 1.00 71.88 817 LEU A CA 1
ATOM 6337 C C . LEU A 1 817 ? 11.162 11.350 -43.867 1.00 71.88 817 LEU A C 1
ATOM 6339 O O . LEU A 1 817 ? 11.351 11.441 -42.653 1.00 71.88 817 LEU A O 1
ATOM 6343 N N . ALA A 1 818 ? 11.598 12.276 -44.723 1.00 71.44 818 ALA A N 1
ATOM 6344 C CA . ALA A 1 818 ? 12.411 13.427 -44.346 1.00 71.44 818 ALA A CA 1
ATOM 6345 C C . ALA A 1 818 ? 11.763 14.336 -43.272 1.00 71.44 818 ALA A C 1
ATOM 6347 O O . ALA A 1 818 ? 12.457 14.674 -42.314 1.00 71.44 818 ALA A O 1
ATOM 6348 N N . PRO A 1 819 ? 10.458 14.684 -43.322 1.00 74.56 819 PRO A N 1
ATOM 6349 C CA . PRO A 1 819 ? 9.848 15.543 -42.299 1.00 74.56 819 PRO A CA 1
ATOM 6350 C C . PRO A 1 819 ? 9.843 14.912 -40.897 1.00 74.56 819 PRO A C 1
ATOM 6352 O O . PRO A 1 819 ? 10.030 15.609 -39.900 1.00 74.56 819 PRO A O 1
ATOM 6355 N N . PHE A 1 820 ? 9.671 13.588 -40.815 1.00 75.81 820 PHE A N 1
ATOM 6356 C CA . PHE A 1 820 ? 9.649 12.854 -39.547 1.00 75.81 820 PHE A CA 1
ATOM 6357 C C . PHE A 1 820 ? 11.047 12.722 -38.931 1.00 75.81 820 PHE A C 1
ATOM 6359 O O . PHE A 1 820 ? 11.201 12.899 -37.725 1.00 75.81 820 PHE A O 1
ATOM 6366 N N . LEU A 1 821 ? 12.073 12.466 -39.748 1.00 72.31 821 LEU A N 1
ATOM 6367 C CA . LEU A 1 821 ? 13.464 12.385 -39.286 1.00 72.31 821 LEU A CA 1
ATOM 6368 C C . LEU A 1 821 ? 14.003 13.742 -38.819 1.00 72.31 821 LEU A C 1
ATOM 6370 O O . LEU A 1 821 ? 14.671 13.804 -37.790 1.00 72.31 821 LEU A O 1
ATOM 6374 N N . VAL A 1 822 ? 13.633 14.832 -39.504 1.00 74.62 822 VAL A N 1
ATOM 6375 C CA . VAL A 1 822 ? 13.986 16.192 -39.067 1.00 74.62 822 VAL A CA 1
ATOM 6376 C C . VAL A 1 822 ? 13.413 16.491 -37.683 1.00 74.62 822 VAL A C 1
ATOM 6378 O O . VAL A 1 822 ? 14.123 17.021 -36.830 1.00 74.62 822 VAL A O 1
ATOM 6381 N N . LEU A 1 823 ? 12.152 16.120 -37.433 1.00 74.25 823 LEU A N 1
ATOM 6382 C CA . LEU A 1 823 ? 11.514 16.313 -36.130 1.00 74.25 823 LEU A CA 1
ATOM 6383 C C . LEU A 1 823 ? 12.185 15.474 -35.029 1.00 74.25 823 LEU A C 1
ATOM 6385 O O . LEU A 1 823 ? 12.382 15.969 -33.919 1.00 74.25 823 LEU A O 1
ATOM 6389 N N . LEU A 1 824 ? 12.569 14.231 -35.341 1.00 74.31 824 LEU A N 1
ATOM 6390 C CA . LEU A 1 824 ? 13.252 13.341 -34.401 1.00 74.31 824 LEU A CA 1
ATOM 6391 C C . LEU A 1 824 ? 14.674 13.795 -34.055 1.00 74.31 824 LEU A C 1
ATOM 6393 O O . LEU A 1 824 ? 15.084 13.555 -32.928 1.00 74.31 824 LEU A O 1
ATOM 6397 N N . GLU A 1 825 ? 15.399 14.462 -34.960 1.00 76.38 825 GLU A N 1
ATOM 6398 C CA . GLU A 1 825 ? 16.765 14.958 -34.705 1.00 76.38 825 GLU A CA 1
ATOM 6399 C C . GLU A 1 825 ? 16.779 16.375 -34.093 1.00 76.38 825 GLU A C 1
ATOM 6401 O O . GLU A 1 825 ? 17.689 16.730 -33.336 1.00 76.38 825 GLU A O 1
ATOM 6406 N N . LEU A 1 826 ? 15.736 17.180 -34.338 1.00 74.56 826 LEU A N 1
ATOM 6407 C CA . LEU A 1 826 ? 15.564 18.499 -33.717 1.00 74.56 826 LEU A CA 1
ATOM 6408 C C . LEU A 1 826 ? 15.451 18.397 -32.187 1.00 74.56 826 LEU A C 1
ATOM 6410 O O . LEU A 1 826 ? 16.000 19.229 -31.465 1.00 74.56 826 LEU A O 1
ATOM 6414 N N . ILE A 1 827 ? 14.789 17.349 -31.689 1.00 78.31 827 ILE A N 1
ATOM 6415 C CA . ILE A 1 827 ? 14.604 17.109 -30.255 1.00 78.31 827 ILE A CA 1
ATOM 6416 C C . ILE A 1 827 ? 15.966 16.885 -29.546 1.00 78.31 827 ILE A C 1
ATOM 6418 O O . ILE A 1 827 ? 16.304 17.684 -28.666 1.00 78.31 827 ILE A O 1
ATOM 6422 N N . PRO A 1 828 ? 16.806 15.892 -29.923 1.00 78.31 828 PRO A N 1
ATOM 6423 C CA . PRO A 1 828 ? 18.170 15.731 -29.417 1.00 78.31 828 PRO A CA 1
ATOM 6424 C C . PRO A 1 828 ? 19.044 16.973 -29.588 1.00 78.31 828 PRO A C 1
ATOM 6426 O O . PRO A 1 828 ? 19.848 17.270 -28.705 1.00 78.31 828 PRO A O 1
ATOM 6429 N N . HIS A 1 829 ? 18.891 17.716 -30.690 1.00 76.62 829 HIS A N 1
ATOM 6430 C CA . HIS A 1 829 ? 19.627 18.958 -30.915 1.00 76.62 829 HIS A CA 1
ATOM 6431 C C . HIS A 1 829 ? 19.292 20.017 -29.849 1.00 76.62 829 HIS A C 1
ATOM 6433 O O . HIS A 1 829 ? 20.208 20.571 -29.239 1.00 76.62 829 HIS A O 1
ATOM 6439 N N . CYS A 1 830 ? 18.010 20.222 -29.526 1.00 78.31 830 CYS A N 1
ATOM 6440 C CA . CYS A 1 830 ? 17.580 21.093 -28.425 1.00 78.31 830 CYS A CA 1
ATOM 6441 C C . CYS A 1 830 ? 18.025 20.575 -27.044 1.00 78.31 830 CYS A C 1
ATOM 6443 O O . CYS A 1 830 ? 18.394 21.366 -26.171 1.00 78.31 830 CYS A O 1
ATOM 6445 N N . PHE A 1 831 ? 18.064 19.253 -26.841 1.00 83.38 831 PHE A N 1
ATOM 6446 C CA . PHE A 1 831 ? 18.542 18.653 -25.590 1.00 83.38 831 PHE A CA 1
ATOM 6447 C C . PHE A 1 831 ? 20.029 18.920 -25.307 1.00 83.38 831 PHE A C 1
ATOM 6449 O O . PHE A 1 831 ? 20.426 18.888 -24.141 1.00 83.38 831 PHE A O 1
ATOM 6456 N N . ARG A 1 832 ? 20.855 19.254 -26.313 1.00 82.31 832 ARG A N 1
ATOM 6457 C CA . ARG A 1 832 ? 22.268 19.643 -26.102 1.00 82.31 832 ARG A CA 1
ATOM 6458 C C . ARG A 1 832 ? 22.393 20.911 -25.253 1.00 82.31 832 ARG A C 1
ATOM 6460 O O . ARG A 1 832 ? 23.230 20.952 -24.351 1.00 82.31 832 ARG A O 1
ATOM 6467 N N . ALA A 1 833 ? 21.526 21.901 -25.489 1.00 80.38 833 ALA A N 1
ATOM 6468 C CA . ALA A 1 833 ? 21.458 23.135 -24.701 1.00 80.38 833 ALA A CA 1
ATOM 6469 C C . ALA A 1 833 ? 21.011 22.860 -23.258 1.00 80.38 833 ALA A C 1
ATOM 6471 O O . ALA A 1 833 ? 21.567 23.399 -22.301 1.00 80.38 833 ALA A O 1
ATOM 6472 N N . LEU A 1 834 ? 20.036 21.968 -23.088 1.00 84.12 834 LEU A N 1
ATOM 6473 C CA . LEU A 1 834 ? 19.527 21.603 -21.771 1.00 84.12 834 LEU A CA 1
ATOM 6474 C C . LEU A 1 834 ? 20.567 20.802 -20.964 1.00 84.12 834 LEU A C 1
ATOM 6476 O O . LEU A 1 834 ? 20.803 21.092 -19.792 1.00 84.12 834 LEU A O 1
ATOM 6480 N N . SER A 1 835 ? 21.240 19.838 -21.600 1.00 85.69 835 SER A N 1
ATOM 6481 C CA . SER A 1 835 ? 22.231 18.961 -20.960 1.00 85.69 835 SER A CA 1
ATOM 6482 C C . SER A 1 835 ? 23.441 19.729 -20.425 1.00 85.69 835 SER A C 1
ATOM 6484 O O . SER A 1 835 ? 23.896 19.453 -19.314 1.00 85.69 835 SER A O 1
ATOM 6486 N N . LEU A 1 836 ? 23.948 20.709 -21.182 1.00 84.12 836 LEU A N 1
ATOM 6487 C CA . LEU A 1 836 ? 25.102 21.516 -20.778 1.00 84.12 836 LEU A CA 1
ATOM 6488 C C . LEU A 1 836 ? 24.799 22.351 -19.519 1.00 84.12 836 LEU A C 1
ATOM 6490 O O . LEU A 1 836 ? 25.596 22.358 -18.581 1.00 84.12 836 LEU A O 1
ATOM 6494 N N . GLY A 1 837 ? 23.621 22.982 -19.460 1.00 87.19 837 GLY A N 1
ATOM 6495 C CA . GLY A 1 837 ? 23.194 23.767 -18.299 1.00 87.19 837 GLY A CA 1
ATOM 6496 C C . GLY A 1 837 ? 22.876 22.906 -17.072 1.00 87.19 837 GLY A C 1
ATOM 6497 O O . GLY A 1 837 ? 23.362 23.208 -15.983 1.00 87.19 837 GLY A O 1
ATOM 6498 N N . ILE A 1 838 ? 22.142 21.795 -17.245 1.00 89.00 838 ILE A N 1
ATOM 6499 C CA . ILE A 1 838 ? 21.817 20.857 -16.151 1.00 89.00 838 ILE A CA 1
ATOM 6500 C C . ILE A 1 838 ? 23.083 20.268 -15.531 1.00 89.00 838 ILE A C 1
ATOM 6502 O O . ILE A 1 838 ? 23.163 20.151 -14.313 1.00 89.00 838 ILE A O 1
ATOM 6506 N N . ARG A 1 839 ? 24.077 19.897 -16.344 1.00 84.75 839 ARG A N 1
ATOM 6507 C CA . ARG A 1 839 ? 25.312 19.278 -15.848 1.00 84.75 839 ARG A CA 1
ATOM 6508 C C . ARG A 1 839 ? 26.112 20.230 -14.969 1.00 84.75 839 ARG A C 1
ATOM 6510 O O . ARG A 1 839 ? 26.568 19.828 -13.902 1.00 84.75 839 ARG A O 1
ATOM 6517 N N . LEU A 1 840 ? 26.259 21.482 -15.400 1.00 86.94 840 LEU A N 1
ATOM 6518 C CA . LEU A 1 840 ? 26.930 22.501 -14.602 1.00 86.94 840 LEU A CA 1
ATOM 6519 C C . LEU A 1 840 ? 26.144 22.776 -13.310 1.00 86.94 840 LEU A C 1
ATOM 6521 O O . LEU A 1 840 ? 26.724 22.761 -12.232 1.00 86.94 840 LEU A O 1
ATOM 6525 N N . PHE A 1 841 ? 24.823 22.938 -13.407 1.00 89.25 841 PHE A N 1
ATOM 6526 C CA . PHE A 1 841 ? 23.941 23.165 -12.261 1.00 89.25 841 PHE A CA 1
ATOM 6527 C C . PHE A 1 841 ? 23.983 22.040 -11.225 1.00 89.25 841 PHE A C 1
ATOM 6529 O O . PHE A 1 841 ? 24.257 22.296 -10.058 1.00 89.25 841 PHE A O 1
ATOM 6536 N N . ALA A 1 842 ? 23.714 20.802 -11.641 1.00 86.38 842 ALA A N 1
ATOM 6537 C CA . ALA A 1 842 ? 23.541 19.674 -10.734 1.00 86.38 842 ALA A CA 1
ATOM 6538 C C . ALA A 1 842 ? 24.832 19.373 -9.968 1.00 86.38 842 ALA A C 1
ATOM 6540 O O . ALA A 1 842 ? 24.792 19.153 -8.761 1.00 86.38 842 ALA A O 1
ATOM 6541 N N . ASN A 1 843 ? 25.980 19.437 -10.649 1.00 87.56 843 ASN A N 1
ATOM 6542 C CA . ASN A 1 843 ? 27.273 19.175 -10.022 1.00 87.56 843 ASN A CA 1
ATOM 6543 C C . ASN A 1 843 ? 27.676 20.290 -9.045 1.00 87.56 843 ASN A C 1
ATOM 6545 O O . ASN A 1 843 ? 28.161 19.988 -7.958 1.00 87.56 843 ASN A O 1
ATOM 6549 N N . MET A 1 844 ? 27.417 21.560 -9.385 1.00 88.75 844 MET A N 1
ATOM 6550 C CA . MET A 1 844 ? 27.701 22.688 -8.488 1.00 88.75 844 MET A CA 1
ATOM 6551 C C . MET A 1 844 ? 26.704 22.768 -7.321 1.00 88.75 844 MET A C 1
ATOM 6553 O O . MET A 1 844 ? 27.080 23.119 -6.212 1.00 88.75 844 MET A O 1
ATOM 6557 N N . MET A 1 845 ? 25.432 22.424 -7.522 1.00 87.31 845 MET A N 1
ATOM 6558 C CA . MET A 1 845 ? 24.445 22.391 -6.439 1.00 87.31 845 MET A CA 1
ATOM 6559 C C . MET A 1 845 ? 24.718 21.238 -5.464 1.00 87.31 845 MET A C 1
ATOM 6561 O O . MET A 1 845 ? 24.723 21.454 -4.252 1.00 87.31 845 MET A O 1
ATOM 6565 N N . ALA A 1 846 ? 24.946 20.025 -5.977 1.00 85.00 846 ALA A N 1
ATOM 6566 C CA . ALA A 1 846 ? 25.134 18.835 -5.152 1.00 85.00 846 ALA A CA 1
ATOM 6567 C C . ALA A 1 846 ? 26.435 18.896 -4.344 1.00 85.00 846 ALA A C 1
ATOM 6569 O O . ALA A 1 846 ? 26.408 18.609 -3.146 1.00 85.00 846 ALA A O 1
ATOM 6570 N N . GLY A 1 847 ? 27.542 19.318 -4.967 1.00 82.94 847 GLY A N 1
ATOM 6571 C CA . GLY A 1 847 ? 28.824 19.502 -4.283 1.00 82.94 847 GLY A CA 1
ATOM 6572 C C . GLY A 1 847 ? 28.700 20.487 -3.120 1.00 82.94 847 GLY A C 1
ATOM 6573 O O . GLY A 1 847 ? 28.916 20.107 -1.967 1.00 82.94 847 GLY A O 1
ATOM 6574 N N . HIS A 1 848 ? 28.221 21.704 -3.407 1.00 82.00 848 HIS A N 1
ATOM 6575 C CA . HIS A 1 848 ? 28.270 22.801 -2.437 1.00 82.00 848 HIS A CA 1
ATOM 6576 C C . HIS A 1 848 ? 27.288 22.571 -1.285 1.00 82.00 848 HIS A C 1
ATOM 6578 O O . HIS A 1 848 ? 27.545 22.960 -0.141 1.00 82.00 848 HIS A O 1
ATOM 6584 N N . SER A 1 849 ? 26.160 21.911 -1.571 1.00 81.94 849 SER A N 1
ATOM 6585 C CA . SER A 1 849 ? 25.218 21.468 -0.540 1.00 81.94 849 SER A CA 1
ATOM 6586 C C . SER A 1 849 ? 25.858 20.408 0.357 1.00 81.94 849 SER A C 1
ATOM 6588 O O . SER A 1 849 ? 25.791 20.522 1.579 1.00 81.94 849 SER A O 1
ATOM 6590 N N . SER A 1 850 ? 26.532 19.417 -0.234 1.00 80.44 850 SER A N 1
ATOM 6591 C CA . SER A 1 850 ? 27.165 18.317 0.504 1.00 80.44 850 SER A CA 1
ATOM 6592 C C . SER A 1 850 ? 28.294 18.808 1.410 1.00 80.44 850 SER A C 1
ATOM 6594 O O . SER A 1 850 ? 28.324 18.453 2.589 1.00 80.44 850 SER A O 1
ATOM 6596 N N . VAL A 1 851 ? 29.182 19.676 0.907 1.00 82.62 851 VAL A N 1
ATOM 6597 C CA . VAL A 1 851 ? 30.293 20.217 1.703 1.00 82.62 851 VAL A CA 1
ATOM 6598 C C . VAL A 1 851 ? 29.788 21.056 2.871 1.00 82.62 851 VAL A C 1
ATOM 6600 O O . VAL A 1 851 ? 30.307 20.899 3.973 1.00 82.62 851 VAL A O 1
ATOM 6603 N N . LYS A 1 852 ? 28.742 21.879 2.711 1.00 74.94 852 LYS A N 1
ATOM 6604 C CA . LYS A 1 852 ? 28.209 22.666 3.838 1.00 74.94 852 LYS A CA 1
ATOM 6605 C C . LYS A 1 852 ? 27.400 21.853 4.843 1.00 74.94 852 LYS A C 1
ATOM 6607 O O . LYS A 1 852 ? 27.525 22.123 6.033 1.00 74.94 852 LYS A O 1
ATOM 6612 N N . ILE A 1 853 ? 26.618 20.861 4.408 1.00 77.81 853 ILE A N 1
ATOM 6613 C CA . ILE A 1 853 ? 25.893 19.965 5.329 1.00 77.81 853 ILE A CA 1
ATOM 6614 C C . ILE A 1 853 ? 26.892 19.229 6.228 1.00 77.81 853 ILE A C 1
ATOM 6616 O O . ILE A 1 853 ? 26.730 19.187 7.449 1.00 77.81 853 ILE A O 1
ATOM 6620 N N . LEU A 1 854 ? 27.960 18.699 5.631 1.00 76.06 854 LEU A N 1
ATOM 6621 C CA . LEU A 1 854 ? 28.980 17.951 6.359 1.00 76.06 854 LEU A CA 1
ATOM 6622 C C . LEU A 1 854 ? 29.899 18.866 7.177 1.00 76.06 854 LEU A C 1
ATOM 6624 O O . LEU A 1 854 ? 30.235 18.510 8.300 1.00 76.06 854 LEU A O 1
ATOM 6628 N N . SER A 1 855 ? 30.227 20.067 6.687 1.00 76.31 855 SER A N 1
ATOM 6629 C CA . SER A 1 855 ? 30.978 21.070 7.463 1.00 76.31 855 SER A CA 1
ATOM 6630 C C . SER A 1 855 ? 30.186 21.585 8.666 1.00 76.31 855 SER A C 1
ATOM 6632 O O . SER A 1 855 ? 30.756 21.744 9.740 1.00 76.31 855 SER A O 1
ATOM 6634 N N . GLY A 1 856 ? 28.878 21.817 8.511 1.00 73.81 856 GLY A N 1
ATOM 6635 C CA . GLY A 1 856 ? 27.995 22.219 9.608 1.00 73.81 856 GLY A CA 1
ATOM 6636 C C . GLY A 1 856 ? 27.872 21.124 10.664 1.00 73.81 856 GLY A C 1
ATOM 6637 O O . GLY A 1 856 ? 28.037 21.397 11.847 1.00 73.81 856 GLY A O 1
ATOM 6638 N N . SER A 1 857 ? 27.697 19.873 10.229 1.00 68.56 857 SER A N 1
ATOM 6639 C CA . SER A 1 857 ? 27.649 18.711 11.127 1.00 68.56 857 SER A CA 1
ATOM 6640 C C . SER A 1 857 ? 28.980 18.492 11.859 1.00 68.56 857 SER A C 1
ATOM 6642 O O . SER A 1 857 ? 28.985 18.255 13.064 1.00 68.56 857 SER A O 1
ATOM 6644 N N . ALA A 1 858 ? 30.113 18.633 11.160 1.00 72.69 858 ALA A N 1
ATOM 6645 C CA . ALA A 1 858 ? 31.447 18.541 11.756 1.00 72.69 858 ALA A CA 1
ATOM 6646 C C . ALA A 1 858 ? 31.709 19.670 12.767 1.00 72.69 858 ALA A C 1
ATOM 6648 O O . ALA A 1 858 ? 32.289 19.425 13.821 1.00 72.69 858 ALA A O 1
ATOM 6649 N N . TRP A 1 859 ? 31.247 20.893 12.486 1.00 71.50 859 TRP A N 1
ATOM 6650 C CA . TRP A 1 859 ? 31.349 22.023 13.411 1.00 71.50 859 TRP A CA 1
ATOM 6651 C C . TRP A 1 859 ? 30.510 21.817 14.677 1.00 71.50 859 TRP A C 1
ATOM 6653 O O . TRP A 1 859 ? 31.001 22.040 15.779 1.00 71.50 859 TRP A O 1
ATOM 6663 N N . THR A 1 860 ? 29.270 21.335 14.543 1.00 68.38 860 THR A N 1
ATOM 6664 C CA . THR A 1 860 ? 28.420 20.998 15.695 1.00 68.38 860 THR A CA 1
ATOM 6665 C C . THR A 1 860 ? 29.067 19.929 16.574 1.00 68.38 860 THR A C 1
ATOM 6667 O O . THR A 1 860 ? 29.027 20.054 17.794 1.00 68.38 860 THR A O 1
ATOM 6670 N N . MET A 1 861 ? 29.722 18.933 15.969 1.00 66.88 861 MET A N 1
ATOM 6671 C CA . MET A 1 861 ? 30.448 17.890 16.697 1.00 66.88 861 MET A CA 1
ATOM 6672 C C . MET A 1 861 ? 31.650 18.454 17.474 1.00 66.88 861 MET A C 1
ATOM 6674 O O . MET A 1 861 ? 31.828 18.115 18.638 1.00 66.88 861 MET A O 1
ATOM 6678 N N . LEU A 1 862 ? 32.397 19.394 16.880 1.00 66.75 862 LEU A N 1
ATOM 6679 C CA . LEU A 1 862 ? 33.525 20.080 17.530 1.00 66.75 862 LEU A CA 1
ATOM 6680 C C . LEU A 1 862 ? 33.105 21.023 18.673 1.00 66.75 862 LEU A C 1
ATOM 6682 O O . LEU A 1 862 ? 33.890 21.270 19.585 1.00 66.75 862 LEU A O 1
ATOM 6686 N N . CYS A 1 863 ? 31.893 21.586 18.637 1.00 63.91 863 CYS A N 1
ATOM 6687 C CA . CYS A 1 863 ? 31.400 22.489 19.683 1.00 63.91 863 CYS A CA 1
ATOM 6688 C C . CYS A 1 863 ? 30.835 21.763 20.921 1.00 63.91 863 CYS A C 1
ATOM 6690 O O . CYS A 1 863 ? 30.633 22.404 21.954 1.00 63.91 863 CYS A O 1
ATOM 6692 N N . MET A 1 864 ? 30.595 20.450 20.849 1.00 62.91 864 MET A N 1
ATOM 6693 C CA . MET A 1 864 ? 30.156 19.627 21.981 1.00 62.91 864 MET A CA 1
ATOM 6694 C C . MET A 1 864 ? 31.386 19.113 22.753 1.00 62.91 864 MET A C 1
ATOM 6696 O O . MET A 1 864 ? 31.856 18.002 22.538 1.00 62.91 864 MET A O 1
ATOM 6700 N N . ASN A 1 865 ? 31.951 19.951 23.627 1.00 49.88 865 ASN A N 1
ATOM 6701 C CA . ASN A 1 865 ? 33.182 19.638 24.363 1.00 49.88 865 ASN A CA 1
ATOM 6702 C C . ASN A 1 865 ? 32.970 18.651 25.528 1.00 49.88 865 ASN A C 1
ATOM 6704 O O . ASN A 1 865 ? 32.382 19.022 26.541 1.00 49.88 865 ASN A O 1
ATOM 6708 N N . ASP A 1 866 ? 33.615 17.483 25.436 1.00 50.91 866 ASP A N 1
ATOM 6709 C CA . ASP A 1 866 ? 34.282 16.815 26.560 1.00 50.91 866 ASP A CA 1
ATOM 6710 C C . ASP A 1 866 ? 35.758 16.574 26.188 1.00 50.91 866 ASP A C 1
ATOM 6712 O O . ASP A 1 866 ? 36.087 16.070 25.112 1.00 50.91 866 ASP A O 1
ATOM 6716 N N . LEU A 1 867 ? 36.662 16.939 27.104 1.00 48.81 867 LEU A N 1
ATOM 6717 C CA . LEU A 1 867 ? 38.123 17.060 26.934 1.00 48.81 867 LEU A CA 1
ATOM 6718 C C . LEU A 1 867 ? 38.838 15.781 26.429 1.00 48.81 867 LEU A C 1
ATOM 6720 O O . LEU A 1 867 ? 39.983 15.846 25.984 1.00 48.81 867 LEU A O 1
ATOM 6724 N N . PHE A 1 868 ? 38.175 14.622 26.459 1.00 47.53 868 PHE A N 1
ATOM 6725 C CA . PHE A 1 868 ? 38.727 13.336 26.017 1.00 47.53 868 PHE A CA 1
ATOM 6726 C C . PHE A 1 868 ? 38.696 13.104 24.495 1.00 47.53 868 PHE A C 1
ATOM 6728 O O . PHE A 1 868 ? 39.363 12.186 24.017 1.00 47.53 868 PHE A O 1
ATOM 6735 N N . TYR A 1 869 ? 37.997 13.938 23.719 1.00 52.25 869 TYR A N 1
ATOM 6736 C CA . TYR A 1 869 ? 37.877 13.768 22.262 1.00 52.25 869 TYR A CA 1
ATOM 6737 C C . TYR A 1 869 ? 38.886 14.562 21.424 1.00 52.25 869 TYR A C 1
ATOM 6739 O O . TYR A 1 869 ? 38.931 14.398 20.209 1.00 52.25 869 TYR A O 1
ATOM 6747 N N . PHE A 1 870 ? 39.789 15.328 22.043 1.00 47.59 870 PHE A N 1
ATOM 6748 C CA . PHE A 1 870 ? 40.775 16.144 21.316 1.00 47.59 870 PHE A CA 1
ATOM 6749 C C . PHE A 1 870 ? 41.770 15.324 20.458 1.00 47.59 870 PHE A C 1
ATOM 6751 O O . PHE A 1 870 ? 42.432 15.868 19.579 1.00 47.59 870 PHE A O 1
ATOM 6758 N N . ILE A 1 871 ? 41.867 14.006 20.682 1.00 52.88 871 ILE A N 1
ATOM 6759 C CA . ILE A 1 871 ? 42.718 13.079 19.908 1.00 52.88 871 ILE A CA 1
ATOM 6760 C C . ILE A 1 871 ? 41.887 12.188 18.954 1.00 52.88 871 ILE A C 1
ATOM 6762 O O . ILE A 1 871 ? 42.431 11.642 17.995 1.00 52.88 871 ILE A O 1
ATOM 6766 N N . GLY A 1 872 ? 40.569 12.069 19.164 1.00 55.81 872 GLY A N 1
ATOM 6767 C CA . GLY A 1 872 ? 39.667 11.235 18.354 1.00 55.81 872 GLY A CA 1
ATOM 6768 C C . GLY A 1 872 ? 39.066 11.927 17.124 1.00 55.81 872 GLY A C 1
ATOM 6769 O O . GLY A 1 872 ? 38.534 11.244 16.251 1.00 55.81 872 GLY A O 1
ATOM 6770 N N . ASP A 1 873 ? 39.191 13.255 17.020 1.00 56.72 873 ASP A N 1
ATOM 6771 C CA . ASP A 1 873 ? 38.407 14.085 16.091 1.00 56.72 873 ASP A CA 1
ATOM 6772 C C . ASP A 1 873 ? 39.066 14.615 14.790 1.00 56.72 873 ASP A C 1
ATOM 6774 O O . ASP A 1 873 ? 38.517 15.533 14.174 1.00 56.72 873 ASP A O 1
ATOM 6778 N N . PRO A 1 874 ? 40.183 14.075 14.246 1.00 64.50 874 PRO A N 1
ATOM 6779 C CA . PRO A 1 874 ? 40.593 14.463 12.896 1.00 64.50 874 PRO A CA 1
ATOM 6780 C C . PRO A 1 874 ? 39.683 13.859 11.815 1.00 64.50 874 PRO A C 1
ATOM 6782 O O . PRO A 1 874 ? 39.743 14.300 10.674 1.00 64.50 874 PRO A O 1
ATOM 6785 N N . GLY A 1 875 ? 38.841 12.869 12.136 1.00 71.75 875 GLY A N 1
ATOM 6786 C CA . GLY A 1 875 ? 38.006 12.148 11.168 1.00 71.75 875 GLY A CA 1
ATOM 6787 C C . GLY A 1 875 ? 37.017 13.041 10.402 1.00 71.75 875 GLY A C 1
ATOM 6788 O O . GLY A 1 875 ? 37.115 13.122 9.176 1.00 71.75 875 GLY A O 1
ATOM 6789 N N . PRO A 1 876 ? 36.093 13.749 11.077 1.00 72.62 876 PRO A N 1
ATOM 6790 C CA . PRO A 1 876 ? 35.141 14.639 10.408 1.00 72.62 876 PRO A CA 1
ATOM 6791 C C . PRO A 1 876 ? 35.830 15.787 9.668 1.00 72.62 876 PRO A C 1
ATOM 6793 O O . PRO A 1 876 ? 35.450 16.112 8.545 1.00 72.62 876 PRO A O 1
ATOM 6796 N N . LEU A 1 877 ? 36.887 16.361 10.254 1.00 76.88 877 LEU A N 1
ATOM 6797 C CA . LEU A 1 877 ? 37.667 17.423 9.620 1.00 76.88 877 LEU A CA 1
ATOM 6798 C C . LEU A 1 877 ? 38.401 16.916 8.367 1.00 76.88 877 LEU A C 1
ATOM 6800 O O . LEU A 1 877 ? 38.436 17.607 7.351 1.00 76.88 877 LEU A O 1
ATOM 6804 N N . PHE A 1 878 ? 38.934 15.692 8.405 1.00 82.62 878 PHE A N 1
ATOM 6805 C CA . PHE A 1 878 ? 39.557 15.029 7.260 1.00 82.62 878 PHE A CA 1
ATOM 6806 C C . PHE A 1 878 ? 38.538 14.723 6.159 1.00 82.62 878 PHE A C 1
ATOM 6808 O O . PHE A 1 878 ? 38.838 14.938 4.989 1.00 82.62 878 PHE A O 1
ATOM 6815 N N . ILE A 1 879 ? 37.324 14.286 6.511 1.00 81.00 879 ILE A N 1
ATOM 6816 C CA . ILE A 1 879 ? 36.235 14.063 5.548 1.00 81.00 879 ILE A CA 1
ATOM 6817 C C . ILE A 1 879 ? 35.832 15.382 4.880 1.00 81.00 879 ILE A C 1
ATOM 6819 O O . ILE A 1 879 ? 35.726 15.434 3.656 1.00 81.00 879 ILE A O 1
ATOM 6823 N N . VAL A 1 880 ? 35.666 16.461 5.651 1.00 83.44 880 VAL A N 1
ATOM 6824 C CA . VAL A 1 880 ? 35.368 17.797 5.110 1.00 83.44 880 VAL A CA 1
ATOM 6825 C C . VAL A 1 880 ? 36.498 18.284 4.200 1.00 83.44 880 VAL A C 1
ATOM 6827 O O . VAL A 1 880 ? 36.228 18.775 3.103 1.00 83.44 880 VAL A O 1
ATOM 6830 N N . LEU A 1 881 ? 37.761 18.096 4.595 1.00 85.12 881 LEU A N 1
ATOM 6831 C CA . LEU A 1 881 ? 38.926 18.452 3.782 1.00 85.12 881 LEU A CA 1
ATOM 6832 C C . LEU A 1 881 ? 38.985 17.642 2.476 1.00 85.12 881 LEU A C 1
ATOM 6834 O O . LEU A 1 881 ? 39.186 18.215 1.405 1.00 85.12 881 LEU A O 1
ATOM 6838 N N . ALA A 1 882 ? 38.767 16.327 2.546 1.00 86.38 882 ALA A N 1
ATOM 6839 C CA . ALA A 1 882 ? 38.765 15.434 1.390 1.00 86.38 882 ALA A CA 1
ATOM 6840 C C . ALA A 1 882 ? 37.629 15.768 0.413 1.00 86.38 882 ALA A C 1
ATOM 6842 O O . ALA A 1 882 ? 37.850 15.824 -0.797 1.00 86.38 882 ALA A O 1
ATOM 6843 N N . LEU A 1 883 ? 36.429 16.053 0.927 1.00 84.75 883 LEU A N 1
ATOM 6844 C CA . LEU A 1 883 ? 35.283 16.452 0.111 1.00 84.75 883 LEU A CA 1
ATOM 6845 C C . LEU A 1 883 ? 35.459 17.840 -0.500 1.00 84.75 883 LEU A C 1
ATOM 6847 O O . LEU A 1 883 ? 35.123 18.021 -1.665 1.00 84.75 883 LEU A O 1
ATOM 6851 N N . THR A 1 884 ? 36.055 18.786 0.228 1.00 87.25 884 THR A N 1
ATOM 6852 C CA . THR A 1 884 ? 36.408 20.108 -0.316 1.00 87.25 884 THR A CA 1
ATOM 6853 C C . THR A 1 884 ? 37.432 19.977 -1.447 1.00 87.25 884 THR A C 1
ATOM 6855 O O . THR A 1 884 ? 37.313 20.643 -2.474 1.00 87.25 884 THR A O 1
ATOM 6858 N N . GLY A 1 885 ? 38.416 19.081 -1.305 1.00 88.38 885 GLY A N 1
ATOM 6859 C CA . GLY A 1 885 ? 39.382 18.772 -2.363 1.00 88.38 885 GLY A CA 1
ATOM 6860 C C . GLY A 1 885 ? 38.743 18.114 -3.592 1.00 88.38 885 GLY A C 1
ATOM 6861 O O . GLY A 1 885 ? 39.047 18.493 -4.725 1.00 88.38 885 GLY A O 1
ATOM 6862 N N . LEU A 1 886 ? 37.819 17.169 -3.385 1.00 88.38 886 LEU A N 1
ATOM 6863 C CA . LEU A 1 886 ? 37.062 16.537 -4.468 1.00 88.38 886 LEU A CA 1
ATOM 6864 C C . LEU A 1 886 ? 36.172 17.554 -5.193 1.00 88.38 886 LEU A C 1
ATOM 6866 O O . LEU A 1 886 ? 36.158 17.597 -6.423 1.00 88.38 886 LEU A O 1
ATOM 6870 N N . GLU A 1 887 ? 35.467 18.396 -4.442 1.00 88.69 887 GLU A N 1
ATOM 6871 C CA . GLU A 1 887 ? 34.622 19.450 -4.990 1.00 88.69 887 GLU A CA 1
ATOM 6872 C C . GLU A 1 887 ? 35.435 20.474 -5.789 1.00 88.69 887 GLU A C 1
ATOM 6874 O O . GLU A 1 887 ? 35.011 20.862 -6.876 1.00 88.69 887 GLU A O 1
ATOM 6879 N N . LEU A 1 888 ? 36.635 20.840 -5.328 1.00 89.50 888 LEU A N 1
ATOM 6880 C CA . LEU A 1 888 ? 37.548 21.706 -6.078 1.00 89.50 888 LEU A CA 1
ATOM 6881 C C . LEU A 1 888 ? 37.904 21.094 -7.436 1.00 89.50 888 LEU A C 1
ATOM 6883 O O . LEU A 1 888 ? 37.862 21.773 -8.465 1.00 89.50 888 LEU A O 1
ATOM 6887 N N . GLY A 1 889 ? 38.189 19.790 -7.451 1.00 89.31 889 GLY A N 1
ATOM 6888 C CA . GLY A 1 889 ? 38.421 19.036 -8.680 1.00 89.31 889 GLY A CA 1
ATOM 6889 C C . GLY A 1 889 ? 37.206 19.043 -9.612 1.00 89.31 889 GLY A C 1
ATOM 6890 O O . GLY A 1 889 ? 37.354 19.277 -10.815 1.00 89.31 889 GLY A O 1
ATOM 6891 N N . VAL A 1 890 ? 35.999 18.848 -9.070 1.00 90.06 890 VAL A N 1
ATOM 6892 C CA . VAL A 1 890 ? 34.743 18.901 -9.836 1.00 90.06 890 VAL A CA 1
ATOM 6893 C C . VAL A 1 890 ? 34.498 20.308 -10.390 1.00 90.06 890 VAL A C 1
ATOM 6895 O O . VAL A 1 890 ? 34.220 20.436 -11.579 1.00 90.06 890 VAL A O 1
ATOM 6898 N N . ALA A 1 891 ? 34.663 21.363 -9.591 1.00 89.00 891 ALA A N 1
ATOM 6899 C CA . ALA A 1 891 ? 34.447 22.759 -9.979 1.00 89.00 891 ALA A CA 1
ATOM 6900 C C . ALA A 1 891 ? 35.321 23.183 -11.176 1.00 89.00 891 ALA A C 1
ATOM 6902 O O . ALA A 1 891 ? 34.821 23.804 -12.125 1.00 89.00 891 ALA A O 1
ATOM 6903 N N . ILE A 1 892 ? 36.603 22.795 -11.162 1.00 88.81 892 ILE A N 1
ATOM 6904 C CA . ILE A 1 892 ? 37.552 23.023 -12.265 1.00 88.81 892 ILE A CA 1
ATOM 6905 C C . ILE A 1 892 ? 37.180 22.159 -13.478 1.00 88.81 892 ILE A C 1
ATOM 6907 O O . ILE A 1 892 ? 37.086 22.662 -14.603 1.00 88.81 892 ILE A O 1
ATOM 6911 N N . SER A 1 893 ? 36.898 20.871 -13.256 1.00 89.56 893 SER A N 1
ATOM 6912 C CA . SER A 1 893 ? 36.546 19.930 -14.327 1.00 89.56 893 SER A CA 1
ATOM 6913 C C . SER A 1 893 ? 35.258 20.324 -15.050 1.00 89.56 893 SER A C 1
ATOM 6915 O O . SER A 1 893 ? 35.177 20.180 -16.267 1.00 89.56 893 SER A O 1
ATOM 6917 N N . GLN A 1 894 ? 34.256 20.869 -14.352 1.00 88.75 894 GLN A N 1
ATOM 6918 C CA . GLN A 1 894 ? 33.004 21.309 -14.975 1.00 88.75 894 GLN A CA 1
ATOM 6919 C C . GLN A 1 894 ? 33.213 22.478 -15.941 1.00 88.75 894 GLN A C 1
ATOM 6921 O O . GLN A 1 894 ? 32.632 22.476 -17.026 1.00 88.75 894 GLN A O 1
ATOM 6926 N N . ALA A 1 895 ? 34.066 23.450 -15.599 1.00 87.62 895 ALA A N 1
ATOM 6927 C CA . ALA A 1 895 ? 34.400 24.543 -16.515 1.00 87.62 895 ALA A CA 1
ATOM 6928 C C . ALA A 1 895 ? 35.121 24.015 -17.770 1.00 87.62 895 ALA A C 1
ATOM 6930 O O . ALA A 1 895 ? 34.809 24.423 -18.893 1.00 87.62 895 ALA A O 1
ATOM 6931 N N . HIS A 1 896 ? 36.021 23.046 -17.591 1.00 87.00 896 HIS A N 1
ATOM 6932 C CA . HIS A 1 896 ? 36.727 22.390 -18.687 1.00 87.00 896 HIS A CA 1
ATOM 6933 C C . HIS A 1 896 ? 35.794 21.579 -19.606 1.00 87.00 896 HIS A C 1
ATOM 6935 O O . HIS A 1 896 ? 35.757 21.822 -20.813 1.00 87.00 896 HIS A O 1
ATOM 6941 N N . VAL A 1 897 ? 34.996 20.666 -19.045 1.00 87.38 897 VAL A N 1
ATOM 6942 C CA . VAL A 1 897 ? 34.061 19.799 -19.789 1.00 87.38 897 VAL A CA 1
ATOM 6943 C C . VAL A 1 897 ? 32.986 20.619 -20.504 1.00 87.38 897 VAL A C 1
ATOM 6945 O O . VAL A 1 897 ? 32.618 20.301 -21.640 1.00 87.38 897 VAL A O 1
ATOM 6948 N N . SER A 1 898 ? 32.504 21.696 -19.874 1.00 85.75 898 SER A N 1
ATOM 6949 C CA . SER A 1 898 ? 31.567 22.638 -20.493 1.00 85.75 898 SER A CA 1
ATOM 6950 C C . SER A 1 898 ? 32.173 23.276 -21.748 1.00 85.75 898 SER A C 1
ATOM 6952 O O . SER A 1 898 ? 31.559 23.279 -22.814 1.00 85.75 898 SER A O 1
ATOM 6954 N N . THR A 1 899 ? 33.432 23.710 -21.657 1.00 85.81 899 THR A N 1
ATOM 6955 C CA . THR A 1 899 ? 34.159 24.338 -22.768 1.00 85.81 899 THR A CA 1
ATOM 6956 C C . THR A 1 899 ? 34.467 23.349 -23.899 1.00 85.81 899 THR A C 1
ATOM 6958 O O . THR A 1 899 ? 34.262 23.685 -25.063 1.00 85.81 899 THR A O 1
ATOM 6961 N N . ILE A 1 900 ? 34.863 22.105 -23.589 1.00 85.88 900 ILE A N 1
ATOM 6962 C CA . ILE A 1 900 ? 35.008 21.035 -24.598 1.00 85.88 900 ILE A CA 1
ATOM 6963 C C . ILE A 1 900 ? 33.695 20.812 -25.346 1.00 85.88 900 ILE A C 1
ATOM 6965 O O . ILE A 1 900 ? 33.680 20.753 -26.573 1.00 85.88 900 ILE A O 1
ATOM 6969 N N . SER A 1 901 ? 32.585 20.705 -24.613 1.00 85.62 901 SER A N 1
ATOM 6970 C CA . SER A 1 901 ? 31.272 20.443 -25.209 1.00 85.62 901 SER A CA 1
ATOM 6971 C C . SER A 1 901 ? 30.868 21.564 -26.169 1.00 85.62 901 SER A C 1
ATOM 6973 O O . SER A 1 901 ? 30.365 21.287 -27.254 1.00 85.62 901 SER A O 1
ATOM 6975 N N . ILE A 1 902 ? 31.161 22.822 -25.819 1.00 85.19 902 ILE A N 1
ATOM 6976 C CA . ILE A 1 902 ? 30.967 23.983 -26.701 1.00 85.19 902 ILE A CA 1
ATOM 6977 C C . ILE A 1 902 ? 31.805 23.850 -27.979 1.00 85.19 902 ILE A C 1
ATOM 6979 O O . ILE A 1 902 ? 31.270 24.053 -29.068 1.00 85.19 902 ILE A O 1
ATOM 6983 N N . CYS A 1 903 ? 33.084 23.473 -27.877 1.00 84.25 903 CYS A N 1
ATOM 6984 C CA . CYS A 1 903 ? 33.945 23.261 -29.044 1.00 84.25 903 CYS A CA 1
ATOM 6985 C C . CYS A 1 903 ? 33.429 22.137 -29.955 1.00 84.25 903 CYS A C 1
ATOM 6987 O O . CYS A 1 903 ? 33.399 22.312 -31.171 1.00 84.25 903 CYS A O 1
ATOM 6989 N N . ILE A 1 904 ? 32.978 21.016 -29.381 1.00 83.12 904 ILE A N 1
ATOM 6990 C CA . ILE A 1 904 ? 32.396 19.892 -30.132 1.00 83.12 904 ILE A CA 1
ATOM 6991 C C . ILE A 1 904 ? 31.119 20.337 -30.851 1.00 83.12 904 ILE A C 1
ATOM 6993 O O . ILE A 1 904 ? 30.966 20.093 -32.044 1.00 83.12 904 ILE A O 1
ATOM 6997 N N . TYR A 1 905 ? 30.218 21.042 -30.163 1.00 82.69 905 TYR A N 1
ATOM 6998 C CA . TYR A 1 905 ? 28.974 21.526 -30.768 1.00 82.69 905 TYR A CA 1
ATOM 6999 C C . TYR A 1 905 ? 29.222 22.561 -31.863 1.00 82.69 905 TYR A C 1
ATOM 7001 O O . TYR A 1 905 ? 28.518 22.583 -32.871 1.00 82.69 905 TYR A O 1
ATOM 7009 N N . LEU A 1 906 ? 30.240 23.399 -31.693 1.00 81.00 906 LEU A N 1
ATOM 7010 C CA . LEU A 1 906 ? 30.665 24.347 -32.708 1.00 81.00 906 LEU A CA 1
ATOM 7011 C C . LEU A 1 906 ? 31.300 23.642 -33.919 1.00 81.00 906 LEU A C 1
ATOM 7013 O O . LEU A 1 906 ? 31.053 24.046 -35.056 1.00 81.00 906 LEU A O 1
ATOM 7017 N N . ASN A 1 907 ? 32.073 22.575 -33.708 1.00 80.75 907 ASN A N 1
ATOM 7018 C CA . ASN A 1 907 ? 32.605 21.737 -34.783 1.00 80.75 907 ASN A CA 1
ATOM 7019 C C . ASN A 1 907 ? 31.474 21.050 -35.570 1.00 80.75 907 ASN A C 1
ATOM 7021 O O . ASN A 1 907 ? 31.431 21.176 -36.791 1.00 80.75 907 ASN A O 1
ATOM 7025 N N . ASP A 1 908 ? 30.512 20.435 -34.875 1.00 76.38 908 ASP A N 1
ATOM 7026 C CA . ASP A 1 908 ? 29.313 19.827 -35.473 1.00 76.38 908 ASP A CA 1
ATOM 7027 C C . ASP A 1 908 ? 28.513 20.839 -36.315 1.00 76.38 908 ASP A C 1
ATOM 7029 O O . ASP A 1 908 ? 28.070 20.533 -37.420 1.00 76.38 908 ASP A O 1
ATOM 7033 N N . ALA A 1 909 ? 28.338 22.065 -35.811 1.00 76.06 909 ALA A N 1
ATOM 7034 C CA . ALA A 1 909 ? 27.588 23.110 -36.507 1.00 76.06 909 ALA A CA 1
ATOM 7035 C C . ALA A 1 909 ? 28.331 23.678 -37.729 1.00 76.06 909 ALA A C 1
ATOM 7037 O O . ALA A 1 909 ? 27.705 24.221 -38.642 1.00 76.06 909 ALA A O 1
ATOM 7038 N N . THR A 1 910 ? 29.664 23.594 -37.750 1.00 73.50 910 THR A N 1
ATOM 7039 C CA . THR A 1 910 ? 30.498 24.211 -38.789 1.00 73.50 910 THR A CA 1
ATOM 7040 C C . THR A 1 910 ? 30.994 23.235 -39.852 1.00 73.50 910 THR A C 1
ATOM 7042 O O . THR A 1 910 ? 31.274 23.695 -40.962 1.00 73.50 910 THR A O 1
ATOM 7045 N N . ASN A 1 911 ? 31.083 21.938 -39.554 1.00 71.69 911 ASN A N 1
ATOM 7046 C CA . ASN A 1 911 ? 31.493 20.877 -40.473 1.00 71.69 911 ASN A CA 1
ATOM 7047 C C . ASN A 1 911 ? 30.352 19.862 -40.630 1.00 71.69 911 ASN A C 1
ATOM 7049 O O . ASN A 1 911 ? 30.277 18.860 -39.923 1.00 71.69 911 ASN A O 1
ATOM 7053 N N . LEU A 1 912 ? 29.448 20.131 -41.570 1.00 63.59 912 LEU A N 1
ATOM 7054 C CA . LEU A 1 912 ? 28.351 19.220 -41.892 1.00 63.59 912 LEU A CA 1
ATOM 7055 C C . LEU A 1 912 ? 28.897 18.019 -42.692 1.00 63.59 912 LEU A C 1
ATOM 7057 O O . LEU A 1 912 ? 29.597 18.221 -43.681 1.00 63.59 912 LEU A O 1
ATOM 7061 N N . HIS A 1 913 ? 28.550 16.791 -42.283 1.00 56.59 913 HIS A N 1
ATOM 7062 C CA . HIS A 1 913 ? 28.860 15.514 -42.966 1.00 56.59 913 HIS A CA 1
ATOM 7063 C C . HIS A 1 913 ? 30.313 14.992 -42.923 1.00 56.59 913 HIS A C 1
ATOM 7065 O O . HIS A 1 913 ? 30.724 14.251 -43.811 1.00 56.59 913 HIS A O 1
ATOM 7071 N N . GLN A 1 914 ? 31.082 15.292 -41.872 1.00 46.22 914 GLN A N 1
ATOM 7072 C CA . GLN A 1 914 ? 32.279 14.504 -41.508 1.00 46.22 914 GLN A CA 1
ATOM 7073 C C . GLN A 1 914 ? 32.003 13.631 -40.275 1.00 46.22 914 GLN A C 1
ATOM 7075 O O . GLN A 1 914 ? 32.583 13.836 -39.209 1.00 46.22 914 GLN A O 1
ATOM 7080 N N . ARG A 1 915 ? 31.084 12.674 -40.413 1.00 35.69 915 ARG A N 1
ATOM 7081 C CA . ARG A 1 915 ? 30.987 11.516 -39.517 1.00 35.69 915 ARG A CA 1
ATOM 7082 C C . ARG A 1 915 ? 31.251 10.247 -40.296 1.00 35.69 915 ARG A C 1
ATOM 7084 O O . ARG A 1 915 ? 30.732 10.163 -41.430 1.00 35.69 915 ARG A O 1
#

Nearest PDB structures (foldseek):
  2vdi-assembly1_E  TM=9.865E-01  e=2.311E-59  Chlamydomonas reinhardtii
  1gk8-assembly1_A  TM=9.860E-01  e=3.504E-59  Chlamydomonas reinhardtii
  1rbl-assembly1_A  TM=9.840E-01  e=1.026E-57  Synechococcus elongatus PCC 6301
  8uhi-assembly1_A  TM=9.833E-01  e=1.235E-57  Synechococcus sp. PCC 7335
  7qsw-assembly1_C  TM=9.826E-01  e=1.647E-56  synthetic construct

Secondary structure (DSSP, 8-state):
-------------------------------------HHHHHHHHHS-----THHHHTTTTTTSTTTTTSS-S--EEEEEEEEEPTT--HHHHHHHHHHHTTT--SS--GGGGGS-HHHH--EEEEEEEPTT-SS-EEEEEEE-GGGS-TT-HHHHHHHHHSSGGG-TTEEEEEEEEEE--HHHHTTS--SSSHHHHHHHHHT--SS-EEE-B-SSSS---HHHHHHHHHHHHHTT-SEEE--TT--------SS-EEEEE---SSHHHHHHHHHHHHHTT-SEEEEEHHHH-HHHHHHHHHHTTTSEEEEE-TTHHHHHS-SSSEE-HHHHHHHHHHH--SEEE---SSSSS---HHHHHHHHHHHH-SEE--BGGGTB-S-EE-TTPPP-EEEEESS--GGGHHHHHHHH-SS-EEE-SHHHHT-TT-HHHHHHHHHHHHHHHHHHHHTT--HHHHHHHHHHHHTTT-HHHHHHHHHHTT-------SS--------HHHHHHHHHHHHHHHHHHHHHTT-----------PPPPP--------------------------------------S----TTS-HHHHHHHHHHHHHHHHHHHH-TTS-HHHHHHHHHHHHTT---TTHHHHHHHHHHHTGGGSHHHHHHHHHTT-S----TTGGG---EEEEEEETTEEEEEEHHHHHHHHHHHHHHHHHHIIIIIS---SS--HHHHHHHHHHHHHHHHHHHHS-SS-HHHHTTTHHHHHHHHHHHHHHHHHTTSTT---GGG-HHHHHHHHHHHHHHHHHHHHHHHGGGGGGGGS-TT--TTTHHHHHHHHHHHHHHHHHHHHHHHHHHHHHHHHHHHHHHHHHHHHHHS--GGGTTTTHHHHHHHHHHHHHHHHHHHHHHHHHHHHHHHHHHHHHSTT--

pLDDT: mean 75.15, std 24.67, range [20.41, 98.62]